Protein 2CCI (pdb70)

Structure (mmCIF, N/CA/C/O backbone):
data_2CCI
#
_entry.id   2CCI
#
_cell.length_a   74.420
_cell.length_b   114.389
_cell.length_c   170.709
_cell.angle_alpha   90.00
_cell.angle_beta   90.00
_cell.angle_gamma   90.00
#
_symmetry.space_group_name_H-M   'P 21 21 21'
#
loop_
_entity.id
_entity.type
_entity.pdbx_description
1 polymer 'Cyclin-dependent kinase 2'
2 polymer Cyclin-A2
3 polymer 'Cell division control protein 6 homolog'
4 non-polymer "ADENOSINE-5'-TRIPHOSPHATE"
5 non-polymer 'MAGNESIUM ION'
6 water water
#
loop_
_atom_site.group_PDB
_atom_site.id
_atom_site.type_symbol
_atom_site.label_atom_id
_atom_site.label_alt_id
_atom_site.label_comp_id
_atom_site.label_asym_id
_atom_site.label_entity_id
_atom_site.label_seq_id
_atom_site.pdbx_PDB_ins_code
_atom_site.Cartn_x
_atom_site.Cartn_y
_atom_site.Cartn_z
_atom_site.occupancy
_atom_site.B_iso_or_equiv
_atom_site.auth_seq_id
_atom_site.auth_comp_id
_atom_site.auth_asym_id
_atom_site.auth_atom_id
_atom_site.pdbx_PDB_model_num
ATOM 1 N N . SER A 1 1 ? 34.479 71.799 13.746 1.00 39.26 0 SER A N 1
ATOM 2 C CA . SER A 1 1 ? 34.301 70.363 14.115 1.00 39.38 0 SER A CA 1
ATOM 3 C C . SER A 1 1 ? 33.525 69.618 13.031 1.00 39.47 0 SER A C 1
ATOM 4 O O . SER A 1 1 ? 33.979 68.587 12.521 1.00 39.54 0 SER A O 1
ATOM 7 N N . MET A 1 2 ? 32.349 70.140 12.698 1.00 39.46 1 MET A N 1
ATOM 8 C CA . MET A 1 2 ? 31.573 69.656 11.565 1.00 39.51 1 MET A CA 1
ATOM 9 C C . MET A 1 2 ? 31.491 70.729 10.491 1.00 39.61 1 MET A C 1
ATOM 10 O O . MET A 1 2 ? 30.925 70.514 9.416 1.00 39.58 1 MET A O 1
ATOM 15 N N . GLU A 1 3 ? 32.088 71.877 10.793 1.00 39.79 2 GLU A N 1
ATOM 16 C CA . GLU A 1 3 ? 32.076 73.038 9.919 1.00 40.07 2 GLU A CA 1
ATOM 17 C C . GLU A 1 3 ? 32.738 72.815 8.561 1.00 40.24 2 GLU A C 1
ATOM 18 O O . GLU A 1 3 ? 32.488 73.573 7.619 1.00 40.38 2 GLU A O 1
ATOM 24 N N . ASN A 1 4 ? 33.581 71.791 8.458 1.00 40.35 3 ASN A N 1
ATOM 25 C CA . ASN A 1 4 ? 34.292 71.532 7.211 1.00 40.51 3 ASN A CA 1
ATOM 26 C C . ASN A 1 4 ? 33.477 70.758 6.183 1.00 40.76 3 ASN A C 1
ATOM 27 O O . ASN A 1 4 ? 33.761 70.829 4.986 1.00 40.63 3 ASN A O 1
ATOM 32 N N . PHE A 1 5 ? 32.463 70.032 6.653 1.00 41.14 4 PHE A N 1
ATOM 33 C CA . PHE A 1 5 ? 31.570 69.281 5.773 1.00 41.62 4 PHE A CA 1
ATOM 34 C C . PHE A 1 5 ? 30.367 70.105 5.320 1.00 42.00 4 PHE A C 1
ATOM 35 O O . PHE A 1 5 ? 29.695 70.747 6.130 1.00 41.99 4 PHE A O 1
ATOM 43 N N . GLN A 1 6 ? 30.106 70.070 4.016 1.00 42.41 5 GLN A N 1
ATOM 44 C CA . GLN A 1 6 ? 28.941 70.715 3.432 1.00 42.71 5 GLN A CA 1
ATOM 45 C C . GLN A 1 6 ? 27.972 69.641 2.964 1.00 42.95 5 GLN A C 1
ATOM 46 O O . GLN A 1 6 ? 28.291 68.873 2.057 1.00 42.92 5 GLN A O 1
ATOM 52 N N . LYS A 1 7 ? 26.798 69.587 3.588 1.00 43.38 6 LYS A N 1
ATOM 53 C CA . LYS A 1 7 ? 25.778 68.596 3.239 1.00 43.85 6 LYS A CA 1
ATOM 54 C C . LYS A 1 7 ? 25.196 68.902 1.863 1.00 44.10 6 LYS A C 1
ATOM 55 O O . LYS A 1 7 ? 24.694 69.998 1.629 1.00 43.96 6 LYS A O 1
ATOM 61 N N . VAL A 1 8 ? 25.296 67.939 0.950 1.00 44.49 7 VAL A N 1
ATOM 62 C CA . VAL A 1 8 ? 24.769 68.102 -0.406 1.00 44.85 7 VAL A CA 1
ATOM 63 C C . VAL A 1 8 ? 23.303 67.645 -0.468 1.00 45.29 7 VAL A C 1
ATOM 64 O O . VAL A 1 8 ? 22.400 68.465 -0.692 1.00 45.28 7 VAL A O 1
ATOM 68 N N . GLU A 1 9 ? 23.075 66.345 -0.256 1.00 45.56 8 GLU A N 1
ATOM 69 C CA . GLU A 1 9 ? 21.727 65.771 -0.309 1.00 45.92 8 GLU A CA 1
ATOM 70 C C . GLU A 1 9 ? 21.557 64.514 0.542 1.00 46.20 8 GLU A C 1
ATOM 71 O O . GLU A 1 9 ? 22.530 63.932 1.013 1.00 46.31 8 GLU A O 1
ATOM 77 N N . LYS A 1 10 ? 20.305 64.106 0.725 1.00 46.64 9 LYS A N 1
ATOM 78 C CA . LYS A 1 10 ? 19.966 62.914 1.493 1.00 47.27 9 LYS A CA 1
ATOM 79 C C . LYS A 1 10 ? 20.244 61.651 0.681 1.00 47.33 9 LYS A C 1
ATOM 80 O O . LYS A 1 10 ? 20.059 61.646 -0.538 1.00 47.38 9 LYS A O 1
ATOM 86 N N . ILE A 1 11 ? 20.681 60.582 1.341 1.00 47.50 10 ILE A N 1
ATOM 87 C CA . ILE A 1 11 ? 21.098 59.393 0.593 1.00 47.94 10 ILE A CA 1
ATOM 88 C C . ILE A 1 11 ? 20.552 58.021 1.067 1.00 48.33 10 ILE A C 1
ATOM 89 O O . ILE A 1 11 ? 20.804 56.994 0.416 1.00 48.11 10 ILE A O 1
ATOM 94 N N . GLY A 1 12 ? 19.795 57.992 2.166 1.00 48.73 11 GLY A N 1
ATOM 95 C CA . GLY A 1 12 ? 19.076 56.764 2.506 1.00 49.49 11 GLY A CA 1
ATOM 96 C C . GLY A 1 12 ? 18.742 56.405 3.942 1.00 50.04 11 GLY A C 1
ATOM 97 O O . GLY A 1 12 ? 19.023 55.278 4.368 1.00 50.12 11 GLY A O 1
ATOM 98 N N . GLU A 1 13 ? 18.135 57.349 4.670 1.00 50.47 12 GLU A N 1
ATOM 99 C CA . GLU A 1 13 ? 17.493 57.114 5.994 1.00 50.88 12 GLU A CA 1
ATOM 100 C C . GLU A 1 13 ? 17.985 55.891 6.778 1.00 50.83 12 GLU A C 1
ATOM 101 O O . GLU A 1 13 ? 17.607 54.757 6.470 1.00 50.58 12 GLU A O 1
ATOM 107 N N . GLY A 1 14 ? 18.795 56.139 7.808 1.00 51.03 13 GLY A N 1
ATOM 108 C CA . GLY A 1 14 ? 19.558 55.077 8.467 1.00 51.03 13 GLY A CA 1
ATOM 109 C C . GLY A 1 14 ? 19.259 54.763 9.922 1.00 51.10 13 GLY A C 1
ATOM 110 O O . GLY A 1 14 ? 20.189 54.602 10.721 1.00 51.35 13 GLY A O 1
ATOM 111 N N . THR A 1 15 ? 17.970 54.698 10.263 1.00 50.99 14 THR A N 1
ATOM 112 C CA . THR A 1 15 ? 17.450 54.097 11.521 1.00 50.98 14 THR A CA 1
ATOM 113 C C . THR A 1 15 ? 17.933 54.586 12.910 1.00 50.75 14 THR A C 1
ATOM 114 O O . THR A 1 15 ? 17.236 54.381 13.904 1.00 50.82 14 THR A O 1
ATOM 118 N N . TYR A 1 16 ? 19.110 55.202 12.986 1.00 50.56 15 TYR A N 1
ATOM 119 C CA . TYR A 1 16 ? 19.504 55.975 14.174 1.00 50.35 15 TYR A CA 1
ATOM 120 C C . TYR A 1 16 ? 19.633 57.451 13.808 1.00 50.02 15 TYR A C 1
ATOM 121 O O . TYR A 1 16 ? 20.296 58.222 14.506 1.00 50.04 15 TYR A O 1
ATOM 130 N N . GLY A 1 17 ? 18.970 57.824 12.713 1.00 49.60 16 GLY A N 1
ATOM 131 C CA . GLY A 1 17 ? 19.126 59.129 12.069 1.00 49.05 16 GLY A CA 1
ATOM 132 C C . GLY A 1 17 ? 19.235 58.974 10.556 1.00 48.66 16 GLY A C 1
ATOM 133 O O . GLY A 1 17 ? 19.177 57.857 10.028 1.00 48.57 16 GLY A O 1
ATOM 134 N N . VAL A 1 18 ? 19.403 60.093 9.855 1.00 48.11 17 VAL A N 1
ATOM 135 C CA . VAL A 1 18 ? 19.458 60.081 8.388 1.00 47.34 17 VAL A CA 1
ATOM 136 C C . VAL A 1 18 ? 20.895 60.024 7.868 1.00 46.66 17 VAL A C 1
ATOM 137 O O . VAL A 1 18 ? 21.830 60.406 8.576 1.00 46.82 17 VAL A O 1
ATOM 141 N N . VAL A 1 19 ? 21.065 59.542 6.637 1.00 45.61 18 VAL A N 1
ATOM 142 C CA . VAL A 1 19 ? 22.393 59.436 6.030 1.00 44.50 18 VAL A CA 1
ATOM 143 C C . VAL A 1 19 ? 22.518 60.414 4.866 1.00 43.80 18 VAL A C 1
ATOM 144 O O . VAL A 1 19 ? 21.764 60.342 3.894 1.00 43.60 18 VAL A O 1
ATOM 148 N N . TYR A 1 20 ? 23.476 61.329 4.984 1.00 43.08 19 TYR A N 1
ATOM 149 C CA . TYR A 1 20 ? 23.686 62.381 3.987 1.00 42.47 19 TYR A CA 1
ATOM 150 C C . TYR A 1 20 ? 24.877 62.102 3.075 1.00 41.54 19 TYR A C 1
ATOM 151 O O . TYR A 1 20 ? 25.624 61.150 3.276 1.00 41.33 19 TYR A O 1
ATOM 160 N N . LYS A 1 21 ? 25.026 62.945 2.062 1.00 40.46 20 LYS A N 1
ATOM 161 C CA . LYS A 1 21 ? 26.221 62.988 1.243 1.00 39.44 20 LYS A CA 1
ATOM 162 C C . LYS A 1 21 ? 26.810 64.380 1.449 1.00 38.70 20 LYS A C 1
ATOM 163 O O . LYS A 1 21 ? 26.099 65.385 1.341 1.00 38.69 20 LYS A O 1
ATOM 169 N N . ALA A 1 22 ? 28.098 64.437 1.769 1.00 37.67 21 ALA A N 1
ATOM 170 C CA . ALA A 1 22 ? 28.737 65.698 2.119 1.00 36.84 21 ALA A CA 1
ATOM 171 C C . ALA A 1 22 ? 30.065 65.914 1.405 1.00 36.20 21 ALA A C 1
ATOM 172 O O . ALA A 1 22 ? 30.656 64.973 0.873 1.00 36.18 21 ALA A O 1
ATOM 174 N N . ARG A 1 23 ? 30.516 67.165 1.406 1.00 35.50 22 ARG A N 1
ATOM 175 C CA . ARG A 1 23 ? 31.797 67.549 0.824 1.00 34.99 22 ARG A CA 1
ATOM 176 C C . ARG A 1 23 ? 32.692 68.214 1.857 1.00 34.40 22 ARG A C 1
ATOM 177 O O . ARG A 1 23 ? 32.275 69.156 2.533 1.00 34.07 22 ARG A O 1
ATOM 185 N N . ASN A 1 24 ? 33.916 67.710 1.983 1.00 33.91 23 ASN A N 1
ATOM 186 C CA . ASN A 1 24 ? 34.943 68.396 2.750 1.00 33.52 23 ASN A CA 1
ATOM 187 C C . ASN A 1 24 ? 35.291 69.679 2.002 1.00 33.53 23 ASN A C 1
ATOM 188 O O . ASN A 1 24 ? 35.748 69.629 0.858 1.00 33.60 23 ASN A O 1
ATOM 193 N N . LYS A 1 25 ? 35.052 70.822 2.641 1.00 33.40 24 LYS A N 1
ATOM 194 C CA . LYS A 1 25 ? 35.232 72.123 1.996 1.00 33.49 24 LYS A CA 1
ATOM 195 C C . LYS A 1 25 ? 36.692 72.458 1.681 1.00 33.42 24 LYS A C 1
ATOM 196 O O . LYS A 1 25 ? 36.967 73.305 0.832 1.00 33.36 24 LYS A O 1
ATOM 202 N N . LEU A 1 26 ? 37.621 71.787 2.354 1.00 33.37 25 LEU A N 1
ATOM 203 C CA . LEU A 1 26 ? 39.034 72.110 2.220 1.00 33.41 25 LEU A CA 1
ATOM 204 C C . LEU A 1 26 ? 39.780 71.184 1.259 1.00 33.50 25 LEU A C 1
ATOM 205 O O . LEU A 1 26 ? 40.640 71.639 0.507 1.00 33.61 25 LEU A O 1
ATOM 210 N N . THR A 1 27 ? 39.446 69.898 1.276 1.00 33.53 26 THR A N 1
ATOM 211 C CA . THR A 1 27 ? 40.103 68.921 0.403 1.00 33.82 26 THR A CA 1
ATOM 212 C C . THR A 1 27 ? 39.283 68.526 -0.832 1.00 33.88 26 THR A C 1
ATOM 213 O O . THR A 1 27 ? 39.824 67.952 -1.780 1.00 33.90 26 THR A O 1
ATOM 217 N N . GLY A 1 28 ? 37.984 68.820 -0.810 1.00 34.00 27 GLY A N 1
ATOM 218 C CA . GLY A 1 28 ? 37.080 68.475 -1.906 1.00 34.04 27 GLY A CA 1
ATOM 219 C C . GLY A 1 28 ? 36.533 67.061 -1.827 1.00 34.33 27 GLY A C 1
ATOM 220 O O . GLY A 1 28 ? 35.783 66.634 -2.705 1.00 34.50 27 GLY A O 1
ATOM 221 N N . GLU A 1 29 ? 36.897 66.336 -0.770 1.00 34.45 28 GLU A N 1
ATOM 222 C CA . GLU A 1 29 ? 36.529 64.927 -0.620 1.00 34.52 28 GLU A CA 1
ATOM 223 C C . GLU A 1 29 ? 35.028 64.740 -0.453 1.00 34.59 28 GLU A C 1
ATOM 224 O O . GLU A 1 29 ? 34.392 65.451 0.329 1.00 34.65 28 GLU A O 1
ATOM 230 N N . VAL A 1 30 ? 34.481 63.775 -1.190 1.00 34.55 29 VAL A N 1
ATOM 231 C CA . VAL A 1 30 ? 33.065 63.439 -1.122 1.00 34.53 29 VAL A CA 1
ATOM 232 C C . VAL A 1 30 ? 32.858 62.324 -0.097 1.00 34.72 29 VAL A C 1
ATOM 233 O O . VAL A 1 30 ? 33.507 61.273 -0.169 1.00 34.94 29 VAL A O 1
ATOM 237 N N . VAL A 1 31 ? 31.962 62.550 0.861 1.00 34.68 30 VAL A N 1
ATOM 238 C CA . VAL A 1 31 ? 31.761 61.587 1.949 1.00 34.67 30 VAL A CA 1
ATOM 239 C C . VAL A 1 31 ? 30.279 61.314 2.216 1.00 34.79 30 VAL A C 1
ATOM 240 O O . VAL A 1 31 ? 29.413 62.067 1.773 1.00 34.86 30 VAL A O 1
ATOM 244 N N . ALA A 1 32 ? 30.006 60.228 2.937 1.00 34.82 31 ALA A N 1
ATOM 245 C CA . ALA A 1 32 ? 28.668 59.931 3.441 1.00 34.75 31 ALA A CA 1
ATOM 246 C C . ALA A 1 32 ? 28.667 59.959 4.972 1.00 34.75 31 ALA A C 1
ATOM 247 O O . ALA A 1 32 ? 29.410 59.213 5.615 1.00 34.52 31 ALA A O 1
ATOM 249 N N . LEU A 1 33 ? 27.844 60.842 5.539 1.00 35.07 32 LEU A N 1
ATOM 250 C CA . LEU A 1 33 ? 27.717 60.999 6.989 1.00 35.36 32 LEU A CA 1
ATOM 251 C C . LEU A 1 33 ? 26.486 60.272 7.513 1.00 35.87 32 LEU A C 1
ATOM 252 O O . LEU A 1 33 ? 25.396 60.407 6.954 1.00 35.88 32 LEU A O 1
ATOM 257 N N . LYS A 1 34 ? 26.668 59.521 8.597 1.00 36.66 33 LYS A N 1
ATOM 258 C CA . LYS A 1 34 ? 25.608 58.726 9.217 1.00 37.59 33 LYS A CA 1
ATOM 259 C C . LYS A 1 34 ? 25.389 59.227 10.649 1.00 37.86 33 LYS A C 1
ATOM 260 O O . LYS A 1 34 ? 26.195 58.957 11.536 1.00 37.89 33 LYS A O 1
ATOM 266 N N . LYS A 1 35 ? 24.301 59.971 10.849 1.00 38.65 34 LYS A N 1
ATOM 267 C CA . LYS A 1 35 ? 24.012 60.669 12.111 1.00 39.38 34 LYS A CA 1
ATOM 268 C C . LYS A 1 35 ? 23.535 59.686 13.171 1.00 39.86 34 LYS A C 1
ATOM 269 O O . LYS A 1 35 ? 22.809 58.741 12.865 1.00 39.92 34 LYS A O 1
ATOM 275 N N . ILE A 1 36 ? 23.952 59.902 14.413 1.00 40.51 35 ILE A N 1
ATOM 276 C CA . ILE A 1 36 ? 23.511 59.061 15.528 1.00 41.35 35 ILE A CA 1
ATOM 277 C C . ILE A 1 36 ? 23.122 59.961 16.689 1.00 41.83 35 ILE A C 1
ATOM 278 O O . ILE A 1 36 ? 23.985 60.504 17.369 1.00 41.97 35 ILE A O 1
ATOM 283 N N . ARG A 1 37 ? 21.819 60.124 16.895 1.00 42.69 36 ARG A N 1
ATOM 284 C CA . ARG A 1 37 ? 21.296 61.001 17.942 1.00 43.47 36 ARG A CA 1
ATOM 285 C C . ARG A 1 37 ? 21.348 60.272 19.280 1.00 43.87 36 ARG A C 1
ATOM 286 O O . ARG A 1 37 ? 20.855 59.150 19.400 1.00 44.03 36 ARG A O 1
ATOM 294 N N . LEU A 1 38 ? 21.953 60.908 20.278 1.00 44.39 37 LEU A N 1
ATOM 295 C CA . LEU A 1 38 ? 22.174 60.254 21.571 1.00 44.96 37 LEU A CA 1
ATOM 296 C C . LEU A 1 38 ? 21.100 60.590 22.629 1.00 45.41 37 LEU A C 1
ATOM 297 O O . LEU A 1 38 ? 20.676 59.701 23.376 1.00 45.53 37 LEU A O 1
ATOM 302 N N . ASP A 1 39 ? 20.664 61.859 22.664 1.00 45.71 38 ASP A N 1
ATOM 303 C CA . ASP A 1 39 ? 19.575 62.360 23.543 1.00 46.11 38 ASP A CA 1
ATOM 304 C C . ASP A 1 39 ? 20.024 62.604 24.997 1.00 46.40 38 ASP A C 1
ATOM 305 O O . ASP A 1 39 ? 21.218 62.786 25.263 1.00 46.61 38 ASP A O 1
ATOM 310 N N . THR A 1 40 ? 19.057 62.637 25.919 1.00 46.51 39 THR A N 1
ATOM 311 C CA . THR A 1 40 ? 19.324 62.626 27.369 1.00 46.59 39 THR A CA 1
ATOM 312 C C . THR A 1 40 ? 18.392 61.625 28.071 1.00 46.48 39 THR A C 1
ATOM 313 O O . THR A 1 40 ? 17.194 61.552 27.761 1.00 46.62 39 THR A O 1
ATOM 317 N N . GLU A 1 41 ? 18.968 60.866 29.009 1.00 46.08 40 GLU A N 1
ATOM 318 C CA . GLU A 1 41 ? 18.289 59.797 29.770 1.00 45.53 40 GLU A CA 1
ATOM 319 C C . GLU A 1 41 ? 18.176 58.465 28.996 1.00 44.92 40 GLU A C 1
ATOM 320 O O . GLU A 1 41 ? 17.493 57.544 29.448 1.00 45.08 40 GLU A O 1
ATOM 326 N N . THR A 1 42 ? 18.854 58.353 27.852 1.00 43.96 41 THR A N 1
ATOM 327 C CA . THR A 1 42 ? 18.896 57.089 27.090 1.00 42.90 41 THR A CA 1
ATOM 328 C C . THR A 1 42 ? 19.857 56.063 27.707 1.00 42.14 41 THR A C 1
ATOM 329 O O . THR A 1 42 ? 20.210 56.155 28.884 1.00 41.91 41 THR A O 1
ATOM 333 N N . GLU A 1 43 ? 20.275 55.089 26.900 1.00 41.20 42 GLU A N 1
ATOM 334 C CA . GLU A 1 43 ? 21.189 54.044 27.351 1.00 40.40 42 GLU A CA 1
ATOM 335 C C . GLU A 1 43 ? 22.622 54.282 26.856 1.00 39.90 42 GLU A C 1
ATOM 336 O O . GLU A 1 43 ? 23.352 53.331 26.560 1.00 39.95 42 GLU A O 1
ATOM 342 N N . GLY A 1 44 ? 23.015 55.554 26.776 1.00 39.19 43 GLY A N 1
ATOM 343 C CA . GLY A 1 44 ? 24.343 55.947 26.302 1.00 38.48 43 GLY A CA 1
ATOM 344 C C . GLY A 1 44 ? 24.620 55.586 24.850 1.00 38.19 43 GLY A C 1
ATOM 345 O O . GLY A 1 44 ? 23.700 55.262 24.085 1.00 38.24 43 GLY A O 1
ATOM 346 N N . VAL A 1 45 ? 25.897 55.638 24.474 1.00 37.60 44 VAL A N 1
ATOM 347 C CA . VAL A 1 45 ? 26.325 55.294 23.121 1.00 36.87 44 VAL A CA 1
ATOM 348 C C . VAL A 1 45 ? 25.839 53.887 22.764 1.00 36.49 44 VAL A C 1
ATOM 349 O O . VAL A 1 45 ? 26.195 52.914 23.434 1.00 36.37 44 VAL A O 1
ATOM 353 N N . PRO A 1 46 ? 24.992 53.787 21.724 1.00 36.14 45 PRO A N 1
ATOM 354 C CA . PRO A 1 46 ? 24.420 52.510 21.281 1.00 35.78 45 PRO A CA 1
ATOM 355 C C . PRO A 1 46 ? 25.476 51.436 21.018 1.00 35.45 45 PRO A C 1
ATOM 356 O O . PRO A 1 46 ? 26.576 51.743 20.550 1.00 35.29 45 PRO A O 1
ATOM 360 N N . SER A 1 47 ? 25.130 50.186 21.318 1.00 35.14 46 SER A N 1
ATOM 361 C CA . SER A 1 47 ? 26.046 49.059 21.147 1.00 34.93 46 SER A CA 1
ATOM 362 C C . SER A 1 47 ? 26.319 48.728 19.684 1.00 34.80 46 SER A C 1
ATOM 363 O O . SER A 1 47 ? 27.410 48.240 19.353 1.00 35.10 46 SER A O 1
ATOM 366 N N . THR A 1 48 ? 25.338 48.975 18.815 1.00 34.25 47 THR A N 1
ATOM 367 C CA . THR A 1 48 ? 25.546 48.827 17.372 1.00 33.73 47 THR A CA 1
ATOM 368 C C . THR A 1 48 ? 26.560 49.848 16.878 1.00 33.75 47 THR A C 1
ATOM 369 O O . THR A 1 48 ? 27.381 49.535 16.011 1.00 33.84 47 THR A O 1
ATOM 373 N N . ALA A 1 49 ? 26.499 51.061 17.435 1.00 33.60 48 ALA A N 1
ATOM 374 C CA . ALA A 1 49 ? 27.453 52.118 17.104 1.00 33.62 48 ALA A CA 1
ATOM 375 C C . ALA A 1 49 ? 28.872 51.762 17.584 1.00 33.80 48 ALA A C 1
ATOM 376 O O . ALA A 1 49 ? 29.845 51.876 16.830 1.00 33.91 48 ALA A O 1
ATOM 378 N N . ILE A 1 50 ? 28.968 51.315 18.833 1.00 33.76 49 ILE A N 1
ATOM 379 C CA . ILE A 1 50 ? 30.209 50.803 19.396 1.00 33.96 49 ILE A CA 1
ATOM 380 C C . ILE A 1 50 ? 30.822 49.679 18.540 1.00 34.29 49 ILE A C 1
ATOM 381 O O . ILE A 1 50 ? 32.018 49.713 18.236 1.00 34.28 49 ILE A O 1
ATOM 386 N N . ARG A 1 51 ? 30.011 48.698 18.144 1.00 34.63 50 ARG A N 1
ATOM 387 C CA . ARG A 1 51 ? 30.527 47.583 17.345 1.00 35.13 50 ARG A CA 1
ATOM 388 C C . ARG A 1 51 ? 30.909 48.057 15.944 1.00 35.69 50 ARG A C 1
ATOM 389 O O . ARG A 1 51 ? 32.066 47.931 15.547 1.00 36.07 50 ARG A O 1
ATOM 397 N N . GLU A 1 52 ? 29.956 48.634 15.211 1.00 36.05 51 GLU A N 1
ATOM 398 C CA . GLU A 1 52 ? 30.241 49.134 13.864 1.00 36.59 51 GLU A CA 1
ATOM 399 C C . GLU A 1 52 ? 31.588 49.877 13.795 1.00 36.47 51 GLU A C 1
ATOM 400 O O . GLU A 1 52 ? 32.372 49.652 12.875 1.00 36.60 51 GLU A O 1
ATOM 406 N N . ILE A 1 53 ? 31.871 50.731 14.776 1.00 36.38 52 ILE A N 1
ATOM 407 C CA . ILE A 1 53 ? 33.119 51.488 14.752 1.00 36.55 52 ILE A CA 1
ATOM 408 C C . ILE A 1 53 ? 34.353 50.608 15.011 1.00 36.54 52 ILE A C 1
ATOM 409 O O . ILE A 1 53 ? 35.248 50.521 14.160 1.00 36.43 52 ILE A O 1
ATOM 414 N N . SER A 1 54 ? 34.395 49.952 16.168 1.00 36.42 53 SER A N 1
ATOM 415 C CA . SER A 1 54 ? 35.600 49.226 16.579 1.00 36.40 53 SER A CA 1
ATOM 416 C C . SER A 1 54 ? 36.049 48.170 15.562 1.00 36.18 53 SER A C 1
ATOM 417 O O . SER A 1 54 ? 37.246 48.021 15.304 1.00 36.23 53 SER A O 1
ATOM 420 N N . LEU A 1 55 ? 35.092 47.454 14.983 1.00 35.75 54 LEU A N 1
ATOM 421 C CA . LEU A 1 55 ? 35.409 46.373 14.058 1.00 35.76 54 LEU A CA 1
ATOM 422 C C . LEU A 1 55 ? 35.763 46.909 12.670 1.00 35.83 54 LEU A C 1
ATOM 423 O O . LEU A 1 55 ? 36.646 46.376 11.995 1.00 35.25 54 LEU A O 1
ATOM 428 N N . LEU A 1 56 ? 35.073 47.976 12.269 1.00 36.26 55 LEU A N 1
ATOM 429 C CA . LEU A 1 56 ? 35.371 48.699 11.029 1.00 36.67 55 LEU A CA 1
ATOM 430 C C . LEU A 1 56 ? 36.750 49.370 11.053 1.00 36.73 55 LEU A C 1
ATOM 431 O O . LEU A 1 56 ? 37.403 49.488 10.017 1.00 36.83 55 LEU A O 1
ATOM 436 N N . LYS A 1 57 ? 37.192 49.795 12.236 1.00 37.04 56 LYS A N 1
ATOM 437 C CA . LYS A 1 57 ? 38.539 50.359 12.412 1.00 37.26 56 LYS A CA 1
ATOM 438 C C . LYS A 1 57 ? 39.625 49.302 12.285 1.00 37.43 56 LYS A C 1
ATOM 439 O O . LYS A 1 57 ? 40.803 49.629 12.159 1.00 37.63 56 LYS A O 1
ATOM 445 N N . GLU A 1 58 ? 39.218 48.039 12.335 1.00 37.59 57 GLU A N 1
ATOM 446 C CA . GLU A 1 58 ? 40.127 46.921 12.151 1.00 37.68 57 GLU A CA 1
ATOM 447 C C . GLU A 1 58 ? 40.065 46.373 10.727 1.00 37.70 57 GLU A C 1
ATOM 448 O O . GLU A 1 58 ? 40.972 45.656 10.312 1.00 38.37 57 GLU A O 1
ATOM 454 N N . LEU A 1 59 ? 39.012 46.710 9.982 1.00 37.37 58 LEU A N 1
ATOM 455 C CA . LEU A 1 59 ? 38.782 46.116 8.662 1.00 37.15 58 LEU A CA 1
ATOM 456 C C . LEU A 1 59 ? 39.180 47.037 7.511 1.00 37.39 58 LEU A C 1
ATOM 457 O O . LEU A 1 59 ? 38.340 47.715 6.914 1.00 38.07 58 LEU A O 1
ATOM 462 N N . ASN A 1 60 ? 40.465 47.066 7.199 1.00 37.26 59 ASN A N 1
ATOM 463 C CA . ASN A 1 60 ? 40.962 47.886 6.107 1.00 37.25 59 ASN A CA 1
ATOM 464 C C . ASN A 1 60 ? 41.150 46.992 4.881 1.00 36.64 59 ASN A C 1
ATOM 465 O O . ASN A 1 60 ? 42.120 46.232 4.802 1.00 36.32 59 ASN A O 1
ATOM 470 N N . HIS A 1 61 ? 40.198 47.065 3.951 1.00 35.93 60 HIS A N 1
ATOM 471 C CA . HIS A 1 61 ? 40.204 46.228 2.753 1.00 35.58 60 HIS A CA 1
ATOM 472 C C . HIS A 1 61 ? 39.485 46.935 1.590 1.00 35.57 60 HIS A C 1
ATOM 473 O O . HIS A 1 61 ? 38.486 47.634 1.812 1.00 35.63 60 HIS A O 1
ATOM 480 N N . PRO A 1 62 ? 40.003 46.781 0.347 1.00 35.41 61 PRO A N 1
ATOM 481 C CA . PRO A 1 62 ? 39.367 47.304 -0.880 1.00 35.13 61 PRO A CA 1
ATOM 482 C C . PRO A 1 62 ? 37.871 47.009 -1.035 1.00 35.15 61 PRO A C 1
ATOM 483 O O . PRO A 1 62 ? 37.164 47.763 -1.713 1.00 35.19 61 PRO A O 1
ATOM 487 N N . ASN A 1 63 ? 37.388 45.931 -0.424 1.00 34.98 62 ASN A N 1
ATOM 488 C CA . ASN A 1 63 ? 35.991 45.551 -0.604 1.00 34.76 62 ASN A CA 1
ATOM 489 C C . ASN A 1 63 ? 35.156 45.671 0.655 1.00 34.69 62 ASN A C 1
ATOM 490 O O . ASN A 1 63 ? 34.132 45.005 0.800 1.00 34.91 62 ASN A O 1
ATOM 495 N N . ILE A 1 64 ? 35.604 46.539 1.557 1.00 34.27 63 ILE A N 1
ATOM 496 C CA . ILE A 1 64 ? 34.859 46.875 2.753 1.00 34.00 63 ILE A CA 1
ATOM 497 C C . ILE A 1 64 ? 34.810 48.397 2.853 1.00 34.21 63 ILE A C 1
ATOM 498 O O . ILE A 1 64 ? 35.836 49.072 2.702 1.00 34.14 63 ILE A O 1
ATOM 503 N N . VAL A 1 65 ? 33.619 48.939 3.096 1.00 34.34 64 VAL A N 1
ATOM 504 C CA . VAL A 1 65 ? 33.461 50.390 3.195 1.00 34.33 64 VAL A CA 1
ATOM 505 C C . VAL A 1 65 ? 34.442 50.941 4.225 1.00 34.49 64 VAL A C 1
ATOM 506 O O . VAL A 1 65 ? 34.671 50.332 5.273 1.00 34.71 64 VAL A O 1
ATOM 510 N N . LYS A 1 66 ? 35.023 52.086 3.902 1.00 34.65 65 LYS A N 1
ATOM 511 C CA . LYS A 1 66 ? 36.090 52.675 4.687 1.00 34.95 65 LYS A CA 1
ATOM 512 C C . LYS A 1 66 ? 35.535 53.731 5.637 1.00 34.66 65 LYS A C 1
ATOM 513 O O . LYS A 1 66 ? 34.915 54.701 5.203 1.00 34.75 65 LYS A O 1
ATOM 519 N N . LEU A 1 67 ? 35.752 53.533 6.932 1.00 34.47 66 LEU A N 1
ATOM 520 C CA . LEU A 1 67 ? 35.397 54.533 7.923 1.00 34.29 66 LEU A CA 1
ATOM 521 C C . LEU A 1 67 ? 36.530 55.539 7.975 1.00 34.81 66 LEU A C 1
ATOM 522 O O . LEU A 1 67 ? 37.679 55.152 8.178 1.00 35.21 66 LEU A O 1
ATOM 527 N N . LEU A 1 68 ? 36.224 56.822 7.797 1.00 35.06 67 LEU A N 1
ATOM 528 C CA . LEU A 1 68 ? 37.279 57.838 7.736 1.00 35.49 67 LEU A CA 1
ATOM 529 C C . LEU A 1 68 ? 37.507 58.600 9.040 1.00 35.94 67 LEU A C 1
ATOM 530 O O . LEU A 1 68 ? 38.643 58.966 9.355 1.00 36.29 67 LEU A O 1
ATOM 535 N N . ASP A 1 69 ? 36.435 58.848 9.787 1.00 36.12 68 ASP A N 1
ATOM 536 C CA . ASP A 1 69 ? 36.502 59.706 10.970 1.00 36.26 68 ASP A CA 1
ATOM 537 C C . ASP A 1 69 ? 35.255 59.487 11.812 1.00 36.53 68 ASP A C 1
ATOM 538 O O . ASP A 1 69 ? 34.160 59.274 11.278 1.00 36.57 68 ASP A O 1
ATOM 543 N N . VAL A 1 70 ? 35.426 59.528 13.129 1.00 36.87 69 VAL A N 1
ATOM 544 C CA . VAL A 1 70 ? 34.302 59.507 14.056 1.00 37.24 69 VAL A CA 1
ATOM 545 C C . VAL A 1 70 ? 34.310 60.815 14.835 1.00 37.89 69 VAL A C 1
ATOM 546 O O . VAL A 1 70 ? 35.062 60.962 15.809 1.00 38.18 69 VAL A O 1
ATOM 550 N N . ILE A 1 71 ? 33.489 61.771 14.401 1.00 38.59 70 ILE A N 1
ATOM 551 C CA . ILE A 1 71 ? 33.430 63.077 15.071 1.00 39.52 70 ILE A CA 1
ATOM 552 C C . ILE A 1 71 ? 32.572 63.001 16.339 1.00 40.19 70 ILE A C 1
ATOM 553 O O . ILE A 1 71 ? 31.355 62.810 16.281 1.00 40.18 70 ILE A O 1
ATOM 558 N N . HIS A 1 72 ? 33.247 63.164 17.474 1.00 41.18 71 HIS A N 1
ATOM 559 C CA . HIS A 1 72 ? 32.813 62.593 18.753 1.00 42.45 71 HIS A CA 1
ATOM 560 C C . HIS A 1 72 ? 32.325 63.642 19.752 1.00 42.64 71 HIS A C 1
ATOM 561 O O . HIS A 1 72 ? 32.892 63.798 20.840 1.00 42.89 71 HIS A O 1
ATOM 568 N N . THR A 1 73 ? 31.268 64.357 19.372 1.00 42.93 72 THR A N 1
ATOM 569 C CA . THR A 1 73 ? 30.661 65.375 20.237 1.00 43.16 72 THR A CA 1
ATOM 570 C C . THR A 1 73 ? 29.963 64.687 21.432 1.00 43.30 72 THR A C 1
ATOM 571 O O . THR A 1 73 ? 29.750 63.466 21.417 1.00 43.38 72 THR A O 1
ATOM 575 N N . GLU A 1 74 ? 29.640 65.461 22.472 1.00 43.32 73 GLU A N 1
ATOM 576 C CA . GLU A 1 74 ? 28.805 64.959 23.574 1.00 43.31 73 GLU A CA 1
ATOM 577 C C . GLU A 1 74 ? 27.320 64.903 23.163 1.00 43.12 73 GLU A C 1
ATOM 578 O O . GLU A 1 74 ? 26.551 64.096 23.702 1.00 43.15 73 GLU A O 1
ATOM 584 N N . ASN A 1 75 ? 26.935 65.755 22.205 1.00 42.69 74 ASN A N 1
ATOM 585 C CA . ASN A 1 75 ? 25.544 65.867 21.745 1.00 42.08 74 ASN A CA 1
ATOM 586 C C . ASN A 1 75 ? 25.148 64.866 20.654 1.00 41.45 74 ASN A C 1
ATOM 587 O O . ASN A 1 75 ? 24.041 64.316 20.684 1.00 41.48 74 ASN A O 1
ATOM 592 N N . LYS A 1 76 ? 26.044 64.648 19.691 1.00 40.68 75 LYS A N 1
ATOM 593 C CA . LYS A 1 76 ? 25.809 63.695 18.600 1.00 39.94 75 LYS A CA 1
ATOM 594 C C . LYS A 1 76 ? 27.098 63.019 18.151 1.00 39.16 75 LYS A C 1
ATOM 595 O O . LYS A 1 76 ? 28.187 63.575 18.301 1.00 39.25 75 LYS A O 1
ATOM 601 N N . LEU A 1 77 ? 26.959 61.823 17.587 1.00 38.29 76 LEU A N 1
ATOM 602 C CA . LEU A 1 77 ? 28.087 61.092 17.013 1.00 37.45 76 LEU A CA 1
ATOM 603 C C . LEU A 1 77 ? 27.934 60.937 15.498 1.00 36.81 76 LEU A C 1
ATOM 604 O O . LEU A 1 77 ? 27.027 60.250 15.025 1.00 36.98 76 LEU A O 1
ATOM 609 N N . TYR A 1 78 ? 28.820 61.579 14.746 1.00 35.80 77 TYR A N 1
ATOM 610 C CA . TYR A 1 78 ? 28.784 61.503 13.293 1.00 35.08 77 TYR A CA 1
ATOM 611 C C . TYR A 1 78 ? 29.754 60.448 12.807 1.00 34.42 77 TYR A C 1
ATOM 612 O O . TYR A 1 78 ? 30.859 60.346 13.325 1.00 34.62 77 TYR A O 1
ATOM 621 N N . LEU A 1 79 ? 29.342 59.648 11.829 1.00 33.59 78 LEU A N 1
ATOM 622 C CA . LEU A 1 79 ? 30.254 58.673 11.222 1.00 32.83 78 LEU A CA 1
ATOM 623 C C . LEU A 1 79 ? 30.544 59.053 9.780 1.00 32.25 78 LEU A C 1
ATOM 624 O O . LEU A 1 79 ? 29.631 59.254 8.997 1.00 31.92 78 LEU A O 1
ATOM 629 N N . VAL A 1 80 ? 31.820 59.159 9.437 1.00 31.81 79 VAL A N 1
ATOM 630 C CA . VAL A 1 80 ? 32.200 59.611 8.110 1.00 31.24 79 VAL A CA 1
ATOM 631 C C . VAL A 1 80 ? 32.741 58.428 7.329 1.00 31.50 79 VAL A C 1
ATOM 632 O O . VAL A 1 80 ? 33.727 57.801 7.734 1.00 31.66 79 VAL A O 1
ATOM 636 N N . PHE A 1 81 ? 32.072 58.124 6.219 1.00 31.22 80 PHE A N 1
ATOM 637 C CA . PHE A 1 81 ? 32.452 57.035 5.348 1.00 31.19 80 PHE A CA 1
ATOM 638 C C . PHE A 1 81 ? 32.937 57.591 4.023 1.00 31.90 80 PHE A C 1
ATOM 639 O O . PHE A 1 81 ? 32.615 58.721 3.671 1.00 32.13 80 PHE A O 1
ATOM 647 N N . GLU A 1 82 ? 33.713 56.801 3.284 1.00 32.55 81 GLU A N 1
ATOM 648 C CA . GLU A 1 82 ? 33.923 57.064 1.869 1.00 33.01 81 GLU A CA 1
ATOM 649 C C . GLU A 1 82 ? 32.541 56.984 1.232 1.00 33.39 81 GLU A C 1
ATOM 650 O O . GLU A 1 82 ? 31.675 56.251 1.715 1.00 33.34 81 GLU A O 1
ATOM 656 N N . PHE A 1 83 ? 32.322 57.768 0.181 1.00 34.14 82 PHE A N 1
ATOM 657 C CA . PHE A 1 83 ? 31.043 57.771 -0.518 1.00 34.84 82 PHE A CA 1
ATOM 658 C C . PHE A 1 83 ? 31.114 56.878 -1.738 1.00 35.31 82 PHE A C 1
ATOM 659 O O . PHE A 1 83 ? 32.144 56.819 -2.413 1.00 35.55 82 PHE A O 1
ATOM 667 N N . LEU A 1 84 ? 30.017 56.179 -2.012 1.00 35.72 83 LEU A N 1
ATOM 668 C CA . LEU A 1 84 ? 29.892 55.415 -3.249 1.00 35.97 83 LEU A CA 1
ATOM 669 C C . LEU A 1 84 ? 28.582 55.732 -3.992 1.00 36.04 83 LEU A C 1
ATOM 670 O O . LEU A 1 84 ? 27.558 56.056 -3.368 1.00 35.76 83 LEU A O 1
ATOM 675 N N . HIS A 1 85 ? 28.639 55.653 -5.325 1.00 36.13 84 HIS A N 1
ATOM 676 C CA . HIS A 1 85 ? 27.524 56.023 -6.206 1.00 36.24 84 HIS A CA 1
ATOM 677 C C . HIS A 1 85 ? 26.143 55.569 -5.679 1.00 36.36 84 HIS A C 1
ATOM 678 O O . HIS A 1 85 ? 25.263 56.403 -5.438 1.00 36.59 84 HIS A O 1
ATOM 685 N N . GLN A 1 86 ? 25.970 54.262 -5.484 1.00 36.17 85 GLN A N 1
ATOM 686 C CA . GLN A 1 86 ? 24.716 53.701 -4.968 1.00 36.24 85 GLN A CA 1
ATOM 687 C C . GLN A 1 86 ? 24.907 52.293 -4.392 1.00 36.48 85 GLN A C 1
ATOM 688 O O . GLN A 1 86 ? 25.979 51.697 -4.529 1.00 36.39 85 GLN A O 1
ATOM 694 N N . ASP A 1 87 ? 23.862 51.766 -3.757 1.00 36.60 86 ASP A N 1
ATOM 695 C CA . ASP A 1 87 ? 23.908 50.414 -3.223 1.00 36.83 86 ASP A CA 1
ATOM 696 C C . ASP A 1 87 ? 23.416 49.416 -4.264 1.00 37.12 86 ASP A C 1
ATOM 697 O O . ASP A 1 87 ? 22.749 49.805 -5.226 1.00 37.45 86 ASP A O 1
ATOM 702 N N . LEU A 1 88 ? 23.748 48.139 -4.080 1.00 37.29 87 LEU A N 1
ATOM 703 C CA . LEU A 1 88 ? 23.401 47.094 -5.053 1.00 37.63 87 LEU A CA 1
ATOM 704 C C . LEU A 1 88 ? 21.900 47.020 -5.357 1.00 38.32 87 LEU A C 1
ATOM 705 O O . LEU A 1 88 ? 21.500 46.873 -6.523 1.00 38.28 87 LEU A O 1
ATOM 710 N N . LYS A 1 89 ? 21.077 47.140 -4.315 1.00 39.00 88 LYS A N 1
ATOM 711 C CA . LYS A 1 89 ? 19.632 47.064 -4.490 1.00 39.69 88 LYS A CA 1
ATOM 712 C C . LYS A 1 89 ? 19.152 48.003 -5.591 1.00 40.01 88 LYS A C 1
ATOM 713 O O . LYS A 1 89 ? 18.498 47.558 -6.535 1.00 40.07 88 LYS A O 1
ATOM 719 N N . LYS A 1 90 ? 19.498 49.286 -5.473 1.00 40.37 89 LYS A N 1
ATOM 720 C CA . LYS A 1 90 ? 19.064 50.301 -6.437 1.00 40.80 89 LYS A CA 1
ATOM 721 C C . LYS A 1 90 ? 19.677 50.097 -7.820 1.00 40.86 89 LYS A C 1
ATOM 722 O O . LYS A 1 90 ? 19.052 50.423 -8.831 1.00 41.19 89 LYS A O 1
ATOM 728 N N . PHE A 1 91 ? 20.899 49.572 -7.859 1.00 40.88 90 PHE A N 1
ATOM 729 C CA . PHE A 1 91 ? 21.554 49.246 -9.120 1.00 40.78 90 PHE A CA 1
ATOM 730 C C . PHE A 1 91 ? 20.779 48.174 -9.895 1.00 40.90 90 PHE A C 1
ATOM 731 O O . PHE A 1 91 ? 20.530 48.343 -11.090 1.00 40.77 90 PHE A O 1
ATOM 739 N N . MET A 1 92 ? 20.394 47.089 -9.219 1.00 40.97 91 MET A N 1
ATOM 740 C CA . MET A 1 92 ? 19.626 46.015 -9.867 1.00 41.52 91 MET A CA 1
ATOM 741 C C . MET A 1 92 ? 18.269 46.504 -10.376 1.00 41.66 91 MET A C 1
ATOM 742 O O . MET A 1 92 ? 17.832 46.109 -11.458 1.00 41.43 91 MET A O 1
ATOM 747 N N . ASP A 1 93 ? 17.614 47.357 -9.587 1.00 42.18 92 ASP A N 1
ATOM 748 C CA . ASP A 1 93 ? 16.302 47.907 -9.937 1.00 42.90 92 ASP A CA 1
ATOM 749 C C . ASP A 1 93 ? 16.304 48.703 -11.242 1.00 43.42 92 ASP A C 1
ATOM 750 O O . ASP A 1 93 ? 15.408 48.533 -12.065 1.00 43.64 92 ASP A O 1
ATOM 755 N N . ALA A 1 94 ? 17.306 49.557 -11.446 1.00 44.03 93 ALA A N 1
ATOM 756 C CA . ALA A 1 94 ? 17.420 50.287 -12.712 1.00 44.51 93 ALA A CA 1
ATOM 757 C C . ALA A 1 94 ? 18.032 49.424 -13.829 1.00 44.91 93 ALA A C 1
ATOM 758 O O . ALA A 1 94 ? 18.156 49.865 -14.976 1.00 44.84 93 ALA A O 1
ATOM 760 N N . SER A 1 95 ? 18.408 48.195 -13.474 1.00 45.46 94 SER A N 1
ATOM 761 C CA . SER A 1 95 ? 18.895 47.198 -14.426 1.00 46.06 94 SER A CA 1
ATOM 762 C C . SER A 1 95 ? 17.859 46.095 -14.645 1.00 46.28 94 SER A C 1
ATOM 763 O O . SER A 1 95 ? 18.095 45.164 -15.415 1.00 46.59 94 SER A O 1
ATOM 766 N N . ALA A 1 96 ? 16.713 46.209 -13.972 1.00 46.44 95 ALA A N 1
ATOM 767 C CA . ALA A 1 96 ? 15.609 45.245 -14.096 1.00 46.44 95 ALA A CA 1
ATOM 768 C C . ALA A 1 96 ? 15.042 45.147 -15.517 1.00 46.48 95 ALA A C 1
ATOM 769 O O . ALA A 1 96 ? 14.147 44.335 -15.785 1.00 46.62 95 ALA A O 1
ATOM 771 N N . LEU A 1 97 ? 15.567 45.973 -16.420 1.00 46.30 96 LEU A N 1
ATOM 772 C CA . LEU A 1 97 ? 15.161 45.943 -17.822 1.00 46.00 96 LEU A CA 1
ATOM 773 C C . LEU A 1 97 ? 15.944 44.856 -18.567 1.00 45.57 96 LEU A C 1
ATOM 774 O O . LEU A 1 97 ? 15.437 43.751 -18.779 1.00 45.47 96 LEU A O 1
ATOM 779 N N . THR A 1 98 ? 17.189 45.162 -18.927 1.00 44.94 97 THR A N 1
ATOM 780 C CA . THR A 1 98 ? 18.001 44.261 -19.748 1.00 44.32 97 THR A CA 1
ATOM 781 C C . THR A 1 98 ? 19.048 43.464 -18.951 1.00 43.47 97 THR A C 1
ATOM 782 O O . THR A 1 98 ? 19.947 42.850 -19.527 1.00 43.39 97 THR A O 1
ATOM 786 N N . GLY A 1 99 ? 18.922 43.465 -17.631 1.00 42.46 98 GLY A N 1
ATOM 787 C CA . GLY A 1 99 ? 19.762 42.621 -16.794 1.00 41.21 98 GLY A CA 1
ATOM 788 C C . GLY A 1 99 ? 21.186 43.101 -16.588 1.00 40.40 98 GLY A C 1
ATOM 789 O O . GLY A 1 99 ? 21.595 44.144 -17.100 1.00 40.51 98 GLY A O 1
ATOM 790 N N . ILE A 1 100 ? 21.940 42.321 -15.828 1.00 39.31 99 ILE A N 1
ATOM 791 C CA . ILE A 1 100 ? 23.317 42.639 -15.497 1.00 38.41 99 ILE A CA 1
ATOM 792 C C . ILE A 1 100 ? 24.214 41.631 -16.229 1.00 37.96 99 ILE A C 1
ATOM 793 O O . ILE A 1 100 ? 23.980 40.421 -16.131 1.00 38.33 99 ILE A O 1
ATOM 798 N N . PRO A 1 101 ? 25.230 42.108 -16.976 1.00 37.31 100 PRO A N 1
ATOM 799 C CA . PRO A 1 101 ? 26.063 41.149 -17.720 1.00 36.82 100 PRO A CA 1
ATOM 800 C C . PRO A 1 101 ? 26.902 40.233 -16.809 1.00 36.33 100 PRO A C 1
ATOM 801 O O . PRO A 1 101 ? 27.381 40.668 -15.752 1.00 36.05 100 PRO A O 1
ATOM 805 N N . LEU A 1 102 ? 27.068 38.978 -17.241 1.00 35.64 101 LEU A N 1
ATOM 806 C CA . LEU A 1 102 ? 27.770 37.937 -16.481 1.00 34.78 101 LEU A CA 1
ATOM 807 C C . LEU A 1 102 ? 29.220 38.267 -16.076 1.00 34.39 101 LEU A C 1
ATOM 808 O O . LEU A 1 102 ? 29.644 37.886 -14.989 1.00 34.34 101 LEU A O 1
ATOM 813 N N . PRO A 1 103 ? 29.991 38.959 -16.939 1.00 34.05 102 PRO A N 1
ATOM 814 C CA . PRO A 1 103 ? 31.300 39.367 -16.433 1.00 33.60 102 PRO A CA 1
ATOM 815 C C . PRO A 1 103 ? 31.188 40.227 -15.178 1.00 33.31 102 PRO A C 1
ATOM 816 O O . PRO A 1 103 ? 32.027 40.115 -14.272 1.00 33.17 102 PRO A O 1
ATOM 820 N N . LEU A 1 104 ? 30.159 41.069 -15.114 1.00 32.91 103 LEU A N 1
ATOM 821 C CA . LEU A 1 104 ? 30.025 41.984 -13.980 1.00 32.53 103 LEU A CA 1
ATOM 822 C C . LEU A 1 104 ? 29.497 41.272 -12.746 1.00 32.08 103 LEU A C 1
ATOM 823 O O . LEU A 1 104 ? 29.961 41.553 -11.638 1.00 32.06 103 LEU A O 1
ATOM 828 N N . ILE A 1 105 ? 28.546 40.351 -12.934 1.00 31.44 104 ILE A N 1
ATOM 829 C CA . ILE A 1 105 ? 28.063 39.530 -11.815 1.00 31.15 104 ILE A CA 1
ATOM 830 C C . ILE A 1 105 ? 29.230 38.738 -11.201 1.00 30.98 104 ILE A C 1
ATOM 831 O O . ILE A 1 105 ? 29.433 38.751 -9.986 1.00 30.40 104 ILE A O 1
ATOM 836 N N . LYS A 1 106 ? 29.985 38.067 -12.070 1.00 31.03 105 LYS A N 1
ATOM 837 C CA . LYS A 1 106 ? 31.206 37.352 -11.714 1.00 31.24 105 LYS A CA 1
ATOM 838 C C . LYS A 1 106 ? 32.153 38.234 -10.903 1.00 31.60 105 LYS A C 1
ATOM 839 O O . LYS A 1 106 ? 32.660 37.810 -9.865 1.00 31.42 105 LYS A O 1
ATOM 845 N N . SER A 1 107 ? 32.365 39.466 -11.377 1.00 32.11 106 SER A N 1
ATOM 846 C CA . SER A 1 107 ? 33.292 40.418 -10.744 1.00 32.29 106 SER A CA 1
ATOM 847 C C . SER A 1 107 ? 32.800 40.885 -9.381 1.00 32.76 106 SER A C 1
ATOM 848 O O . SER A 1 107 ? 33.582 40.960 -8.425 1.00 33.28 106 SER A O 1
ATOM 851 N N . TYR A 1 108 ? 31.510 41.202 -9.299 1.00 32.78 107 TYR A N 1
ATOM 852 C CA . TYR A 1 108 ? 30.888 41.600 -8.039 1.00 32.91 107 TYR A CA 1
ATOM 853 C C . TYR A 1 108 ? 30.945 40.491 -6.990 1.00 33.04 107 TYR A C 1
ATOM 854 O O . TYR A 1 108 ? 31.211 40.759 -5.824 1.00 33.22 107 TYR A O 1
ATOM 863 N N . LEU A 1 109 ? 30.707 39.249 -7.412 1.00 33.32 108 LEU A N 1
ATOM 864 C CA . LEU A 1 109 ? 30.754 38.105 -6.505 1.00 33.39 108 LEU A CA 1
ATOM 865 C C . LEU A 1 109 ? 32.182 37.883 -5.986 1.00 33.66 108 LEU A C 1
ATOM 866 O O . LEU A 1 109 ? 32.393 37.679 -4.779 1.00 33.80 108 LEU A O 1
ATOM 871 N N . PHE A 1 110 ? 33.147 37.961 -6.904 1.00 33.49 109 PHE A N 1
ATOM 872 C CA . PHE A 1 110 ? 34.565 37.783 -6.604 1.00 33.30 109 PHE A CA 1
ATOM 873 C C . PHE A 1 110 ? 35.051 38.765 -5.545 1.00 33.52 109 PHE A C 1
ATOM 874 O O . PHE A 1 110 ? 35.750 38.378 -4.606 1.00 33.60 109 PHE A O 1
ATOM 882 N N . GLN A 1 111 ? 34.676 40.034 -5.697 1.00 33.56 110 GLN A N 1
ATOM 883 C CA . GLN A 1 111 ? 35.121 41.079 -4.782 1.00 33.69 110 GLN A CA 1
ATOM 884 C C . GLN A 1 111 ? 34.445 40.933 -3.427 1.00 33.93 110 GLN A C 1
ATOM 885 O O . GLN A 1 111 ? 35.044 41.232 -2.384 1.00 33.81 110 GLN A O 1
ATOM 891 N N . LEU A 1 112 ? 33.184 40.497 -3.455 1.00 33.83 111 LEU A N 1
ATOM 892 C CA . LEU A 1 112 ? 32.410 40.358 -2.238 1.00 33.67 111 LEU A CA 1
ATOM 893 C C . LEU A 1 112 ? 32.985 39.225 -1.421 1.00 33.69 111 LEU A C 1
ATOM 894 O O . LEU A 1 112 ? 33.190 39.363 -0.214 1.00 34.14 111 LEU A O 1
ATOM 899 N N . LEU A 1 113 ? 33.276 38.116 -2.090 1.00 33.45 112 LEU A N 1
ATOM 900 C CA . LEU A 1 113 ? 33.918 36.987 -1.441 1.00 33.18 112 LEU A CA 1
ATOM 901 C C . LEU A 1 113 ? 35.286 37.376 -0.861 1.00 33.13 112 LEU A C 1
ATOM 902 O O . LEU A 1 113 ? 35.695 36.851 0.170 1.00 32.93 112 LEU A O 1
ATOM 907 N N . GLN A 1 114 ? 35.967 38.314 -1.516 1.00 33.36 113 GLN A N 1
ATOM 908 C CA . GLN A 1 114 ? 37.240 38.853 -1.015 1.00 33.45 113 GLN A CA 1
ATOM 909 C C . GLN A 1 114 ? 37.060 39.665 0.276 1.00 33.83 113 GLN A C 1
ATOM 910 O O . GLN A 1 114 ? 37.883 39.566 1.200 1.00 34.12 113 GLN A O 1
ATOM 916 N N . GLY A 1 115 ? 35.983 40.453 0.333 1.00 33.80 114 GLY A N 1
ATOM 917 C CA . GLY A 1 115 ? 35.699 41.310 1.480 1.00 33.94 114 GLY A CA 1
ATOM 918 C C . GLY A 1 115 ? 35.217 40.479 2.644 1.00 34.20 114 GLY A C 1
ATOM 919 O O . GLY A 1 115 ? 35.630 40.686 3.790 1.00 34.05 114 GLY A O 1
ATOM 920 N N . LEU A 1 116 ? 34.340 39.528 2.332 1.00 34.45 115 LEU A N 1
ATOM 921 C CA . LEU A 1 116 ? 33.844 38.570 3.312 1.00 34.32 115 LEU A CA 1
ATOM 922 C C . LEU A 1 116 ? 34.984 37.764 3.933 1.00 34.37 115 LEU A C 1
ATOM 923 O O . LEU A 1 116 ? 35.025 37.582 5.161 1.00 34.49 115 LEU A O 1
ATOM 928 N N . ALA A 1 117 ? 35.909 37.307 3.086 1.00 34.08 116 ALA A N 1
ATOM 929 C CA . ALA A 1 117 ? 37.022 36.471 3.529 1.00 33.80 116 ALA A CA 1
ATOM 930 C C . ALA A 1 117 ? 37.951 37.224 4.466 1.00 33.90 116 ALA A C 1
ATOM 931 O O . ALA A 1 117 ? 38.515 36.631 5.380 1.00 34.05 116 ALA A O 1
ATOM 933 N N . PHE A 1 118 ? 38.097 38.529 4.239 1.00 33.88 117 PHE A N 1
ATOM 934 C CA . PHE A 1 118 ? 38.916 39.375 5.093 1.00 33.97 117 PHE A CA 1
ATOM 935 C C . PHE A 1 118 ? 38.263 39.564 6.468 1.00 34.67 117 PHE A C 1
ATOM 936 O O . PHE A 1 118 ? 38.954 39.636 7.505 1.00 34.66 117 PHE A O 1
ATOM 944 N N . CYS A 1 119 ? 36.933 39.641 6.468 1.00 35.27 118 CYS A N 1
ATOM 945 C CA . CYS A 1 119 ? 36.161 39.755 7.697 1.00 36.09 118 CYS A CA 1
ATOM 946 C C . CYS A 1 119 ? 36.319 38.509 8.554 1.00 36.21 118 CYS A C 1
ATOM 947 O O . CYS A 1 119 ? 36.647 38.602 9.741 1.00 36.35 118 CYS A O 1
ATOM 950 N N . HIS A 1 120 ? 36.088 37.344 7.951 1.00 36.05 119 HIS A N 1
ATOM 951 C CA . HIS A 1 120 ? 36.120 36.100 8.700 1.00 35.73 119 HIS A CA 1
ATOM 952 C C . HIS A 1 120 ? 37.521 35.800 9.185 1.00 35.86 119 HIS A C 1
ATOM 953 O O . HIS A 1 120 ? 37.705 35.181 10.231 1.00 36.00 119 HIS A O 1
ATOM 960 N N . SER A 1 121 ? 38.511 36.261 8.432 1.00 36.00 120 SER A N 1
ATOM 961 C CA . SER A 1 121 ? 39.906 36.130 8.848 1.00 36.20 120 SER A CA 1
ATOM 962 C C . SER A 1 121 ? 40.258 36.998 10.059 1.00 36.14 120 SER A C 1
ATOM 963 O O . SER A 1 121 ? 41.219 36.701 10.769 1.00 36.23 120 SER A O 1
ATOM 966 N N . HIS A 1 122 ? 39.485 38.064 10.268 1.00 35.92 121 HIS A N 1
ATOM 967 C CA . HIS A 1 122 ? 39.678 38.986 11.378 1.00 35.96 121 HIS A CA 1
ATOM 968 C C . HIS A 1 122 ? 38.597 38.776 12.446 1.00 35.50 121 HIS A C 1
ATOM 969 O O . HIS A 1 122 ? 38.177 39.721 13.118 1.00 35.41 121 HIS A O 1
ATOM 976 N N . ARG A 1 123 ? 38.157 37.530 12.588 1.00 35.08 122 ARG A N 1
ATOM 977 C CA . ARG A 1 123 ? 37.109 37.133 13.536 1.00 34.82 122 ARG A CA 1
ATOM 978 C C . ARG A 1 123 ? 35.863 38.036 13.579 1.00 34.74 122 ARG A C 1
ATOM 979 O O . ARG A 1 123 ? 35.415 38.449 14.648 1.00 34.76 122 ARG A O 1
ATOM 987 N N . VAL A 1 124 ? 35.293 38.327 12.413 1.00 34.58 123 VAL A N 1
ATOM 988 C CA . VAL A 1 124 ? 34.113 39.188 12.342 1.00 34.32 123 VAL A CA 1
ATOM 989 C C . VAL A 1 124 ? 33.004 38.569 11.507 1.00 34.30 123 VAL A C 1
ATOM 990 O O . VAL A 1 124 ? 33.223 38.227 10.338 1.00 34.40 123 VAL A O 1
ATOM 994 N N . LEU A 1 125 ? 31.821 38.435 12.110 1.00 34.07 124 LEU A N 1
ATOM 995 C CA . LEU A 1 125 ? 30.611 38.044 11.378 1.00 33.90 124 LEU A CA 1
ATOM 996 C C . LEU A 1 125 ? 29.810 39.282 10.969 1.00 33.69 124 LEU A C 1
ATOM 997 O O . LEU A 1 125 ? 29.522 40.148 11.799 1.00 33.68 124 LEU A O 1
ATOM 1002 N N . HIS A 1 126 ? 29.437 39.356 9.695 1.00 33.22 125 HIS A N 1
ATOM 1003 C CA . HIS A 1 126 ? 28.676 40.495 9.200 1.00 32.68 125 HIS A CA 1
ATOM 1004 C C . HIS A 1 126 ? 27.200 40.469 9.625 1.00 32.62 125 HIS A C 1
ATOM 1005 O O . HIS A 1 126 ? 26.644 41.489 10.070 1.00 32.25 125 HIS A O 1
ATOM 1012 N N . ARG A 1 127 ? 26.569 39.311 9.440 1.00 32.55 126 ARG A N 1
ATOM 1013 C CA . ARG A 1 127 ? 25.174 39.078 9.849 1.00 32.57 126 ARG A CA 1
ATOM 1014 C C . ARG A 1 127 ? 24.108 40.018 9.244 1.00 32.38 126 ARG A C 1
ATOM 1015 O O . ARG A 1 127 ? 22.986 40.043 9.719 1.00 32.62 126 ARG A O 1
ATOM 1023 N N . ASP A 1 128 ? 24.433 40.790 8.217 1.00 32.20 127 ASP A N 1
ATOM 1024 C CA . ASP A 1 128 ? 23.370 41.510 7.507 1.00 32.24 127 ASP A CA 1
ATOM 1025 C C . ASP A 1 128 ? 23.633 41.721 6.009 1.00 32.00 127 ASP A C 1
ATOM 1026 O O . ASP A 1 128 ? 23.338 42.781 5.456 1.00 32.33 127 ASP A O 1
ATOM 1031 N N . LEU A 1 129 ? 24.172 40.705 5.351 1.00 31.59 128 LEU A N 1
ATOM 1032 C CA . LEU A 1 129 ? 24.459 40.801 3.924 1.00 31.15 128 LEU A CA 1
ATOM 1033 C C . LEU A 1 129 ? 23.186 40.753 3.070 1.00 31.52 128 LEU A C 1
ATOM 1034 O O . LEU A 1 129 ? 22.551 39.698 2.924 1.00 31.33 128 LEU A O 1
ATOM 1039 N N . LYS A 1 130 ? 22.820 41.919 2.538 1.00 31.71 129 LYS A N 1
ATOM 1040 C CA . LYS A 1 130 ? 21.744 42.073 1.578 1.00 31.88 129 LYS A CA 1
ATOM 1041 C C . LYS A 1 130 ? 22.131 43.204 0.631 1.00 32.16 129 LYS A C 1
ATOM 1042 O O . LYS A 1 130 ? 22.932 44.055 1.014 1.00 32.04 129 LYS A O 1
ATOM 1048 N N . PRO A 1 131 ? 21.565 43.223 -0.603 1.00 32.39 130 PRO A N 1
ATOM 1049 C CA . PRO A 1 131 ? 21.903 44.200 -1.646 1.00 32.70 130 PRO A CA 1
ATOM 1050 C C . PRO A 1 131 ? 21.977 45.678 -1.197 1.00 33.12 130 PRO A C 1
ATOM 1051 O O . PRO A 1 131 ? 22.882 46.407 -1.616 1.00 33.38 130 PRO A O 1
ATOM 1055 N N . GLN A 1 132 ? 21.049 46.121 -0.359 1.00 33.29 131 GLN A N 1
ATOM 1056 C CA . GLN A 1 132 ? 21.062 47.512 0.090 1.00 33.79 131 GLN A CA 1
ATOM 1057 C C . GLN A 1 132 ? 22.253 47.815 1.004 1.00 33.71 131 GLN A C 1
ATOM 1058 O O . GLN A 1 132 ? 22.554 48.986 1.282 1.00 33.80 131 GLN A O 1
ATOM 1064 N N . ASN A 1 133 ? 22.939 46.756 1.442 1.00 33.37 132 ASN A N 1
ATOM 1065 C CA . ASN A 1 133 ? 24.119 46.880 2.292 1.00 33.10 132 ASN A CA 1
ATOM 1066 C C . ASN A 1 133 ? 25.426 46.669 1.530 1.00 33.32 132 ASN A C 1
ATOM 1067 O O . ASN A 1 133 ? 26.511 46.656 2.123 1.00 33.43 132 ASN A O 1
ATOM 1072 N N . LEU A 1 134 ? 25.322 46.491 0.218 1.00 33.43 133 LEU A N 1
ATOM 1073 C CA . LEU A 1 134 ? 26.506 46.393 -0.634 1.00 33.35 133 LEU A CA 1
ATOM 1074 C C . LEU A 1 134 ? 26.541 47.629 -1.498 1.00 33.59 133 LEU A C 1
ATOM 1075 O O . LEU A 1 134 ? 25.527 47.990 -2.085 1.00 33.99 133 LEU A O 1
ATOM 1080 N N . LEU A 1 135 ? 27.697 48.290 -1.547 1.00 33.83 134 LEU A N 1
ATOM 1081 C CA . LEU A 1 135 ? 27.857 49.558 -2.261 1.00 33.75 134 LEU A CA 1
ATOM 1082 C C . LEU A 1 135 ? 28.731 49.425 -3.507 1.00 33.94 134 LEU A C 1
ATOM 1083 O O . LEU A 1 135 ? 29.715 48.683 -3.507 1.00 34.02 134 LEU A O 1
ATOM 1088 N N . ILE A 1 136 ? 28.362 50.149 -4.565 1.00 34.03 135 ILE A N 1
ATOM 1089 C CA . ILE A 1 136 ? 29.153 50.201 -5.793 1.00 33.97 135 ILE A CA 1
ATOM 1090 C C . ILE A 1 136 ? 29.575 51.630 -6.181 1.00 34.59 135 ILE A C 1
ATOM 1091 O O . ILE A 1 136 ? 28.864 52.610 -5.909 1.00 34.38 135 ILE A O 1
ATOM 1096 N N . ASN A 1 137 ? 30.745 51.740 -6.809 1.00 35.10 136 ASN A N 1
ATOM 1097 C CA . ASN A 1 137 ? 31.234 53.021 -7.303 1.00 35.51 136 ASN A CA 1
ATOM 1098 C C . ASN A 1 137 ? 31.169 53.110 -8.831 1.00 35.80 136 ASN A C 1
ATOM 1099 O O . ASN A 1 137 ? 30.617 52.224 -9.478 1.00 36.00 136 ASN A O 1
ATOM 1104 N N . THR A 1 138 ? 31.730 54.176 -9.394 1.00 36.18 137 THR A N 1
ATOM 1105 C CA . THR A 1 138 ? 31.745 54.391 -10.842 1.00 36.59 137 THR A CA 1
ATOM 1106 C C . THR A 1 138 ? 32.651 53.421 -11.628 1.00 36.92 137 THR A C 1
ATOM 1107 O O . THR A 1 138 ? 32.432 53.201 -12.822 1.00 36.99 137 THR A O 1
ATOM 1111 N N . GLU A 1 139 ? 33.649 52.838 -10.964 1.00 37.19 138 GLU A N 1
ATOM 1112 C CA . GLU A 1 139 ? 34.698 52.080 -11.668 1.00 37.67 138 GLU A CA 1
ATOM 1113 C C . GLU A 1 139 ? 34.552 50.554 -11.709 1.00 37.49 138 GLU A C 1
ATOM 1114 O O . GLU A 1 139 ? 35.302 49.894 -12.435 1.00 37.71 138 GLU A O 1
ATOM 1120 N N . GLY A 1 140 ? 33.629 49.988 -10.930 1.00 37.12 139 GLY A N 1
ATOM 1121 C CA . GLY A 1 140 ? 33.420 48.536 -10.933 1.00 36.41 139 GLY A CA 1
ATOM 1122 C C . GLY A 1 140 ? 33.808 47.850 -9.637 1.00 36.14 139 GLY A C 1
ATOM 1123 O O . GLY A 1 140 ? 33.781 46.620 -9.541 1.00 36.10 139 GLY A O 1
ATOM 1124 N N . ALA A 1 141 ? 34.180 48.646 -8.639 1.00 35.72 140 ALA A N 1
ATOM 1125 C CA . ALA A 1 141 ? 34.394 48.134 -7.293 1.00 35.26 140 ALA A CA 1
ATOM 1126 C C . ALA A 1 141 ? 33.056 47.876 -6.597 1.00 35.10 140 ALA A C 1
ATOM 1127 O O . ALA A 1 141 ? 32.073 48.592 -6.825 1.00 35.02 140 ALA A O 1
ATOM 1129 N N . ILE A 1 142 ? 33.027 46.847 -5.755 1.00 34.59 141 ILE A N 1
ATOM 1130 C CA . ILE A 1 142 ? 31.898 46.600 -4.856 1.00 34.27 141 ILE A CA 1
ATOM 1131 C C . ILE A 1 142 ? 32.417 46.392 -3.410 1.00 34.35 141 ILE A C 1
ATOM 1132 O O . ILE A 1 142 ? 33.546 45.928 -3.217 1.00 33.97 141 ILE A O 1
ATOM 1137 N N . LYS A 1 143 ? 31.605 46.754 -2.415 1.00 34.30 142 LYS A N 1
ATOM 1138 C CA . LYS A 1 143 ? 32.069 46.804 -1.023 1.00 34.91 142 LYS A CA 1
ATOM 1139 C C . LYS A 1 143 ? 31.022 46.380 0.018 1.00 35.01 142 LYS A C 1
ATOM 1140 O O . LYS A 1 143 ? 29.832 46.677 -0.120 1.00 35.01 142 LYS A O 1
ATOM 1146 N N . LEU A 1 144 ? 31.475 45.699 1.069 1.00 34.82 143 LEU A N 1
ATOM 1147 C CA . LEU A 1 144 ? 30.615 45.425 2.207 1.00 34.90 143 LEU A CA 1
ATOM 1148 C C . LEU A 1 144 ? 30.364 46.721 2.968 1.00 35.03 143 LEU A C 1
ATOM 1149 O O . LEU A 1 144 ? 31.307 47.465 3.265 1.00 35.10 143 LEU A O 1
ATOM 1154 N N . ALA A 1 145 ? 29.092 47.004 3.242 1.00 35.00 144 ALA A N 1
ATOM 1155 C CA . ALA A 1 145 ? 28.721 48.134 4.093 1.00 35.30 144 ALA A CA 1
ATOM 1156 C C . ALA A 1 145 ? 27.767 47.682 5.197 1.00 35.47 144 ALA A C 1
ATOM 1157 O O . ALA A 1 145 ? 27.502 46.485 5.346 1.00 35.48 144 ALA A O 1
ATOM 1159 N N . ASP A 1 146 ? 27.259 48.644 5.959 1.00 35.49 145 ASP A N 1
ATOM 1160 C CA . ASP A 1 146 ? 26.373 48.376 7.086 1.00 35.99 145 ASP A CA 1
ATOM 1161 C C . ASP A 1 146 ? 26.880 47.270 8.034 1.00 36.12 145 ASP A C 1
ATOM 1162 O O . ASP A 1 146 ? 26.447 46.113 7.952 1.00 36.55 145 ASP A O 1
ATOM 1167 N N . PHE A 1 147 ? 27.789 47.638 8.936 1.00 35.82 146 PHE A N 1
ATOM 1168 C CA . PHE A 1 147 ? 28.302 46.709 9.937 1.00 35.36 146 PHE A CA 1
ATOM 1169 C C . PHE A 1 147 ? 27.579 46.916 11.262 1.00 35.17 146 PHE A C 1
ATOM 1170 O O . PHE A 1 147 ? 28.096 46.590 12.330 1.00 34.90 146 PHE A O 1
ATOM 1178 N N . GLY A 1 148 ? 26.359 47.440 11.175 1.00 34.96 147 GLY A N 1
ATOM 1179 C CA . GLY A 1 148 ? 25.551 47.731 12.353 1.00 34.70 147 GLY A CA 1
ATOM 1180 C C . GLY A 1 148 ? 25.114 46.497 13.112 1.00 34.44 147 GLY A C 1
ATOM 1181 O O . GLY A 1 148 ? 24.780 46.583 14.288 1.00 34.95 147 GLY A O 1
ATOM 1182 N N . LEU A 1 149 ? 25.126 45.349 12.438 1.00 34.10 148 LEU A N 1
ATOM 1183 C CA . LEU A 1 149 ? 24.695 44.085 13.025 1.00 33.35 148 LEU A CA 1
ATOM 1184 C C . LEU A 1 149 ? 25.874 43.117 13.106 1.00 33.20 148 LEU A C 1
ATOM 1185 O O . LEU A 1 149 ? 25.706 41.933 13.376 1.00 33.06 148 LEU A O 1
ATOM 1190 N N . ALA A 1 150 ? 27.073 43.630 12.864 1.00 33.21 149 ALA A N 1
ATOM 1191 C CA . ALA A 1 150 ? 28.278 42.810 12.915 1.00 33.45 149 ALA A CA 1
ATOM 1192 C C . ALA A 1 150 ? 28.669 42.489 14.357 1.00 33.71 149 ALA A C 1
ATOM 1193 O O . ALA A 1 150 ? 28.345 43.248 15.274 1.00 34.05 149 ALA A O 1
ATOM 1195 N N . ARG A 1 151 ? 29.337 41.354 14.561 1.00 33.72 150 ARG A N 1
ATOM 1196 C CA . ARG A 1 151 ? 29.994 41.101 15.839 1.00 33.88 150 ARG A CA 1
ATOM 1197 C C . ARG A 1 151 ? 31.340 40.381 15.688 1.00 33.79 150 ARG A C 1
ATOM 1198 O O . ARG A 1 151 ? 31.645 39.843 14.630 1.00 34.03 150 ARG A O 1
ATOM 1206 N N . ALA A 1 152 ? 32.146 40.401 16.744 1.00 33.70 151 ALA A N 1
ATOM 1207 C CA . ALA A 1 152 ? 33.451 39.755 16.732 1.00 33.68 151 ALA A CA 1
ATOM 1208 C C . ALA A 1 152 ? 33.357 38.401 17.423 1.00 33.83 151 ALA A C 1
ATOM 1209 O O . ALA A 1 152 ? 33.161 38.332 18.645 1.00 34.32 151 ALA A O 1
ATOM 1211 N N . PHE A 1 153 ? 33.478 37.324 16.652 1.00 33.47 152 PHE A N 1
ATOM 1212 C CA . PHE A 1 153 ? 33.304 35.995 17.227 1.00 33.07 152 PHE A CA 1
ATOM 1213 C C . PHE A 1 153 ? 34.585 35.437 17.832 1.00 32.87 152 PHE A C 1
ATOM 1214 O O . PHE A 1 153 ? 35.652 36.024 17.690 1.00 33.02 152 PHE A O 1
ATOM 1222 N N . GLY A 1 154 ? 34.453 34.327 18.545 1.00 32.62 153 GLY A N 1
ATOM 1223 C CA . GLY A 1 154 ? 35.586 33.652 19.155 1.00 32.68 153 GLY A CA 1
ATOM 1224 C C . GLY A 1 154 ? 35.675 32.232 18.648 1.00 32.55 153 GLY A C 1
ATOM 1225 O O . GLY A 1 154 ? 34.763 31.754 17.983 1.00 32.69 153 GLY A O 1
ATOM 1226 N N . VAL A 1 155 ? 36.776 31.560 18.953 1.00 32.56 154 VAL A N 1
ATOM 1227 C CA . VAL A 1 155 ? 37.029 30.225 18.415 1.00 32.53 154 VAL A CA 1
ATOM 1228 C C . VAL A 1 155 ? 37.133 29.238 19.573 1.00 32.45 154 VAL A C 1
ATOM 1229 O O . VAL A 1 155 ? 38.066 29.334 20.360 1.00 32.11 154 VAL A O 1
ATOM 1233 N N . PRO A 1 156 ? 36.171 28.297 19.697 1.00 32.55 155 PRO A N 1
ATOM 1234 C CA . PRO A 1 156 ? 34.960 28.147 18.881 1.00 32.50 155 PRO A CA 1
ATOM 1235 C C . PRO A 1 156 ? 33.860 29.104 19.354 1.00 32.56 155 PRO A C 1
ATOM 1236 O O . PRO A 1 156 ? 33.947 29.623 20.471 1.00 33.15 155 PRO A O 1
ATOM 1240 N N . VAL A 1 157 ? 32.848 29.336 18.517 1.00 32.28 156 VAL A N 1
ATOM 1241 C CA . VAL A 1 157 ? 31.780 30.301 18.823 1.00 31.94 156 VAL A CA 1
ATOM 1242 C C . VAL A 1 157 ? 30.972 29.940 20.068 1.00 31.81 156 VAL A C 1
ATOM 1243 O O . VAL A 1 157 ? 30.884 28.776 20.453 1.00 31.58 156 VAL A O 1
ATOM 1247 N N . ARG A 1 158 ? 30.396 30.966 20.683 1.00 31.92 157 ARG A N 1
ATOM 1248 C CA . ARG A 1 158 ? 29.359 30.827 21.699 1.00 31.92 157 ARG A CA 1
ATOM 1249 C C . ARG A 1 158 ? 27.975 31.013 21.070 1.00 32.31 157 ARG A C 1
ATOM 1250 O O . ARG A 1 158 ? 27.836 31.222 19.859 1.00 32.14 157 ARG A O 1
ATOM 1258 N N . THR A 1 159 ? 26.943 30.961 21.902 1.00 32.73 158 THR A N 1
ATOM 1259 C CA . THR A 1 159 ? 25.614 31.330 21.453 1.00 32.97 158 THR A CA 1
ATOM 1260 C C . THR A 1 159 ? 25.543 32.855 21.312 1.00 33.06 158 THR A C 1
ATOM 1261 O O . THR A 1 159 ? 25.794 33.601 22.267 1.00 33.34 158 THR A O 1
ATOM 1265 N N . TYR A 1 160 ? 25.235 33.307 20.101 1.00 32.96 159 TYR A N 1
ATOM 1266 C CA . TYR A 1 160 ? 25.116 34.731 19.832 1.00 32.68 159 TYR A CA 1
ATOM 1267 C C . TYR A 1 160 ? 23.660 35.119 19.693 1.00 32.76 159 TYR A C 1
ATOM 1268 O O . TYR A 1 160 ? 22.770 34.293 19.870 1.00 32.54 159 TYR A O 1
ATOM 1288 N N . HIS A 1 162 ? 20.112 35.730 18.396 1.00 34.11 161 HIS A N 1
ATOM 1289 C CA . HIS A 1 162 ? 19.324 34.906 17.493 1.00 34.24 161 HIS A CA 1
ATOM 1290 C C . HIS A 1 162 ? 18.696 35.751 16.401 1.00 34.24 161 HIS A C 1
ATOM 1291 O O . HIS A 1 162 ? 18.741 35.384 15.227 1.00 33.98 161 HIS A O 1
ATOM 1298 N N . GLU A 1 163 ? 18.112 36.881 16.797 1.00 34.42 162 GLU A N 1
ATOM 1299 C CA . GLU A 1 163 ? 17.458 37.792 15.859 1.00 34.35 162 GLU A CA 1
ATOM 1300 C C . GLU A 1 163 ? 18.538 38.490 15.056 1.00 33.95 162 GLU A C 1
ATOM 1301 O O . GLU A 1 163 ? 19.056 39.538 15.436 1.00 33.96 162 GLU A O 1
ATOM 1307 N N . VAL A 1 164 ? 18.875 37.875 13.936 1.00 33.75 163 VAL A N 1
ATOM 1308 C CA . VAL A 1 164 ? 20.011 38.282 13.148 1.00 33.52 163 VAL A CA 1
ATOM 1309 C C . VAL A 1 164 ? 19.779 37.888 11.685 1.00 33.52 163 VAL A C 1
ATOM 1310 O O . VAL A 1 164 ? 19.212 36.828 11.413 1.00 33.49 163 VAL A O 1
ATOM 1314 N N . VAL A 1 165 ? 20.191 38.770 10.769 1.00 33.57 164 VAL A N 1
ATOM 1315 C CA . VAL A 1 165 ? 20.048 38.621 9.296 1.00 33.52 164 VAL A CA 1
ATOM 1316 C C . VAL A 1 165 ? 18.616 38.888 8.793 1.00 33.76 164 VAL A C 1
ATOM 1317 O O . VAL A 1 165 ? 17.640 38.354 9.346 1.00 33.44 164 VAL A O 1
ATOM 1321 N N . THR A 1 166 ? 18.503 39.718 7.749 1.00 33.65 165 THR A N 1
ATOM 1322 C CA . THR A 1 166 ? 17.204 40.067 7.167 1.00 33.43 165 THR A CA 1
ATOM 1323 C C . THR A 1 166 ? 16.572 38.805 6.608 1.00 33.27 165 THR A C 1
ATOM 1324 O O . THR A 1 166 ? 17.234 38.039 5.927 1.00 33.77 165 THR A O 1
ATOM 1328 N N . LEU A 1 167 ? 15.298 38.590 6.908 1.00 33.36 166 LEU A N 1
ATOM 1329 C CA . LEU A 1 167 ? 14.619 37.321 6.636 1.00 33.12 166 LEU A CA 1
ATOM 1330 C C . LEU A 1 167 ? 15.056 36.607 5.352 1.00 33.15 166 LEU A C 1
ATOM 1331 O O . LEU A 1 167 ? 15.613 35.507 5.436 1.00 33.44 166 LEU A O 1
ATOM 1336 N N . TRP A 1 168 ? 14.833 37.226 4.185 1.00 32.69 167 TRP A N 1
ATOM 1337 C CA . TRP A 1 168 ? 15.119 36.574 2.892 1.00 32.35 167 TRP A CA 1
ATOM 1338 C C . TRP A 1 168 ? 16.544 36.021 2.743 1.00 32.52 167 TRP A C 1
ATOM 1339 O O . TRP A 1 168 ? 16.781 35.131 1.924 1.00 32.81 167 TRP A O 1
ATOM 1350 N N . TYR A 1 169 ? 17.482 36.537 3.535 1.00 32.54 168 TYR A N 1
ATOM 1351 C CA . TYR A 1 169 ? 18.899 36.188 3.405 1.00 32.51 168 TYR A CA 1
ATOM 1352 C C . TYR A 1 169 ? 19.406 35.344 4.576 1.00 33.09 168 TYR A C 1
ATOM 1353 O O . TYR A 1 169 ? 20.601 35.031 4.667 1.00 33.26 168 TYR A O 1
ATOM 1362 N N . ARG A 1 170 ? 18.477 34.965 5.457 1.00 33.33 169 ARG A N 1
ATOM 1363 C CA . ARG A 1 170 ? 18.785 34.255 6.696 1.00 33.32 169 ARG A CA 1
ATOM 1364 C C . ARG A 1 170 ? 18.976 32.760 6.463 1.00 33.85 169 ARG A C 1
ATOM 1365 O O . ARG A 1 170 ? 18.087 32.089 5.946 1.00 34.31 169 ARG A O 1
ATOM 1373 N N . ALA A 1 171 ? 20.136 32.245 6.862 1.00 34.51 170 ALA A N 1
ATOM 1374 C CA . ALA A 1 171 ? 20.474 30.812 6.737 1.00 34.85 170 ALA A CA 1
ATOM 1375 C C . ALA A 1 171 ? 19.471 29.859 7.436 1.00 35.10 170 ALA A C 1
ATOM 1376 O O . ALA A 1 171 ? 18.761 30.278 8.354 1.00 35.34 170 ALA A O 1
ATOM 1378 N N . PRO A 1 172 ? 19.392 28.582 6.993 1.00 35.20 171 PRO A N 1
ATOM 1379 C CA . PRO A 1 172 ? 18.441 27.675 7.648 1.00 35.15 171 PRO A CA 1
ATOM 1380 C C . PRO A 1 172 ? 18.862 27.141 9.033 1.00 35.55 171 PRO A C 1
ATOM 1381 O O . PRO A 1 172 ? 18.024 26.564 9.739 1.00 36.08 171 PRO A O 1
ATOM 1385 N N . GLU A 1 173 ? 20.116 27.343 9.436 1.00 35.39 172 GLU A N 1
ATOM 1386 C CA . GLU A 1 173 ? 20.534 26.986 10.799 1.00 35.12 172 GLU A CA 1
ATOM 1387 C C . GLU A 1 173 ? 20.042 28.003 11.843 1.00 35.30 172 GLU A C 1
ATOM 1388 O O . GLU A 1 173 ? 19.839 27.655 13.013 1.00 35.55 172 GLU A O 1
ATOM 1394 N N . ILE A 1 174 ? 19.858 29.259 11.421 1.00 35.04 173 ILE A N 1
ATOM 1395 C CA . ILE A 1 174 ? 19.274 30.300 12.282 1.00 34.51 173 ILE A CA 1
ATOM 1396 C C . ILE A 1 174 ? 17.773 30.057 12.438 1.00 34.62 173 ILE A C 1
ATOM 1397 O O . ILE A 1 174 ? 17.253 30.019 13.557 1.00 34.38 173 ILE A O 1
ATOM 1402 N N . LEU A 1 175 ? 17.084 29.886 11.306 1.00 34.59 174 LEU A N 1
ATOM 1403 C CA . LEU A 1 175 ? 15.644 29.617 11.297 1.00 34.35 174 LEU A CA 1
ATOM 1404 C C . LEU A 1 175 ? 15.273 28.399 12.144 1.00 34.29 174 LEU A C 1
ATOM 1405 O O . LEU A 1 175 ? 14.208 28.369 12.751 1.00 34.24 174 LEU A O 1
ATOM 1410 N N . LEU A 1 176 ? 16.157 27.404 12.196 1.00 34.42 175 LEU A N 1
ATOM 1411 C CA . LEU A 1 176 ? 15.904 26.202 12.997 1.00 34.41 175 LEU A CA 1
ATOM 1412 C C . LEU A 1 176 ? 16.314 26.320 14.470 1.00 34.64 175 LEU A C 1
ATOM 1413 O O . LEU A 1 176 ? 16.184 25.365 15.244 1.00 34.50 175 LEU A O 1
ATOM 1418 N N . GLY A 1 177 ? 16.789 27.507 14.846 1.00 35.07 176 GLY A N 1
ATOM 1419 C CA . GLY A 1 177 ? 17.065 27.855 16.239 1.00 35.64 176 GLY A CA 1
ATOM 1420 C C . GLY A 1 177 ? 18.280 27.194 16.870 1.00 35.92 176 GLY A C 1
ATOM 1421 O O . GLY A 1 177 ? 18.298 26.947 18.074 1.00 35.58 176 GLY A O 1
ATOM 1422 N N . CYS A 1 178 ? 19.304 26.939 16.063 1.00 36.56 177 CYS A N 1
ATOM 1423 C CA . CYS A 1 178 ? 20.491 26.216 16.525 1.00 37.55 177 CYS A CA 1
ATOM 1424 C C . CYS A 1 178 ? 21.205 26.907 17.659 1.00 36.84 177 CYS A C 1
ATOM 1425 O O . CYS A 1 178 ? 21.095 28.121 17.829 1.00 36.73 177 CYS A O 1
ATOM 1428 N N . LYS A 1 179 ? 21.928 26.102 18.428 1.00 36.44 178 LYS A N 1
ATOM 1429 C CA . LYS A 1 179 ? 22.708 26.577 19.555 1.00 36.07 178 LYS A CA 1
ATOM 1430 C C . LYS A 1 179 ? 23.842 27.467 19.049 1.00 35.25 178 LYS A C 1
ATOM 1431 O O . LYS A 1 179 ? 24.159 28.482 19.666 1.00 35.13 178 LYS A O 1
ATOM 1437 N N . TYR A 1 180 ? 24.428 27.095 17.912 1.00 34.53 179 TYR A N 1
ATOM 1438 C CA . TYR A 1 180 ? 25.579 27.812 17.366 1.00 33.74 179 TYR A CA 1
ATOM 1439 C C . TYR A 1 180 ? 25.461 28.123 15.880 1.00 33.23 179 TYR A C 1
ATOM 1440 O O . TYR A 1 180 ? 25.099 27.262 15.079 1.00 32.52 179 TYR A O 1
ATOM 1449 N N . TYR A 1 181 ? 25.772 29.370 15.527 1.00 33.11 180 TYR A N 1
ATOM 1450 C CA . TYR A 1 181 ? 26.037 29.747 14.129 1.00 32.77 180 TYR A CA 1
ATOM 1451 C C . TYR A 1 181 ? 27.412 30.393 13.983 1.00 32.90 180 TYR A C 1
ATOM 1452 O O . TYR A 1 181 ? 28.054 30.731 14.974 1.00 32.72 180 TYR A O 1
ATOM 1461 N N . SER A 1 182 ? 27.850 30.549 12.736 1.00 33.45 181 SER A N 1
ATOM 1462 C CA . SER A 1 182 ? 29.168 31.086 12.417 1.00 33.82 181 SER A CA 1
ATOM 1463 C C . SER A 1 182 ? 29.237 31.530 10.964 1.00 34.12 181 SER A C 1
ATOM 1464 O O . SER A 1 182 ? 28.208 31.719 10.305 1.00 34.13 181 SER A O 1
ATOM 1467 N N . THR A 1 183 ? 30.468 31.666 10.476 1.00 34.49 182 THR A N 1
ATOM 1468 C CA . THR A 1 183 ? 30.789 32.199 9.149 1.00 34.91 182 THR A CA 1
ATOM 1469 C C . THR A 1 183 ? 29.873 31.744 8.018 1.00 35.07 182 THR A C 1
ATOM 1470 O O . THR A 1 183 ? 29.647 32.485 7.067 1.00 35.49 182 THR A O 1
ATOM 1474 N N . ALA A 1 184 ? 29.345 30.527 8.114 1.00 35.21 183 ALA A N 1
ATOM 1475 C CA . ALA A 1 184 ? 28.440 30.016 7.090 1.00 35.23 183 ALA A CA 1
ATOM 1476 C C . ALA A 1 184 ? 27.221 30.921 6.868 1.00 35.47 183 ALA A C 1
ATOM 1477 O O . ALA A 1 184 ? 26.699 30.999 5.752 1.00 35.85 183 ALA A O 1
ATOM 1479 N N . VAL A 1 185 ? 26.770 31.615 7.913 1.00 35.39 184 VAL A N 1
ATOM 1480 C CA . VAL A 1 185 ? 25.582 32.469 7.768 1.00 35.39 184 VAL A CA 1
ATOM 1481 C C . VAL A 1 185 ? 25.807 33.599 6.767 1.00 35.47 184 VAL A C 1
ATOM 1482 O O . VAL A 1 185 ? 24.878 34.021 6.073 1.00 35.56 184 VAL A O 1
ATOM 1486 N N . ASP A 1 186 ? 27.040 34.083 6.704 1.00 35.30 185 ASP A N 1
ATOM 1487 C CA . ASP A 1 186 ? 27.393 35.112 5.751 1.00 35.63 185 ASP A CA 1
ATOM 1488 C C . ASP A 1 186 ? 27.474 34.553 4.328 1.00 35.54 185 ASP A C 1
ATOM 1489 O O . ASP A 1 186 ? 27.163 35.248 3.359 1.00 35.71 185 ASP A O 1
ATOM 1494 N N . ILE A 1 187 ? 27.874 33.290 4.218 1.00 35.36 186 ILE A N 1
ATOM 1495 C CA . ILE A 1 187 ? 27.990 32.613 2.931 1.00 35.05 186 ILE A CA 1
ATOM 1496 C C . ILE A 1 187 ? 26.617 32.232 2.396 1.00 34.99 186 ILE A C 1
ATOM 1497 O O . ILE A 1 187 ? 26.374 32.264 1.175 1.00 35.70 186 ILE A O 1
ATOM 1502 N N . TRP A 1 188 ? 25.714 31.875 3.298 1.00 34.18 187 TRP A N 1
ATOM 1503 C CA . TRP A 1 188 ? 24.353 31.627 2.881 1.00 33.59 187 TRP A CA 1
ATOM 1504 C C . TRP A 1 188 ? 23.808 32.883 2.220 1.00 33.39 187 TRP A C 1
ATOM 1505 O O . TRP A 1 188 ? 23.254 32.818 1.124 1.00 33.34 187 TRP A O 1
ATOM 1516 N N . SER A 1 189 ? 23.988 34.021 2.885 1.00 33.37 188 SER A N 1
ATOM 1517 C CA . SER A 1 189 ? 23.483 35.297 2.394 1.00 33.74 188 SER A CA 1
ATOM 1518 C C . SER A 1 189 ? 24.011 35.669 1.012 1.00 33.77 188 SER A C 1
ATOM 1519 O O . SER A 1 189 ? 23.231 36.075 0.141 1.00 33.27 188 SER A O 1
ATOM 1522 N N . LEU A 1 190 ? 25.324 35.517 0.817 1.00 33.97 189 LEU A N 1
ATOM 1523 C CA . LEU A 1 190 ? 25.959 35.827 -0.466 1.00 34.39 189 LEU A CA 1
ATOM 1524 C C . LEU A 1 190 ? 25.429 34.994 -1.633 1.00 34.49 189 LEU A C 1
ATOM 1525 O O . LEU A 1 190 ? 25.410 35.465 -2.772 1.00 34.22 189 LEU A O 1
ATOM 1530 N N . GLY A 1 191 ? 25.025 33.758 -1.333 1.00 34.45 190 GLY A N 1
ATOM 1531 C CA . GLY A 1 191 ? 24.505 32.834 -2.327 1.00 34.25 190 GLY A CA 1
ATOM 1532 C C . GLY A 1 191 ? 23.170 33.326 -2.828 1.00 34.46 190 GLY A C 1
ATOM 1533 O O . GLY A 1 191 ? 22.963 33.458 -4.043 1.00 34.75 190 GLY A O 1
ATOM 1534 N N . CYS A 1 192 ? 22.264 33.600 -1.892 1.00 34.22 191 CYS A N 1
ATOM 1535 C CA . CYS A 1 192 ? 21.027 34.317 -2.205 1.00 34.21 191 CYS A CA 1
ATOM 1536 C C . CYS A 1 192 ? 21.324 35.580 -3.029 1.00 34.16 191 CYS A C 1
ATOM 1537 O O . CYS A 1 192 ? 20.634 35.861 -4.007 1.00 34.10 191 CYS A O 1
ATOM 1540 N N . ILE A 1 193 ? 22.352 36.333 -2.634 1.00 34.12 192 ILE A N 1
ATOM 1541 C CA . ILE A 1 193 ? 22.704 37.567 -3.338 1.00 34.27 192 ILE A CA 1
ATOM 1542 C C . ILE A 1 193 ? 23.253 37.265 -4.737 1.00 34.44 192 ILE A C 1
ATOM 1543 O O . ILE A 1 193 ? 23.004 38.019 -5.679 1.00 34.40 192 ILE A O 1
ATOM 1548 N N . PHE A 1 194 ? 23.967 36.146 -4.855 1.00 34.65 193 PHE A N 1
ATOM 1549 C CA . PHE A 1 194 ? 24.558 35.694 -6.110 1.00 34.87 193 PHE A CA 1
ATOM 1550 C C . PHE A 1 194 ? 23.429 35.422 -7.106 1.00 35.41 193 PHE A C 1
ATOM 1551 O O . PHE A 1 194 ? 23.410 35.989 -8.207 1.00 35.44 193 PHE A O 1
ATOM 1559 N N . ALA A 1 195 ? 22.470 34.597 -6.692 1.00 35.96 194 ALA A N 1
ATOM 1560 C CA . ALA A 1 195 ? 21.262 34.325 -7.474 1.00 36.09 194 ALA A CA 1
ATOM 1561 C C . ALA A 1 195 ? 20.458 35.601 -7.744 1.00 36.42 194 ALA A C 1
ATOM 1562 O O . ALA A 1 195 ? 20.001 35.830 -8.876 1.00 36.49 194 ALA A O 1
ATOM 1564 N N . GLU A 1 196 ? 20.301 36.436 -6.717 1.00 36.81 195 GLU A N 1
ATOM 1565 C CA . GLU A 1 196 ? 19.535 37.672 -6.857 1.00 37.37 195 GLU A CA 1
ATOM 1566 C C . GLU A 1 196 ? 20.128 38.540 -7.952 1.00 37.79 195 GLU A C 1
ATOM 1567 O O . GLU A 1 196 ? 19.412 39.295 -8.608 1.00 37.91 195 GLU A O 1
ATOM 1573 N N . MET A 1 197 ? 21.438 38.423 -8.154 1.00 38.17 196 MET A N 1
ATOM 1574 C CA . MET A 1 197 ? 22.110 39.220 -9.178 1.00 38.36 196 MET A CA 1
ATOM 1575 C C . MET A 1 197 ? 21.761 38.762 -10.589 1.00 38.78 196 MET A C 1
ATOM 1576 O O . MET A 1 197 ? 21.632 39.583 -11.498 1.00 38.70 196 MET A O 1
ATOM 1581 N N . VAL A 1 198 ? 21.584 37.451 -10.745 1.00 39.39 197 VAL A N 1
ATOM 1582 C CA . VAL A 1 198 ? 21.310 36.835 -12.042 1.00 39.85 197 VAL A CA 1
ATOM 1583 C C . VAL A 1 198 ? 19.876 37.107 -12.487 1.00 40.20 197 VAL A C 1
ATOM 1584 O O . VAL A 1 198 ? 19.654 37.644 -13.578 1.00 40.27 197 VAL A O 1
ATOM 1588 N N . THR A 1 199 ? 18.924 36.749 -11.623 1.00 40.44 198 THR A N 1
ATOM 1589 C CA . THR A 1 199 ? 17.489 36.905 -11.884 1.00 40.41 198 THR A CA 1
ATOM 1590 C C . THR A 1 199 ? 16.945 38.292 -11.532 1.00 40.51 198 THR A C 1
ATOM 1591 O O . THR A 1 199 ? 15.801 38.625 -11.864 1.00 40.88 198 THR A O 1
ATOM 1595 N N . ARG A 1 200 ? 17.773 39.093 -10.867 1.00 40.67 199 ARG A N 1
ATOM 1596 C CA . ARG A 1 200 ? 17.381 40.395 -10.300 1.00 40.69 199 ARG A CA 1
ATOM 1597 C C . ARG A 1 200 ? 16.254 40.357 -9.250 1.00 40.76 199 ARG A C 1
ATOM 1598 O O . ARG A 1 200 ? 15.865 41.404 -8.718 1.00 40.92 199 ARG A O 1
ATOM 1606 N N . ARG A 1 201 ? 15.736 39.171 -8.939 1.00 40.37 200 ARG A N 1
ATOM 1607 C CA . ARG A 1 201 ? 14.779 39.089 -7.842 1.00 40.57 200 ARG A CA 1
ATOM 1608 C C . ARG A 1 201 ? 15.211 38.162 -6.709 1.00 40.05 200 ARG A C 1
ATOM 1609 O O . ARG A 1 201 ? 16.071 37.293 -6.899 1.00 40.47 200 ARG A O 1
ATOM 1617 N N . ALA A 1 202 ? 14.643 38.380 -5.525 1.00 39.05 201 ALA A N 1
ATOM 1618 C CA . ALA A 1 202 ? 15.014 37.610 -4.341 1.00 38.30 201 ALA A CA 1
ATOM 1619 C C . ALA A 1 202 ? 14.768 36.112 -4.552 1.00 37.64 201 ALA A C 1
ATOM 1620 O O . ALA A 1 202 ? 13.722 35.719 -5.054 1.00 37.68 201 ALA A O 1
ATOM 1622 N N . LEU A 1 203 ? 15.736 35.287 -4.169 1.00 36.85 202 LEU A N 1
ATOM 1623 C CA . LEU A 1 203 ? 15.617 33.849 -4.328 1.00 36.27 202 LEU A CA 1
ATOM 1624 C C . LEU A 1 203 ? 14.546 33.250 -3.419 1.00 35.90 202 LEU A C 1
ATOM 1625 O O . LEU A 1 203 ? 13.752 32.421 -3.859 1.00 36.01 202 LEU A O 1
ATOM 1630 N N . PHE A 1 204 ? 14.521 33.687 -2.164 1.00 35.50 203 PHE A N 1
ATOM 1631 C CA . PHE A 1 204 ? 13.608 33.143 -1.167 1.00 34.92 203 PHE A CA 1
ATOM 1632 C C . PHE A 1 204 ? 12.762 34.226 -0.490 1.00 34.77 203 PHE A C 1
ATOM 1633 O O . PHE A 1 204 ? 12.976 34.521 0.678 1.00 34.92 203 PHE A O 1
ATOM 1641 N N . PRO A 1 205 ? 11.788 34.816 -1.207 1.00 34.82 204 PRO A N 1
ATOM 1642 C CA . PRO A 1 205 ? 11.086 35.967 -0.629 1.00 34.81 204 PRO A CA 1
ATOM 1643 C C . PRO A 1 205 ? 9.900 35.597 0.286 1.00 35.12 204 PRO A C 1
ATOM 1644 O O . PRO A 1 205 ? 8.735 35.670 -0.129 1.00 34.87 204 PRO A O 1
ATOM 1648 N N . GLY A 1 206 ? 10.201 35.202 1.522 1.00 35.49 205 GLY A N 1
ATOM 1649 C CA . GLY A 1 206 ? 9.159 34.790 2.474 1.00 36.04 205 GLY A CA 1
ATOM 1650 C C . GLY A 1 206 ? 8.616 35.941 3.304 1.00 36.28 205 GLY A C 1
ATOM 1651 O O . GLY A 1 206 ? 9.274 36.977 3.439 1.00 36.39 205 GLY A O 1
ATOM 1652 N N . ASP A 1 207 ? 7.416 35.765 3.857 1.00 36.46 206 ASP A N 1
ATOM 1653 C CA . ASP A 1 207 ? 6.788 36.797 4.705 1.00 36.78 206 ASP A CA 1
ATOM 1654 C C . ASP A 1 207 ? 6.590 36.389 6.179 1.00 36.33 206 ASP A C 1
ATOM 1655 O O . ASP A 1 207 ? 6.010 37.139 6.969 1.00 36.09 206 ASP A O 1
ATOM 1660 N N . SER A 1 208 ? 7.080 35.196 6.519 1.00 36.06 207 SER A N 1
ATOM 1661 C CA . SER A 1 208 ? 7.240 34.742 7.898 1.00 35.62 207 SER A CA 1
ATOM 1662 C C . SER A 1 208 ? 8.396 33.749 7.975 1.00 35.74 207 SER A C 1
ATOM 1663 O O . SER A 1 208 ? 8.933 33.321 6.952 1.00 35.76 207 SER A O 1
ATOM 1666 N N . GLU A 1 209 ? 8.771 33.375 9.191 1.00 35.83 208 GLU A N 1
ATOM 1667 C CA . GLU A 1 209 ? 9.856 32.430 9.397 1.00 36.05 208 GLU A CA 1
ATOM 1668 C C . GLU A 1 209 ? 9.500 31.022 8.897 1.00 36.04 208 GLU A C 1
ATOM 1669 O O . GLU A 1 209 ? 10.344 30.315 8.337 1.00 36.38 208 GLU A O 1
ATOM 1675 N N . ILE A 1 210 ? 8.250 30.620 9.080 1.00 35.93 209 ILE A N 1
ATOM 1676 C CA . ILE A 1 210 ? 7.838 29.296 8.652 1.00 35.95 209 ILE A CA 1
ATOM 1677 C C . ILE A 1 210 ? 7.746 29.239 7.141 1.00 35.93 209 ILE A C 1
ATOM 1678 O O . ILE A 1 210 ? 8.024 28.202 6.538 1.00 35.92 209 ILE A O 1
ATOM 1683 N N . ASP A 1 211 ? 7.353 30.363 6.543 1.00 35.85 210 ASP A N 1
ATOM 1684 C CA . ASP A 1 211 ? 7.204 30.465 5.102 1.00 35.79 210 ASP A CA 1
ATOM 1685 C C . ASP A 1 211 ? 8.581 30.450 4.445 1.00 35.73 210 ASP A C 1
ATOM 1686 O O . ASP A 1 211 ? 8.740 29.949 3.330 1.00 36.04 210 ASP A O 1
ATOM 1691 N N . GLN A 1 212 ? 9.575 30.981 5.152 1.00 35.54 211 GLN A N 1
ATOM 1692 C CA . GLN A 1 212 ? 10.937 31.053 4.638 1.00 35.11 211 GLN A CA 1
ATOM 1693 C C . GLN A 1 212 ? 11.507 29.641 4.510 1.00 34.76 211 GLN A C 1
ATOM 1694 O O . GLN A 1 212 ? 12.007 29.266 3.452 1.00 35.12 211 GLN A O 1
ATOM 1700 N N . LEU A 1 213 ? 11.391 28.851 5.575 1.00 33.95 212 LEU A N 1
ATOM 1701 C CA . LEU A 1 213 ? 11.895 27.479 5.568 1.00 33.15 212 LEU A CA 1
ATOM 1702 C C . LEU A 1 213 ? 11.327 26.677 4.408 1.00 32.74 212 LEU A C 1
ATOM 1703 O O . LEU A 1 213 ? 12.071 26.051 3.656 1.00 32.82 212 LEU A O 1
ATOM 1708 N N . PHE A 1 214 ? 10.010 26.722 4.262 1.00 32.23 213 PHE A N 1
ATOM 1709 C CA . PHE A 1 214 ? 9.302 25.901 3.295 1.00 31.91 213 PHE A CA 1
ATOM 1710 C C . PHE A 1 214 ? 9.696 26.282 1.873 1.00 32.24 213 PHE A C 1
ATOM 1711 O O . PHE A 1 214 ? 9.853 25.419 0.998 1.00 32.14 213 PHE A O 1
ATOM 1719 N N . ARG A 1 215 ? 9.881 27.580 1.658 1.00 32.26 214 ARG A N 1
ATOM 1720 C CA . ARG A 1 215 ? 10.341 28.076 0.378 1.00 32.28 214 ARG A CA 1
ATOM 1721 C C . ARG A 1 215 ? 11.719 27.485 0.046 1.00 32.54 214 ARG A C 1
ATOM 1722 O O . ARG A 1 215 ? 11.998 27.115 -1.105 1.00 32.60 214 ARG A O 1
ATOM 1730 N N . ILE A 1 216 ? 12.564 27.377 1.066 1.00 32.62 215 ILE A N 1
ATOM 1731 C CA . ILE A 1 216 ? 13.880 26.781 0.904 1.00 32.88 215 ILE A CA 1
ATOM 1732 C C . ILE A 1 216 ? 13.755 25.274 0.699 1.00 32.92 215 ILE A C 1
ATOM 1733 O O . ILE A 1 216 ? 14.482 24.702 -0.112 1.00 33.48 215 ILE A O 1
ATOM 1738 N N . PHE A 1 217 ? 12.820 24.631 1.392 1.00 32.60 216 PHE A N 1
ATOM 1739 C CA . PHE A 1 217 ? 12.696 23.175 1.263 1.00 32.28 216 PHE A CA 1
ATOM 1740 C C . PHE A 1 217 ? 12.189 22.777 -0.116 1.00 32.40 216 PHE A C 1
ATOM 1741 O O . PHE A 1 217 ? 12.487 21.688 -0.579 1.00 32.66 216 PHE A O 1
ATOM 1749 N N . ARG A 1 218 ? 11.422 23.647 -0.769 1.00 32.66 217 ARG A N 1
ATOM 1750 C CA . ARG A 1 218 ? 10.930 23.361 -2.121 1.00 32.68 217 ARG A CA 1
ATOM 1751 C C . ARG A 1 218 ? 12.040 23.557 -3.154 1.00 33.31 217 ARG A C 1
ATOM 1752 O O . ARG A 1 218 ? 12.181 22.755 -4.082 1.00 33.61 217 ARG A O 1
ATOM 1760 N N . THR A 1 219 ? 12.830 24.619 -2.978 1.00 33.56 218 THR A N 1
ATOM 1761 C CA . THR A 1 219 ? 13.980 24.891 -3.835 1.00 33.57 218 THR A CA 1
ATOM 1762 C C . THR A 1 219 ? 15.100 23.849 -3.663 1.00 33.72 218 THR A C 1
ATOM 1763 O O . THR A 1 219 ? 15.697 23.417 -4.645 1.00 34.08 218 THR A O 1
ATOM 1767 N N . LEU A 1 220 ? 15.379 23.449 -2.422 1.00 33.79 219 LEU A N 1
ATOM 1768 C CA . LEU A 1 220 ? 16.558 22.625 -2.125 1.00 33.73 219 LEU A CA 1
ATOM 1769 C C . LEU A 1 220 ? 16.238 21.260 -1.514 1.00 34.01 219 LEU A C 1
ATOM 1770 O O . LEU A 1 220 ? 17.151 20.530 -1.127 1.00 34.23 219 LEU A O 1
ATOM 1775 N N . GLY A 1 221 ? 14.955 20.914 -1.425 1.00 34.22 220 GLY A N 1
ATOM 1776 C CA . GLY A 1 221 ? 14.526 19.677 -0.768 1.00 34.32 220 GLY A CA 1
ATOM 1777 C C . GLY A 1 221 ? 14.534 19.858 0.736 1.00 34.62 220 GLY A C 1
ATOM 1778 O O . GLY A 1 221 ? 15.267 20.708 1.260 1.00 34.71 220 GLY A O 1
ATOM 1779 N N . THR A 1 222 ? 13.714 19.092 1.447 1.00 34.72 221 THR A N 1
ATOM 1780 C CA . THR A 1 222 ? 13.748 19.168 2.908 1.00 34.94 221 THR A CA 1
ATOM 1781 C C . THR A 1 222 ? 14.970 18.406 3.398 1.00 35.26 221 THR A C 1
ATOM 1782 O O . THR A 1 222 ? 15.194 17.264 2.990 1.00 35.17 221 THR A O 1
ATOM 1786 N N . PRO A 1 223 ? 15.785 19.046 4.247 1.00 35.69 222 PRO A N 1
ATOM 1787 C CA . PRO A 1 223 ? 16.977 18.389 4.785 1.00 36.03 222 PRO A CA 1
ATOM 1788 C C . PRO A 1 223 ? 16.600 17.222 5.686 1.00 36.41 222 PRO A C 1
ATOM 1789 O O . PRO A 1 223 ? 15.589 17.282 6.386 1.00 36.15 222 PRO A O 1
ATOM 1793 N N . ASP A 1 224 ? 17.412 16.169 5.642 1.00 37.11 223 ASP A N 1
ATOM 1794 C CA . ASP A 1 224 ? 17.236 14.991 6.500 1.00 37.69 223 ASP A CA 1
ATOM 1795 C C . ASP A 1 224 ? 18.574 14.633 7.149 1.00 37.75 223 ASP A C 1
ATOM 1796 O O . ASP A 1 224 ? 19.584 15.294 6.886 1.00 37.99 223 ASP A O 1
ATOM 1801 N N . GLU A 1 225 ? 18.580 13.602 7.994 1.00 37.99 224 GLU A N 1
ATOM 1802 C CA . GLU A 1 225 ? 19.793 13.205 8.718 1.00 38.11 224 GLU A CA 1
ATOM 1803 C C . GLU A 1 225 ? 20.977 12.884 7.801 1.00 38.13 224 GLU A C 1
ATOM 1804 O O . GLU A 1 225 ? 22.130 13.157 8.152 1.00 38.13 224 GLU A O 1
ATOM 1810 N N . VAL A 1 226 ? 20.691 12.323 6.628 1.00 37.97 225 VAL A N 1
ATOM 1811 C CA . VAL A 1 226 ? 21.746 11.924 5.696 1.00 37.78 225 VAL A CA 1
ATOM 1812 C C . VAL A 1 226 ? 22.422 13.144 5.055 1.00 37.78 225 VAL A C 1
ATOM 1813 O O . VAL A 1 226 ? 23.656 13.176 4.956 1.00 37.85 225 VAL A O 1
ATOM 1817 N N . VAL A 1 227 ? 21.637 14.145 4.642 1.00 37.47 226 VAL A N 1
ATOM 1818 C CA . VAL A 1 227 ? 22.229 15.378 4.077 1.00 37.24 226 VAL A CA 1
ATOM 1819 C C . VAL A 1 227 ? 22.733 16.341 5.149 1.00 37.03 226 VAL A C 1
ATOM 1820 O O . VAL A 1 227 ? 23.586 17.182 4.873 1.00 37.17 226 VAL A O 1
ATOM 1824 N N . TRP A 1 228 ? 22.215 16.214 6.364 1.00 36.83 227 TRP A N 1
ATOM 1825 C CA . TRP A 1 228 ? 22.566 17.129 7.433 1.00 36.87 227 TRP A CA 1
ATOM 1826 C C . TRP A 1 228 ? 22.381 16.445 8.775 1.00 36.76 227 TRP A C 1
ATOM 1827 O O . TRP A 1 228 ? 21.347 16.610 9.403 1.00 36.47 227 TRP A O 1
ATOM 1838 N N . PRO A 1 229 ? 23.383 15.666 9.219 1.00 36.98 228 PRO A N 1
ATOM 1839 C CA . PRO A 1 229 ? 23.290 15.065 10.551 1.00 36.91 228 PRO A CA 1
ATOM 1840 C C . PRO A 1 229 ? 22.995 16.100 11.628 1.00 36.74 228 PRO A C 1
ATOM 1841 O O . PRO A 1 229 ? 23.555 17.195 11.600 1.00 36.79 228 PRO A O 1
ATOM 1845 N N . GLY A 1 230 ? 22.106 15.752 12.554 1.00 36.57 229 GLY A N 1
ATOM 1846 C CA . GLY A 1 230 ? 21.740 16.649 13.646 1.00 36.65 229 GLY A CA 1
ATOM 1847 C C . GLY A 1 230 ? 20.482 17.452 13.361 1.00 36.65 229 GLY A C 1
ATOM 1848 O O . GLY A 1 230 ? 19.891 18.034 14.279 1.00 36.43 229 GLY A O 1
ATOM 1849 N N . VAL A 1 231 ? 20.065 17.453 12.090 1.00 36.59 230 VAL A N 1
ATOM 1850 C CA . VAL A 1 231 ? 18.981 18.306 11.604 1.00 36.44 230 VAL A CA 1
ATOM 1851 C C . VAL A 1 231 ? 17.633 18.094 12.300 1.00 36.71 230 VAL A C 1
ATOM 1852 O O . VAL A 1 231 ? 16.967 19.072 12.647 1.00 37.12 230 VAL A O 1
ATOM 1856 N N . THR A 1 232 ? 17.243 16.843 12.531 1.00 36.75 231 THR A N 1
ATOM 1857 C CA . THR A 1 232 ? 15.925 16.574 13.117 1.00 36.93 231 THR A CA 1
ATOM 1858 C C . THR A 1 232 ? 15.880 16.738 14.635 1.00 37.04 231 THR A C 1
ATOM 1859 O O . THR A 1 232 ? 14.841 16.536 15.246 1.00 37.31 231 THR A O 1
ATOM 1863 N N . SER A 1 233 ? 17.006 17.113 15.235 1.00 37.38 232 SER A N 1
ATOM 1864 C CA . SER A 1 233 ? 17.098 17.283 16.689 1.00 37.23 232 SER A CA 1
ATOM 1865 C C . SER A 1 233 ? 17.322 18.737 17.060 1.00 37.10 232 SER A C 1
ATOM 1866 O O . SER A 1 233 ? 17.503 19.058 18.234 1.00 37.11 232 SER A O 1
ATOM 1869 N N . MET A 1 234 ? 17.308 19.608 16.052 1.00 37.03 233 MET A N 1
ATOM 1870 C CA . MET A 1 234 ? 17.513 21.045 16.247 1.00 37.31 233 MET A CA 1
ATOM 1871 C C . MET A 1 234 ? 16.253 21.720 16.807 1.00 36.95 233 MET A C 1
ATOM 1872 O O . MET A 1 234 ? 15.137 21.388 16.398 1.00 36.98 233 MET A O 1
ATOM 1877 N N . PRO A 1 235 ? 16.429 22.680 17.737 1.00 36.85 234 PRO A N 1
ATOM 1878 C CA . PRO A 1 235 ? 15.334 23.118 18.629 1.00 36.84 234 PRO A CA 1
ATOM 1879 C C . PRO A 1 235 ? 13.999 23.475 17.947 1.00 36.82 234 PRO A C 1
ATOM 1880 O O . PRO A 1 235 ? 12.934 23.256 18.529 1.00 36.56 234 PRO A O 1
ATOM 1884 N N . ASP A 1 236 ? 14.053 24.007 16.730 1.00 36.98 235 ASP A N 1
ATOM 1885 C CA . ASP A 1 236 ? 12.831 24.406 16.034 1.00 37.36 235 ASP A CA 1
ATOM 1886 C C . ASP A 1 236 ? 12.526 23.570 14.788 1.00 37.21 235 ASP A C 1
ATOM 1887 O O . ASP A 1 236 ? 11.749 23.986 13.935 1.00 37.42 235 ASP A O 1
ATOM 1892 N N . TYR A 1 237 ? 13.140 22.397 14.682 1.00 37.20 236 TYR A N 1
ATOM 1893 C CA . TYR A 1 237 ? 12.745 21.441 13.658 1.00 37.07 236 TYR A CA 1
ATOM 1894 C C . TYR A 1 237 ? 11.486 20.747 14.154 1.00 37.25 236 TYR A C 1
ATOM 1895 O O . TYR A 1 237 ? 11.410 20.359 15.323 1.00 37.18 236 TYR A O 1
ATOM 1904 N N . LYS A 1 238 ? 10.496 20.605 13.276 1.00 37.37 237 LYS A N 1
ATOM 1905 C CA . LYS A 1 238 ? 9.281 19.878 13.627 1.00 37.70 237 LYS A CA 1
ATOM 1906 C C . LYS A 1 238 ? 9.157 18.629 12.761 1.00 37.50 237 LYS A C 1
ATOM 1907 O O . LYS A 1 238 ? 9.375 18.698 11.550 1.00 37.64 237 LYS A O 1
ATOM 1913 N N . PRO A 1 239 ? 8.788 17.487 13.371 1.00 37.33 238 PRO A N 1
ATOM 1914 C CA . PRO A 1 239 ? 8.614 16.258 12.595 1.00 37.23 238 PRO A CA 1
ATOM 1915 C C . PRO A 1 239 ? 7.472 16.384 11.572 1.00 37.25 238 PRO A C 1
ATOM 1916 O O . PRO A 1 239 ? 7.383 15.579 10.641 1.00 37.09 238 PRO A O 1
ATOM 1920 N N . SER A 1 240 ? 6.620 17.395 11.759 1.00 37.07 239 SER A N 1
ATOM 1921 C CA . SER A 1 240 ? 5.466 17.661 10.896 1.00 36.61 239 SER A CA 1
ATOM 1922 C C . SER A 1 240 ? 5.829 18.278 9.543 1.00 36.31 239 SER A C 1
ATOM 1923 O O . SER A 1 240 ? 5.020 18.220 8.609 1.00 36.08 239 SER A O 1
ATOM 1926 N N . PHE A 1 241 ? 7.019 18.889 9.457 1.00 35.79 240 PHE A N 1
ATOM 1927 C CA . PHE A 1 241 ? 7.529 19.485 8.214 1.00 35.22 240 PHE A CA 1
ATOM 1928 C C . PHE A 1 241 ? 7.258 18.600 6.993 1.00 34.93 240 PHE A C 1
ATOM 1929 O O . PHE A 1 241 ? 7.567 17.409 7.013 1.00 35.04 240 PHE A O 1
ATOM 1937 N N . PRO A 1 242 ? 6.686 19.171 5.923 1.00 34.75 241 PRO A N 1
ATOM 1938 C CA . PRO A 1 242 ? 6.530 18.391 4.699 1.00 34.76 241 PRO A CA 1
ATOM 1939 C C . PRO A 1 242 ? 7.892 18.069 4.109 1.00 34.83 241 PRO A C 1
ATOM 1940 O O . PRO A 1 242 ? 8.770 18.938 4.076 1.00 34.95 241 PRO A O 1
ATOM 1944 N N . LYS A 1 243 ? 8.068 16.824 3.676 1.00 34.78 242 LYS A N 1
ATOM 1945 C CA . LYS A 1 243 ? 9.339 16.371 3.124 1.00 34.62 242 LYS A CA 1
ATOM 1946 C C . LYS A 1 243 ? 9.334 16.517 1.607 1.00 34.38 242 LYS A C 1
ATOM 1947 O O . LYS A 1 243 ? 8.930 15.610 0.889 1.00 34.42 242 LYS A O 1
ATOM 1953 N N . TRP A 1 244 ? 9.760 17.681 1.127 1.00 34.23 243 TRP A N 1
ATOM 1954 C CA . TRP A 1 244 ? 9.850 17.924 -0.307 1.00 33.92 243 TRP A CA 1
ATOM 1955 C C . TRP A 1 244 ? 11.079 17.270 -0.916 1.00 34.05 243 TRP A C 1
ATOM 1956 O O . TRP A 1 244 ? 12.188 17.374 -0.384 1.00 34.05 243 TRP A O 1
ATOM 1967 N N . ALA A 1 245 ? 10.867 16.611 -2.048 1.00 34.49 244 ALA A N 1
ATOM 1968 C CA . ALA A 1 245 ? 11.951 16.091 -2.864 1.00 34.83 244 ALA A CA 1
ATOM 1969 C C . ALA A 1 245 ? 12.868 17.240 -3.251 1.00 34.93 244 ALA A C 1
ATOM 1970 O O . ALA A 1 245 ? 12.424 18.378 -3.374 1.00 34.81 244 ALA A O 1
ATOM 1972 N N . ARG A 1 246 ? 14.152 16.939 -3.408 1.00 35.29 245 ARG A N 1
ATOM 1973 C CA . ARG A 1 246 ? 15.115 17.916 -3.897 1.00 35.58 245 ARG A CA 1
ATOM 1974 C C . ARG A 1 246 ? 15.003 17.976 -5.412 1.00 35.32 245 ARG A C 1
ATOM 1975 O O . ARG A 1 246 ? 15.091 16.948 -6.088 1.00 35.18 245 ARG A O 1
ATOM 1983 N N . GLN A 1 247 ? 14.779 19.180 -5.935 1.00 35.09 246 GLN A N 1
ATOM 1984 C CA . GLN A 1 247 ? 14.694 19.380 -7.376 1.00 34.47 246 GLN A CA 1
ATOM 1985 C C . GLN A 1 247 ? 16.090 19.389 -7.986 1.00 34.24 246 GLN A C 1
ATOM 1986 O O . GLN A 1 247 ? 17.087 19.541 -7.278 1.00 34.25 246 GLN A O 1
ATOM 1992 N N . ASP A 1 248 ? 16.144 19.186 -9.296 1.00 34.04 247 ASP A N 1
ATOM 1993 C CA . ASP A 1 248 ? 17.348 19.367 -10.092 1.00 33.67 247 ASP A CA 1
ATOM 1994 C C . ASP A 1 248 ? 17.878 20.770 -9.805 1.00 33.60 247 ASP A C 1
ATOM 1995 O O . ASP A 1 248 ? 17.136 21.758 -9.928 1.00 33.93 247 ASP A O 1
ATOM 2000 N N . PHE A 1 249 ? 19.148 20.861 -9.417 1.00 33.10 248 PHE A N 1
ATOM 2001 C CA . PHE A 1 249 ? 19.736 22.138 -9.025 1.00 32.86 248 PHE A CA 1
ATOM 2002 C C . PHE A 1 249 ? 19.874 23.151 -10.161 1.00 33.23 248 PHE A C 1
ATOM 2003 O O . PHE A 1 249 ? 19.884 24.358 -9.929 1.00 33.65 248 PHE A O 1
ATOM 2011 N N . SER A 1 250 ? 19.987 22.669 -11.392 1.00 33.35 249 SER A N 1
ATOM 2012 C CA . SER A 1 250 ? 19.998 23.557 -12.540 1.00 33.24 249 SER A CA 1
ATOM 2013 C C . SER A 1 250 ? 18.722 24.400 -12.584 1.00 33.11 249 SER A C 1
ATOM 2014 O O . SER A 1 250 ? 18.693 25.462 -13.194 1.00 33.16 249 SER A O 1
ATOM 2017 N N . LYS A 1 251 ? 17.670 23.932 -11.928 1.00 33.02 250 LYS A N 1
ATOM 2018 C CA . LYS A 1 251 ? 16.387 24.622 -12.002 1.00 33.25 250 LYS A CA 1
ATOM 2019 C C . LYS A 1 251 ? 16.251 25.761 -10.981 1.00 33.26 250 LYS A C 1
ATOM 2020 O O . LYS A 1 251 ? 15.351 26.603 -11.115 1.00 33.49 250 LYS A O 1
ATOM 2026 N N . VAL A 1 252 ? 17.136 25.778 -9.981 1.00 32.63 251 VAL A N 1
ATOM 2027 C CA . VAL A 1 252 ? 17.155 26.828 -8.963 1.00 32.54 251 VAL A CA 1
ATOM 2028 C C . VAL A 1 252 ? 17.406 28.196 -9.613 1.00 32.81 251 VAL A C 1
ATOM 2029 O O . VAL A 1 252 ? 16.567 29.085 -9.513 1.00 32.82 251 VAL A O 1
ATOM 2033 N N . VAL A 1 253 ? 18.564 28.357 -10.265 1.00 32.99 252 VAL A N 1
ATOM 2034 C CA . VAL A 1 253 ? 18.825 29.513 -11.137 1.00 32.87 252 VAL A CA 1
ATOM 2035 C C . VAL A 1 253 ? 19.176 29.056 -12.568 1.00 32.75 252 VAL A C 1
ATOM 2036 O O . VAL A 1 253 ? 20.354 28.896 -12.910 1.00 32.70 252 VAL A O 1
ATOM 2040 N N . PRO A 1 254 ? 18.148 28.854 -13.412 1.00 32.61 253 PRO A N 1
ATOM 2041 C CA . PRO A 1 254 ? 18.319 28.373 -14.789 1.00 32.62 253 PRO A CA 1
ATOM 2042 C C . PRO A 1 254 ? 19.466 28.979 -15.627 1.00 32.80 253 PRO A C 1
ATOM 2043 O O . PRO A 1 254 ? 20.144 28.223 -16.315 1.00 32.63 253 PRO A O 1
ATOM 2047 N N . PRO A 1 255 ? 19.680 30.321 -15.586 1.00 32.98 254 PRO A N 1
ATOM 2048 C CA . PRO A 1 255 ? 20.713 30.929 -16.450 1.00 33.14 254 PRO A CA 1
ATOM 2049 C C . PRO A 1 255 ? 22.179 30.630 -16.088 1.00 33.28 254 PRO A C 1
ATOM 2050 O O . PRO A 1 255 ? 23.063 30.861 -16.914 1.00 33.13 254 PRO A O 1
ATOM 2054 N N . LEU A 1 256 ? 22.436 30.134 -14.878 1.00 33.51 255 LEU A N 1
ATOM 2055 C CA . LEU A 1 256 ? 23.798 29.749 -14.473 1.00 33.61 255 LEU A CA 1
ATOM 2056 C C . LEU A 1 256 ? 24.394 28.613 -15.310 1.00 33.56 255 LEU A C 1
ATOM 2057 O O . LEU A 1 256 ? 23.700 27.663 -15.648 1.00 33.46 255 LEU A O 1
ATOM 2062 N N . ASP A 1 257 ? 25.679 28.723 -15.645 1.00 33.85 256 ASP A N 1
ATOM 2063 C CA . ASP A 1 257 ? 26.402 27.630 -16.320 1.00 34.10 256 ASP A CA 1
ATOM 2064 C C . ASP A 1 257 ? 26.884 26.580 -15.305 1.00 34.05 256 ASP A C 1
ATOM 2065 O O . ASP A 1 257 ? 26.623 26.701 -14.100 1.00 33.97 256 ASP A O 1
ATOM 2070 N N . GLU A 1 258 ? 27.597 25.568 -15.796 1.00 33.99 257 GLU A N 1
ATOM 2071 C CA . GLU A 1 258 ? 28.113 24.467 -14.970 1.00 34.03 257 GLU A CA 1
ATOM 2072 C C . GLU A 1 258 ? 28.941 24.932 -13.754 1.00 33.76 257 GLU A C 1
ATOM 2073 O O . GLU A 1 258 ? 28.741 24.442 -12.642 1.00 33.72 257 GLU A O 1
ATOM 2079 N N . ASP A 1 259 ? 29.849 25.883 -13.980 1.00 33.54 258 ASP A N 1
ATOM 2080 C CA . ASP A 1 259 ? 30.714 26.443 -12.935 1.00 33.29 258 ASP A CA 1
ATOM 2081 C C . ASP A 1 259 ? 29.932 27.262 -11.914 1.00 33.29 258 ASP A C 1
ATOM 2082 O O . ASP A 1 259 ? 30.144 27.115 -10.714 1.00 33.45 258 ASP A O 1
ATOM 2087 N N . GLY A 1 260 ? 29.043 28.134 -12.392 1.00 33.20 259 GLY A N 1
ATOM 2088 C CA . GLY A 1 260 ? 28.143 28.893 -11.518 1.00 33.16 259 GLY A CA 1
ATOM 2089 C C . GLY A 1 260 ? 27.237 28.017 -10.666 1.00 33.19 259 GLY A C 1
ATOM 2090 O O . GLY A 1 260 ? 27.106 28.246 -9.466 1.00 32.97 259 GLY A O 1
ATOM 2091 N N . ARG A 1 261 ? 26.631 27.005 -11.293 1.00 33.59 260 ARG A N 1
ATOM 2092 C CA . ARG A 1 261 ? 25.782 26.018 -10.599 1.00 33.85 260 ARG A CA 1
ATOM 2093 C C . ARG A 1 261 ? 26.541 25.382 -9.464 1.00 33.83 260 ARG A C 1
ATOM 2094 O O . ARG A 1 261 ? 26.084 25.386 -8.323 1.00 34.16 260 ARG A O 1
ATOM 2102 N N . SER A 1 262 ? 27.702 24.831 -9.803 1.00 33.88 261 SER A N 1
ATOM 2103 C CA . SER A 1 262 ? 28.590 24.210 -8.842 1.00 33.94 261 SER A CA 1
ATOM 2104 C C . SER A 1 262 ? 28.837 25.129 -7.645 1.00 34.07 261 SER A C 1
ATOM 2105 O O . SER A 1 262 ? 28.676 24.711 -6.498 1.00 33.74 261 SER A O 1
ATOM 2108 N N . LEU A 1 263 ? 29.214 26.377 -7.920 1.00 34.21 262 LEU A N 1
ATOM 2109 C CA . LEU A 1 263 ? 29.595 27.293 -6.850 1.00 34.62 262 LEU A CA 1
ATOM 2110 C C . LEU A 1 263 ? 28.406 27.690 -5.970 1.00 34.66 262 LEU A C 1
ATOM 2111 O O . LEU A 1 263 ? 28.499 27.648 -4.746 1.00 34.68 262 LEU A O 1
ATOM 2116 N N . LEU A 1 264 ? 27.288 28.044 -6.589 1.00 35.01 263 LEU A N 1
ATOM 2117 C CA . LEU A 1 264 ? 26.097 28.381 -5.827 1.00 35.40 263 LEU A CA 1
ATOM 2118 C C . LEU A 1 264 ? 25.651 27.223 -4.927 1.00 35.61 263 LEU A C 1
ATOM 2119 O O . LEU A 1 264 ? 25.329 27.436 -3.750 1.00 35.60 263 LEU A O 1
ATOM 2124 N N . SER A 1 265 ? 25.653 26.005 -5.478 1.00 35.64 264 SER A N 1
ATOM 2125 C CA . SER A 1 265 ? 25.230 24.814 -4.736 1.00 35.61 264 SER A CA 1
ATOM 2126 C C . SER A 1 265 ? 26.054 24.602 -3.475 1.00 35.52 264 SER A C 1
ATOM 2127 O O . SER A 1 265 ? 25.516 24.252 -2.432 1.00 35.68 264 SER A O 1
ATOM 2130 N N . GLN A 1 266 ? 27.355 24.828 -3.586 1.00 35.64 265 GLN A N 1
ATOM 2131 C CA . GLN A 1 266 ? 28.261 24.715 -2.456 1.00 36.20 265 GLN A CA 1
ATOM 2132 C C . GLN A 1 266 ? 28.028 25.826 -1.432 1.00 36.61 265 GLN A C 1
ATOM 2133 O O . GLN A 1 266 ? 28.305 25.651 -0.245 1.00 36.87 265 GLN A O 1
ATOM 2139 N N . MET A 1 267 ? 27.511 26.960 -1.900 1.00 36.81 266 MET A N 1
ATOM 2140 C CA . MET A 1 267 ? 27.165 28.073 -1.032 1.00 36.74 266 MET A CA 1
ATOM 2141 C C . MET A 1 267 ? 25.820 27.822 -0.326 1.00 37.33 266 MET A C 1
ATOM 2142 O O . MET A 1 267 ? 25.644 28.165 0.849 1.00 37.52 266 MET A O 1
ATOM 2147 N N . LEU A 1 268 ? 24.864 27.227 -1.034 1.00 37.48 267 LEU A N 1
ATOM 2148 C CA . LEU A 1 268 ? 23.568 26.931 -0.426 1.00 37.78 267 LEU A CA 1
ATOM 2149 C C . LEU A 1 268 ? 23.504 25.521 0.153 1.00 38.30 267 LEU A C 1
ATOM 2150 O O . LEU A 1 268 ? 22.426 24.956 0.326 1.00 38.65 267 LEU A O 1
ATOM 2155 N N . HIS A 1 269 ? 24.672 24.960 0.451 1.00 38.80 268 HIS A N 1
ATOM 2156 C CA . HIS A 1 269 ? 24.781 23.665 1.102 1.00 39.18 268 HIS A CA 1
ATOM 2157 C C . HIS A 1 269 ? 24.091 23.731 2.474 1.00 39.16 268 HIS A C 1
ATOM 2158 O O . HIS A 1 269 ? 24.188 24.742 3.166 1.00 39.22 268 HIS A O 1
ATOM 2165 N N . TYR A 1 270 ? 23.388 22.669 2.862 1.00 39.23 269 TYR A N 1
ATOM 2166 C CA . TYR A 1 270 ? 22.556 22.716 4.081 1.00 39.33 269 TYR A CA 1
ATOM 2167 C C . TYR A 1 270 ? 23.371 22.658 5.379 1.00 39.30 269 TYR A C 1
ATOM 2168 O O . TYR A 1 270 ? 23.126 23.441 6.294 1.00 39.18 269 TYR A O 1
ATOM 2177 N N . ASP A 1 271 ? 24.320 21.725 5.451 1.00 39.32 270 ASP A N 1
ATOM 2178 C CA . ASP A 1 271 ? 25.174 21.559 6.627 1.00 39.37 270 ASP A CA 1
ATOM 2179 C C . ASP A 1 271 ? 26.190 22.696 6.651 1.00 39.47 270 ASP A C 1
ATOM 2180 O O . ASP A 1 271 ? 26.978 22.821 5.719 1.00 39.83 270 ASP A O 1
ATOM 2185 N N . PRO A 1 272 ? 26.177 23.526 7.714 1.00 39.66 271 PRO A N 1
ATOM 2186 C CA . PRO A 1 272 ? 27.100 24.664 7.813 1.00 39.77 271 PRO A CA 1
ATOM 2187 C C . PRO A 1 272 ? 28.589 24.284 7.879 1.00 39.73 271 PRO A C 1
ATOM 2188 O O . PRO A 1 272 ? 29.441 25.118 7.560 1.00 39.88 271 PRO A O 1
ATOM 2192 N N . ASN A 1 273 ? 28.901 23.051 8.274 1.00 39.56 272 ASN A N 1
ATOM 2193 C CA . ASN A 1 273 ? 30.290 22.577 8.258 1.00 39.84 272 ASN A CA 1
ATOM 2194 C C . ASN A 1 273 ? 30.811 22.325 6.857 1.00 39.72 272 ASN A C 1
ATOM 2195 O O . ASN A 1 273 ? 32.011 22.468 6.596 1.00 39.87 272 ASN A O 1
ATOM 2200 N N . LYS A 1 274 ? 29.901 21.951 5.963 1.00 39.24 273 LYS A N 1
ATOM 2201 C CA . LYS A 1 274 ? 30.268 21.577 4.611 1.00 38.65 273 LYS A CA 1
ATOM 2202 C C . LYS A 1 274 ? 30.004 22.697 3.603 1.00 37.94 273 LYS A C 1
ATOM 2203 O O . LYS A 1 274 ? 30.401 22.594 2.440 1.00 38.12 273 LYS A O 1
ATOM 2209 N N . ARG A 1 275 ? 29.348 23.766 4.045 1.00 36.74 274 ARG A N 1
ATOM 2210 C CA . ARG A 1 275 ? 29.175 24.955 3.209 1.00 35.69 274 ARG A CA 1
ATOM 2211 C C . ARG A 1 275 ? 30.541 25.545 2.874 1.00 35.30 274 ARG A C 1
ATOM 2212 O O . ARG A 1 275 ? 31.443 25.571 3.716 1.00 35.49 274 ARG A O 1
ATOM 2220 N N . ILE A 1 276 ? 30.700 26.015 1.648 1.00 34.73 275 ILE A N 1
ATOM 2221 C CA . ILE A 1 276 ? 31.998 26.489 1.201 1.00 34.29 275 ILE A CA 1
ATOM 2222 C C . ILE A 1 276 ? 32.359 27.751 1.953 1.00 34.34 275 ILE A C 1
ATOM 2223 O O . ILE A 1 276 ? 31.498 28.581 2.229 1.00 34.65 275 ILE A O 1
ATOM 2228 N N . SER A 1 277 ? 33.628 27.884 2.313 1.00 34.12 276 SER A N 1
ATOM 2229 C CA . SER A 1 277 ? 34.089 29.111 2.923 1.00 33.88 276 SER A CA 1
ATOM 2230 C C . SER A 1 277 ? 34.323 30.127 1.809 1.00 34.28 276 SER A C 1
ATOM 2231 O O . SER A 1 277 ? 34.494 29.739 0.639 1.00 34.01 276 SER A O 1
ATOM 2234 N N . ALA A 1 278 ? 34.325 31.416 2.173 1.00 34.39 277 ALA A N 1
ATOM 2235 C CA . ALA A 1 278 ? 34.702 32.490 1.260 1.00 34.52 277 ALA A CA 1
ATOM 2236 C C . ALA A 1 278 ? 36.121 32.258 0.762 1.00 35.02 277 ALA A C 1
ATOM 2237 O O . ALA A 1 278 ? 36.458 32.567 -0.388 1.00 35.02 277 ALA A O 1
ATOM 2239 N N . LYS A 1 279 ? 36.943 31.702 1.648 1.00 35.46 278 LYS A N 1
ATOM 2240 C CA . LYS A 1 279 ? 38.345 31.443 1.374 1.00 35.79 278 LYS A CA 1
ATOM 2241 C C . LYS A 1 279 ? 38.461 30.534 0.150 1.00 35.93 278 LYS A C 1
ATOM 2242 O O . LYS A 1 279 ? 38.959 30.959 -0.891 1.00 36.31 278 LYS A O 1
ATOM 2248 N N . ALA A 1 280 ? 37.969 29.297 0.281 1.00 35.94 279 ALA A N 1
ATOM 2249 C CA . ALA A 1 280 ? 38.056 28.265 -0.764 1.00 35.45 279 ALA A CA 1
ATOM 2250 C C . ALA A 1 280 ? 37.403 28.704 -2.073 1.00 35.44 279 ALA A C 1
ATOM 2251 O O . ALA A 1 280 ? 37.941 28.474 -3.154 1.00 35.47 279 ALA A O 1
ATOM 2253 N N . ALA A 1 281 ? 36.251 29.356 -1.944 1.00 35.37 280 ALA A N 1
ATOM 2254 C CA . ALA A 1 281 ? 35.434 29.815 -3.063 1.00 35.18 280 ALA A CA 1
ATOM 2255 C C . ALA A 1 281 ? 36.195 30.676 -4.052 1.00 35.21 280 ALA A C 1
ATOM 2256 O O . ALA A 1 281 ? 35.799 30.782 -5.215 1.00 35.27 280 ALA A O 1
ATOM 2258 N N . LEU A 1 282 ? 37.285 31.291 -3.600 1.00 35.08 281 LEU A N 1
ATOM 2259 C CA . LEU A 1 282 ? 38.098 32.106 -4.492 1.00 35.32 281 LEU A CA 1
ATOM 2260 C C . LEU A 1 282 ? 38.891 31.249 -5.493 1.00 35.34 281 LEU A C 1
ATOM 2261 O O . LEU A 1 282 ? 39.336 31.748 -6.533 1.00 35.62 281 LEU A O 1
ATOM 2266 N N . ALA A 1 283 ? 39.040 29.961 -5.184 1.00 35.09 282 ALA A N 1
ATOM 2267 C CA . ALA A 1 283 ? 39.761 29.023 -6.044 1.00 34.84 282 ALA A CA 1
ATOM 2268 C C . ALA A 1 283 ? 38.832 28.229 -6.962 1.00 34.79 282 ALA A C 1
ATOM 2269 O O . ALA A 1 283 ? 39.270 27.288 -7.626 1.00 35.00 282 ALA A O 1
ATOM 2271 N N . HIS A 1 284 ? 37.560 28.612 -7.005 1.00 34.61 283 HIS A N 1
ATOM 2272 C CA . HIS A 1 284 ? 36.574 27.926 -7.840 1.00 34.75 283 HIS A CA 1
ATOM 2273 C C . HIS A 1 284 ? 36.679 28.331 -9.311 1.00 34.65 283 HIS A C 1
ATOM 2274 O O . HIS A 1 284 ? 36.802 29.517 -9.614 1.00 34.69 283 HIS A O 1
ATOM 2281 N N . PRO A 1 285 ? 36.616 27.347 -10.232 1.00 34.76 284 PRO A N 1
ATOM 2282 C CA . PRO A 1 285 ? 36.713 27.566 -11.687 1.00 34.77 284 PRO A CA 1
ATOM 2283 C C . PRO A 1 285 ? 35.855 28.713 -12.241 1.00 34.87 284 PRO A C 1
ATOM 2284 O O . PRO A 1 285 ? 36.272 29.379 -13.186 1.00 35.10 284 PRO A O 1
ATOM 2288 N N . PHE A 1 286 ? 34.680 28.938 -11.655 1.00 34.94 285 PHE A N 1
ATOM 2289 C CA . PHE A 1 286 ? 33.799 30.068 -12.007 1.00 35.07 285 PHE A CA 1
ATOM 2290 C C . PHE A 1 286 ? 34.552 31.393 -12.206 1.00 35.22 285 PHE A C 1
ATOM 2291 O O . PHE A 1 286 ? 34.115 32.247 -12.974 1.00 35.25 285 PHE A O 1
ATOM 2299 N N . PHE A 1 287 ? 35.680 31.548 -11.512 1.00 35.47 286 PHE A N 1
ATOM 2300 C CA . PHE A 1 287 ? 36.441 32.801 -11.500 1.00 35.50 286 PHE A CA 1
ATOM 2301 C C . PHE A 1 287 ? 37.691 32.766 -12.387 1.00 35.87 286 PHE A C 1
ATOM 2302 O O . PHE A 1 287 ? 38.565 33.626 -12.283 1.00 35.71 286 PHE A O 1
ATOM 2310 N N . GLN A 1 288 ? 37.749 31.776 -13.273 1.00 36.61 287 GLN A N 1
ATOM 2311 C CA . GLN A 1 288 ? 38.886 31.588 -14.164 1.00 37.49 287 GLN A CA 1
ATOM 2312 C C . GLN A 1 288 ? 39.097 32.767 -15.122 1.00 37.84 287 GLN A C 1
ATOM 2313 O O . GLN A 1 288 ? 40.236 33.094 -15.466 1.00 37.73 287 GLN A O 1
ATOM 2319 N N . ASP A 1 289 ? 38.003 33.394 -15.550 1.00 38.32 288 ASP A N 1
ATOM 2320 C CA . ASP A 1 289 ? 38.084 34.522 -16.484 1.00 38.98 288 ASP A CA 1
ATOM 2321 C C . ASP A 1 289 ? 37.673 35.863 -15.861 1.00 39.13 288 ASP A C 1
ATOM 2322 O O . ASP A 1 289 ? 37.430 36.835 -16.587 1.00 39.51 288 ASP A O 1
ATOM 2327 N N . VAL A 1 290 ? 37.623 35.917 -14.527 1.00 39.12 289 VAL A N 1
ATOM 2328 C CA . VAL A 1 290 ? 37.159 37.112 -13.815 1.00 39.11 289 VAL A CA 1
ATOM 2329 C C . VAL A 1 290 ? 37.884 38.369 -14.288 1.00 39.38 289 VAL A C 1
ATOM 2330 O O . VAL A 1 290 ? 39.110 38.389 -14.384 1.00 39.59 289 VAL A O 1
ATOM 2334 N N . THR A 1 291 ? 37.099 39.386 -14.634 1.00 39.88 290 THR A N 1
ATOM 2335 C CA . THR A 1 291 ? 37.601 40.689 -15.092 1.00 40.17 290 THR A CA 1
ATOM 2336 C C . THR A 1 291 ? 37.035 41.764 -14.175 1.00 40.35 290 THR A C 1
ATOM 2337 O O . THR A 1 291 ? 36.335 41.448 -13.221 1.00 40.30 290 THR A O 1
ATOM 2341 N N . LYS A 1 292 ? 37.322 43.030 -14.463 1.00 40.93 291 LYS A N 1
ATOM 2342 C CA . LYS A 1 292 ? 36.752 44.120 -13.675 1.00 41.58 291 LYS A CA 1
ATOM 2343 C C . LYS A 1 292 ? 36.056 45.174 -14.553 1.00 42.14 291 LYS A C 1
ATOM 2344 O O . LYS A 1 292 ? 36.597 46.267 -14.765 1.00 41.85 291 LYS A O 1
ATOM 2350 N N . PRO A 1 293 ? 34.851 44.840 -15.073 1.00 42.75 292 PRO A N 1
ATOM 2351 C CA . PRO A 1 293 ? 34.083 45.750 -15.932 1.00 43.31 292 PRO A CA 1
ATOM 2352 C C . PRO A 1 293 ? 33.530 46.971 -15.201 1.00 43.73 292 PRO A C 1
ATOM 2353 O O . PRO A 1 293 ? 33.391 46.956 -13.978 1.00 43.87 292 PRO A O 1
ATOM 2357 N N . VAL A 1 294 ? 33.242 48.020 -15.970 1.00 44.37 293 VAL A N 1
ATOM 2358 C CA . VAL A 1 294 ? 32.571 49.224 -15.485 1.00 44.91 293 VAL A CA 1
ATOM 2359 C C . VAL A 1 294 ? 31.060 49.017 -15.672 1.00 45.39 293 VAL A C 1
ATOM 2360 O O . VAL A 1 294 ? 30.625 48.659 -16.773 1.00 45.72 293 VAL A O 1
ATOM 2364 N N . PRO A 1 295 ? 30.255 49.216 -14.604 1.00 45.70 294 PRO A N 1
ATOM 2365 C CA . PRO A 1 295 ? 28.798 49.193 -14.776 1.00 46.11 294 PRO A CA 1
ATOM 2366 C C . PRO A 1 295 ? 28.294 50.465 -15.451 1.00 46.60 294 PRO A C 1
ATOM 2367 O O . PRO A 1 295 ? 28.869 51.536 -15.235 1.00 46.62 294 PRO A O 1
ATOM 2371 N N . HIS A 1 296 ? 27.238 50.358 -16.257 1.00 47.14 295 HIS A N 1
ATOM 2372 C CA . HIS A 1 296 ? 26.618 51.560 -16.819 1.00 47.80 295 HIS A CA 1
ATOM 2373 C C . HIS A 1 296 ? 25.636 52.194 -15.833 1.00 47.84 295 HIS A C 1
ATOM 2374 O O . HIS A 1 296 ? 24.730 51.520 -15.335 1.00 47.80 295 HIS A O 1
ATOM 2381 N N . LEU A 1 297 ? 25.824 53.489 -15.569 1.00 47.94 296 LEU A N 1
ATOM 2382 C CA . LEU A 1 297 ? 25.022 54.221 -14.584 1.00 47.91 296 LEU A CA 1
ATOM 2383 C C . LEU A 1 297 ? 24.411 55.479 -15.187 1.00 47.96 296 LEU A C 1
ATOM 2384 O O . LEU A 1 297 ? 23.415 55.414 -15.911 1.00 47.88 296 LEU A O 1
ATOM 2389 N N . VAL B 2 1 ? 34.832 23.717 12.404 1.00 47.49 175 VAL B N 1
ATOM 2390 C CA . VAL B 2 1 ? 35.770 23.586 11.240 1.00 47.51 175 VAL B CA 1
ATOM 2391 C C . VAL B 2 1 ? 37.038 24.440 11.449 1.00 47.31 175 VAL B C 1
ATOM 2392 O O . VAL B 2 1 ? 36.933 25.650 11.707 1.00 47.42 175 VAL B O 1
ATOM 2396 N N . PRO B 2 2 ? 38.237 23.816 11.338 1.00 46.72 176 PRO B N 1
ATOM 2397 C CA . PRO B 2 2 ? 39.500 24.562 11.370 1.00 45.94 176 PRO B CA 1
ATOM 2398 C C . PRO B 2 2 ? 39.537 25.754 10.409 1.00 44.97 176 PRO B C 1
ATOM 2399 O O . PRO B 2 2 ? 40.223 26.726 10.690 1.00 44.85 176 PRO B O 1
ATOM 2403 N N . ASP B 2 3 ? 38.788 25.669 9.309 1.00 43.92 177 ASP B N 1
ATOM 2404 C CA . ASP B 2 3 ? 38.791 26.655 8.207 1.00 42.93 177 ASP B CA 1
ATOM 2405 C C . ASP B 2 3 ? 39.506 28.002 8.418 1.00 41.92 177 ASP B C 1
ATOM 2406 O O . ASP B 2 3 ? 40.483 28.299 7.718 1.00 41.78 177 ASP B O 1
ATOM 2411 N N . TYR B 2 4 ? 39.011 28.812 9.357 1.00 40.63 178 TYR B N 1
ATOM 2412 C CA . TYR B 2 4 ? 39.588 30.132 9.657 1.00 39.44 178 TYR B CA 1
ATOM 2413 C C . TYR B 2 4 ? 40.331 30.196 10.989 1.00 38.61 178 TYR B C 1
ATOM 2414 O O . TYR B 2 4 ? 40.771 31.275 11.394 1.00 38.50 178 TYR B O 1
ATOM 2423 N N . HIS B 2 5 ? 40.460 29.051 11.664 1.00 37.70 179 HIS B N 1
ATOM 2424 C CA . HIS B 2 5 ? 41.128 28.947 12.975 1.00 36.97 179 HIS B CA 1
ATOM 2425 C C . HIS B 2 5 ? 42.527 29.571 13.045 1.00 36.36 179 HIS B C 1
ATOM 2426 O O . HIS B 2 5 ? 42.777 30.431 13.895 1.00 36.01 179 HIS B O 1
ATOM 2433 N N . GLU B 2 6 ? 43.422 29.135 12.157 1.00 35.63 180 GLU B N 1
ATOM 2434 C CA . GLU B 2 6 ? 44.809 29.613 12.133 1.00 35.58 180 GLU B CA 1
ATOM 2435 C C . GLU B 2 6 ? 44.933 31.116 11.781 1.00 35.10 180 GLU B C 1
ATOM 2436 O O . GLU B 2 6 ? 45.731 31.846 12.396 1.00 34.92 180 GLU B O 1
ATOM 2442 N N . ASP B 2 7 ? 44.154 31.563 10.795 1.00 34.41 181 ASP B N 1
ATOM 2443 C CA . ASP B 2 7 ? 44.099 32.974 10.430 1.00 33.94 181 ASP B CA 1
ATOM 2444 C C . ASP B 2 7 ? 43.796 33.848 11.629 1.00 33.76 181 ASP B C 1
ATOM 2445 O O . ASP B 2 7 ? 44.492 34.835 11.863 1.00 33.74 181 ASP B O 1
ATOM 2450 N N . ILE B 2 8 ? 42.755 33.476 12.380 1.00 33.40 182 ILE B N 1
ATOM 2451 C CA . ILE B 2 8 ? 42.310 34.234 13.556 1.00 32.86 182 ILE B CA 1
ATOM 2452 C C . ILE B 2 8 ? 43.355 34.179 14.653 1.00 32.61 182 ILE B C 1
ATOM 2453 O O . ILE B 2 8 ? 43.626 35.179 15.306 1.00 32.89 182 ILE B O 1
ATOM 2458 N N . HIS B 2 9 ? 43.951 33.015 14.852 1.00 32.53 183 HIS B N 1
ATOM 2459 C CA . HIS B 2 9 ? 45.029 32.903 15.820 1.00 32.56 183 HIS B CA 1
ATOM 2460 C C . HIS B 2 9 ? 46.166 33.884 15.517 1.00 32.84 183 HIS B C 1
ATOM 2461 O O . HIS B 2 9 ? 46.648 34.568 16.415 1.00 33.09 183 HIS B O 1
ATOM 2468 N N . THR B 2 10 ? 46.590 33.951 14.260 1.00 33.00 184 THR B N 1
ATOM 2469 C CA . THR B 2 10 ? 47.626 34.901 13.856 1.00 33.47 184 THR B CA 1
ATOM 2470 C C . THR B 2 10 ? 47.185 36.350 14.100 1.00 33.74 184 THR B C 1
ATOM 2471 O O . THR B 2 10 ? 47.891 37.118 14.755 1.00 33.87 184 THR B O 1
ATOM 2475 N N . TYR B 2 11 ? 46.011 36.710 13.593 1.00 33.97 185 TYR B N 1
ATOM 2476 C CA . TYR B 2 11 ? 45.493 38.054 13.782 1.00 34.32 185 TYR B CA 1
ATOM 2477 C C . TYR B 2 11 ? 45.337 38.430 15.267 1.00 34.98 185 TYR B C 1
ATOM 2478 O O . TYR B 2 11 ? 45.683 39.556 15.663 1.00 35.20 185 TYR B O 1
ATOM 2487 N N . LEU B 2 12 ? 44.836 37.505 16.086 1.00 35.15 186 LEU B N 1
ATOM 2488 C CA . LEU B 2 12 ? 44.797 37.753 17.524 1.00 35.95 186 LEU B CA 1
ATOM 2489 C C . LEU B 2 12 ? 46.210 38.001 18.057 1.00 36.29 186 LEU B C 1
ATOM 2490 O O . LEU B 2 12 ? 46.454 39.006 18.726 1.00 36.49 186 LEU B O 1
ATOM 2495 N N . ARG B 2 13 ? 47.136 37.096 17.733 1.00 36.81 187 ARG B N 1
ATOM 2496 C CA . ARG B 2 13 ? 48.547 37.209 18.141 1.00 37.11 187 ARG B CA 1
ATOM 2497 C C . ARG B 2 13 ? 49.230 38.492 17.658 1.00 37.69 187 ARG B C 1
ATOM 2498 O O . ARG B 2 13 ? 50.160 38.985 18.301 1.00 38.08 187 ARG B O 1
ATOM 2506 N N . GLU B 2 14 ? 48.762 39.028 16.536 1.00 38.15 188 GLU B N 1
ATOM 2507 C CA . GLU B 2 14 ? 49.176 40.344 16.081 1.00 38.95 188 GLU B CA 1
ATOM 2508 C C . GLU B 2 14 ? 48.515 41.445 16.914 1.00 39.17 188 GLU B C 1
ATOM 2509 O O . GLU B 2 14 ? 49.207 42.345 17.389 1.00 39.29 188 GLU B O 1
ATOM 2515 N N . MET B 2 15 ? 47.192 41.361 17.098 1.00 39.56 189 MET B N 1
ATOM 2516 C CA . MET B 2 15 ? 46.421 42.412 17.793 1.00 40.02 189 MET B CA 1
ATOM 2517 C C . MET B 2 15 ? 46.691 42.503 19.292 1.00 40.39 189 MET B C 1
ATOM 2518 O O . MET B 2 15 ? 46.588 43.584 19.869 1.00 40.79 189 MET B O 1
ATOM 2523 N N . GLU B 2 16 ? 47.023 41.378 19.922 1.00 40.73 190 GLU B N 1
ATOM 2524 C CA . GLU B 2 16 ? 47.314 41.359 21.359 1.00 41.11 190 GLU B CA 1
ATOM 2525 C C . GLU B 2 16 ? 48.532 42.205 21.732 1.00 41.34 190 GLU B C 1
ATOM 2526 O O . GLU B 2 16 ? 48.634 42.682 22.861 1.00 41.37 190 GLU B O 1
ATOM 2532 N N . VAL B 2 17 ? 49.445 42.381 20.780 1.00 41.62 191 VAL B N 1
ATOM 2533 C CA . VAL B 2 17 ? 50.601 43.244 20.973 1.00 42.28 191 VAL B CA 1
ATOM 2534 C C . VAL B 2 17 ? 50.152 44.708 20.978 1.00 43.16 191 VAL B C 1
ATOM 2535 O O . VAL B 2 17 ? 50.419 45.431 21.942 1.00 43.56 191 VAL B O 1
ATOM 2539 N N . LYS B 2 18 ? 49.447 45.124 19.921 1.00 43.77 192 LYS B N 1
ATOM 2540 C CA . LYS B 2 18 ? 48.921 46.490 19.804 1.00 44.39 192 LYS B CA 1
ATOM 2541 C C . LYS B 2 18 ? 47.955 46.861 20.941 1.00 44.88 192 LYS B C 1
ATOM 2542 O O . LYS B 2 18 ? 47.897 48.022 21.349 1.00 45.05 192 LYS B O 1
ATOM 2548 N N . CYS B 2 19 ? 47.208 45.882 21.455 1.00 45.42 193 CYS B N 1
ATOM 2549 C CA . CYS B 2 19 ? 46.227 46.133 22.526 1.00 46.10 193 CYS B CA 1
ATOM 2550 C C . CYS B 2 19 ? 46.785 46.085 23.949 1.00 46.31 193 CYS B C 1
ATOM 2551 O O . CYS B 2 19 ? 46.036 45.920 24.911 1.00 46.35 193 CYS B O 1
ATOM 2554 N N . LYS B 2 20 ? 48.094 46.253 24.080 1.00 46.64 194 LYS B N 1
ATOM 2555 C CA . LYS B 2 20 ? 48.751 46.111 25.367 1.00 46.75 194 LYS B CA 1
ATOM 2556 C C . LYS B 2 20 ? 48.826 47.444 26.121 1.00 46.68 194 LYS B C 1
ATOM 2557 O O . LYS B 2 20 ? 49.178 48.478 25.541 1.00 46.50 194 LYS B 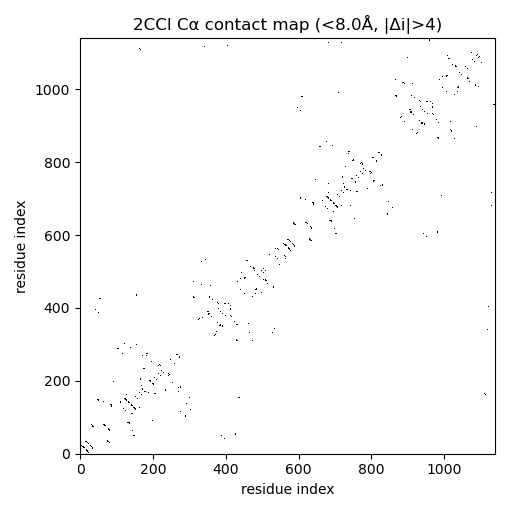O 1
ATOM 2563 N N . PRO B 2 21 ? 48.489 47.424 27.422 1.00 46.59 195 PRO B N 1
ATOM 2564 C CA . PRO B 2 21 ? 48.816 48.524 28.328 1.00 46.65 195 PRO B CA 1
ATOM 2565 C C . PRO B 2 21 ? 50.328 48.710 28.413 1.00 46.75 195 PRO B C 1
ATOM 2566 O O . PRO B 2 21 ? 51.075 47.960 27.790 1.00 46.90 195 PRO B O 1
ATOM 2570 N N . LYS B 2 22 ? 50.772 49.707 29.169 1.00 46.84 196 LYS B N 1
ATOM 2571 C CA . LYS B 2 22 ? 52.194 49.873 29.453 1.00 47.04 196 LYS B CA 1
ATOM 2572 C C . LYS B 2 22 ? 52.583 49.078 30.705 1.00 46.76 196 LYS B C 1
ATOM 2573 O O . LYS B 2 22 ? 51.842 49.053 31.691 1.00 46.66 196 LYS B O 1
ATOM 2579 N N . VAL B 2 23 ? 53.750 48.441 30.647 1.00 46.57 197 VAL B N 1
ATOM 2580 C CA . VAL B 2 23 ? 54.238 47.526 31.691 1.00 46.38 197 VAL B CA 1
ATOM 2581 C C . VAL B 2 23 ? 54.133 48.070 33.131 1.00 46.02 197 VAL B C 1
ATOM 2582 O O . VAL B 2 23 ? 53.624 47.382 34.032 1.00 46.28 197 VAL B O 1
ATOM 2586 N N . GLY B 2 24 ? 54.603 49.297 33.338 1.00 45.19 198 GLY B N 1
ATOM 2587 C CA . GLY B 2 24 ? 54.516 49.934 34.641 1.00 44.15 198 GLY B CA 1
ATOM 2588 C C . GLY B 2 24 ? 53.912 51.319 34.557 1.00 43.56 198 GLY B C 1
ATOM 2589 O O . GLY B 2 24 ? 54.598 52.311 34.822 1.00 43.58 198 GLY B O 1
ATOM 2590 N N . TYR B 2 25 ? 52.633 51.393 34.186 1.00 42.67 199 TYR B N 1
ATOM 2591 C CA . TYR B 2 25 ? 51.913 52.671 34.170 1.00 42.01 199 TYR B CA 1
ATOM 2592 C C . TYR B 2 25 ? 51.596 53.108 35.590 1.00 41.51 199 TYR B C 1
ATOM 2593 O O . TYR B 2 25 ? 51.507 54.303 35.877 1.00 41.51 199 TYR B O 1
ATOM 2602 N N . MET B 2 26 ? 51.434 52.122 36.472 1.00 40.87 200 MET B N 1
ATOM 2603 C CA . MET B 2 26 ? 51.133 52.360 37.884 1.00 40.29 200 MET B CA 1
ATOM 2604 C C . MET B 2 26 ? 52.232 53.152 38.593 1.00 40.01 200 MET B C 1
ATOM 2605 O O . MET B 2 26 ? 51.985 53.772 39.625 1.00 39.95 200 MET B O 1
ATOM 2610 N N . LYS B 2 27 ? 53.441 53.115 38.034 1.00 39.78 201 LYS B N 1
ATOM 2611 C CA . LYS B 2 27 ? 54.549 53.954 38.491 1.00 39.61 201 LYS B CA 1
ATOM 2612 C C . LYS B 2 27 ? 54.188 55.435 38.488 1.00 39.22 201 LYS B C 1
ATOM 2613 O O . LYS B 2 27 ? 54.488 56.152 39.442 1.00 39.06 201 LYS B O 1
ATOM 2619 N N . LYS B 2 28 ? 53.551 55.879 37.405 1.00 38.91 202 LYS B N 1
ATOM 2620 C CA . LYS B 2 28 ? 53.345 57.307 37.155 1.00 38.62 202 LYS B CA 1
ATOM 2621 C C . LYS B 2 28 ? 51.983 57.840 37.622 1.00 38.01 202 LYS B C 1
ATOM 2622 O O . LYS B 2 28 ? 51.739 59.048 37.554 1.00 38.27 202 LYS B O 1
ATOM 2628 N N . GLN B 2 29 ? 51.114 56.949 38.102 1.00 37.18 203 GLN B N 1
ATOM 2629 C CA . GLN B 2 29 ? 49.840 57.341 38.718 1.00 36.35 203 GLN B CA 1
ATOM 2630 C C . GLN B 2 29 ? 50.073 57.952 40.097 1.00 36.23 203 GLN B C 1
ATOM 2631 O O . GLN B 2 29 ? 50.573 57.275 40.998 1.00 36.03 203 GLN B O 1
ATOM 2637 N N . PRO B 2 30 ? 49.696 59.233 40.271 1.00 36.20 204 PRO B N 1
ATOM 2638 C CA . PRO B 2 30 ? 50.008 60.011 41.475 1.00 35.98 204 PRO B CA 1
ATOM 2639 C C . PRO B 2 30 ? 49.108 59.745 42.686 1.00 35.86 204 PRO B C 1
ATOM 2640 O O . PRO B 2 30 ? 49.390 60.257 43.770 1.00 36.05 204 PRO B O 1
ATOM 2644 N N . ASP B 2 31 ? 48.044 58.961 42.519 1.00 35.67 205 ASP B N 1
ATOM 2645 C CA . ASP B 2 31 ? 47.134 58.697 43.638 1.00 35.45 205 ASP B CA 1
ATOM 2646 C C . ASP B 2 31 ? 46.634 57.259 43.779 1.00 35.11 205 ASP B C 1
ATOM 2647 O O . ASP B 2 31 ? 46.115 56.895 44.832 1.00 35.37 205 ASP B O 1
ATOM 2652 N N . ILE B 2 32 ? 46.781 56.448 42.733 1.00 34.59 206 ILE B N 1
ATOM 2653 C CA . ILE B 2 32 ? 46.294 55.062 42.763 1.00 33.96 206 ILE B CA 1
ATOM 2654 C C . ILE B 2 32 ? 47.423 54.038 42.743 1.00 33.93 206 ILE B C 1
ATOM 2655 O O . ILE B 2 32 ? 48.521 54.312 42.255 1.00 34.06 206 ILE B O 1
ATOM 2660 N N . THR B 2 33 ? 47.144 52.861 43.290 1.00 33.69 207 THR B N 1
ATOM 2661 C CA . THR B 2 33 ? 48.143 51.805 43.410 1.00 33.32 207 THR B CA 1
ATOM 2662 C C . THR B 2 33 ? 47.607 50.501 42.849 1.00 33.01 207 THR B C 1
ATOM 2663 O O . THR B 2 33 ? 46.423 50.387 42.560 1.00 32.67 207 THR B O 1
ATOM 2667 N N . ASN B 2 34 ? 48.490 49.520 42.705 1.00 33.28 208 ASN B N 1
ATOM 2668 C CA . ASN B 2 34 ? 48.091 48.160 42.344 1.00 33.67 208 ASN B CA 1
ATOM 2669 C C . ASN B 2 34 ? 47.029 47.607 43.290 1.00 33.67 208 ASN B C 1
ATOM 2670 O O . ASN B 2 34 ? 45.993 47.120 42.852 1.00 33.98 208 ASN B O 1
ATOM 2675 N N . SER B 2 35 ? 47.284 47.718 44.588 1.00 33.81 209 SER B N 1
ATOM 2676 C CA . SER B 2 35 ? 46.375 47.218 45.614 1.00 33.75 209 SER B CA 1
ATOM 2677 C C . SER B 2 35 ? 44.937 47.724 45.434 1.00 33.54 209 SER B C 1
ATOM 2678 O O . SER B 2 35 ? 43.979 46.987 45.671 1.00 33.69 209 SER B O 1
ATOM 2681 N N . MET B 2 36 ? 44.800 48.976 45.006 1.00 33.29 210 MET B N 1
ATOM 2682 C CA . MET B 2 36 ? 43.503 49.566 44.698 1.00 33.00 210 MET B CA 1
ATOM 2683 C C . MET B 2 36 ? 42.916 48.942 43.436 1.00 33.06 210 MET B C 1
ATOM 2684 O O . MET B 2 36 ? 41.726 48.609 43.388 1.00 33.09 210 MET B O 1
ATOM 2689 N N . ARG B 2 37 ? 43.756 48.801 42.415 1.00 32.73 211 ARG B N 1
ATOM 2690 C CA . ARG B 2 37 ? 43.346 48.205 41.156 1.00 32.77 211 ARG B CA 1
ATOM 2691 C C . ARG B 2 37 ? 42.769 46.814 41.411 1.00 32.96 211 ARG B C 1
ATOM 2692 O O . ARG B 2 37 ? 41.755 46.420 40.825 1.00 32.58 211 ARG B O 1
ATOM 2700 N N . ALA B 2 38 ? 43.427 46.086 42.306 1.00 33.33 212 ALA B N 1
ATOM 2701 C CA . ALA B 2 38 ? 43.025 44.740 42.673 1.00 33.74 212 ALA B CA 1
ATOM 2702 C C . ALA B 2 38 ? 41.681 44.754 43.402 1.00 34.13 212 ALA B C 1
ATOM 2703 O O . ALA B 2 38 ? 40.895 43.807 43.271 1.00 34.90 212 ALA B O 1
ATOM 2705 N N . ILE B 2 39 ? 41.407 45.817 44.160 1.00 33.63 213 ILE B N 1
ATOM 2706 C CA . ILE B 2 39 ? 40.113 45.939 44.820 1.00 33.07 213 ILE B CA 1
ATOM 2707 C C . ILE B 2 39 ? 38.987 46.196 43.797 1.00 33.19 213 ILE B C 1
ATOM 2708 O O . ILE B 2 39 ? 37.867 45.703 43.964 1.00 33.30 213 ILE B O 1
ATOM 2713 N N . LEU B 2 40 ? 39.302 46.920 42.721 1.00 33.22 214 LEU B N 1
ATOM 2714 C CA . LEU B 2 40 ? 38.330 47.207 41.653 1.00 32.90 214 LEU B CA 1
ATOM 2715 C C . LEU B 2 40 ? 37.965 45.981 40.826 1.00 32.82 214 LEU B C 1
ATOM 2716 O O . LEU B 2 40 ? 36.791 45.732 40.561 1.00 33.03 214 LEU B O 1
ATOM 2721 N N . VAL B 2 41 ? 38.974 45.221 40.417 1.00 32.81 215 VAL B N 1
ATOM 2722 C CA . VAL B 2 41 ? 38.757 44.058 39.546 1.00 32.43 215 VAL B CA 1
ATOM 2723 C C . VAL B 2 41 ? 38.017 42.948 40.303 1.00 32.20 215 VAL B C 1
ATOM 2724 O O . VAL B 2 41 ? 37.159 42.277 39.747 1.00 31.79 215 VAL B O 1
ATOM 2728 N N . ASP B 2 42 ? 38.326 42.797 41.585 1.00 32.62 216 ASP B N 1
ATOM 2729 C CA . ASP B 2 42 ? 37.632 41.832 42.446 1.00 32.95 216 ASP B CA 1
ATOM 2730 C C . ASP B 2 42 ? 36.146 42.123 42.524 1.00 32.92 216 ASP B C 1
ATOM 2731 O O . ASP B 2 42 ? 35.323 41.211 42.473 1.00 32.67 216 ASP B O 1
ATOM 2736 N N . TRP B 2 43 ? 35.825 43.403 42.663 1.00 33.22 217 TRP B N 1
ATOM 2737 C CA . TRP B 2 43 ? 34.452 43.870 42.700 1.00 33.73 217 TRP B CA 1
ATOM 2738 C C . TRP B 2 43 ? 33.749 43.665 41.358 1.00 34.12 217 TRP B C 1
ATOM 2739 O O . TRP B 2 43 ? 32.589 43.269 41.325 1.00 34.32 217 TRP B O 1
ATOM 2750 N N . LEU B 2 44 ? 34.456 43.929 40.259 1.00 34.31 218 LEU B N 1
ATOM 2751 C CA . LEU B 2 44 ? 33.913 43.703 38.927 1.00 34.50 218 LEU B CA 1
ATOM 2752 C C . LEU B 2 44 ? 33.580 42.236 38.691 1.00 34.74 218 LEU B C 1
ATOM 2753 O O . LEU B 2 44 ? 32.672 41.925 37.915 1.00 35.00 218 LEU B O 1
ATOM 2758 N N . VAL B 2 45 ? 34.315 41.338 39.349 1.00 34.79 219 VAL B N 1
ATOM 2759 C CA . VAL B 2 45 ? 33.969 39.914 39.320 1.00 34.88 219 VAL B CA 1
ATOM 2760 C C . VAL B 2 45 ? 32.581 39.682 39.925 1.00 34.93 219 VAL B C 1
ATOM 2761 O O . VAL B 2 45 ? 31.751 38.980 39.342 1.00 35.08 219 VAL B O 1
ATOM 2765 N N . GLU B 2 46 ? 32.331 40.284 41.085 1.00 34.93 220 GLU B N 1
ATOM 2766 C CA . GLU B 2 46 ? 31.014 40.204 41.706 1.00 34.89 220 GLU B CA 1
ATOM 2767 C C . GLU B 2 46 ? 29.960 40.773 40.767 1.00 34.95 220 GLU B C 1
ATOM 2768 O O . GLU B 2 46 ? 28.874 40.212 40.635 1.00 35.35 220 GLU B O 1
ATOM 2774 N N . VAL B 2 47 ? 30.296 41.881 40.109 1.00 34.79 221 VAL B N 1
ATOM 2775 C CA . VAL B 2 47 ? 29.384 42.542 39.180 1.00 34.58 221 VAL B CA 1
ATOM 2776 C C . VAL B 2 47 ? 28.962 41.579 38.071 1.00 34.81 221 VAL B C 1
ATOM 2777 O O . VAL B 2 47 ? 27.792 41.523 37.726 1.00 35.05 221 VAL B O 1
ATOM 2781 N N . GLY B 2 48 ? 29.910 40.801 37.556 1.00 35.04 222 GLY B N 1
ATOM 2782 C CA . GLY B 2 48 ? 29.632 39.814 36.516 1.00 35.28 222 GLY B CA 1
ATOM 2783 C C . GLY B 2 48 ? 28.813 38.625 36.985 1.00 35.45 222 GLY B C 1
ATOM 2784 O O . GLY B 2 48 ? 28.059 38.045 36.206 1.00 35.43 222 GLY B O 1
ATOM 2785 N N . GLU B 2 49 ? 28.961 38.260 38.255 1.00 35.85 223 GLU B N 1
ATOM 2786 C CA . GLU B 2 49 ? 28.152 37.196 38.858 1.00 36.34 223 GLU B CA 1
ATOM 2787 C C . GLU B 2 49 ? 26.703 37.610 39.007 1.00 36.39 223 GLU B C 1
ATOM 2788 O O . GLU B 2 49 ? 25.800 36.860 38.649 1.00 36.55 223 GLU B O 1
ATOM 2794 N N . GLU B 2 50 ? 26.495 38.820 39.523 1.00 36.55 224 GLU B N 1
ATOM 2795 C CA . GLU B 2 50 ? 25.165 39.342 39.816 1.00 36.60 224 GLU B CA 1
ATOM 2796 C C . GLU B 2 50 ? 24.335 39.526 38.551 1.00 36.51 224 GLU B C 1
ATOM 2797 O O . GLU B 2 50 ? 23.111 39.608 38.609 1.00 36.43 224 GLU B O 1
ATOM 2803 N N . TYR B 2 51 ? 25.019 39.580 37.411 1.00 36.69 225 TYR B N 1
ATOM 2804 C CA . TYR B 2 51 ? 24.378 39.835 36.122 1.00 36.65 225 TYR B CA 1
ATOM 2805 C C . TYR B 2 51 ? 24.556 38.691 35.120 1.00 36.64 225 TYR B C 1
ATOM 2806 O O . TYR B 2 51 ? 23.991 38.727 34.026 1.00 36.82 225 TYR B O 1
ATOM 2815 N N . LYS B 2 52 ? 25.324 37.676 35.515 1.00 36.39 226 LYS B N 1
ATOM 2816 C CA . LYS B 2 52 ? 25.550 36.479 34.697 1.00 36.35 226 LYS B CA 1
ATOM 2817 C C . LYS B 2 52 ? 26.227 36.828 33.373 1.00 35.81 226 LYS B C 1
ATOM 2818 O O . LYS B 2 52 ? 25.877 36.301 32.315 1.00 35.93 226 LYS B O 1
ATOM 2824 N N . LEU B 2 53 ? 27.205 37.721 33.465 1.00 35.04 227 LEU B N 1
ATOM 2825 C CA . LEU B 2 53 ? 27.990 38.149 32.328 1.00 34.54 227 LEU B CA 1
ATOM 2826 C C . LEU B 2 53 ? 29.053 37.118 31.982 1.00 34.71 227 LEU B C 1
ATOM 2827 O O . LEU B 2 53 ? 29.503 36.361 32.849 1.00 34.97 227 LEU B O 1
ATOM 2832 N N . GLN B 2 54 ? 29.457 37.097 30.712 1.00 34.62 228 GLN B N 1
ATOM 2833 C CA . GLN B 2 54 ? 30.460 36.153 30.235 1.00 34.42 228 GLN B CA 1
ATOM 2834 C C . GLN B 2 54 ? 31.767 36.483 30.906 1.00 34.43 228 GLN B C 1
ATOM 2835 O O . GLN B 2 54 ? 32.026 37.642 31.200 1.00 34.43 228 GLN B O 1
ATOM 2841 N N . ASN B 2 55 ? 32.604 35.479 31.129 1.00 34.70 229 ASN B N 1
ATOM 2842 C CA . ASN B 2 55 ? 33.954 35.732 31.629 1.00 34.96 229 ASN B CA 1
ATOM 2843 C C . ASN B 2 55 ? 34.739 36.682 30.699 1.00 35.20 229 ASN B C 1
ATOM 2844 O O . ASN B 2 55 ? 35.647 37.399 31.150 1.00 34.91 229 ASN B O 1
ATOM 2849 N N . GLU B 2 56 ? 34.373 36.675 29.410 1.00 35.28 230 GLU B N 1
ATOM 2850 C CA . GLU B 2 56 ? 35.047 37.463 28.374 1.00 35.53 230 GLU B CA 1
ATOM 2851 C C . GLU B 2 56 ? 34.843 38.961 28.587 1.00 35.71 230 GLU B C 1
ATOM 2852 O O . GLU B 2 56 ? 35.775 39.755 28.400 1.00 35.34 230 GLU B O 1
ATOM 2858 N N . THR B 2 57 ? 33.616 39.322 28.970 1.00 36.07 231 THR B N 1
ATOM 2859 C CA . THR B 2 57 ? 33.231 40.688 29.325 1.00 36.69 231 THR B CA 1
ATOM 2860 C C . THR B 2 57 ? 34.045 41.207 30.515 1.00 37.03 231 THR B C 1
ATOM 2861 O O . THR B 2 57 ? 34.457 42.373 30.547 1.00 37.53 231 THR B O 1
ATOM 2865 N N . LEU B 2 58 ? 34.280 40.339 31.492 1.00 37.07 232 LEU B N 1
ATOM 2866 C CA . LEU B 2 58 ? 35.153 40.666 32.594 1.00 37.01 232 LEU B CA 1
ATOM 2867 C C . LEU B 2 58 ? 36.524 41.008 32.017 1.00 37.01 232 LEU B C 1
ATOM 2868 O O . LEU B 2 58 ? 37.027 42.110 32.231 1.00 37.20 232 LEU B O 1
ATOM 2873 N N . HIS B 2 59 ? 37.106 40.076 31.263 1.00 37.10 233 HIS B N 1
ATOM 2874 C CA . HIS B 2 59 ? 38.468 40.233 30.720 1.00 37.27 233 HIS B CA 1
ATOM 2875 C C . HIS B 2 59 ? 38.620 41.487 29.885 1.00 37.31 233 HIS B C 1
ATOM 2876 O O . HIS B 2 59 ? 39.630 42.192 29.999 1.00 37.51 233 HIS B O 1
ATOM 2883 N N . LEU B 2 60 ? 37.619 41.753 29.044 1.00 37.04 234 LEU B N 1
ATOM 2884 C CA . LEU B 2 60 ? 37.597 42.954 28.217 1.00 36.84 234 LEU B CA 1
ATOM 2885 C C . LEU B 2 60 ? 37.678 44.237 29.056 1.00 36.83 234 LEU B C 1
ATOM 2886 O O . LEU B 2 60 ? 38.493 45.119 28.780 1.00 36.83 234 LEU B O 1
ATOM 2891 N N . ALA B 2 61 ? 36.830 44.329 30.076 1.00 36.64 235 ALA B N 1
ATOM 2892 C CA . ALA B 2 61 ? 36.773 45.504 30.947 1.00 36.61 235 ALA B CA 1
ATOM 2893 C C . ALA B 2 61 ? 38.120 45.832 31.614 1.00 36.66 235 ALA B C 1
ATOM 2894 O O . ALA B 2 61 ? 38.534 47.001 31.666 1.00 36.70 235 ALA B O 1
ATOM 2896 N N . VAL B 2 62 ? 38.803 44.795 32.096 1.00 36.48 236 VAL B N 1
ATOM 2897 C CA . VAL B 2 62 ? 40.084 44.957 32.776 1.00 36.27 236 VAL B CA 1
ATOM 2898 C C . VAL B 2 62 ? 41.081 45.558 31.805 1.00 36.42 236 VAL B C 1
ATOM 2899 O O . VAL B 2 62 ? 41.835 46.480 32.167 1.00 36.63 236 VAL B O 1
ATOM 2903 N N . ASN B 2 63 ? 41.051 45.043 30.573 1.00 36.26 237 ASN B N 1
ATOM 2904 C CA . ASN B 2 63 ? 41.836 45.558 29.452 1.00 36.14 237 ASN B CA 1
ATOM 2905 C C . ASN B 2 63 ? 41.552 47.030 29.169 1.00 36.23 237 ASN B C 1
ATOM 2906 O O . ASN B 2 63 ? 42.485 47.806 28.924 1.00 36.70 237 ASN B O 1
ATOM 2911 N N . TYR B 2 64 ? 40.272 47.416 29.202 1.00 35.89 238 TYR B N 1
ATOM 2912 C CA . TYR B 2 64 ? 39.893 48.812 28.977 1.00 35.20 238 TYR B CA 1
ATOM 2913 C C . TYR B 2 64 ? 40.407 49.696 30.101 1.00 34.81 238 TYR B C 1
ATOM 2914 O O . TYR B 2 64 ? 40.903 50.787 29.838 1.00 34.77 238 TYR B O 1
ATOM 2923 N N . ILE B 2 65 ? 40.273 49.224 31.347 1.00 34.35 239 ILE B N 1
ATOM 2924 C CA . ILE B 2 65 ? 40.744 49.958 32.532 1.00 33.60 239 ILE B CA 1
ATOM 2925 C C . ILE B 2 65 ? 42.257 50.146 32.443 1.00 33.56 239 ILE B C 1
ATOM 2926 O O . ILE B 2 65 ? 42.761 51.268 32.578 1.00 33.39 239 ILE B O 1
ATOM 2931 N N . ASP B 2 66 ? 42.978 49.054 32.197 1.00 33.41 240 ASP B N 1
ATOM 2932 C CA . ASP B 2 66 ? 44.437 49.126 32.115 1.00 33.64 240 ASP B CA 1
ATOM 2933 C C . ASP B 2 66 ? 44.926 50.056 31.012 1.00 33.50 240 ASP B C 1
ATOM 2934 O O . ASP B 2 66 ? 45.880 50.808 31.223 1.00 33.76 240 ASP B O 1
ATOM 2939 N N . ARG B 2 67 ? 44.273 50.023 29.854 1.00 33.07 241 ARG B N 1
ATOM 2940 C CA . ARG B 2 67 ? 44.651 50.928 28.775 1.00 33.17 241 ARG B CA 1
ATOM 2941 C C . ARG B 2 67 ? 44.292 52.388 29.084 1.00 33.17 241 ARG B C 1
ATOM 2942 O O . ARG B 2 67 ? 45.038 53.308 28.736 1.00 33.10 241 ARG B O 1
ATOM 2950 N N . PHE B 2 68 ? 43.161 52.596 29.748 1.00 33.24 242 PHE B N 1
ATOM 2951 C CA . PHE B 2 68 ? 42.750 53.938 30.134 1.00 33.43 242 PHE B CA 1
ATOM 2952 C C . PHE B 2 68 ? 43.699 54.552 31.161 1.00 33.81 242 PHE B C 1
ATOM 2953 O O . PHE B 2 68 ? 44.047 55.732 31.055 1.00 33.94 242 PHE B O 1
ATOM 2961 N N . LEU B 2 69 ? 44.106 53.757 32.153 1.00 33.99 243 LEU B N 1
ATOM 2962 C CA . LEU B 2 69 ? 44.993 54.237 33.216 1.00 34.11 243 LEU B CA 1
ATOM 2963 C C . LEU B 2 69 ? 46.446 54.394 32.753 1.00 34.29 243 LEU B C 1
ATOM 2964 O O . LEU B 2 69 ? 47.261 54.997 33.460 1.00 33.90 243 LEU B O 1
ATOM 2969 N N . SER B 2 70 ? 46.757 53.853 31.569 1.00 34.51 244 SER B N 1
ATOM 2970 C CA . SER B 2 70 ? 48.095 53.963 30.975 1.00 34.94 244 SER B CA 1
ATOM 2971 C C . SER B 2 70 ? 48.357 55.343 30.392 1.00 35.11 244 SER B C 1
ATOM 2972 O O . SER B 2 70 ? 49.510 55.736 30.225 1.00 35.30 244 SER B O 1
ATOM 2975 N N . SER B 2 71 ? 47.286 56.073 30.085 1.00 35.46 245 SER B N 1
ATOM 2976 C CA . SER B 2 71 ? 47.391 57.368 29.411 1.00 35.71 245 SER B CA 1
ATOM 2977 C C . SER B 2 71 ? 46.679 58.489 30.169 1.00 36.00 245 SER B C 1
ATOM 2978 O O . SER B 2 71 ? 46.975 59.677 29.970 1.00 36.13 245 SER B O 1
ATOM 2981 N N . MET B 2 72 ? 45.744 58.110 31.035 1.00 36.21 246 MET B N 1
ATOM 2982 C CA . MET B 2 72 ? 45.002 59.078 31.835 1.00 36.45 246 MET B CA 1
ATOM 2983 C C . MET B 2 72 ? 45.325 58.881 33.300 1.00 36.59 246 MET B C 1
ATOM 2984 O O . MET B 2 72 ? 45.327 57.756 33.800 1.00 36.66 246 MET B O 1
ATOM 2989 N N . SER B 2 73 ? 45.602 59.993 33.971 1.00 36.83 247 SER B N 1
ATOM 2990 C CA . SER B 2 73 ? 45.896 60.017 35.391 1.00 37.03 247 SER B CA 1
ATOM 2991 C C . SER B 2 73 ? 44.579 60.138 36.147 1.00 37.41 247 SER B C 1
ATOM 2992 O O . SER B 2 73 ? 43.720 60.950 35.779 1.00 37.79 247 SER B O 1
ATOM 2995 N N . VAL B 2 74 ? 44.404 59.327 37.191 1.00 37.57 248 VAL B N 1
ATOM 2996 C CA . VAL B 2 74 ? 43.111 59.238 37.880 1.00 37.44 248 VAL B CA 1
ATOM 2997 C C . VAL B 2 74 ? 43.242 59.262 39.401 1.00 37.59 248 VAL B C 1
ATOM 2998 O O . VAL B 2 74 ? 44.019 58.500 39.979 1.00 38.17 248 VAL B O 1
ATOM 3002 N N . LEU B 2 75 ? 42.486 60.149 40.045 1.00 37.58 249 LEU B N 1
ATOM 3003 C CA . LEU B 2 75 ? 42.334 60.137 41.505 1.00 37.43 249 LEU B CA 1
ATOM 3004 C C . LEU B 2 75 ? 41.647 58.831 41.926 1.00 37.09 249 LEU B C 1
ATOM 3005 O O . LEU B 2 75 ? 41.065 58.143 41.095 1.00 37.25 249 LEU B O 1
ATOM 3010 N N . ARG B 2 76 ? 41.703 58.486 43.207 1.00 36.70 250 ARG B N 1
ATOM 3011 C CA . ARG B 2 76 ? 41.077 57.239 43.652 1.00 36.26 250 ARG B CA 1
ATOM 3012 C C . ARG B 2 76 ? 39.551 57.350 43.651 1.00 36.32 250 ARG B C 1
ATOM 3013 O O . ARG B 2 76 ? 38.848 56.385 43.334 1.00 36.49 250 ARG B O 1
ATOM 3021 N N . GLY B 2 77 ? 39.052 58.542 43.981 1.00 36.34 251 GLY B N 1
ATOM 3022 C CA . GLY B 2 77 ? 37.616 58.801 44.089 1.00 35.93 251 GLY B CA 1
ATOM 3023 C C . GLY B 2 77 ? 36.854 58.623 42.794 1.00 35.86 251 GLY B C 1
ATOM 3024 O O . GLY B 2 77 ? 35.625 58.543 42.804 1.00 36.15 251 GLY B O 1
ATOM 3025 N N . LYS B 2 78 ? 37.580 58.555 41.678 1.00 35.58 252 LYS B N 1
ATOM 3026 C CA . LYS B 2 78 ? 36.961 58.380 40.365 1.00 35.17 252 LYS B CA 1
ATOM 3027 C C . LYS B 2 78 ? 37.312 57.031 39.716 1.00 35.06 252 LYS B C 1
ATOM 3028 O O . LYS B 2 78 ? 36.845 56.722 38.613 1.00 34.93 252 LYS B O 1
ATOM 3034 N N . LEU B 2 79 ? 38.122 56.231 40.410 1.00 34.86 253 LEU B N 1
ATOM 3035 C CA . LEU B 2 79 ? 38.539 54.912 39.917 1.00 34.76 253 LEU B CA 1
ATOM 3036 C C . LEU B 2 79 ? 37.382 53.915 39.719 1.00 34.82 253 LEU B C 1
ATOM 3037 O O . LEU B 2 79 ? 37.429 53.088 38.803 1.00 35.09 253 LEU B O 1
ATOM 3042 N N . GLN B 2 80 ? 36.360 53.995 40.574 1.00 34.65 254 GLN B N 1
ATOM 3043 C CA . GLN B 2 80 ? 35.170 53.146 40.459 1.00 34.43 254 GLN B CA 1
ATOM 3044 C C . GLN B 2 80 ? 34.327 53.539 39.234 1.00 34.36 254 GLN B C 1
ATOM 3045 O O . GLN B 2 80 ? 33.679 52.689 38.621 1.00 34.08 254 GLN B O 1
ATOM 3051 N N . LEU B 2 81 ? 34.351 54.826 38.885 1.00 34.42 255 LEU B N 1
ATOM 3052 C CA . LEU B 2 81 ? 33.599 55.323 37.744 1.00 34.72 255 LEU B CA 1
ATOM 3053 C C . LEU B 2 81 ? 34.179 54.776 36.427 1.00 35.17 255 LEU B C 1
ATOM 3054 O O . LEU B 2 81 ? 33.430 54.278 35.568 1.00 35.16 255 LEU B O 1
ATOM 3059 N N . VAL B 2 82 ? 35.508 54.856 36.299 1.00 35.18 256 VAL B N 1
ATOM 3060 C CA . VAL B 2 82 ? 36.233 54.310 35.155 1.00 35.11 256 VAL B CA 1
ATOM 3061 C C . VAL B 2 82 ? 36.011 52.802 35.102 1.00 35.21 256 VAL B C 1
ATOM 3062 O O . VAL B 2 82 ? 35.856 52.235 34.022 1.00 35.13 256 VAL B O 1
ATOM 3066 N N . GLY B 2 83 ? 35.985 52.160 36.270 1.00 35.32 257 GLY B N 1
ATOM 3067 C CA . GLY B 2 83 ? 35.714 50.714 36.356 1.00 35.29 257 GLY B CA 1
ATOM 3068 C C . GLY B 2 83 ? 34.322 50.357 35.858 1.00 35.04 257 GLY B C 1
ATOM 3069 O O . GLY B 2 83 ? 34.127 49.355 35.170 1.00 35.34 257 GLY B O 1
ATOM 3070 N N . THR B 2 84 ? 33.362 51.209 36.192 1.00 34.64 258 THR B N 1
ATOM 3071 C CA . THR B 2 84 ? 31.967 51.005 35.843 1.00 34.32 258 THR B CA 1
ATOM 3072 C C . THR B 2 84 ? 31.736 51.229 34.349 1.00 34.23 258 THR B C 1
ATOM 3073 O O . THR B 2 84 ? 31.166 50.375 33.671 1.00 34.07 258 THR B O 1
ATOM 3077 N N . ALA B 2 85 ? 32.199 52.371 33.848 1.00 34.38 259 ALA B N 1
ATOM 3078 C CA . ALA B 2 85 ? 32.123 52.701 32.424 1.00 34.38 259 ALA B CA 1
ATOM 3079 C C . ALA B 2 85 ? 32.706 51.587 31.570 1.00 34.30 259 ALA B C 1
ATOM 3080 O O . ALA B 2 85 ? 32.149 51.243 30.525 1.00 34.20 259 ALA B O 1
ATOM 3082 N N . ALA B 2 86 ? 33.830 51.036 32.038 1.00 34.37 260 ALA B N 1
ATOM 3083 C CA . ALA B 2 86 ? 34.515 49.913 31.400 1.00 34.29 260 ALA B CA 1
ATOM 3084 C C . ALA B 2 86 ? 33.603 48.707 31.313 1.00 34.10 260 ALA B C 1
ATOM 3085 O O . ALA B 2 86 ? 33.439 48.120 30.241 1.00 33.94 260 ALA B O 1
ATOM 3087 N N . MET B 2 87 ? 33.005 48.354 32.447 1.00 33.77 261 MET B N 1
ATOM 3088 C CA . MET B 2 87 ? 32.106 47.226 32.488 1.00 33.59 261 MET B CA 1
ATOM 3089 C C . MET B 2 87 ? 30.946 47.421 31.530 1.00 33.60 261 MET B C 1
ATOM 3090 O O . MET B 2 87 ? 30.505 46.468 30.889 1.00 33.89 261 MET B O 1
ATOM 3095 N N . LEU B 2 88 ? 30.465 48.658 31.423 1.00 33.76 262 LEU B N 1
ATOM 3096 C CA . LEU B 2 88 ? 29.307 48.960 30.577 1.00 33.64 262 LEU B CA 1
ATOM 3097 C C . LEU B 2 88 ? 29.675 48.827 29.114 1.00 33.59 262 LEU B C 1
ATOM 3098 O O . LEU B 2 88 ? 28.915 48.255 28.335 1.00 33.74 262 LEU B O 1
ATOM 3103 N N . LEU B 2 89 ? 30.842 49.357 28.754 1.00 33.44 263 LEU B N 1
ATOM 3104 C CA . LEU B 2 89 ? 31.328 49.298 27.383 1.00 33.11 263 LEU B CA 1
ATOM 3105 C C . LEU B 2 89 ? 31.567 47.872 26.972 1.00 33.36 263 LEU B C 1
ATOM 3106 O O . LEU B 2 89 ? 31.187 47.464 25.868 1.00 33.67 263 LEU B O 1
ATOM 3111 N N . ALA B 2 90 ? 32.189 47.117 27.871 1.00 33.59 264 ALA B N 1
ATOM 3112 C CA . ALA B 2 90 ? 32.434 45.703 27.641 1.00 33.83 264 ALA B CA 1
ATOM 3113 C C . ALA B 2 90 ? 31.111 44.967 27.468 1.00 33.95 264 ALA B C 1
ATOM 3114 O O . ALA B 2 90 ? 30.991 44.119 26.573 1.00 34.62 264 ALA B O 1
ATOM 3116 N N . SER B 2 91 ? 30.121 45.304 28.296 1.00 33.49 265 SER B N 1
ATOM 3117 C CA . SER B 2 91 ? 28.820 44.644 28.221 1.00 33.27 265 SER B CA 1
ATOM 3118 C C . SER B 2 91 ? 28.171 44.871 26.863 1.00 33.27 265 SER B C 1
ATOM 3119 O O . SER B 2 91 ? 27.699 43.927 26.235 1.00 33.23 265 SER B O 1
ATOM 3122 N N . LYS B 2 92 ? 28.181 46.120 26.406 1.00 33.73 266 LYS B N 1
ATOM 3123 C CA . LYS B 2 92 ? 27.614 46.497 25.099 1.00 34.34 266 LYS B CA 1
ATOM 3124 C C . LYS B 2 92 ? 28.296 45.810 23.904 1.00 34.45 266 LYS B C 1
ATOM 3125 O O . LYS B 2 92 ? 27.666 45.556 22.881 1.00 34.34 266 LYS B O 1
ATOM 3131 N N . PHE B 2 93 ? 29.581 45.517 24.046 1.00 34.74 267 PHE B N 1
ATOM 3132 C CA . PHE B 2 93 ? 30.336 44.866 22.991 1.00 35.25 267 PHE B CA 1
ATOM 3133 C C . PHE B 2 93 ? 29.992 43.385 22.877 1.00 35.63 267 PHE B C 1
ATOM 3134 O O . PHE B 2 93 ? 29.758 42.859 21.776 1.00 35.38 267 PHE B O 1
ATOM 3142 N N . GLU B 2 94 ? 29.946 42.732 24.034 1.00 35.96 268 GLU B N 1
ATOM 3143 C CA . GLU B 2 94 ? 30.124 41.287 24.116 1.00 36.32 268 GLU B CA 1
ATOM 3144 C C . GLU B 2 94 ? 28.856 40.503 24.385 1.00 36.47 268 GLU B C 1
ATOM 3145 O O . GLU B 2 94 ? 28.729 39.351 23.941 1.00 36.25 268 GLU B O 1
ATOM 3151 N N . GLU B 2 95 ? 27.943 41.124 25.134 1.00 36.35 269 GLU B N 1
ATOM 3152 C CA . GLU B 2 95 ? 26.758 40.442 25.622 1.00 36.36 269 GLU B CA 1
ATOM 3153 C C . GLU B 2 95 ? 25.639 40.540 24.593 1.00 36.50 269 GLU B C 1
ATOM 3154 O O . GLU B 2 95 ? 25.637 41.444 23.762 1.00 36.71 269 GLU B O 1
ATOM 3160 N N . ILE B 2 96 ? 24.711 39.586 24.631 1.00 36.66 270 ILE B N 1
ATOM 3161 C CA . ILE B 2 96 ? 23.503 39.664 23.826 1.00 36.52 270 ILE B CA 1
ATOM 3162 C C . ILE B 2 96 ? 22.586 40.644 24.532 1.00 37.05 270 ILE B C 1
ATOM 3163 O O . ILE B 2 96 ? 22.048 41.558 23.909 1.00 37.29 270 ILE B O 1
ATOM 3168 N N . TYR B 2 97 ? 22.423 40.455 25.841 1.00 37.55 271 TYR B N 1
ATOM 3169 C CA . TYR B 2 97 ? 21.602 41.351 26.655 1.00 37.99 271 TYR B CA 1
ATOM 3170 C C . TYR B 2 97 ? 22.444 42.043 27.716 1.00 38.21 271 TYR B C 1
ATOM 3171 O O . TYR B 2 97 ? 22.643 41.501 28.814 1.00 38.22 271 TYR B O 1
ATOM 3180 N N . PRO B 2 98 ? 22.968 43.238 27.378 1.00 38.27 272 PRO B N 1
ATOM 3181 C CA . PRO B 2 98 ? 23.688 44.029 28.359 1.00 38.20 272 PRO B CA 1
ATOM 3182 C C . PRO B 2 98 ? 22.680 44.588 29.353 1.00 38.24 272 PRO B C 1
ATOM 3183 O O . PRO B 2 98 ? 21.533 44.828 28.975 1.00 38.41 272 PRO B O 1
ATOM 3187 N N . PRO B 2 99 ? 23.079 44.763 30.622 1.00 38.23 273 PRO B N 1
ATOM 3188 C CA . PRO B 2 99 ? 22.150 45.380 31.558 1.00 38.28 273 PRO B CA 1
ATOM 3189 C C . PRO B 2 99 ? 22.075 46.881 31.283 1.00 38.54 273 PRO B C 1
ATOM 3190 O O . PRO B 2 99 ? 22.966 47.429 30.618 1.00 38.47 273 PRO B O 1
ATOM 3194 N N . GLU B 2 100 ? 21.017 47.536 31.761 1.00 38.72 274 GLU B N 1
ATOM 3195 C CA . GLU B 2 100 ? 20.829 48.956 31.467 1.00 38.89 274 GLU B CA 1
ATOM 3196 C C . GLU B 2 100 ? 21.736 49.785 32.364 1.00 38.65 274 GLU B C 1
ATOM 3197 O O . GLU B 2 100 ? 22.288 49.262 33.334 1.00 38.69 274 GLU B O 1
ATOM 3203 N N . VAL B 2 101 ? 21.897 51.065 32.026 1.00 38.61 275 VAL B N 1
ATOM 3204 C CA . VAL B 2 101 ? 22.810 51.957 32.744 1.00 38.38 275 VAL B CA 1
ATOM 3205 C C . VAL B 2 101 ? 22.393 52.121 34.201 1.00 38.34 275 VAL B C 1
ATOM 3206 O O . VAL B 2 101 ? 23.254 52.232 35.076 1.00 38.50 275 VAL B O 1
ATOM 3210 N N . ALA B 2 102 ? 21.084 52.127 34.461 1.00 38.02 276 ALA B N 1
ATOM 3211 C CA . ALA B 2 102 ? 20.571 52.255 35.832 1.00 37.90 276 ALA B CA 1
ATOM 3212 C C . ALA B 2 102 ? 21.153 51.183 36.742 1.00 37.87 276 ALA B C 1
ATOM 3213 O O . ALA B 2 102 ? 21.378 51.417 37.933 1.00 37.80 276 ALA B O 1
ATOM 3215 N N . GLU B 2 103 ? 21.401 50.009 36.170 1.00 37.92 277 GLU B N 1
ATOM 3216 C CA . GLU B 2 103 ? 21.989 48.910 36.916 1.00 38.25 277 GLU B CA 1
ATOM 3217 C C . GLU B 2 103 ? 23.439 49.223 37.294 1.00 38.30 277 GLU B C 1
ATOM 3218 O O . GLU B 2 103 ? 23.861 48.961 38.428 1.00 38.34 277 GLU B O 1
ATOM 3224 N N . PHE B 2 104 ? 24.173 49.815 36.351 1.00 38.08 278 PHE B N 1
ATOM 3225 C CA . PHE B 2 104 ? 25.551 50.247 36.582 1.00 37.98 278 PHE B CA 1
ATOM 3226 C C . PHE B 2 104 ? 25.666 51.447 37.519 1.00 38.33 278 PHE B C 1
ATOM 3227 O O . PHE B 2 104 ? 26.695 51.620 38.179 1.00 38.52 278 PHE B O 1
ATOM 3235 N N . VAL B 2 105 ? 24.625 52.277 37.567 1.00 38.47 279 VAL B N 1
ATOM 3236 C CA . VAL B 2 105 ? 24.519 53.308 38.594 1.00 38.77 279 VAL B CA 1
ATOM 3237 C C . VAL B 2 105 ? 24.254 52.630 39.945 1.00 39.08 279 VAL B C 1
ATOM 3238 O O . VAL B 2 105 ? 24.956 52.908 40.925 1.00 39.12 279 VAL B O 1
ATOM 3242 N N . TYR B 2 106 ? 23.268 51.725 39.979 1.00 39.32 280 TYR B N 1
ATOM 3243 C CA . TYR B 2 106 ? 22.883 51.013 41.209 1.00 39.40 280 TYR B CA 1
ATOM 3244 C C . TYR B 2 106 ? 24.047 50.322 41.931 1.00 39.43 280 TYR B C 1
ATOM 3245 O O . TYR B 2 106 ? 24.276 50.587 43.119 1.00 39.48 280 TYR B O 1
ATOM 3254 N N . ILE B 2 107 ? 24.763 49.441 41.225 1.00 39.19 281 ILE B N 1
ATOM 3255 C CA . ILE B 2 107 ? 25.835 48.626 41.835 1.00 39.19 281 ILE B CA 1
ATOM 3256 C C . ILE B 2 107 ? 26.987 49.423 42.471 1.00 39.05 281 ILE B C 1
ATOM 3257 O O . ILE B 2 107 ? 27.829 48.850 43.173 1.00 38.84 281 ILE B O 1
ATOM 3262 N N . THR B 2 108 ? 27.011 50.734 42.221 1.00 38.95 282 THR B N 1
ATOM 3263 C CA . THR B 2 108 ? 27.983 51.627 42.840 1.00 38.79 282 THR B CA 1
ATOM 3264 C C . THR B 2 108 ? 27.380 52.426 43.988 1.00 38.74 282 THR B C 1
ATOM 3265 O O . THR B 2 108 ? 27.904 53.487 44.331 1.00 39.10 282 THR B O 1
ATOM 3269 N N . ASP B 2 109 ? 26.285 51.937 44.571 1.00 38.50 283 ASP B N 1
ATOM 3270 C CA . ASP B 2 109 ? 25.653 52.588 45.727 1.00 38.27 283 ASP B CA 1
ATOM 3271 C C . ASP B 2 109 ? 25.401 54.074 45.460 1.00 38.13 283 ASP B C 1
ATOM 3272 O O . ASP B 2 109 ? 25.534 54.906 46.351 1.00 38.09 283 ASP B O 1
ATOM 3277 N N . ASP B 2 110 ? 25.052 54.389 44.213 1.00 38.17 284 ASP B N 1
ATOM 3278 C CA . ASP B 2 110 ? 24.846 55.762 43.738 1.00 38.07 284 ASP B CA 1
ATOM 3279 C C . ASP B 2 110 ? 26.010 56.706 43.998 1.00 38.10 284 ASP B C 1
ATOM 3280 O O . ASP B 2 110 ? 25.796 57.900 44.231 1.00 38.19 284 ASP B O 1
ATOM 3285 N N . THR B 2 111 ? 27.234 56.186 43.955 1.00 37.97 285 THR B N 1
ATOM 3286 C CA . THR B 2 111 ? 28.413 57.029 44.141 1.00 37.91 285 THR B CA 1
ATOM 3287 C C . THR B 2 111 ? 28.470 58.080 43.031 1.00 37.94 285 THR B C 1
ATOM 3288 O O . THR B 2 111 ? 28.779 59.243 43.289 1.00 38.10 285 THR B O 1
ATOM 3292 N N . TYR B 2 112 ? 28.140 57.667 41.809 1.00 37.78 286 TYR B N 1
ATOM 3293 C CA . TYR B 2 112 ? 28.069 58.579 40.670 1.00 37.54 286 TYR B CA 1
ATOM 3294 C C . TYR B 2 112 ? 26.671 58.569 40.045 1.00 37.42 286 TYR B C 1
ATOM 3295 O O . TYR B 2 112 ? 25.938 57.586 40.150 1.00 37.40 286 TYR B O 1
ATOM 3304 N N . THR B 2 113 ? 26.310 59.669 39.394 1.00 37.33 287 THR B N 1
ATOM 3305 C CA . THR B 2 113 ? 25.025 59.766 38.707 1.00 37.31 287 THR B CA 1
ATOM 3306 C C . THR B 2 113 ? 25.058 59.019 37.380 1.00 37.35 287 THR B C 1
ATOM 3307 O O . THR B 2 113 ? 26.093 58.466 36.986 1.00 37.32 287 THR B O 1
ATOM 3311 N N . LYS B 2 114 ? 23.914 59.011 36.700 1.00 37.44 288 LYS B N 1
ATOM 3312 C CA . LYS B 2 114 ? 23.778 58.396 35.386 1.00 37.52 288 LYS B CA 1
ATOM 3313 C C . LYS B 2 114 ? 24.550 59.188 34.333 1.00 37.48 288 LYS B C 1
ATOM 3314 O O . LYS B 2 114 ? 25.112 58.605 33.400 1.00 37.64 288 LYS B O 1
ATOM 3320 N N . LYS B 2 115 ? 24.581 60.510 34.496 1.00 37.43 289 LYS B N 1
ATOM 3321 C CA . LYS B 2 115 ? 25.324 61.398 33.597 1.00 37.48 289 LYS B CA 1
ATOM 3322 C C . LYS B 2 115 ? 26.832 61.155 33.692 1.00 37.32 289 LYS B C 1
ATOM 3323 O O . LYS B 2 115 ? 27.516 61.057 32.670 1.00 37.29 289 LYS B O 1
ATOM 3329 N N . GLN B 2 116 ? 27.334 61.061 34.923 1.00 37.15 290 GLN B N 1
ATOM 3330 C CA . GLN B 2 116 ? 28.743 60.754 35.187 1.00 36.88 290 GLN B CA 1
ATOM 3331 C C . GLN B 2 116 ? 29.203 59.458 34.526 1.00 36.84 290 GLN B C 1
ATOM 3332 O O . GLN B 2 116 ? 30.293 59.406 33.961 1.00 36.72 290 GLN B O 1
ATOM 3338 N N . VAL B 2 117 ? 28.369 58.421 34.622 1.00 36.86 291 VAL B N 1
ATOM 3339 C CA . VAL B 2 117 ? 28.621 57.121 33.997 1.00 36.77 291 VAL B CA 1
ATOM 3340 C C . VAL B 2 117 ? 28.613 57.267 32.474 1.00 36.83 291 VAL B C 1
ATOM 3341 O O . VAL B 2 117 ? 29.448 56.690 31.782 1.00 36.70 291 VAL B O 1
ATOM 3345 N N . LEU B 2 118 ? 27.682 58.069 31.967 1.00 37.06 292 LEU B N 1
ATOM 3346 C CA . LEU B 2 118 ? 27.572 58.317 30.530 1.00 37.33 292 LEU B CA 1
ATOM 3347 C C . LEU B 2 118 ? 28.704 59.178 29.979 1.00 37.56 292 LEU B C 1
ATOM 3348 O O . LEU B 2 118 ? 29.320 58.828 28.959 1.00 37.71 292 LEU B O 1
ATOM 3353 N N . ARG B 2 119 ? 28.973 60.296 30.656 1.00 37.61 293 ARG B N 1
ATOM 3354 C CA . ARG B 2 119 ? 30.066 61.191 30.280 1.00 37.59 293 ARG B CA 1
ATOM 3355 C C . ARG B 2 119 ? 31.419 60.476 30.355 1.00 37.27 293 ARG B C 1
ATOM 3356 O O . ARG B 2 119 ? 32.292 60.717 29.520 1.00 37.33 293 ARG B O 1
ATOM 3364 N N . MET B 2 120 ? 31.566 59.583 31.338 1.00 36.77 294 MET B N 1
ATOM 3365 C CA . MET B 2 120 ? 32.763 58.738 31.481 1.00 36.25 294 MET B CA 1
ATOM 3366 C C . MET B 2 120 ? 32.919 57.728 30.339 1.00 35.93 294 MET B C 1
ATOM 3367 O O . MET B 2 120 ? 34.037 57.486 29.870 1.00 35.79 294 MET B O 1
ATOM 3372 N N . GLU B 2 121 ? 31.802 57.144 29.902 1.00 35.51 295 GLU B N 1
ATOM 3373 C CA . GLU B 2 121 ? 31.806 56.238 28.759 1.00 35.15 295 GLU B CA 1
ATOM 3374 C C . GLU B 2 121 ? 32.432 56.911 27.526 1.00 34.92 295 GLU B C 1
ATOM 3375 O O . GLU B 2 121 ? 33.273 56.308 26.861 1.00 34.75 295 GLU B O 1
ATOM 3381 N N . HIS B 2 122 ? 32.040 58.157 27.251 1.00 34.76 296 HIS B N 1
ATOM 3382 C CA . HIS B 2 122 ? 32.609 58.952 26.145 1.00 34.84 296 HIS B CA 1
ATOM 3383 C C . HIS B 2 122 ? 34.110 59.221 26.287 1.00 34.35 296 HIS B C 1
ATOM 3384 O O . HIS B 2 122 ? 34.844 59.226 25.296 1.00 34.51 296 HIS B O 1
ATOM 3391 N N . LEU B 2 123 ? 34.557 59.463 27.513 1.00 33.65 297 LEU B N 1
ATOM 3392 C CA . LEU B 2 123 ? 35.974 59.671 27.776 1.00 32.98 297 LEU B CA 1
ATOM 3393 C C . LEU B 2 123 ? 36.755 58.393 27.474 1.00 32.71 297 LEU B C 1
ATOM 3394 O O . LEU B 2 123 ? 37.678 58.410 26.651 1.00 32.70 297 LEU B O 1
ATOM 3399 N N . VAL B 2 124 ? 36.362 57.292 28.123 1.00 32.19 298 VAL B N 1
ATOM 3400 C CA . VAL B 2 124 ? 36.942 55.968 27.876 1.00 31.86 298 VAL B CA 1
ATOM 3401 C C . VAL B 2 124 ? 36.970 55.659 26.384 1.00 32.21 298 VAL B C 1
ATOM 3402 O O . VAL B 2 124 ? 37.994 55.211 25.853 1.00 32.32 298 VAL B O 1
ATOM 3406 N N . LEU B 2 125 ? 35.849 55.910 25.708 1.00 32.16 299 LEU B N 1
ATOM 3407 C CA . LEU B 2 125 ? 35.770 55.683 24.280 1.00 32.19 299 LEU B CA 1
ATOM 3408 C C . LEU B 2 125 ? 36.777 56.524 23.513 1.00 32.39 299 LEU B C 1
ATOM 3409 O O . LEU B 2 125 ? 37.437 56.019 22.611 1.00 32.59 299 LEU B O 1
ATOM 3414 N N . LYS B 2 126 ? 36.884 57.802 23.870 1.00 32.55 300 LYS B N 1
ATOM 3415 C CA . LYS B 2 126 ? 37.797 58.727 23.195 1.00 32.70 300 LYS B CA 1
ATOM 3416 C C . LYS B 2 126 ? 39.247 58.298 23.413 1.00 32.84 300 LYS B C 1
ATOM 3417 O O . LYS B 2 126 ? 40.049 58.297 22.469 1.00 32.93 300 LYS B O 1
ATOM 3423 N N . VAL B 2 127 ? 39.567 57.910 24.650 1.00 32.65 301 VAL B N 1
ATOM 3424 C CA . VAL B 2 127 ? 40.939 57.540 25.014 1.00 32.49 301 VAL B CA 1
ATOM 3425 C C . VAL B 2 127 ? 41.388 56.216 24.402 1.00 32.44 301 VAL B C 1
ATOM 3426 O O . VAL B 2 127 ? 42.544 56.084 24.017 1.00 32.83 301 VAL B O 1
ATOM 3430 N N . LEU B 2 128 ? 40.476 55.254 24.304 1.00 32.43 302 LEU B N 1
ATOM 3431 C CA . LEU B 2 128 ? 40.761 53.985 23.636 1.00 32.44 302 LEU B CA 1
ATOM 3432 C C . LEU B 2 128 ? 40.595 54.065 22.098 1.00 32.55 302 LEU B C 1
ATOM 3433 O O . LEU B 2 128 ? 40.665 53.053 21.409 1.00 32.44 302 LEU B O 1
ATOM 3438 N N . THR B 2 129 ? 40.397 55.273 21.573 1.00 32.81 303 THR B N 1
ATOM 3439 C CA . THR B 2 129 ? 40.143 55.522 20.136 1.00 33.45 303 THR B CA 1
ATOM 3440 C C . THR B 2 129 ? 39.095 54.616 19.475 1.00 33.88 303 THR B C 1
ATOM 3441 O O . THR B 2 129 ? 39.052 54.527 18.241 1.00 34.08 303 THR B O 1
ATOM 3445 N N . PHE B 2 130 ? 38.263 53.963 20.293 1.00 34.22 304 PHE B N 1
ATOM 3446 C CA . PHE B 2 130 ? 37.205 53.034 19.837 1.00 34.50 304 PHE B CA 1
ATOM 3447 C C . PHE B 2 130 ? 37.738 51.644 19.492 1.00 34.61 304 PHE B C 1
ATOM 3448 O O . PHE B 2 130 ? 37.045 50.853 18.860 1.00 34.82 304 PHE B O 1
ATOM 3456 N N . ASP B 2 131 ? 38.969 51.357 19.899 1.00 34.85 305 ASP B N 1
ATOM 3457 C CA . ASP B 2 131 ? 39.556 50.047 19.680 1.00 35.11 305 ASP B CA 1
ATOM 3458 C C . ASP B 2 131 ? 39.194 49.177 20.866 1.00 35.40 305 ASP B C 1
ATOM 3459 O O . ASP B 2 131 ? 39.896 49.152 21.888 1.00 35.82 305 ASP B O 1
ATOM 3464 N N . LEU B 2 132 ? 38.067 48.484 20.738 1.00 35.23 306 LEU B N 1
ATOM 3465 C CA . LEU B 2 132 ? 37.532 47.707 21.844 1.00 35.23 306 LEU B CA 1
ATOM 3466 C C . LEU B 2 132 ? 37.590 46.212 21.590 1.00 35.21 306 LEU B C 1
ATOM 3467 O O . LEU B 2 132 ? 37.273 45.423 22.477 1.00 35.39 306 LEU B O 1
ATOM 3472 N N . ALA B 2 133 ? 37.997 45.819 20.387 1.00 35.10 307 ALA B N 1
ATOM 3473 C CA . ALA B 2 133 ? 38.061 44.403 20.038 1.00 35.05 307 ALA B CA 1
ATOM 3474 C C . ALA B 2 133 ? 39.407 43.792 20.444 1.00 35.13 307 ALA B C 1
ATOM 3475 O O . ALA B 2 133 ? 40.148 43.253 19.617 1.00 35.25 307 ALA B O 1
ATOM 3477 N N . ALA B 2 134 ? 39.701 43.876 21.737 1.00 35.19 308 ALA B N 1
ATOM 3478 C CA . ALA B 2 134 ? 40.959 43.400 22.294 1.00 35.40 308 ALA B CA 1
ATOM 3479 C C . ALA B 2 134 ? 40.965 41.882 22.543 1.00 35.55 308 ALA B C 1
ATOM 3480 O O . ALA B 2 134 ? 40.026 41.340 23.142 1.00 35.46 308 ALA B O 1
ATOM 3482 N N . PRO B 2 135 ? 42.015 41.189 22.057 1.00 35.41 309 PRO B N 1
ATOM 3483 C CA . PRO B 2 135 ? 42.304 39.815 22.447 1.00 35.22 309 PRO B CA 1
ATOM 3484 C C . PRO B 2 135 ? 42.402 39.686 23.966 1.00 35.26 309 PRO B C 1
ATOM 3485 O O . PRO B 2 135 ? 42.847 40.618 24.634 1.00 35.50 309 PRO B O 1
ATOM 3489 N N . THR B 2 136 ? 41.969 38.546 24.499 1.00 34.98 310 THR B N 1
ATOM 3490 C CA . THR B 2 136 ? 41.980 38.307 25.929 1.00 34.87 310 THR B CA 1
ATOM 3491 C C . THR B 2 136 ? 42.492 36.904 26.244 1.00 35.22 310 THR B C 1
ATOM 3492 O O . THR B 2 136 ? 42.536 36.037 25.366 1.00 35.55 310 THR B O 1
ATOM 3496 N N . VAL B 2 137 ? 42.872 36.693 27.502 1.00 35.19 311 VAL B N 1
ATOM 3497 C CA . VAL B 2 137 ? 43.244 35.382 28.009 1.00 35.34 311 VAL B CA 1
ATOM 3498 C C . VAL B 2 137 ? 42.184 34.349 27.631 1.00 35.73 311 VAL B C 1
ATOM 3499 O O . VAL B 2 137 ? 42.512 33.231 27.211 1.00 35.71 311 VAL B O 1
ATOM 3503 N N . ASN B 2 138 ? 40.916 34.745 27.752 1.00 36.05 312 ASN B N 1
ATOM 3504 C CA . ASN B 2 138 ? 39.789 33.857 27.479 1.00 36.11 312 ASN B CA 1
ATOM 3505 C C . ASN B 2 138 ? 39.718 33.444 26.007 1.00 35.98 312 ASN B C 1
ATOM 3506 O O . ASN B 2 138 ? 39.641 32.250 25.699 1.00 35.92 312 ASN B O 1
ATOM 3511 N N . GLN B 2 139 ? 39.779 34.415 25.101 1.00 35.82 313 GLN B N 1
ATOM 3512 C CA . GLN B 2 139 ? 39.808 34.105 23.663 1.00 36.08 313 GLN B CA 1
ATOM 3513 C C . GLN B 2 139 ? 40.888 33.061 23.336 1.00 36.35 313 GLN B C 1
ATOM 3514 O O . GLN B 2 139 ? 40.702 32.214 22.453 1.00 36.42 313 GLN B O 1
ATOM 3520 N N . PHE B 2 140 ? 42.003 33.111 24.062 1.00 36.44 314 PHE B N 1
ATOM 3521 C CA . PHE B 2 140 ? 43.081 32.160 23.823 1.00 36.81 314 PHE B CA 1
ATOM 3522 C C . PHE B 2 140 ? 42.838 30.790 24.458 1.00 36.95 314 PHE B C 1
ATOM 3523 O O . PHE B 2 140 ? 43.058 29.766 23.807 1.00 36.98 314 PHE B O 1
ATOM 3531 N N . LEU B 2 141 ? 42.375 30.776 25.712 1.00 36.81 315 LEU B N 1
ATOM 3532 C CA . LEU B 2 141 ? 42.081 29.530 26.420 1.00 36.55 315 LEU B CA 1
ATOM 3533 C C . LEU B 2 141 ? 41.117 28.704 25.591 1.00 36.46 315 LEU B C 1
ATOM 3534 O O . LEU B 2 141 ? 41.401 27.560 25.233 1.00 36.65 315 LEU B O 1
ATOM 3539 N N . THR B 2 142 ? 39.975 29.314 25.289 1.00 36.41 316 THR B N 1
ATOM 3540 C CA . THR B 2 142 ? 38.968 28.789 24.360 1.00 35.77 316 THR B CA 1
ATOM 3541 C C . THR B 2 142 ? 39.586 28.030 23.170 1.00 35.50 316 THR B C 1
ATOM 3542 O O . THR B 2 142 ? 39.182 26.906 22.869 1.00 35.40 316 THR B O 1
ATOM 3546 N N . GLN B 2 143 ? 40.585 28.632 22.530 1.00 35.48 317 GLN B N 1
ATOM 3547 C CA . GLN B 2 143 ? 41.275 28.010 21.402 1.00 35.73 317 GLN B CA 1
ATOM 3548 C C . GLN B 2 143 ? 42.138 26.835 21.851 1.00 35.87 317 GLN B C 1
ATOM 3549 O O . GLN B 2 143 ? 42.051 25.733 21.291 1.00 35.83 317 GLN B O 1
ATOM 3555 N N . TYR B 2 144 ? 42.951 27.074 22.878 1.00 36.00 318 TYR B N 1
ATOM 3556 C CA . TYR B 2 144 ? 43.756 26.027 23.490 1.00 36.06 318 TYR B CA 1
ATOM 3557 C C . TYR B 2 144 ? 42.897 24.824 23.899 1.00 36.40 318 TYR B C 1
ATOM 3558 O O . TYR B 2 144 ? 43.303 23.675 23.671 1.00 36.82 318 TYR B O 1
ATOM 3567 N N . PHE B 2 145 ? 41.711 25.074 24.468 1.00 36.19 319 PHE B N 1
ATOM 3568 C CA . PHE B 2 145 ? 40.820 23.983 24.883 1.00 36.39 319 PHE B CA 1
ATOM 3569 C C . PHE B 2 145 ? 40.517 22.957 23.783 1.00 36.63 319 PHE B C 1
ATOM 3570 O O . PHE B 2 145 ? 40.298 21.781 24.075 1.00 36.70 319 PHE B O 1
ATOM 3578 N N . LEU B 2 146 ? 40.530 23.389 22.526 1.00 36.71 320 LEU B N 1
ATOM 3579 C CA . LEU B 2 146 ? 40.281 22.473 21.418 1.00 36.82 320 LEU B CA 1
ATOM 3580 C C . LEU B 2 146 ? 41.367 21.414 21.238 1.00 37.13 320 LEU B C 1
ATOM 3581 O O . LEU B 2 146 ? 41.206 20.496 20.438 1.00 37.24 320 LEU B O 1
ATOM 3586 N N . HIS B 2 147 ? 42.472 21.541 21.969 1.00 37.56 321 HIS B N 1
ATOM 3587 C CA . HIS B 2 147 ? 43.593 20.606 21.827 1.00 37.84 321 HIS B CA 1
ATOM 3588 C C . HIS B 2 147 ? 43.668 19.555 22.941 1.00 38.16 321 HIS B C 1
ATOM 3589 O O . HIS B 2 147 ? 44.644 18.812 23.028 1.00 38.34 321 HIS B O 1
ATOM 3596 N N . GLN B 2 148 ? 42.627 19.493 23.772 1.00 38.63 322 GLN B N 1
ATOM 3597 C CA . GLN B 2 148 ? 42.554 18.552 24.891 1.00 38.96 322 GLN B CA 1
ATOM 3598 C C . GLN B 2 148 ? 42.499 17.100 24.427 1.00 39.83 322 GLN B C 1
ATOM 3599 O O . GLN B 2 148 ? 41.909 16.795 23.381 1.00 39.80 322 GLN B O 1
ATOM 3605 N N . GLN B 2 149 ? 43.101 16.210 25.221 1.00 40.65 323 GLN B N 1
ATOM 3606 C CA . GLN B 2 149 ? 43.220 14.796 24.833 1.00 41.64 323 GLN B CA 1
ATOM 3607 C C . GLN B 2 149 ? 42.696 13.796 25.870 1.00 41.55 323 GLN B C 1
ATOM 3608 O O . GLN B 2 149 ? 43.496 13.121 26.526 1.00 41.81 323 GLN B O 1
ATOM 3614 N N . PRO B 2 150 ? 41.357 13.671 26.005 1.00 41.54 324 PRO B N 1
ATOM 3615 C CA . PRO B 2 150 ? 40.287 14.403 25.324 1.00 41.45 324 PRO B CA 1
ATOM 3616 C C . PRO B 2 150 ? 39.713 15.557 26.175 1.00 41.36 324 PRO B C 1
ATOM 3617 O O . PRO B 2 150 ? 40.324 15.951 27.176 1.00 41.48 324 PRO B O 1
ATOM 3621 N N . ALA B 2 151 ? 38.550 16.079 25.775 1.00 41.12 325 ALA B N 1
ATOM 3622 C CA . ALA B 2 151 ? 37.858 17.156 26.499 1.00 40.79 325 ALA B CA 1
ATOM 3623 C C . ALA B 2 151 ? 37.589 16.806 27.963 1.00 40.52 325 ALA B C 1
ATOM 3624 O O . ALA B 2 151 ? 37.081 15.728 28.279 1.00 40.76 325 ALA B O 1
ATOM 3626 N N . ASN B 2 152 ? 37.952 17.723 28.851 1.00 40.08 326 ASN B N 1
ATOM 3627 C CA . ASN B 2 152 ? 37.759 17.549 30.282 1.00 39.55 326 ASN B CA 1
ATOM 3628 C C . ASN B 2 152 ? 37.419 18.903 30.842 1.00 39.37 326 ASN B C 1
ATOM 3629 O O . ASN B 2 152 ? 38.263 19.806 30.839 1.00 39.11 326 ASN B O 1
ATOM 3634 N N . CYS B 2 153 ? 36.191 19.043 31.332 1.00 39.06 327 CYS B N 1
ATOM 3635 C CA . CYS B 2 153 ? 35.696 20.359 31.723 1.00 39.36 327 CYS B CA 1
ATOM 3636 C C . CYS B 2 153 ? 36.312 20.864 33.025 1.00 38.77 327 CYS B C 1
ATOM 3637 O O . CYS B 2 153 ? 36.330 22.075 33.275 1.00 38.54 327 CYS B O 1
ATOM 3640 N N . LYS B 2 154 ? 36.839 19.941 33.828 1.00 38.30 328 LYS B N 1
ATOM 3641 C CA . LYS B 2 154 ? 37.563 20.312 35.043 1.00 38.05 328 LYS B CA 1
ATOM 3642 C C . LYS B 2 154 ? 38.833 21.068 34.681 1.00 37.46 328 LYS B C 1
ATOM 3643 O O . LYS B 2 154 ? 39.215 22.019 35.367 1.00 37.52 328 LYS B O 1
ATOM 3649 N N . VAL B 2 155 ? 39.462 20.650 33.584 1.00 36.65 329 VAL B N 1
ATOM 3650 C CA . VAL B 2 155 ? 40.669 21.292 33.081 1.00 35.77 329 VAL B CA 1
ATOM 3651 C C . VAL B 2 155 ? 40.327 22.684 32.569 1.00 35.34 329 VAL B C 1
ATOM 3652 O O . VAL B 2 155 ? 41.046 23.649 32.835 1.00 35.21 329 VAL B O 1
ATOM 3656 N N . GLU B 2 156 ? 39.210 22.782 31.857 1.00 35.05 330 GLU B N 1
ATOM 3657 C CA . GLU B 2 156 ? 38.766 24.045 31.273 1.00 34.82 330 GLU B CA 1
ATOM 3658 C C . GLU B 2 156 ? 38.441 25.062 32.365 1.00 34.65 330 GLU B C 1
ATOM 3659 O O . GLU B 2 156 ? 39.043 26.137 32.417 1.00 34.36 330 GLU B O 1
ATOM 3665 N N . SER B 2 157 ? 37.507 24.698 33.246 1.00 34.46 331 SER B N 1
ATOM 3666 C CA . SER B 2 157 ? 37.120 25.539 34.378 1.00 34.32 331 SER B CA 1
ATOM 3667 C C . SER B 2 157 ? 38.323 25.961 35.224 1.00 34.32 331 SER B C 1
ATOM 3668 O O . SER B 2 157 ? 38.414 27.124 35.630 1.00 34.20 331 SER B O 1
ATOM 3671 N N . LEU B 2 158 ? 39.242 25.031 35.488 1.00 34.20 332 LEU B N 1
ATOM 3672 C CA . LEU B 2 158 ? 40.434 25.381 36.247 1.00 34.45 332 LEU B CA 1
ATOM 3673 C C . LEU B 2 158 ? 41.286 26.423 35.515 1.00 35.07 332 LEU B C 1
ATOM 3674 O O . LEU B 2 158 ? 41.717 27.412 36.130 1.00 35.19 332 LEU B O 1
ATOM 3679 N N . ALA B 2 159 ? 41.507 26.222 34.211 1.00 35.33 333 ALA B N 1
ATOM 3680 C CA . ALA B 2 159 ? 42.306 27.163 33.416 1.00 35.66 333 ALA B CA 1
ATOM 3681 C C . ALA B 2 159 ? 41.672 28.563 33.389 1.00 35.88 333 ALA B C 1
ATOM 3682 O O . ALA B 2 159 ? 42.362 29.575 33.559 1.00 35.56 333 ALA B O 1
ATOM 3684 N N . MET B 2 160 ? 40.357 28.600 33.183 1.00 36.08 334 MET B N 1
ATOM 3685 C CA . MET B 2 160 ? 39.573 29.818 33.314 1.00 36.90 334 MET B CA 1
ATOM 3686 C C . MET B 2 160 ? 39.799 30.431 34.698 1.00 36.32 334 MET B C 1
ATOM 3687 O O . MET B 2 160 ? 40.069 31.632 34.807 1.00 36.39 334 MET B O 1
ATOM 3692 N N . PHE B 2 161 ? 39.717 29.609 35.747 1.00 35.99 335 PHE B N 1
ATOM 3693 C CA . PHE B 2 161 ? 39.961 30.093 37.106 1.00 35.92 335 PHE B CA 1
ATOM 3694 C C . PHE B 2 161 ? 41.359 30.702 37.222 1.00 35.52 335 PHE B C 1
ATOM 3695 O O . PHE B 2 161 ? 41.505 31.835 37.671 1.00 35.59 335 PHE B O 1
ATOM 3703 N N . LEU B 2 162 ? 42.373 29.966 36.782 1.00 35.01 336 LEU B N 1
ATOM 3704 C CA . LEU B 2 162 ? 43.743 30.475 36.798 1.00 34.60 336 LEU B CA 1
ATOM 3705 C C . LEU B 2 162 ? 43.847 31.767 36.002 1.00 34.80 336 LEU B C 1
ATOM 3706 O O . LEU B 2 162 ? 44.409 32.758 36.489 1.00 34.67 336 LEU B O 1
ATOM 3711 N N . GLY B 2 163 ? 43.289 31.752 34.787 1.00 34.89 337 GLY B N 1
ATOM 3712 C CA . GLY B 2 163 ? 43.296 32.915 33.902 1.00 34.86 337 GLY B CA 1
ATOM 3713 C C . GLY B 2 163 ? 42.635 34.139 34.519 1.00 35.08 337 GLY B C 1
ATOM 3714 O O . GLY B 2 163 ? 43.065 35.277 34.296 1.00 35.13 337 GLY B O 1
ATOM 3715 N N . GLU B 2 164 ? 41.591 33.911 35.308 1.00 35.06 338 GLU B N 1
ATOM 3716 C CA . GLU B 2 164 ? 40.919 35.009 35.997 1.00 35.04 338 GLU B CA 1
ATOM 3717 C C . GLU B 2 164 ? 41.762 35.566 37.170 1.00 34.59 338 GLU B C 1
ATOM 3718 O O . GLU B 2 164 ? 41.817 36.783 37.381 1.00 34.48 338 GLU B O 1
ATOM 3724 N N . LEU B 2 165 ? 42.422 34.688 37.923 1.00 34.04 339 LEU B N 1
ATOM 3725 C CA . LEU B 2 165 ? 43.296 35.140 39.020 1.00 33.87 339 LEU B CA 1
ATOM 3726 C C . LEU B 2 165 ? 44.324 36.176 38.561 1.00 34.21 339 LEU B C 1
ATOM 3727 O O . LEU B 2 165 ? 44.692 37.073 39.329 1.00 34.23 339 LEU B O 1
ATOM 3732 N N . SER B 2 166 ? 44.755 36.059 37.303 1.00 34.47 340 SER B N 1
ATOM 3733 C CA . SER B 2 166 ? 45.808 36.912 36.744 1.00 34.85 340 SER B CA 1
ATOM 3734 C C . SER B 2 166 ? 45.387 38.368 36.524 1.00 34.81 340 SER B C 1
ATOM 3735 O O . SER B 2 166 ? 46.237 39.259 36.484 1.00 34.81 340 SER B O 1
ATOM 3738 N N . LEU B 2 167 ? 44.085 38.610 36.402 1.00 34.82 341 LEU B N 1
ATOM 3739 C CA . LEU B 2 167 ? 43.576 39.960 36.216 1.00 34.97 341 LEU B CA 1
ATOM 3740 C C . LEU B 2 167 ? 43.802 40.783 37.469 1.00 35.51 341 LEU B C 1
ATOM 3741 O O . LEU B 2 167 ? 44.005 42.005 37.399 1.00 35.78 341 LEU B O 1
ATOM 3746 N N . ILE B 2 168 ? 43.773 40.115 38.617 1.00 35.79 342 ILE B N 1
ATOM 3747 C CA . ILE B 2 168 ? 43.874 40.818 39.892 1.00 36.17 342 ILE B CA 1
ATOM 3748 C C . ILE B 2 168 ? 45.230 41.514 40.020 1.00 36.45 342 ILE B C 1
ATOM 3749 O O . ILE B 2 168 ? 45.304 42.708 40.315 1.00 36.90 342 ILE B O 1
ATOM 3754 N N . ASP B 2 169 ? 46.296 40.767 39.757 1.00 36.40 343 ASP B N 1
ATOM 3755 C CA . ASP B 2 169 ? 47.627 41.217 40.098 1.00 36.04 343 ASP B CA 1
ATOM 3756 C C . ASP B 2 169 ? 48.362 41.806 38.903 1.00 36.43 343 ASP B C 1
ATOM 3757 O O . ASP B 2 169 ? 48.998 41.094 38.114 1.00 36.79 343 ASP B O 1
ATOM 3762 N N . ALA B 2 170 ? 48.233 43.125 38.773 1.00 36.68 344 ALA B N 1
ATOM 3763 C CA . ALA B 2 170 ? 48.949 43.902 37.766 1.00 36.84 344 ALA B CA 1
ATOM 3764 C C . ALA B 2 170 ? 50.408 43.488 37.797 1.00 36.73 344 ALA B C 1
ATOM 3765 O O . ALA B 2 170 ? 50.947 43.009 36.799 1.00 37.08 344 ALA B O 1
ATOM 3767 N N . ASP B 2 171 ? 51.034 43.665 38.956 1.00 36.38 345 ASP B N 1
ATOM 3768 C CA . ASP B 2 171 ? 52.320 43.054 39.229 1.00 36.14 345 ASP B CA 1
ATOM 3769 C C . ASP B 2 171 ? 52.059 41.641 39.748 1.00 36.00 345 ASP B C 1
ATOM 3770 O O . ASP B 2 171 ? 51.458 41.475 40.821 1.00 36.02 345 ASP B O 1
ATOM 3775 N N . PRO B 2 172 ? 52.535 40.616 39.018 1.00 35.73 346 PRO B N 1
ATOM 3776 C CA . PRO B 2 172 ? 53.387 40.653 37.823 1.00 35.79 346 PRO B CA 1
ATOM 3777 C C . PRO B 2 172 ? 52.741 40.547 36.421 1.00 35.60 346 PRO B C 1
ATOM 3778 O O . PRO B 2 172 ? 53.444 40.713 35.427 1.00 35.55 346 PRO B O 1
ATOM 3782 N N . TYR B 2 173 ? 51.444 40.290 36.325 1.00 35.46 347 TYR B N 1
ATOM 3783 C CA . TYR B 2 173 ? 50.898 39.766 35.063 1.00 35.78 347 TYR B CA 1
ATOM 3784 C C . TYR B 2 173 ? 50.831 40.699 33.843 1.00 35.95 347 TYR B C 1
ATOM 3785 O O . TYR B 2 173 ? 50.743 40.227 32.694 1.00 36.02 347 TYR B O 1
ATOM 3794 N N . LEU B 2 174 ? 50.911 42.007 34.093 1.00 35.69 348 LEU B N 1
ATOM 3795 C CA . LEU B 2 174 ? 51.026 43.001 33.027 1.00 35.49 348 LEU B CA 1
ATOM 3796 C C . LEU B 2 174 ? 52.232 42.786 32.103 1.00 35.28 348 LEU B C 1
ATOM 3797 O O . LEU B 2 174 ? 52.221 43.252 30.967 1.00 35.00 348 LEU B O 1
ATOM 3802 N N . LYS B 2 175 ? 53.262 42.089 32.593 1.00 35.02 349 LYS B N 1
ATOM 3803 C CA . LYS B 2 175 ? 54.465 41.800 31.796 1.00 34.97 349 LYS B CA 1
ATOM 3804 C C . LYS B 2 175 ? 54.218 40.768 30.695 1.00 34.57 349 LYS B C 1
ATOM 3805 O O . LYS B 2 175 ? 54.974 40.697 29.726 1.00 34.67 349 LYS B O 1
ATOM 3811 N N . TYR B 2 176 ? 53.174 39.958 30.858 1.00 34.19 350 TYR B N 1
ATOM 3812 C CA . TYR B 2 176 ? 52.908 38.857 29.941 1.00 33.71 350 TYR B CA 1
ATOM 3813 C C . TYR B 2 176 ? 51.777 39.160 28.967 1.00 33.46 350 TYR B C 1
ATOM 3814 O O . TYR B 2 176 ? 50.826 39.866 29.298 1.00 33.69 350 TYR B O 1
ATOM 3823 N N . LEU B 2 177 ? 51.896 38.636 27.755 1.00 33.10 351 LEU B N 1
ATOM 3824 C CA . LEU B 2 177 ? 50.822 38.727 26.784 1.00 32.87 351 LEU B CA 1
ATOM 3825 C C . LEU B 2 177 ? 49.680 37.803 27.186 1.00 33.18 351 LEU B C 1
ATOM 3826 O O . LEU B 2 177 ? 49.914 36.770 27.814 1.00 33.36 351 LEU B O 1
ATOM 3831 N N . PRO B 2 178 ? 48.435 38.190 26.865 1.00 33.26 352 PRO B N 1
ATOM 3832 C CA . PRO B 2 178 ? 47.300 37.308 27.082 1.00 33.50 352 PRO B CA 1
ATOM 3833 C C . PRO B 2 178 ? 47.539 35.867 26.632 1.00 33.64 352 PRO B C 1
ATOM 3834 O O . PRO B 2 178 ? 47.327 34.949 27.431 1.00 33.98 352 PRO B O 1
ATOM 3838 N N . SER B 2 179 ? 48.008 35.670 25.397 1.00 33.89 353 SER B N 1
ATOM 3839 C CA . SER B 2 179 ? 48.292 34.323 24.869 1.00 34.18 353 SER B CA 1
ATOM 3840 C C . SER B 2 179 ? 49.288 33.548 25.719 1.00 34.22 353 SER B C 1
ATOM 3841 O O . SER B 2 179 ? 49.227 32.314 25.797 1.00 34.85 353 SER B O 1
ATOM 3844 N N . VAL B 2 180 ? 50.195 34.273 26.362 1.00 33.85 354 VAL B N 1
ATOM 3845 C CA . VAL B 2 180 ? 51.180 33.653 27.226 1.00 33.78 354 VAL B CA 1
ATOM 3846 C C . VAL B 2 180 ? 50.523 33.197 28.526 1.00 33.75 354 VAL B C 1
ATOM 3847 O O . VAL B 2 180 ? 50.633 32.029 28.889 1.00 34.01 354 VAL B O 1
ATOM 3851 N N . ILE B 2 181 ? 49.821 34.104 29.205 1.00 33.73 355 ILE B N 1
ATOM 3852 C CA . ILE B 2 181 ? 49.096 33.766 30.442 1.00 33.59 355 ILE B CA 1
ATOM 3853 C C . ILE B 2 181 ? 48.192 32.551 30.228 1.00 33.43 355 ILE B C 1
ATOM 3854 O O . ILE B 2 181 ? 48.042 31.713 31.118 1.00 33.02 355 ILE B O 1
ATOM 3859 N N . ALA B 2 182 ? 47.618 32.468 29.026 1.00 33.30 356 ALA B N 1
ATOM 3860 C CA . ALA B 2 182 ? 46.727 31.381 28.640 1.00 33.10 356 ALA B CA 1
ATOM 3861 C C . ALA B 2 182 ? 47.476 30.060 28.461 1.00 33.05 356 ALA B C 1
ATOM 3862 O O . ALA B 2 182 ? 46.959 28.990 28.788 1.00 32.75 356 ALA B O 1
ATOM 3864 N N . GLY B 2 183 ? 48.700 30.149 27.939 1.00 33.05 357 GLY B N 1
ATOM 3865 C CA . GLY B 2 183 ? 49.579 28.990 27.815 1.00 32.73 357 GLY B CA 1
ATOM 3866 C C . GLY B 2 183 ? 49.840 28.355 29.165 1.00 32.33 357 GLY B C 1
ATOM 3867 O O . GLY B 2 183 ? 49.584 27.168 29.369 1.00 32.13 357 GLY B O 1
ATOM 3868 N N . ALA B 2 184 ? 50.342 29.163 30.089 1.00 32.22 358 ALA B N 1
ATOM 3869 C CA . ALA B 2 184 ? 50.606 28.718 31.454 1.00 32.15 358 ALA B CA 1
ATOM 3870 C C . ALA B 2 184 ? 49.334 28.230 32.133 1.00 32.03 358 ALA B C 1
ATOM 3871 O O . ALA B 2 184 ? 49.326 27.178 32.767 1.00 32.17 358 ALA B O 1
ATOM 3873 N N . ALA B 2 185 ? 48.254 28.985 31.985 1.00 31.82 359 ALA B N 1
ATOM 3874 C CA . ALA B 2 185 ? 47.011 28.630 32.650 1.00 31.96 359 ALA B CA 1
ATOM 3875 C C . ALA B 2 185 ? 46.502 27.269 32.199 1.00 32.15 359 ALA B C 1
ATOM 3876 O O . ALA B 2 185 ? 46.067 26.460 33.030 1.00 32.18 359 ALA B O 1
ATOM 3878 N N . PHE B 2 186 ? 46.553 27.018 30.890 1.00 31.93 360 PHE B N 1
ATOM 3879 C CA . PHE B 2 186 ? 46.015 25.776 30.348 1.00 31.94 360 PHE B CA 1
ATOM 3880 C C . PHE B 2 186 ? 46.877 24.577 30.722 1.00 32.30 360 PHE B C 1
ATOM 3881 O O . PHE B 2 186 ? 46.369 23.487 30.978 1.00 32.55 360 PHE B O 1
ATOM 3889 N N . HIS B 2 187 ? 48.187 24.782 30.734 1.00 32.42 361 HIS B N 1
ATOM 3890 C CA . HIS B 2 187 ? 49.092 23.720 31.083 1.00 32.40 361 HIS B CA 1
ATOM 3891 C C . HIS B 2 187 ? 49.026 23.388 32.576 1.00 32.41 361 HIS B C 1
ATOM 3892 O O . HIS B 2 187 ? 49.021 22.210 32.961 1.00 32.41 361 HIS B O 1
ATOM 3899 N N . LEU B 2 188 ? 49.005 24.425 33.407 1.00 32.25 362 LEU B N 1
ATOM 3900 C CA . LEU B 2 188 ? 48.953 24.239 34.847 1.00 32.40 362 LEU B CA 1
ATOM 3901 C C . LEU B 2 188 ? 47.657 23.529 35.240 1.00 32.71 362 LEU B C 1
ATOM 3902 O O . LEU B 2 188 ? 47.650 22.706 36.151 1.00 32.69 362 LEU B O 1
ATOM 3907 N N . ALA B 2 189 ? 46.573 23.831 34.530 1.00 33.18 363 ALA B N 1
ATOM 3908 C CA . ALA B 2 189 ? 45.281 23.200 34.781 1.00 33.64 363 ALA B CA 1
ATOM 3909 C C . ALA B 2 189 ? 45.278 21.747 34.308 1.00 33.95 363 ALA B C 1
ATOM 3910 O O . ALA B 2 189 ? 44.814 20.847 35.019 1.00 34.10 363 ALA B O 1
ATOM 3912 N N . LEU B 2 190 ? 45.803 21.537 33.103 1.00 34.24 364 LEU B N 1
ATOM 3913 C CA . LEU B 2 190 ? 46.045 20.209 32.545 1.00 34.25 364 LEU B CA 1
ATOM 3914 C C . LEU B 2 190 ? 46.839 19.346 33.518 1.00 34.24 364 LEU B C 1
ATOM 3915 O O . LEU B 2 190 ? 46.460 18.206 33.800 1.00 34.42 364 LEU B O 1
ATOM 3920 N N . TYR B 2 191 ? 47.928 19.905 34.041 1.00 34.28 365 TYR B N 1
ATOM 3921 C CA . TYR B 2 191 ? 48.791 19.200 34.989 1.00 34.34 365 TYR B CA 1
ATOM 3922 C C . TYR B 2 191 ? 48.120 18.910 36.338 1.00 34.12 365 TYR B C 1
ATOM 3923 O O . TYR B 2 191 ? 48.296 17.827 36.888 1.00 34.14 365 TYR B O 1
ATOM 3932 N N . THR B 2 192 ? 47.354 19.865 36.864 1.00 33.96 366 THR B N 1
ATOM 3933 C CA . THR B 2 192 ? 46.723 19.694 38.177 1.00 33.86 366 THR B CA 1
ATOM 3934 C C . THR B 2 192 ? 45.677 18.590 38.157 1.00 33.79 366 THR B C 1
ATOM 3935 O O . THR B 2 192 ? 45.562 17.819 39.117 1.00 33.88 366 THR B O 1
ATOM 3939 N N . VAL B 2 193 ? 44.929 18.519 37.056 1.00 33.66 367 VAL B N 1
ATOM 3940 C CA . VAL B 2 193 ? 43.791 17.602 36.929 1.00 33.36 367 VAL B CA 1
ATOM 3941 C C . VAL B 2 193 ? 44.168 16.199 36.426 1.00 33.28 367 VAL B C 1
ATOM 3942 O O . VAL B 2 193 ? 43.717 15.198 36.979 1.00 33.10 367 VAL B O 1
ATOM 3946 N N . THR B 2 194 ? 44.985 16.134 35.378 1.00 33.29 368 THR B N 1
ATOM 3947 C CA . THR B 2 194 ? 45.269 14.862 34.715 1.00 33.30 368 THR B CA 1
ATOM 3948 C C . THR B 2 194 ? 46.714 14.414 34.898 1.00 33.47 368 THR B C 1
ATOM 3949 O O . THR B 2 194 ? 47.015 13.225 34.778 1.00 33.42 368 THR B O 1
ATOM 3953 N N . GLY B 2 195 ? 47.596 15.376 35.172 1.00 33.45 369 GLY B N 1
ATOM 3954 C CA . GLY B 2 195 ? 49.028 15.123 35.261 1.00 33.35 369 GLY B CA 1
ATOM 3955 C C . GLY B 2 195 ? 49.710 15.318 33.924 1.00 33.63 369 GLY B C 1
ATOM 3956 O O . GLY B 2 195 ? 50.921 15.107 33.799 1.00 33.81 369 GLY B O 1
ATOM 3957 N N . GLN B 2 196 ? 48.933 15.730 32.924 1.00 33.71 370 GLN B N 1
ATOM 3958 C CA . GLN B 2 196 ? 49.426 15.875 31.558 1.00 34.09 370 GLN B CA 1
ATOM 3959 C C . GLN B 2 196 ? 50.178 17.193 31.367 1.00 33.72 370 GLN B C 1
ATOM 3960 O O . GLN B 2 196 ? 50.216 18.036 32.267 1.00 33.55 370 GLN B O 1
ATOM 3966 N N . SER B 2 197 ? 50.770 17.362 30.186 1.00 33.55 371 SER B N 1
ATOM 3967 C CA . SER B 2 197 ? 51.531 18.564 29.868 1.00 33.17 371 SER B CA 1
ATOM 3968 C C . SER B 2 197 ? 51.029 19.299 28.635 1.00 33.02 371 SER B C 1
ATOM 3969 O O . SER B 2 197 ? 50.350 18.728 27.776 1.00 33.10 371 SER B O 1
ATOM 3972 N N . TRP B 2 198 ? 51.358 20.584 28.581 1.00 32.87 372 TRP B N 1
ATOM 3973 C CA . TRP B 2 198 ? 51.258 21.394 27.375 1.00 32.59 372 TRP B CA 1
ATOM 3974 C C . TRP B 2 19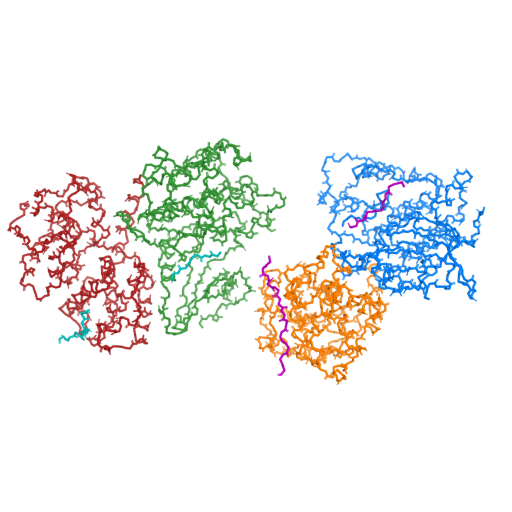8 ? 51.522 20.479 26.189 1.00 32.23 372 TRP B C 1
ATOM 3975 O O . TRP B 2 198 ? 52.605 19.936 26.084 1.00 32.40 372 TRP B O 1
ATOM 3986 N N . PRO B 2 199 ? 50.519 20.272 25.316 1.00 32.17 373 PRO B N 1
ATOM 3987 C CA . PRO B 2 199 ? 50.609 19.242 24.272 1.00 32.36 373 PRO B CA 1
ATOM 3988 C C . PRO B 2 199 ? 51.349 19.671 22.996 1.00 32.40 373 PRO B C 1
ATOM 3989 O O . PRO B 2 199 ? 51.283 20.840 22.607 1.00 32.30 373 PRO B O 1
ATOM 3993 N N . GLU B 2 200 ? 52.026 18.720 22.347 1.00 32.71 374 GLU B N 1
ATOM 3994 C CA . GLU B 2 200 ? 52.769 18.996 21.106 1.00 33.13 374 GLU B CA 1
ATOM 3995 C C . GLU B 2 200 ? 51.974 19.874 20.132 1.00 33.27 374 GLU B C 1
ATOM 3996 O O . GLU B 2 200 ? 52.497 20.868 19.628 1.00 33.57 374 GLU B O 1
ATOM 4002 N N . SER B 2 201 ? 50.709 19.527 19.897 1.00 33.38 375 SER B N 1
ATOM 4003 C CA . SER B 2 201 ? 49.902 20.224 18.891 1.00 33.46 375 SER B CA 1
ATOM 4004 C C . SER B 2 201 ? 49.845 21.743 19.124 1.00 33.49 375 SER B C 1
ATOM 4005 O O . SER B 2 201 ? 49.854 22.522 18.169 1.00 33.37 375 SER B O 1
ATOM 4008 N N . LEU B 2 202 ? 49.816 22.152 20.391 1.00 33.66 376 LEU B N 1
ATOM 4009 C CA . LEU B 2 202 ? 49.887 23.571 20.743 1.00 33.86 376 LEU B CA 1
ATOM 4010 C C . LEU B 2 202 ? 51.286 24.182 20.580 1.00 33.99 376 LEU B C 1
ATOM 4011 O O . LEU B 2 202 ? 51.412 25.404 20.461 1.00 34.31 376 LEU B O 1
ATOM 4016 N N . ILE B 2 203 ? 52.328 23.350 20.585 1.00 33.63 377 ILE B N 1
ATOM 4017 C CA . ILE B 2 203 ? 53.661 23.833 20.258 1.00 33.52 377 ILE B CA 1
ATOM 4018 C C . ILE B 2 203 ? 53.681 24.233 18.780 1.00 33.59 377 ILE B C 1
ATOM 4019 O O . ILE B 2 203 ? 54.121 25.331 18.435 1.00 33.16 377 ILE B O 1
ATOM 4024 N N . ARG B 2 204 ? 53.161 23.346 17.928 1.00 33.72 378 ARG B N 1
ATOM 4025 C CA . ARG B 2 204 ? 53.028 23.597 16.485 1.00 33.85 378 ARG B CA 1
ATOM 4026 C C . ARG B 2 204 ? 52.185 24.828 16.173 1.00 33.42 378 ARG B C 1
ATOM 4027 O O . ARG B 2 204 ? 52.533 25.609 15.296 1.00 33.82 378 ARG B O 1
ATOM 4035 N N . LYS B 2 205 ? 51.096 24.999 16.912 1.00 32.92 379 LYS B N 1
ATOM 4036 C CA . LYS B 2 205 ? 50.164 26.111 16.730 1.00 32.46 379 LYS B CA 1
ATOM 4037 C C . LYS B 2 205 ? 50.667 27.459 17.271 1.00 32.51 379 LYS B C 1
ATOM 4038 O O . LYS B 2 205 ? 50.512 28.487 16.617 1.00 32.44 379 LYS B O 1
ATOM 4044 N N . THR B 2 206 ? 51.258 27.462 18.462 1.00 32.62 380 THR B N 1
ATOM 4045 C CA . THR B 2 206 ? 51.530 28.723 19.154 1.00 32.64 380 THR B CA 1
ATOM 4046 C C . THR B 2 206 ? 52.978 29.193 19.126 1.00 32.76 380 THR B C 1
ATOM 4047 O O . THR B 2 206 ? 53.263 30.329 19.503 1.00 33.29 380 THR B O 1
ATOM 4051 N N . GLY B 2 207 ? 53.890 28.324 18.713 1.00 32.63 381 GLY B N 1
ATOM 4052 C CA . GLY B 2 207 ? 55.313 28.607 18.853 1.00 32.40 381 GLY B CA 1
ATOM 4053 C C . GLY B 2 207 ? 55.840 28.397 20.264 1.00 32.40 381 GLY B C 1
ATOM 4054 O O . GLY B 2 207 ? 57.023 28.119 20.443 1.00 32.63 381 GLY B O 1
ATOM 4055 N N . TYR B 2 208 ? 54.968 28.525 21.265 1.00 32.41 382 TYR B N 1
ATOM 4056 C CA . TYR B 2 208 ? 55.352 28.415 22.675 1.00 32.54 382 TYR B CA 1
ATOM 4057 C C . TYR B 2 208 ? 55.646 26.975 23.129 1.00 32.87 382 TYR B C 1
ATOM 4058 O O . TYR B 2 208 ? 54.915 26.037 22.785 1.00 32.98 382 TYR B O 1
ATOM 4067 N N . THR B 2 209 ? 56.716 26.817 23.907 1.00 33.10 383 THR B N 1
ATOM 4068 C CA . THR B 2 209 ? 57.016 25.561 24.602 1.00 33.46 383 THR B CA 1
ATOM 4069 C C . THR B 2 209 ? 56.901 25.744 26.111 1.00 33.87 383 THR B C 1
ATOM 4070 O O . THR B 2 209 ? 56.716 26.858 26.611 1.00 34.07 383 THR B O 1
ATOM 4074 N N . LEU B 2 210 ? 57.058 24.637 26.827 1.00 34.19 384 LEU B N 1
ATOM 4075 C CA . LEU B 2 210 ? 57.061 24.622 28.285 1.00 34.58 384 LEU B CA 1
ATOM 4076 C C . LEU B 2 210 ? 58.229 25.420 28.879 1.00 34.91 384 LEU B C 1
ATOM 4077 O O . LEU B 2 210 ? 58.188 25.815 30.056 1.00 35.15 384 LEU B O 1
ATOM 4082 N N . GLU B 2 211 ? 59.264 25.640 28.066 1.00 35.00 385 GLU B N 1
ATOM 4083 C CA . GLU B 2 211 ? 60.435 26.424 28.462 1.00 35.51 385 GLU B CA 1
ATOM 4084 C C . GLU B 2 211 ? 60.205 27.937 28.338 1.00 35.26 385 GLU B C 1
ATOM 4085 O O . GLU B 2 211 ? 60.669 28.704 29.171 1.00 35.37 385 GLU B O 1
ATOM 4091 N N . SER B 2 212 ? 59.501 28.366 27.299 1.00 35.06 386 SER B N 1
ATOM 4092 C CA . SER B 2 212 ? 59.215 29.789 27.119 1.00 34.97 386 SER B CA 1
ATOM 4093 C C . SER B 2 212 ? 58.026 30.260 27.975 1.00 34.82 386 SER B C 1
ATOM 4094 O O . SER B 2 212 ? 57.898 31.451 28.269 1.00 34.72 386 SER B O 1
ATOM 4097 N N . LEU B 2 213 ? 57.161 29.326 28.363 1.00 34.56 387 LEU B N 1
ATOM 4098 C CA . LEU B 2 213 ? 56.081 29.626 29.299 1.00 34.41 387 LEU B CA 1
ATOM 4099 C C . LEU B 2 213 ? 56.587 29.598 30.748 1.00 34.40 387 LEU B C 1
ATOM 4100 O O . LEU B 2 213 ? 55.873 29.991 31.658 1.00 34.19 387 LEU B O 1
ATOM 4105 N N . LYS B 2 214 ? 57.824 29.145 30.940 1.00 34.61 388 LYS B N 1
ATOM 4106 C CA . LYS B 2 214 ? 58.409 28.931 32.268 1.00 34.92 388 LYS B CA 1
ATOM 4107 C C . LYS B 2 214 ? 58.304 30.098 33.263 1.00 35.20 388 LYS B C 1
ATOM 4108 O O . LYS B 2 214 ? 57.863 29.884 34.393 1.00 35.40 388 LYS B O 1
ATOM 4114 N N . PRO B 2 215 ? 58.726 31.321 32.866 1.00 35.24 389 PRO B N 1
ATOM 4115 C CA . PRO B 2 215 ? 58.609 32.481 33.767 1.00 35.34 389 PRO B CA 1
ATOM 4116 C C . PRO B 2 215 ? 57.176 32.836 34.175 1.00 35.69 389 PRO B C 1
ATOM 4117 O O . PRO B 2 215 ? 56.932 33.177 35.334 1.00 35.81 389 PRO B O 1
ATOM 4121 N N . CYS B 2 216 ? 56.243 32.764 33.228 1.00 36.15 390 CYS B N 1
ATOM 4122 C CA . CYS B 2 216 ? 54.825 33.011 33.500 1.00 36.54 390 CYS B CA 1
ATOM 4123 C C . CYS B 2 216 ? 54.240 31.909 34.382 1.00 36.91 390 CYS B C 1
ATOM 4124 O O . CYS B 2 216 ? 53.462 32.175 35.301 1.00 36.97 390 CYS B O 1
ATOM 4127 N N . LEU B 2 217 ? 54.639 30.676 34.098 1.00 37.38 391 LEU B N 1
ATOM 4128 C CA . LEU B 2 217 ? 54.133 29.506 34.784 1.00 38.18 391 LEU B CA 1
ATOM 4129 C C . LEU B 2 217 ? 54.404 29.574 36.284 1.00 38.89 391 LEU B C 1
ATOM 4130 O O . LEU B 2 217 ? 53.474 29.453 37.084 1.00 38.92 391 LEU B O 1
ATOM 4135 N N . MET B 2 218 ? 55.669 29.787 36.656 1.00 39.52 392 MET B N 1
ATOM 4136 C CA . MET B 2 218 ? 56.061 29.840 38.071 1.00 40.33 392 MET B CA 1
ATOM 4137 C C . MET B 2 218 ? 55.582 31.080 38.814 1.00 40.14 392 MET B C 1
ATOM 4138 O O . MET B 2 218 ? 55.512 31.077 40.046 1.00 40.12 392 MET B O 1
ATOM 4143 N N . ASP B 2 219 ? 55.242 32.135 38.074 1.00 40.10 393 ASP B N 1
ATOM 4144 C CA . ASP B 2 219 ? 54.497 33.242 38.671 1.00 40.01 393 ASP B CA 1
ATOM 4145 C C . ASP B 2 219 ? 53.107 32.757 39.068 1.00 39.78 393 ASP B C 1
ATOM 4146 O O . ASP B 2 219 ? 52.706 32.877 40.226 1.00 39.95 393 ASP B O 1
ATOM 4151 N N . LEU B 2 220 ? 52.409 32.169 38.099 1.00 39.41 394 LEU B N 1
ATOM 4152 C CA . LEU B 2 220 ? 51.048 31.669 38.262 1.00 39.17 394 LEU B CA 1
ATOM 4153 C C . LEU B 2 220 ? 50.942 30.575 39.311 1.00 39.07 394 LEU B C 1
ATOM 4154 O O . LEU B 2 220 ? 49.960 30.499 40.050 1.00 39.00 394 LEU B O 1
ATOM 4159 N N . HIS B 2 221 ? 51.964 29.732 39.370 1.00 39.14 395 HIS B N 1
ATOM 4160 C CA . HIS B 2 221 ? 52.027 28.654 40.345 1.00 39.05 395 HIS B CA 1
ATOM 4161 C C . HIS B 2 221 ? 52.065 29.185 41.785 1.00 39.01 395 HIS B C 1
ATOM 4162 O O . HIS B 2 221 ? 51.414 28.627 42.674 1.00 39.15 395 HIS B O 1
ATOM 4169 N N . GLN B 2 222 ? 52.805 30.269 42.008 1.00 38.74 396 GLN B N 1
ATOM 4170 C CA . GLN B 2 222 ? 52.854 30.882 43.333 1.00 38.65 396 GLN B CA 1
ATOM 4171 C C . GLN B 2 222 ? 51.516 31.529 43.651 1.00 38.21 396 GLN B C 1
ATOM 4172 O O . GLN B 2 222 ? 51.042 31.490 44.787 1.00 37.86 396 GLN B O 1
ATOM 4178 N N . THR B 2 223 ? 50.911 32.105 42.617 1.00 37.81 397 THR B N 1
ATOM 4179 C CA . THR B 2 223 ? 49.614 32.748 42.722 1.00 37.23 397 THR B CA 1
ATOM 4180 C C . THR B 2 223 ? 48.561 31.709 43.071 1.00 37.03 397 THR B C 1
ATOM 4181 O O . THR B 2 223 ? 47.729 31.933 43.947 1.00 37.00 397 THR B O 1
ATOM 4185 N N . TYR B 2 224 ? 48.635 30.563 42.399 1.00 36.81 398 TYR B N 1
ATOM 4186 C CA . TYR B 2 224 ? 47.742 29.441 42.654 1.00 36.44 398 TYR B CA 1
ATOM 4187 C C . TYR B 2 224 ? 47.936 28.910 44.071 1.00 36.34 398 TYR B C 1
ATOM 4188 O O . TYR B 2 224 ? 46.981 28.835 44.831 1.00 36.50 398 TYR B O 1
ATOM 4197 N N . LEU B 2 225 ? 49.169 28.572 44.438 1.00 36.25 399 LEU B N 1
ATOM 4198 C CA . LEU B 2 225 ? 49.453 28.096 45.798 1.00 36.04 399 LEU B CA 1
ATOM 4199 C C . LEU B 2 225 ? 49.044 29.100 46.877 1.00 36.26 399 LEU B C 1
ATOM 4200 O O . LEU B 2 225 ? 48.564 28.710 47.945 1.00 36.42 399 LEU B O 1
ATOM 4205 N N . LYS B 2 226 ? 49.227 30.389 46.590 1.00 36.47 400 LYS B N 1
ATOM 4206 C CA . LYS B 2 226 ? 48.941 31.443 47.569 1.00 36.69 400 LYS B CA 1
ATOM 4207 C C . LYS B 2 226 ? 47.482 31.887 47.577 1.00 36.35 400 LYS B C 1
ATOM 4208 O O . LYS B 2 226 ? 47.036 32.491 48.554 1.00 36.60 400 LYS B O 1
ATOM 4214 N N . ALA B 2 227 ? 46.748 31.570 46.506 1.00 35.95 401 ALA B N 1
ATOM 4215 C CA . ALA B 2 227 ? 45.334 31.951 46.350 1.00 35.69 401 ALA B CA 1
ATOM 4216 C C . ALA B 2 227 ? 44.478 31.974 47.635 1.00 35.61 401 ALA B C 1
ATOM 4217 O O . ALA B 2 227 ? 43.862 33.000 47.914 1.00 35.82 401 ALA B O 1
ATOM 4219 N N . PRO B 2 228 ? 44.439 30.864 48.416 1.00 35.36 402 PRO B N 1
ATOM 4220 C CA . PRO B 2 228 ? 43.665 30.852 49.669 1.00 35.26 402 PRO B CA 1
ATOM 4221 C C . PRO B 2 228 ? 43.907 32.020 50.632 1.00 35.13 402 PRO B C 1
ATOM 4222 O O . PRO B 2 228 ? 43.046 32.297 51.469 1.00 34.95 402 PRO B O 1
ATOM 4226 N N . GLN B 2 229 ? 45.056 32.690 50.513 1.00 34.99 403 GLN B N 1
ATOM 4227 C CA . GLN B 2 229 ? 45.431 33.787 51.431 1.00 34.84 403 GLN B CA 1
ATOM 4228 C C . GLN B 2 229 ? 45.410 35.194 50.817 1.00 34.26 403 GLN B C 1
ATOM 4229 O O . GLN B 2 229 ? 45.800 36.153 51.478 1.00 34.29 403 GLN B O 1
ATOM 4235 N N . HIS B 2 230 ? 44.961 35.320 49.569 1.00 33.67 404 HIS B N 1
ATOM 4236 C CA . HIS B 2 230 ? 44.904 36.622 48.889 1.00 32.95 404 HIS B CA 1
ATOM 4237 C C . HIS B 2 230 ? 43.929 37.559 49.582 1.00 32.84 404 HIS B C 1
ATOM 4238 O O . HIS B 2 230 ? 42.944 37.111 50.156 1.00 32.86 404 HIS B O 1
ATOM 4245 N N . ALA B 2 231 ? 44.211 38.857 49.528 1.00 32.73 405 ALA B N 1
ATOM 4246 C CA . ALA B 2 231 ? 43.275 39.868 50.015 1.00 32.59 405 ALA B CA 1
ATOM 4247 C C . ALA B 2 231 ? 41.936 39.771 49.267 1.00 32.73 405 ALA B C 1
ATOM 4248 O O . ALA B 2 231 ? 40.862 39.908 49.867 1.00 32.52 405 ALA B O 1
ATOM 4250 N N . GLN B 2 232 ? 42.015 39.510 47.959 1.00 32.76 406 GLN B N 1
ATOM 4251 C CA . GLN B 2 232 ? 40.834 39.406 47.098 1.00 32.74 406 GLN B CA 1
ATOM 4252 C C . GLN B 2 232 ? 40.385 37.948 46.925 1.00 32.61 406 GLN B C 1
ATOM 4253 O O . GLN B 2 232 ? 41.207 37.066 46.642 1.00 32.57 406 GLN B O 1
ATOM 4259 N N . GLN B 2 233 ? 39.085 37.702 47.103 1.00 32.28 407 GLN B N 1
ATOM 4260 C CA . GLN B 2 233 ? 38.570 36.338 47.242 1.00 32.14 407 GLN B CA 1
ATOM 4261 C C . GLN B 2 233 ? 37.432 36.004 46.286 1.00 32.17 407 GLN B C 1
ATOM 4262 O O . GLN B 2 233 ? 37.023 34.849 46.184 1.00 32.21 407 GLN B O 1
ATOM 4268 N N . SER B 2 234 ? 36.919 37.005 45.581 1.00 32.22 408 SER B N 1
ATOM 4269 C CA . SER B 2 234 ? 35.771 36.796 44.695 1.00 32.46 408 SER B CA 1
ATOM 4270 C C . SER B 2 234 ? 35.908 35.626 43.698 1.00 32.79 408 SER B C 1
ATOM 4271 O O . SER B 2 234 ? 34.944 34.876 43.494 1.00 33.37 408 SER B O 1
ATOM 4274 N N . ILE B 2 235 ? 37.085 35.456 43.095 1.00 32.53 409 ILE B N 1
ATOM 4275 C CA . ILE B 2 235 ? 37.268 34.383 42.111 1.00 32.50 409 ILE B CA 1
ATOM 4276 C C . ILE B 2 235 ? 37.200 32.977 42.744 1.00 32.72 409 ILE B C 1
ATOM 4277 O O . ILE B 2 235 ? 36.550 32.072 42.202 1.00 32.97 409 ILE B O 1
ATOM 4282 N N . ARG B 2 236 ? 37.850 32.793 43.891 1.00 32.65 410 ARG B N 1
ATOM 4283 C CA . ARG B 2 236 ? 37.774 31.513 44.582 1.00 32.37 410 ARG B CA 1
ATOM 4284 C C . ARG B 2 236 ? 36.319 31.142 44.901 1.00 32.82 410 ARG B C 1
ATOM 4285 O O . ARG B 2 236 ? 35.916 29.989 44.693 1.00 32.72 410 ARG B O 1
ATOM 4293 N N . GLU B 2 237 ? 35.542 32.118 45.390 1.00 32.87 411 GLU B N 1
ATOM 4294 C CA . GLU B 2 237 ? 34.105 31.925 45.661 1.00 32.91 411 GLU B CA 1
ATOM 4295 C C . GLU B 2 237 ? 33.341 31.622 44.377 1.00 32.98 411 GLU B C 1
ATOM 4296 O O . GLU B 2 237 ? 32.440 30.780 44.366 1.00 33.19 411 GLU B O 1
ATOM 4302 N N . LYS B 2 238 ? 33.713 32.307 43.298 1.00 32.81 412 LYS B N 1
ATOM 4303 C CA . LYS B 2 238 ? 33.052 32.137 42.018 1.00 32.82 412 LYS B CA 1
ATOM 4304 C C . LYS B 2 238 ? 33.209 30.705 41.516 1.00 32.95 412 LYS B C 1
ATOM 4305 O O . LYS B 2 238 ? 32.229 30.067 41.129 1.00 32.97 412 LYS B O 1
ATOM 4311 N N . TYR B 2 239 ? 34.438 30.197 41.556 1.00 33.12 413 TYR B N 1
ATOM 4312 C CA . TYR B 2 239 ? 34.743 28.872 41.017 1.00 33.42 413 TYR B CA 1
ATOM 4313 C C . TYR B 2 239 ? 34.588 27.737 42.031 1.00 33.85 413 TYR B C 1
ATOM 4314 O O . TYR B 2 239 ? 35.166 26.659 41.851 1.00 33.80 413 TYR B O 1
ATOM 4323 N N . LYS B 2 240 ? 33.808 27.995 43.086 1.00 34.33 414 LYS B N 1
ATOM 4324 C CA . LYS B 2 240 ? 33.435 26.996 44.089 1.00 34.75 414 LYS B CA 1
ATOM 4325 C C . LYS B 2 240 ? 32.132 26.299 43.717 1.00 35.24 414 LYS B C 1
ATOM 4326 O O . LYS B 2 240 ? 31.863 25.196 44.178 1.00 35.04 414 LYS B O 1
ATOM 4332 N N . ASN B 2 241 ? 31.334 26.960 42.881 1.00 36.10 415 ASN B N 1
ATOM 4333 C CA . ASN B 2 241 ? 30.015 26.475 42.475 1.00 36.65 415 ASN B CA 1
ATOM 4334 C C . ASN B 2 241 ? 30.066 25.363 41.433 1.00 37.03 415 ASN B C 1
ATOM 4335 O O . ASN B 2 241 ? 31.106 25.113 40.825 1.00 37.03 415 ASN B O 1
ATOM 4340 N N . SER B 2 242 ? 28.929 24.698 41.246 1.00 37.63 416 SER B N 1
ATOM 4341 C CA . SER B 2 242 ? 28.786 23.625 40.267 1.00 38.29 416 SER B CA 1
ATOM 4342 C C . SER B 2 242 ? 28.931 24.124 38.834 1.00 38.74 416 SER B C 1
ATOM 4343 O O . SER B 2 242 ? 29.335 23.370 37.953 1.00 38.77 416 SER B O 1
ATOM 4346 N N . LYS B 2 243 ? 28.602 25.396 38.618 1.00 39.39 417 LYS B N 1
ATOM 4347 C CA . LYS B 2 243 ? 28.712 26.050 37.313 1.00 39.97 417 LYS B CA 1
ATOM 4348 C C . LYS B 2 243 ? 30.156 26.023 36.823 1.00 39.97 417 LYS B C 1
ATOM 4349 O O . LYS B 2 243 ? 30.422 26.073 35.617 1.00 39.91 417 LYS B O 1
ATOM 4355 N N . TYR B 2 244 ? 31.081 25.929 37.776 1.00 40.07 418 TYR B N 1
ATOM 4356 C CA . TYR B 2 244 ? 32.504 25.849 37.470 1.00 40.22 418 TYR B CA 1
ATOM 4357 C C . TYR B 2 244 ? 33.173 24.599 38.047 1.00 39.82 418 TYR B C 1
ATOM 4358 O O . TYR B 2 244 ? 34.400 24.507 38.093 1.00 39.87 418 TYR B O 1
ATOM 4367 N N . HIS B 2 245 ? 32.346 23.644 38.468 1.00 39.45 419 HIS B N 1
ATOM 4368 C CA . HIS B 2 245 ? 32.781 22.316 38.926 1.00 39.28 419 HIS B CA 1
ATOM 4369 C C . HIS B 2 245 ? 33.617 22.314 40.219 1.00 38.88 419 HIS B C 1
ATOM 4370 O O . HIS B 2 245 ? 34.273 21.322 40.540 1.00 38.93 419 HIS B O 1
ATOM 4377 N N . GLY B 2 246 ? 33.572 23.426 40.952 1.00 38.42 420 GLY B N 1
ATOM 4378 C CA . GLY B 2 246 ? 34.274 23.574 42.229 1.00 37.55 420 GLY B CA 1
ATOM 4379 C C . GLY B 2 246 ? 35.792 23.569 42.165 1.00 36.98 420 GLY B C 1
ATOM 4380 O O . GLY B 2 246 ? 36.446 23.298 43.181 1.00 36.74 420 GLY B O 1
ATOM 4381 N N . VAL B 2 247 ? 36.345 23.892 40.990 1.00 36.32 421 VAL B N 1
ATOM 4382 C CA . VAL B 2 247 ? 37.797 23.786 40.721 1.00 36.01 421 VAL B CA 1
ATOM 4383 C C . VAL B 2 247 ? 38.710 24.528 41.702 1.00 35.93 421 VAL B C 1
ATOM 4384 O O . VAL B 2 247 ? 39.800 24.045 42.025 1.00 36.13 421 VAL B O 1
ATOM 4388 N N . SER B 2 248 ? 38.261 25.685 42.183 1.00 35.80 422 SER B N 1
ATOM 4389 C CA . SER B 2 248 ? 39.012 26.460 43.174 1.00 35.83 422 SER B CA 1
ATOM 4390 C C . SER B 2 248 ? 39.185 25.727 44.515 1.00 35.98 422 SER B C 1
ATOM 4391 O O . SER B 2 248 ? 39.845 26.232 45.418 1.00 35.69 422 SER B O 1
ATOM 4394 N N . LEU B 2 249 ? 38.579 24.544 44.621 1.00 36.52 423 LEU B N 1
ATOM 4395 C CA . LEU B 2 249 ? 38.701 23.675 45.789 1.00 37.07 423 LEU B CA 1
ATOM 4396 C C . LEU B 2 249 ? 39.571 22.452 45.488 1.00 37.43 423 LEU B C 1
ATOM 4397 O O . LEU B 2 249 ? 39.761 21.583 46.340 1.00 37.64 423 LEU B O 1
ATOM 4402 N N . LEU B 2 250 ? 40.097 22.382 44.272 1.00 37.99 424 LEU B N 1
ATOM 4403 C CA . LEU B 2 250 ? 41.023 21.314 43.909 1.00 38.33 424 LEU B CA 1
ATOM 4404 C C . LEU B 2 250 ? 42.373 21.521 44.588 1.00 38.54 424 LEU B C 1
ATOM 4405 O O . LEU B 2 250 ? 42.786 22.664 44.810 1.00 38.80 424 LEU B O 1
ATOM 4410 N N . ASN B 2 251 ? 43.050 20.421 44.923 1.00 38.69 425 ASN B N 1
ATOM 4411 C CA . ASN B 2 251 ? 44.418 20.479 45.460 1.00 38.75 425 ASN B CA 1
ATOM 4412 C C . ASN B 2 251 ? 45.469 20.752 44.365 1.00 38.68 425 ASN B C 1
ATOM 4413 O O . ASN B 2 251 ? 45.693 19.896 43.490 1.00 38.85 425 ASN B O 1
ATOM 4418 N N . PRO B 2 252 ? 46.104 21.949 44.399 1.00 38.33 426 PRO B N 1
ATOM 4419 C CA . PRO B 2 252 ? 47.189 22.266 43.475 1.00 38.16 426 PRO B CA 1
ATOM 4420 C C . PRO B 2 252 ? 48.424 21.406 43.746 1.00 37.96 426 PRO B C 1
ATOM 4421 O O . PRO B 2 252 ? 48.661 21.035 44.897 1.00 37.72 426 PRO B O 1
ATOM 4425 N N . PRO B 2 253 ? 49.204 21.084 42.691 1.00 37.90 427 PRO B N 1
ATOM 4426 C CA . PRO B 2 253 ? 50.400 20.283 42.903 1.00 37.98 427 PRO B CA 1
ATOM 4427 C C . PRO B 2 253 ? 51.442 21.161 43.568 1.00 38.17 427 PRO B C 1
ATOM 4428 O O . PRO B 2 253 ? 51.483 22.361 43.291 1.00 38.22 427 PRO B O 1
ATOM 4432 N N . GLU B 2 254 ? 52.250 20.584 44.453 1.00 38.30 428 GLU B N 1
ATOM 4433 C CA . GLU B 2 254 ? 53.239 21.363 45.195 1.00 38.67 428 GLU B CA 1
ATOM 4434 C C . GLU B 2 254 ? 54.476 21.683 44.372 1.00 38.67 428 GLU B C 1
ATOM 4435 O O . GLU B 2 254 ? 55.208 22.618 44.697 1.00 38.80 428 GLU B O 1
ATOM 4441 N N . THR B 2 255 ? 54.709 20.900 43.321 1.00 38.64 429 THR B N 1
ATOM 4442 C CA . THR B 2 255 ? 55.718 21.230 42.314 1.00 38.78 429 THR B CA 1
ATOM 4443 C C . THR B 2 255 ? 55.224 20.916 40.920 1.00 38.85 429 THR B C 1
ATOM 4444 O O . THR B 2 255 ? 54.253 20.178 40.746 1.00 38.89 429 THR B O 1
ATOM 4448 N N . LEU B 2 256 ? 55.920 21.461 39.930 1.00 38.98 430 LEU B N 1
ATOM 4449 C CA . LEU B 2 256 ? 55.526 21.283 38.546 1.00 39.25 430 LEU B CA 1
ATOM 4450 C C . LEU B 2 256 ? 56.460 20.375 37.753 1.00 39.64 430 LEU B C 1
ATOM 4451 O O . LEU B 2 256 ? 56.282 20.215 36.543 1.00 40.00 430 LEU B O 1
ATOM 4456 N N . ASN B 2 257 ? 57.439 19.779 38.436 1.00 39.81 431 ASN B N 1
ATOM 4457 C CA . ASN B 2 257 ? 58.377 18.828 37.821 1.00 40.06 431 ASN B CA 1
ATOM 4458 C C . ASN B 2 257 ? 58.854 19.260 36.420 1.00 39.94 431 ASN B C 1
ATOM 4459 O O . ASN B 2 257 ? 58.719 18.522 35.440 1.00 39.74 431 ASN B O 1
ATOM 4464 N N . LEU B 2 258 ? 59.404 20.469 36.353 1.00 39.96 432 LEU B N 1
ATOM 4465 C CA . LEU B 2 258 ? 59.902 21.060 35.112 1.00 40.02 432 LEU B CA 1
ATOM 4466 C C . LEU B 2 258 ? 61.334 20.618 34.798 1.00 40.12 432 LEU B C 1
ATOM 4467 O O . LEU B 2 258 ? 62.203 20.581 35.680 1.00 40.10 432 LEU B O 1
ATOM 4472 N N . SER C 1 1 ? 41.047 14.243 60.881 1.00 39.87 0 SER C N 1
ATOM 4473 C CA . SER C 1 1 ? 39.705 13.667 61.224 1.00 39.92 0 SER C CA 1
ATOM 4474 C C . SER C 1 1 ? 38.783 13.618 60.010 1.00 39.76 0 SER C C 1
ATOM 4475 O O . SER C 1 1 ? 37.988 12.686 59.863 1.00 39.86 0 SER C O 1
ATOM 4478 N N . MET C 1 2 ? 38.896 14.630 59.152 1.00 39.51 1 MET C N 1
ATOM 4479 C CA . MET C 1 2 ? 38.144 14.699 57.901 1.00 39.07 1 MET C CA 1
ATOM 4480 C C . MET C 1 2 ? 39.039 14.351 56.732 1.00 38.84 1 MET C C 1
ATOM 4481 O O . MET C 1 2 ? 38.662 14.548 55.579 1.00 38.89 1 MET C O 1
ATOM 4486 N N . GLU C 1 3 ? 40.227 13.832 57.037 1.00 38.46 2 GLU C N 1
ATOM 4487 C CA . GLU C 1 3 ? 41.226 13.538 56.015 1.00 38.21 2 GLU C CA 1
ATOM 4488 C C . GLU C 1 3 ? 40.718 12.649 54.875 1.00 37.70 2 GLU C C 1
ATOM 4489 O O . GLU C 1 3 ? 41.134 12.820 53.729 1.00 37.75 2 GLU C O 1
ATOM 4495 N N . ASN C 1 4 ? 39.816 11.718 55.185 1.00 37.05 3 ASN C N 1
ATOM 4496 C CA . ASN C 1 4 ? 39.190 10.876 54.159 1.00 36.35 3 ASN C CA 1
ATOM 4497 C C . ASN C 1 4 ? 38.258 11.637 53.215 1.00 35.87 3 ASN C C 1
ATOM 4498 O O . ASN C 1 4 ? 38.023 11.202 52.089 1.00 35.88 3 ASN C O 1
ATOM 4503 N N . PHE C 1 5 ? 37.733 12.770 53.675 1.00 35.07 4 PHE C N 1
ATOM 4504 C CA . PHE C 1 5 ? 36.794 13.554 52.881 1.00 34.31 4 PHE C CA 1
ATOM 4505 C C . PHE C 1 5 ? 37.487 14.649 52.095 1.00 33.95 4 PHE C C 1
ATOM 4506 O O . PHE C 1 5 ? 38.207 15.469 52.663 1.00 33.63 4 PHE C O 1
ATOM 4514 N N . GLN C 1 6 ? 37.261 14.640 50.782 1.00 33.72 5 GLN C N 1
ATOM 4515 C CA . GLN C 1 6 ? 37.758 15.670 49.875 1.00 33.47 5 GLN C CA 1
ATOM 4516 C C . GLN C 1 6 ? 36.596 16.570 49.469 1.00 33.50 5 GLN C C 1
ATOM 4517 O O . GLN C 1 6 ? 35.519 16.087 49.132 1.00 33.50 5 GLN C O 1
ATOM 4523 N N . LYS C 1 7 ? 36.813 17.879 49.505 1.00 33.49 6 LYS C N 1
ATOM 4524 C CA . LYS C 1 7 ? 35.767 18.815 49.125 1.00 33.72 6 LYS C CA 1
ATOM 4525 C C . LYS C 1 7 ? 35.714 19.019 47.607 1.00 33.95 6 LYS C C 1
ATOM 4526 O O . LYS C 1 7 ? 36.729 19.326 46.976 1.00 33.98 6 LYS C O 1
ATOM 4532 N N . VAL C 1 8 ? 34.529 18.834 47.028 1.00 34.05 7 VAL C N 1
ATOM 4533 C CA . VAL C 1 8 ? 34.362 18.927 45.577 1.00 34.23 7 VAL C CA 1
ATOM 4534 C C . VAL C 1 8 ? 33.771 20.275 45.100 1.00 34.61 7 VAL C C 1
ATOM 4535 O O . VAL C 1 8 ? 34.292 20.870 44.151 1.00 34.83 7 VAL C O 1
ATOM 4539 N N . GLU C 1 9 ? 32.703 20.746 45.748 1.00 34.86 8 GLU C N 1
ATOM 4540 C CA . GLU C 1 9 ? 32.065 22.031 45.395 1.00 35.43 8 GLU C CA 1
ATOM 4541 C C . GLU C 1 9 ? 31.067 22.560 46.438 1.00 35.70 8 GLU C C 1
ATOM 4542 O O . GLU C 1 9 ? 30.516 21.791 47.215 1.00 35.83 8 GLU C O 1
ATOM 4548 N N . LYS C 1 10 ? 30.840 23.873 46.446 1.00 36.17 9 LYS C N 1
ATOM 4549 C CA . LYS C 1 10 ? 29.813 24.482 47.293 1.00 36.89 9 LYS C CA 1
ATOM 4550 C C . LYS C 1 10 ? 28.405 24.206 46.746 1.00 37.39 9 LYS C C 1
ATOM 4551 O O . LYS C 1 10 ? 28.183 24.222 45.528 1.00 37.30 9 LYS C O 1
ATOM 4557 N N . ILE C 1 11 ? 27.462 23.952 47.652 1.00 38.01 10 ILE C N 1
ATOM 4558 C CA . ILE C 1 11 ? 26.071 23.696 47.278 1.00 38.75 10 ILE C CA 1
ATOM 4559 C C . ILE C 1 11 ? 25.078 24.640 47.974 1.00 39.31 10 ILE C C 1
ATOM 4560 O O . ILE C 1 11 ? 24.013 24.940 47.428 1.00 39.46 10 ILE C O 1
ATOM 4565 N N . GLY C 1 12 ? 25.416 25.104 49.175 1.00 40.02 11 GLY C N 1
ATOM 4566 C CA . GLY C 1 12 ? 24.507 25.974 49.924 1.00 40.83 11 GLY C CA 1
ATOM 4567 C C . GLY C 1 12 ? 25.152 26.859 50.972 1.00 41.44 11 GLY C C 1
ATOM 4568 O O . GLY C 1 12 ? 26.352 26.747 51.245 1.00 41.65 11 GLY C O 1
ATOM 4569 N N . GLU C 1 13 ? 24.343 27.742 51.557 1.00 41.87 12 GLU C N 1
ATOM 4570 C CA . GLU C 1 13 ? 24.799 28.642 52.614 1.00 42.31 12 GLU C CA 1
ATOM 4571 C C . GLU C 1 13 ? 24.070 28.391 53.935 1.00 42.45 12 GLU C C 1
ATOM 4572 O O . GLU C 1 13 ? 23.193 29.157 54.344 1.00 42.50 12 GLU C O 1
ATOM 4578 N N . GLY C 1 14 ? 24.462 27.313 54.602 1.00 42.72 13 GLY C N 1
ATOM 4579 C CA . GLY C 1 14 ? 23.799 26.867 55.819 1.00 43.17 13 GLY C CA 1
ATOM 4580 C C . GLY C 1 14 ? 24.193 27.566 57.110 1.00 43.52 13 GLY C C 1
ATOM 4581 O O . GLY C 1 14 ? 25.003 27.042 57.877 1.00 43.59 13 GLY C O 1
ATOM 4582 N N . THR C 1 15 ? 23.612 28.747 57.341 1.00 43.65 14 THR C N 1
ATOM 4583 C CA . THR C 1 15 ? 23.654 29.469 58.636 1.00 43.86 14 THR C CA 1
ATOM 4584 C C . THR C 1 15 ? 24.954 29.460 59.493 1.00 43.93 14 THR C C 1
ATOM 4585 O O . THR C 1 15 ? 25.506 30.528 59.786 1.00 43.98 14 THR C O 1
ATOM 4589 N N . TYR C 1 16 ? 25.413 28.271 59.902 1.00 43.82 15 TYR C N 1
ATOM 4590 C CA . TYR C 1 16 ? 26.642 28.116 60.701 1.00 43.72 15 TYR C CA 1
ATOM 4591 C C . TYR C 1 16 ? 27.888 27.876 59.851 1.00 43.45 15 TYR C C 1
ATOM 4592 O O . TYR C 1 16 ? 29.018 27.990 60.342 1.00 43.55 15 TYR C O 1
ATOM 4601 N N . GLY C 1 17 ? 27.676 27.534 58.584 1.00 43.06 16 GLY C N 1
ATOM 4602 C CA . GLY C 1 17 ? 28.773 27.247 57.660 1.00 42.47 16 GLY C CA 1
ATOM 4603 C C . GLY C 1 17 ? 28.324 26.776 56.284 1.00 41.87 16 GLY C C 1
ATOM 4604 O O . GLY C 1 17 ? 27.153 26.430 56.075 1.00 41.74 16 GLY C O 1
ATOM 4605 N N . VAL C 1 18 ? 29.271 26.758 55.349 1.00 41.08 17 VAL C N 1
ATOM 4606 C CA . VAL C 1 18 ? 29.002 26.346 53.976 1.00 40.34 17 VAL C CA 1
ATOM 4607 C C . VAL C 1 18 ? 28.654 24.859 53.901 1.00 39.60 17 VAL C C 1
ATOM 4608 O O . VAL C 1 18 ? 29.255 24.038 54.597 1.00 39.70 17 VAL C O 1
ATOM 4612 N N . VAL C 1 19 ? 27.667 24.529 53.072 1.00 38.51 18 VAL C N 1
ATOM 4613 C CA . VAL C 1 19 ? 27.423 23.143 52.694 1.00 37.37 18 VAL C CA 1
ATOM 4614 C C . VAL C 1 19 ? 28.172 22.843 51.395 1.00 36.82 18 VAL C C 1
ATOM 4615 O O . VAL C 1 19 ? 27.923 23.465 50.350 1.00 36.47 18 VAL C O 1
ATOM 4619 N N . TYR C 1 20 ? 29.102 21.896 51.487 1.00 35.88 19 TYR C N 1
ATOM 4620 C CA . TYR C 1 20 ? 29.877 21.441 50.346 1.00 35.01 19 TYR C CA 1
ATOM 4621 C C . TYR C 1 20 ? 29.454 20.042 49.917 1.00 34.27 19 TYR C C 1
ATOM 4622 O O . TYR C 1 20 ? 28.927 19.268 50.716 1.00 34.26 19 TYR C O 1
ATOM 4631 N N . LYS C 1 21 ? 29.666 19.740 48.640 1.00 33.27 20 LYS C N 1
ATOM 4632 C CA . LYS C 1 21 ? 29.589 18.384 48.131 1.00 32.29 20 LYS C CA 1
ATOM 4633 C C . LYS C 1 21 ? 30.980 17.797 48.341 1.00 31.75 20 LYS C C 1
ATOM 4634 O O . LYS C 1 21 ? 31.981 18.494 48.195 1.00 31.46 20 LYS C O 1
ATOM 4640 N N . ALA C 1 22 ? 31.045 16.523 48.697 1.00 31.20 21 ALA C N 1
ATOM 4641 C CA . ALA C 1 22 ? 32.316 15.912 49.068 1.00 30.92 21 ALA C CA 1
ATOM 4642 C C . ALA C 1 22 ? 32.374 14.440 48.706 1.00 30.72 21 ALA C C 1
ATOM 4643 O O . ALA C 1 22 ? 31.345 13.760 48.649 1.00 30.82 21 ALA C O 1
ATOM 4645 N N . ARG C 1 23 ? 33.589 13.960 48.460 1.00 30.46 22 ARG C N 1
ATOM 4646 C CA . ARG C 1 23 ? 33.834 12.543 48.207 1.00 30.28 22 ARG C CA 1
ATOM 4647 C C . ARG C 1 23 ? 34.731 11.914 49.275 1.00 30.29 22 ARG C C 1
ATOM 4648 O O . ARG C 1 23 ? 35.711 12.525 49.736 1.00 30.00 22 ARG C O 1
ATOM 4656 N N . ASN C 1 24 ? 34.357 10.702 49.685 1.00 30.23 23 ASN C N 1
ATOM 4657 C CA . ASN C 1 24 ? 35.221 9.859 50.484 1.00 30.03 23 ASN C CA 1
ATOM 4658 C C . ASN C 1 24 ? 36.355 9.414 49.576 1.00 29.93 23 ASN C C 1
ATOM 4659 O O . ASN C 1 24 ? 36.114 8.817 48.531 1.00 29.99 23 ASN C O 1
ATOM 4664 N N . LYS C 1 25 ? 37.585 9.730 49.968 1.00 29.90 24 LYS C N 1
ATOM 4665 C CA . LYS C 1 25 ? 38.773 9.418 49.172 1.00 29.92 24 LYS C CA 1
ATOM 4666 C C . LYS C 1 25 ? 39.024 7.923 49.045 1.00 29.94 24 LYS C C 1
ATOM 4667 O O . LYS C 1 25 ? 39.777 7.499 48.170 1.00 29.88 24 LYS C O 1
ATOM 4673 N N . LEU C 1 26 ? 38.398 7.131 49.918 1.00 29.93 25 LEU C N 1
ATOM 4674 C CA . LEU C 1 26 ? 38.709 5.703 50.017 1.00 29.97 25 LEU C CA 1
ATOM 4675 C C . LEU C 1 26 ? 37.693 4.819 49.331 1.00 29.87 25 LEU C C 1
ATOM 4676 O O . LEU C 1 26 ? 38.050 3.889 48.623 1.00 29.65 25 LEU C O 1
ATOM 4681 N N . THR C 1 27 ? 36.422 5.108 49.567 1.00 30.19 26 THR C N 1
ATOM 4682 C CA . THR C 1 27 ? 35.331 4.342 48.985 1.00 30.22 26 THR C CA 1
ATOM 4683 C C . THR C 1 27 ? 34.830 5.018 47.720 1.00 30.58 26 THR C C 1
ATOM 4684 O O . THR C 1 27 ? 34.272 4.361 46.846 1.00 30.83 26 THR C O 1
ATOM 4688 N N . GLY C 1 28 ? 35.037 6.332 47.636 1.00 30.64 27 GLY C N 1
ATOM 4689 C CA . GLY C 1 28 ? 34.588 7.121 46.500 1.00 30.82 27 GLY C CA 1
ATOM 4690 C C . GLY C 1 28 ? 33.168 7.628 46.653 1.00 31.04 27 GLY C C 1
ATOM 4691 O O . GLY C 1 28 ? 32.620 8.220 45.725 1.00 31.59 27 GLY C O 1
ATOM 4692 N N . GLU C 1 29 ? 32.576 7.404 47.825 1.00 30.94 28 GLU C N 1
ATOM 4693 C CA . GLU C 1 29 ? 31.195 7.790 48.093 1.00 30.81 28 GLU C CA 1
ATOM 4694 C C . GLU C 1 29 ? 31.035 9.305 48.060 1.00 30.91 28 GLU C C 1
ATOM 4695 O O . GLU C 1 29 ? 31.953 10.040 48.423 1.00 30.97 28 GLU C O 1
ATOM 4701 N N . VAL C 1 30 ? 29.862 9.757 47.619 1.00 30.91 29 VAL C N 1
ATOM 4702 C CA . VAL C 1 30 ? 29.584 11.177 47.435 1.00 30.44 29 VAL C CA 1
ATOM 4703 C C . VAL C 1 30 ? 28.625 11.649 48.516 1.00 30.41 29 VAL C C 1
ATOM 4704 O O . VAL C 1 30 ? 27.598 11.013 48.775 1.00 30.43 29 VAL C O 1
ATOM 4708 N N . VAL C 1 31 ? 28.971 12.765 49.154 1.00 30.22 30 VAL C N 1
ATOM 4709 C CA . VAL C 1 31 ? 28.248 13.235 50.340 1.00 30.04 30 VAL C CA 1
ATOM 4710 C C . VAL C 1 31 ? 28.060 14.760 50.374 1.00 30.26 30 VAL C C 1
ATOM 4711 O O . VAL C 1 31 ? 28.686 15.498 49.605 1.00 30.25 30 VAL C O 1
ATOM 4715 N N . ALA C 1 32 ? 27.183 15.223 51.264 1.00 30.40 31 ALA C N 1
ATOM 4716 C CA . ALA C 1 32 ? 27.066 16.650 51.553 1.00 30.59 31 ALA C CA 1
ATOM 4717 C C . ALA C 1 32 ? 27.480 16.888 52.998 1.00 30.68 31 ALA C C 1
ATOM 4718 O O . ALA C 1 32 ? 27.139 16.101 53.881 1.00 30.65 31 ALA C O 1
ATOM 4720 N N . LEU C 1 33 ? 28.241 17.950 53.230 1.00 30.88 32 LEU C N 1
ATOM 4721 C CA . LEU C 1 33 ? 28.765 18.225 54.558 1.00 31.43 32 LEU C CA 1
ATOM 4722 C C . LEU C 1 33 ? 28.216 19.539 55.080 1.00 32.24 32 LEU C C 1
ATOM 4723 O O . LEU C 1 33 ? 28.403 20.593 54.459 1.00 32.39 32 LEU C O 1
ATOM 4728 N N . LYS C 1 34 ? 27.534 19.473 56.218 1.00 33.02 33 LYS C N 1
ATOM 4729 C CA . LYS C 1 34 ? 27.075 20.673 56.898 1.00 34.05 33 LYS C CA 1
ATOM 4730 C C . LYS C 1 34 ? 28.031 20.969 58.046 1.00 34.75 33 LYS C C 1
ATOM 4731 O O . LYS C 1 34 ? 28.371 20.083 58.827 1.00 34.66 33 LYS C O 1
ATOM 4737 N N . LYS C 1 35 ? 28.465 22.222 58.126 1.00 35.94 34 LYS C N 1
ATOM 4738 C CA . LYS C 1 35 ? 29.465 22.647 59.094 1.00 37.24 34 LYS C CA 1
ATOM 4739 C C . LYS C 1 35 ? 28.817 23.410 60.242 1.00 38.25 34 LYS C C 1
ATOM 4740 O O . LYS C 1 35 ? 27.913 24.224 60.029 1.00 38.58 34 LYS C O 1
ATOM 4746 N N . ILE C 1 36 ? 29.278 23.135 61.461 1.00 39.29 35 ILE C N 1
ATOM 4747 C CA . ILE C 1 36 ? 28.853 23.882 62.639 1.00 40.27 35 ILE C CA 1
ATOM 4748 C C . ILE C 1 36 ? 30.082 24.222 63.469 1.00 40.99 35 ILE C C 1
ATOM 4749 O O . ILE C 1 36 ? 30.515 23.430 64.313 1.00 41.12 35 ILE C O 1
ATOM 4754 N N . ARG C 1 37 ? 30.656 25.392 63.199 1.00 41.86 36 ARG C N 1
ATOM 4755 C CA . ARG C 1 37 ? 31.759 25.918 63.990 1.00 42.59 36 ARG C CA 1
ATOM 4756 C C . ARG C 1 37 ? 31.187 26.239 65.367 1.00 42.83 36 ARG C C 1
ATOM 4757 O O . ARG C 1 37 ? 30.089 26.788 65.461 1.00 42.92 36 ARG C O 1
ATOM 4765 N N . LEU C 1 38 ? 31.914 25.871 66.423 1.00 43.25 37 LEU C N 1
ATOM 4766 C CA . LEU C 1 38 ? 31.397 25.981 67.797 1.00 43.57 37 LEU C CA 1
ATOM 4767 C C . LEU C 1 38 ? 31.994 27.117 68.631 1.00 43.99 37 LEU C C 1
ATOM 4768 O O . LEU C 1 38 ? 31.458 27.441 69.698 1.00 44.17 37 LEU C O 1
ATOM 4773 N N . ASP C 1 39 ? 33.082 27.723 68.143 1.00 44.38 38 ASP C N 1
ATOM 4774 C CA . ASP C 1 39 ? 33.788 28.818 68.839 1.00 44.75 38 ASP C CA 1
ATOM 4775 C C . ASP C 1 39 ? 33.994 28.467 70.316 1.00 44.88 38 ASP C C 1
ATOM 4776 O O . ASP C 1 39 ? 34.532 27.408 70.643 1.00 45.03 38 ASP C O 1
ATOM 4781 N N . THR C 1 40 ? 33.574 29.383 71.190 1.00 44.96 39 THR C N 1
ATOM 4782 C CA . THR C 1 40 ? 33.381 29.159 72.632 1.00 44.98 39 THR C CA 1
ATOM 4783 C C . THR C 1 40 ? 32.498 30.321 73.114 1.00 44.80 39 THR C C 1
ATOM 4784 O O . THR C 1 40 ? 32.339 31.315 72.393 1.00 44.99 39 THR C O 1
ATOM 4788 N N . GLU C 1 41 ? 31.917 30.189 74.309 1.00 44.37 40 GLU C N 1
ATOM 4789 C CA . GLU C 1 41 ? 31.125 31.259 74.958 1.00 43.84 40 GLU C CA 1
ATOM 4790 C C . GLU C 1 41 ? 29.688 31.437 74.448 1.00 43.21 40 GLU C C 1
ATOM 4791 O O . GLU C 1 41 ? 28.874 32.113 75.086 1.00 42.98 40 GLU C O 1
ATOM 4797 N N . THR C 1 42 ? 29.383 30.819 73.309 1.00 42.41 41 THR C N 1
ATOM 4798 C CA . THR C 1 42 ? 28.001 30.628 72.894 1.00 41.63 41 THR C CA 1
ATOM 4799 C C . THR C 1 42 ? 27.368 29.606 73.841 1.00 40.96 41 THR C C 1
ATOM 4800 O O . THR C 1 42 ? 28.037 29.083 74.737 1.00 40.87 41 THR C O 1
ATOM 4804 N N . GLU C 1 43 ? 26.081 29.331 73.659 1.00 40.04 42 GLU C N 1
ATOM 4805 C CA . GLU C 1 43 ? 25.420 28.295 74.444 1.00 39.11 42 GLU C CA 1
ATOM 4806 C C . GLU C 1 43 ? 25.750 26.874 73.944 1.00 38.48 42 GLU C C 1
ATOM 4807 O O . GLU C 1 43 ? 24.851 26.097 73.624 1.00 38.55 42 GLU C O 1
ATOM 4813 N N . GLY C 1 44 ? 27.045 26.553 73.879 1.00 37.57 43 GLY C N 1
ATOM 4814 C CA . GLY C 1 44 ? 27.532 25.218 73.506 1.00 36.68 43 GLY C CA 1
ATOM 4815 C C . GLY C 1 44 ? 27.052 24.684 72.163 1.00 36.15 43 GLY C C 1
ATOM 4816 O O . GLY C 1 44 ? 26.913 25.437 71.195 1.00 35.99 43 GLY C O 1
ATOM 4817 N N . VAL C 1 45 ? 26.807 23.376 72.111 1.00 35.52 44 VAL C N 1
ATOM 4818 C CA . VAL C 1 45 ? 26.258 22.721 70.924 1.00 35.09 44 VAL C CA 1
ATOM 4819 C C . VAL C 1 45 ? 24.803 23.170 70.709 1.00 35.03 44 VAL C C 1
ATOM 4820 O O . VAL C 1 45 ? 23.960 22.988 71.592 1.00 35.09 44 VAL C O 1
ATOM 4824 N N . PRO C 1 46 ? 24.509 23.763 69.534 1.00 34.87 45 PRO C N 1
ATOM 4825 C CA . PRO C 1 46 ? 23.192 24.357 69.297 1.00 34.69 45 PRO C CA 1
ATOM 4826 C C . PRO C 1 46 ? 22.051 23.347 69.406 1.00 34.54 45 PRO C C 1
ATOM 4827 O O . PRO C 1 46 ? 22.183 22.202 68.961 1.00 34.49 45 PRO C O 1
ATOM 4831 N N . SER C 1 47 ? 20.944 23.781 70.004 1.00 34.39 46 SER C N 1
ATOM 4832 C CA . SER C 1 47 ? 19.739 22.971 70.119 1.00 34.23 46 SER C CA 1
ATOM 4833 C C . SER C 1 47 ? 19.279 22.533 68.740 1.00 34.18 46 SER C C 1
ATOM 4834 O O . SER C 1 47 ? 18.950 21.366 68.535 1.00 34.10 46 SER C O 1
ATOM 4837 N N . THR C 1 48 ? 19.272 23.481 67.802 1.00 34.23 47 THR C N 1
ATOM 4838 C CA . THR C 1 48 ? 18.908 23.226 66.404 1.00 34.37 47 THR C CA 1
ATOM 4839 C C . THR C 1 48 ? 19.630 21.988 65.868 1.00 34.18 47 THR C C 1
ATOM 4840 O O . THR C 1 48 ? 19.022 21.149 65.205 1.00 34.30 47 THR C O 1
ATOM 4844 N N . ALA C 1 49 ? 20.922 21.882 66.179 1.00 33.86 48 ALA C N 1
ATOM 4845 C CA . ALA C 1 49 ? 21.743 20.751 65.756 1.00 33.77 48 ALA C CA 1
ATOM 4846 C C . ALA C 1 49 ? 21.421 19.478 66.528 1.00 33.58 48 ALA C C 1
ATOM 4847 O O . ALA C 1 49 ? 21.248 18.418 65.923 1.00 33.45 48 ALA C O 1
ATOM 4849 N N . ILE C 1 50 ? 21.355 19.593 67.858 1.00 33.40 49 ILE C N 1
ATOM 4850 C CA . ILE C 1 50 ? 20.996 18.478 68.746 1.00 33.15 49 ILE C CA 1
ATOM 4851 C C . ILE C 1 50 ? 19.694 17.804 68.296 1.00 33.13 49 ILE C C 1
ATOM 4852 O O . ILE C 1 50 ? 19.636 16.581 68.156 1.00 33.11 49 ILE C O 1
ATOM 4857 N N . ARG C 1 51 ? 18.669 18.614 68.045 1.00 33.24 50 ARG C N 1
ATOM 4858 C CA . ARG C 1 51 ? 17.425 18.136 67.433 1.00 33.38 50 ARG C CA 1
ATOM 4859 C C . ARG C 1 51 ? 17.660 17.483 66.068 1.00 33.39 50 ARG C C 1
ATOM 4860 O O . ARG C 1 51 ? 17.294 16.324 65.872 1.00 33.36 50 ARG C O 1
ATOM 4868 N N . GLU C 1 52 ? 18.297 18.217 65.152 1.00 33.49 51 GLU C N 1
ATOM 4869 C CA . GLU C 1 52 ? 18.522 17.744 63.780 1.00 33.90 51 GLU C CA 1
ATOM 4870 C C . GLU C 1 52 ? 19.095 16.324 63.702 1.00 33.75 51 GLU C C 1
ATOM 4871 O O . GLU C 1 52 ? 18.720 15.547 62.822 1.00 33.57 51 GLU C O 1
ATOM 4877 N N . ILE C 1 53 ? 19.989 15.997 64.632 1.00 33.80 52 ILE C N 1
ATOM 4878 C CA . ILE C 1 53 ? 20.703 14.724 64.616 1.00 33.68 52 ILE C CA 1
ATOM 4879 C C . ILE C 1 53 ? 19.880 13.606 65.260 1.00 33.79 52 ILE C C 1
ATOM 4880 O O . ILE C 1 53 ? 19.550 12.626 64.596 1.00 33.69 52 ILE C O 1
ATOM 4885 N N . SER C 1 54 ? 19.545 13.758 66.541 1.00 33.99 53 SER C N 1
ATOM 4886 C CA . SER C 1 54 ? 18.762 12.749 67.265 1.00 34.21 53 SER C CA 1
ATOM 4887 C C . SER C 1 54 ? 17.518 12.343 66.478 1.00 34.15 53 SER C C 1
ATOM 4888 O O . SER C 1 54 ? 17.250 11.153 66.301 1.00 34.16 53 SER C O 1
ATOM 4891 N N . LEU C 1 55 ? 16.784 13.337 65.988 1.00 34.21 54 LEU C N 1
ATOM 4892 C CA . LEU C 1 55 ? 15.579 13.085 65.206 1.00 34.48 54 LEU C CA 1
ATOM 4893 C C . LEU C 1 55 ? 15.910 12.379 63.891 1.00 34.84 54 LEU C C 1
ATOM 4894 O O . LEU C 1 55 ? 15.354 11.309 63.599 1.00 35.13 54 LEU C O 1
ATOM 4899 N N . LEU C 1 56 ? 16.835 12.959 63.126 1.00 34.84 55 LEU C N 1
ATOM 4900 C CA . LEU C 1 56 ? 17.212 12.423 61.824 1.00 34.90 55 LEU C CA 1
ATOM 4901 C C . LEU C 1 56 ? 17.800 11.026 61.912 1.00 35.32 55 LEU C C 1
ATOM 4902 O O . LEU C 1 56 ? 17.659 10.236 60.980 1.00 35.45 55 LEU C O 1
ATOM 4907 N N . LYS C 1 57 ? 18.453 10.726 63.033 1.00 36.02 56 LYS C N 1
ATOM 4908 C CA . LYS C 1 57 ? 19.005 9.390 63.271 1.00 36.76 56 LYS C CA 1
ATOM 4909 C C . LYS C 1 57 ? 17.896 8.345 63.371 1.00 37.23 56 LYS C C 1
ATOM 4910 O O . LYS C 1 57 ? 18.089 7.197 62.962 1.00 37.28 56 LYS C O 1
ATOM 4916 N N . GLU C 1 58 ? 16.743 8.762 63.900 1.00 37.62 57 GLU C N 1
ATOM 4917 C CA . GLU C 1 58 ? 15.578 7.893 64.069 1.00 38.16 57 GLU C CA 1
ATOM 4918 C C . GLU C 1 58 ? 14.599 7.944 62.889 1.00 38.53 57 GLU C C 1
ATOM 4919 O O . GLU C 1 58 ? 13.460 7.480 63.007 1.00 38.91 57 GLU C O 1
ATOM 4925 N N . LEU C 1 59 ? 15.017 8.520 61.766 1.00 38.80 58 LEU C N 1
ATOM 4926 C CA . LEU C 1 59 ? 14.140 8.609 60.594 1.00 38.94 58 LEU C CA 1
ATOM 4927 C C . LEU C 1 59 ? 14.761 7.941 59.368 1.00 39.35 58 LEU C C 1
ATOM 4928 O O . LEU C 1 59 ? 15.280 8.604 58.460 1.00 39.45 58 LEU C O 1
ATOM 4933 N N . ASN C 1 60 ? 14.701 6.614 59.366 1.00 39.66 59 ASN C N 1
ATOM 4934 C CA . ASN C 1 60 ? 15.194 5.801 58.266 1.00 39.88 59 ASN C CA 1
ATOM 4935 C C . ASN C 1 60 ? 14.050 5.491 57.295 1.00 39.74 59 ASN C C 1
ATOM 4936 O O . ASN C 1 60 ? 13.247 4.585 57.535 1.00 39.77 59 ASN C O 1
ATOM 4941 N N . HIS C 1 61 ? 13.969 6.269 56.214 1.00 39.67 60 HIS C N 1
ATOM 4942 C CA . HIS C 1 61 ? 12.885 6.157 55.221 1.00 39.52 60 HIS C CA 1
ATOM 4943 C C . HIS C 1 61 ? 13.373 6.607 53.840 1.00 39.39 60 HIS C C 1
ATOM 4944 O O . HIS C 1 61 ? 14.047 7.633 53.730 1.00 39.50 60 HIS C O 1
ATOM 4951 N N . PRO C 1 62 ? 13.030 5.849 52.777 1.00 39.17 61 PRO C N 1
ATOM 4952 C CA . PRO C 1 62 ? 13.539 6.154 51.429 1.00 38.81 61 PRO C CA 1
ATOM 4953 C C . PRO C 1 62 ? 13.219 7.568 50.929 1.00 38.50 61 PRO C C 1
ATOM 4954 O O . PRO C 1 62 ? 13.822 8.019 49.953 1.00 38.49 61 PRO C O 1
ATOM 4958 N N . ASN C 1 63 ? 12.295 8.255 51.597 1.00 38.15 62 ASN C N 1
ATOM 4959 C CA . ASN C 1 63 ? 11.933 9.629 51.237 1.00 38.02 62 ASN C CA 1
ATOM 4960 C C . ASN C 1 63 ? 12.400 10.695 52.236 1.00 37.90 62 ASN C C 1
ATOM 4961 O O . ASN C 1 63 ? 12.072 11.878 52.098 1.00 37.83 62 ASN C O 1
ATOM 4966 N N . ILE C 1 64 ? 13.158 10.278 53.243 1.00 37.83 63 ILE C N 1
ATOM 4967 C CA . ILE C 1 64 ? 13.786 11.228 54.155 1.00 37.86 63 ILE C CA 1
ATOM 4968 C C . ILE C 1 64 ? 15.293 11.165 53.963 1.00 38.24 63 ILE C C 1
ATOM 4969 O O . ILE C 1 64 ? 15.862 10.077 53.855 1.00 38.80 63 ILE C O 1
ATOM 4974 N N . VAL C 1 65 ? 15.931 12.333 53.900 1.00 38.38 64 VAL C N 1
ATOM 4975 C CA . VAL C 1 65 ? 17.387 12.433 53.747 1.00 38.41 64 VAL C CA 1
ATOM 4976 C C . VAL C 1 65 ? 18.118 11.544 54.759 1.00 38.42 64 VAL C C 1
ATOM 4977 O O . VAL C 1 65 ? 17.816 11.560 55.955 1.00 38.46 64 VAL C O 1
ATOM 4981 N N . LYS C 1 66 ? 19.062 10.751 54.268 1.00 38.43 65 LYS C N 1
ATOM 4982 C CA . LYS C 1 66 ? 19.857 9.907 55.142 1.00 38.93 65 LYS C CA 1
ATOM 4983 C C . LYS C 1 66 ? 20.998 10.690 55.800 1.00 38.65 65 LYS C C 1
ATOM 4984 O O . LYS C 1 66 ? 21.783 11.357 55.122 1.00 38.60 65 LYS C O 1
ATOM 4990 N N . LEU C 1 67 ? 21.062 10.621 57.128 1.00 38.58 66 LEU C N 1
ATOM 4991 C CA . LEU C 1 67 ? 22.200 11.131 57.884 1.00 38.20 66 LEU C CA 1
ATOM 4992 C C . LEU C 1 67 ? 23.174 9.976 58.077 1.00 38.60 66 LEU C C 1
ATOM 4993 O O . LEU C 1 67 ? 22.911 9.059 58.861 1.00 38.72 66 LEU C O 1
ATOM 4998 N N . LEU C 1 68 ? 24.291 10.015 57.354 1.00 38.76 67 LEU C N 1
ATOM 4999 C CA . LEU C 1 68 ? 25.264 8.922 57.387 1.00 39.07 67 LEU C CA 1
ATOM 5000 C C . LEU C 1 68 ? 26.236 8.994 58.579 1.00 39.48 67 LEU C C 1
ATOM 5001 O O . LEU C 1 68 ? 26.597 7.959 59.149 1.00 39.22 67 LEU C O 1
ATOM 5006 N N . ASP C 1 69 ? 26.654 10.204 58.950 1.00 40.03 68 ASP C N 1
ATOM 5007 C CA . ASP C 1 69 ? 27.634 10.373 60.022 1.00 40.65 68 ASP C CA 1
ATOM 5008 C C . ASP C 1 69 ? 27.633 11.754 60.676 1.00 41.04 68 ASP C C 1
ATOM 5009 O O . ASP C 1 69 ? 27.257 12.754 60.065 1.00 41.17 68 ASP C O 1
ATOM 5014 N N . VAL C 1 70 ? 28.065 11.783 61.931 1.00 41.60 69 VAL C N 1
ATOM 5015 C CA . VAL C 1 70 ? 28.315 13.016 62.664 1.00 42.10 69 VAL C CA 1
ATOM 5016 C C . VAL C 1 70 ? 29.770 12.973 63.130 1.00 42.42 69 VAL C C 1
ATOM 5017 O O . VAL C 1 70 ? 30.127 12.142 63.965 1.00 42.41 69 VAL C O 1
ATOM 5021 N N . ILE C 1 71 ? 30.613 13.845 62.579 1.00 42.85 70 ILE C N 1
ATOM 5022 C CA . ILE C 1 71 ? 32.023 13.862 62.986 1.00 43.32 70 ILE C CA 1
ATOM 5023 C C . ILE C 1 71 ? 32.314 14.869 64.094 1.00 43.76 70 ILE C C 1
ATOM 5024 O O . ILE C 1 71 ? 32.255 16.089 63.908 1.00 43.73 70 ILE C O 1
ATOM 5029 N N . HIS C 1 72 ? 32.646 14.303 65.248 1.00 44.32 71 HIS C N 1
ATOM 5030 C CA . HIS C 1 72 ? 32.532 14.969 66.528 1.00 44.97 71 HIS C CA 1
ATOM 5031 C C . HIS C 1 72 ? 33.883 15.435 67.024 1.00 45.07 71 HIS C C 1
ATOM 5032 O O . HIS C 1 72 ? 34.531 14.751 67.814 1.00 45.28 71 HIS C O 1
ATOM 5039 N N . THR C 1 73 ? 34.321 16.589 66.541 1.00 45.37 72 THR C N 1
ATOM 5040 C CA . THR C 1 73 ? 35.465 17.258 67.145 1.00 45.73 72 THR C CA 1
ATOM 5041 C C . THR C 1 73 ? 34.919 18.052 68.340 1.00 46.00 72 THR C C 1
ATOM 5042 O O . THR C 1 73 ? 33.730 18.387 68.378 1.00 45.94 72 THR C O 1
ATOM 5046 N N . GLU C 1 74 ? 35.769 18.315 69.331 1.00 46.27 73 GLU C N 1
ATOM 5047 C CA . GLU C 1 74 ? 35.405 19.205 70.437 1.00 46.47 73 GLU C CA 1
ATOM 5048 C C . GLU C 1 74 ? 35.396 20.640 69.920 1.00 46.30 73 GLU C C 1
ATOM 5049 O O . GLU C 1 74 ? 34.753 21.522 70.501 1.00 46.32 73 GLU C O 1
ATOM 5055 N N . ASN C 1 75 ? 36.112 20.841 68.811 1.00 45.95 74 ASN C N 1
ATOM 5056 C CA . ASN C 1 75 ? 36.280 22.137 68.164 1.00 45.42 74 ASN C CA 1
ATOM 5057 C C . ASN C 1 75 ? 35.238 22.427 67.075 1.00 44.78 74 ASN C C 1
ATOM 5058 O O . ASN C 1 75 ? 34.811 23.570 66.911 1.00 44.83 74 ASN C O 1
ATOM 5063 N N . LYS C 1 76 ? 34.842 21.397 66.331 1.00 43.95 75 LYS C N 1
ATOM 5064 C CA . LYS C 1 76 ? 33.878 21.546 65.237 1.00 43.29 75 LYS C CA 1
ATOM 5065 C C . LYS C 1 76 ? 32.880 20.380 65.169 1.00 42.56 75 LYS C C 1
ATOM 5066 O O . LYS C 1 76 ? 33.033 19.375 65.874 1.00 42.46 75 LYS C O 1
ATOM 5072 N N . LEU C 1 77 ? 31.860 20.522 64.320 1.00 41.58 76 LEU C N 1
ATOM 5073 C CA . LEU C 1 77 ? 30.839 19.486 64.156 1.00 40.57 76 LEU C CA 1
ATOM 5074 C C . LEU C 1 77 ? 30.385 19.332 62.707 1.00 39.84 76 LEU C C 1
ATOM 5075 O O . LEU C 1 77 ? 29.793 20.243 62.131 1.00 39.67 76 LEU C O 1
ATOM 5080 N N . TYR C 1 78 ? 30.661 18.166 62.134 1.00 39.09 77 TYR C N 1
ATOM 5081 C CA . TYR C 1 78 ? 30.340 17.888 60.737 1.00 38.30 77 TYR C CA 1
ATOM 5082 C C . TYR C 1 78 ? 29.155 16.952 60.613 1.00 37.86 77 TYR C C 1
ATOM 5083 O O . TYR C 1 78 ? 29.140 15.881 61.226 1.00 38.21 77 TYR C O 1
ATOM 5092 N N . LEU C 1 79 ? 28.160 17.358 59.828 1.00 37.14 78 LEU C N 1
ATOM 5093 C CA . LEU C 1 79 ? 27.027 16.490 59.529 1.00 36.40 78 LEU C CA 1
ATOM 5094 C C . LEU C 1 79 ? 27.206 15.925 58.137 1.00 36.08 78 LEU C C 1
ATOM 5095 O O . LEU C 1 79 ? 27.341 16.668 57.166 1.00 35.94 78 LEU C O 1
ATOM 5100 N N . VAL C 1 80 ? 27.216 14.602 58.050 1.00 35.81 79 VAL C N 1
ATOM 5101 C CA . VAL C 1 80 ? 27.509 13.920 56.802 1.00 35.36 79 VAL C CA 1
ATOM 5102 C C . VAL C 1 80 ? 26.258 13.229 56.265 1.00 35.43 79 VAL C C 1
ATOM 5103 O O . VAL C 1 80 ? 25.897 12.138 56.704 1.00 35.60 79 VAL C O 1
ATOM 5107 N N . PHE C 1 81 ? 25.605 13.888 55.314 1.00 35.32 80 PHE C N 1
ATOM 5108 C CA . PHE C 1 81 ? 24.408 13.373 54.662 1.00 35.30 80 PHE C CA 1
ATOM 5109 C C . PHE C 1 81 ? 24.771 12.606 53.401 1.00 35.16 80 PHE C C 1
ATOM 5110 O O . PHE C 1 81 ? 25.865 12.760 52.864 1.00 34.90 80 PHE C O 1
ATOM 5118 N N . GLU C 1 82 ? 23.830 11.791 52.933 1.00 35.14 81 GLU C N 1
ATOM 5119 C CA . GLU C 1 82 ? 23.815 11.335 51.552 1.00 35.40 81 GLU C CA 1
ATOM 5120 C C . GLU C 1 82 ? 23.623 12.549 50.638 1.00 35.20 81 GLU C C 1
ATOM 5121 O O . GLU C 1 82 ? 22.932 13.500 51.005 1.00 35.23 81 GLU C O 1
ATOM 5127 N N . PHE C 1 83 ? 24.238 12.512 49.461 1.00 35.27 82 PHE C N 1
ATOM 5128 C CA . PHE C 1 83 ? 24.132 13.604 48.496 1.00 35.40 82 PHE C CA 1
ATOM 5129 C C . PHE C 1 83 ? 23.052 13.343 47.457 1.00 35.88 82 PHE C C 1
ATOM 5130 O O . PHE C 1 83 ? 22.854 12.205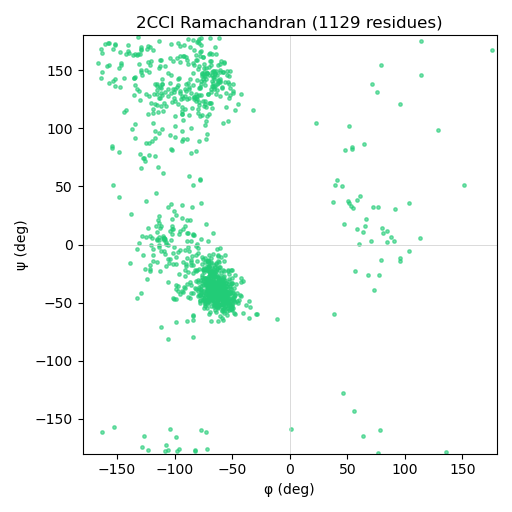 47.024 1.00 36.08 82 PHE C O 1
ATOM 5138 N N . LEU C 1 84 ? 22.362 14.408 47.057 1.00 36.28 83 LEU C N 1
ATOM 5139 C CA . LEU C 1 84 ? 21.393 14.347 45.969 1.00 36.62 83 LEU C CA 1
ATOM 5140 C C . LEU C 1 84 ? 21.602 15.522 45.029 1.00 36.98 83 LEU C C 1
ATOM 5141 O O . LEU C 1 84 ? 21.933 16.632 45.471 1.00 36.78 83 LEU C O 1
ATOM 5146 N N . HIS C 1 85 ? 21.387 15.263 43.737 1.00 37.40 84 HIS C N 1
ATOM 5147 C CA . HIS C 1 85 ? 21.703 16.198 42.651 1.00 37.63 84 HIS C CA 1
ATOM 5148 C C . HIS C 1 85 ? 21.438 17.681 42.956 1.00 37.80 84 HIS C C 1
ATOM 5149 O O . HIS C 1 85 ? 22.334 18.507 42.781 1.00 37.99 84 HIS C O 1
ATOM 5156 N N . GLN C 1 86 ? 20.231 18.014 43.418 1.00 37.76 85 GLN C N 1
ATOM 5157 C CA . GLN C 1 86 ? 19.900 19.403 43.781 1.00 37.81 85 GLN C CA 1
ATOM 5158 C C . GLN C 1 86 ? 18.635 19.540 44.630 1.00 37.84 85 GLN C C 1
ATOM 5159 O O . GLN C 1 86 ? 17.856 18.593 44.761 1.00 37.87 85 GLN C O 1
ATOM 5165 N N . ASP C 1 87 ? 18.429 20.732 45.186 1.00 37.87 86 ASP C N 1
ATOM 5166 C CA . ASP C 1 87 ? 17.180 21.053 45.874 1.00 38.01 86 ASP C CA 1
ATOM 5167 C C . ASP C 1 87 ? 16.087 21.377 44.858 1.00 38.40 86 ASP C C 1
ATOM 5168 O O . ASP C 1 87 ? 16.347 21.464 43.653 1.00 38.35 86 ASP C O 1
ATOM 5173 N N . LEU C 1 88 ? 14.869 21.554 45.358 1.00 38.94 87 LEU C N 1
ATOM 5174 C CA . LEU C 1 88 ? 13.716 21.833 44.519 1.00 39.44 87 LEU C CA 1
ATOM 5175 C C . LEU C 1 88 ? 13.704 23.271 44.001 1.00 40.07 87 LEU C C 1
ATOM 5176 O O . LEU C 1 88 ? 13.368 23.496 42.836 1.00 40.21 87 LEU C O 1
ATOM 5181 N N . LYS C 1 89 ? 14.077 24.236 44.846 1.00 40.71 88 LYS C N 1
ATOM 5182 C CA . LYS C 1 89 ? 14.082 25.647 44.429 1.00 41.41 88 LYS C CA 1
ATOM 5183 C C . LYS C 1 89 ? 14.981 25.870 43.217 1.00 41.98 88 LYS C C 1
ATOM 5184 O O . LYS C 1 89 ? 14.644 26.655 42.335 1.00 42.07 88 LYS C O 1
ATOM 5190 N N . LYS C 1 90 ? 16.118 25.175 43.186 1.00 42.69 89 LYS C N 1
ATOM 5191 C CA . LYS C 1 90 ? 17.004 25.176 42.026 1.00 43.28 89 LYS C CA 1
ATOM 5192 C C . LYS C 1 90 ? 16.299 24.583 40.812 1.00 43.58 89 LYS C C 1
ATOM 5193 O O . LYS C 1 90 ? 16.464 25.075 39.691 1.00 43.66 89 LYS C O 1
ATOM 5199 N N . PHE C 1 91 ? 15.508 23.535 41.041 1.00 43.92 90 PHE C N 1
ATOM 5200 C CA . PHE C 1 91 ? 14.871 22.808 39.949 1.00 44.37 90 PHE C CA 1
ATOM 5201 C C . PHE C 1 91 ? 13.718 23.585 39.310 1.00 44.72 90 PHE C C 1
ATOM 5202 O O . PHE C 1 91 ? 13.673 23.720 38.084 1.00 44.90 90 PHE C O 1
ATOM 5210 N N . MET C 1 92 ? 12.800 24.092 40.131 1.00 45.04 91 MET C N 1
ATOM 5211 C CA . MET C 1 92 ? 11.712 24.945 39.640 1.00 45.60 91 MET C CA 1
ATOM 5212 C C . MET C 1 92 ? 12.264 26.139 38.859 1.00 45.53 91 MET C C 1
ATOM 5213 O O . MET C 1 92 ? 11.764 26.469 37.779 1.00 45.49 91 MET C O 1
ATOM 5218 N N . ASP C 1 93 ? 13.299 26.770 39.415 1.00 45.65 92 ASP C N 1
ATOM 5219 C CA . ASP C 1 93 ? 13.996 27.884 38.768 1.00 45.71 92 ASP C CA 1
ATOM 5220 C C . ASP C 1 93 ? 14.483 27.534 37.363 1.00 45.69 92 ASP C C 1
ATOM 5221 O O . ASP C 1 93 ? 14.432 28.373 36.465 1.00 45.67 92 ASP C O 1
ATOM 5226 N N . ALA C 1 94 ? 14.956 26.299 37.191 1.00 45.73 93 ALA C N 1
ATOM 5227 C CA . ALA C 1 94 ? 15.401 25.794 35.891 1.00 45.78 93 ALA C CA 1
ATOM 5228 C C . ALA C 1 94 ? 14.217 25.416 35.001 1.00 45.87 93 ALA C C 1
ATOM 5229 O O . ALA C 1 94 ? 14.213 25.709 33.803 1.00 45.92 93 ALA C O 1
ATOM 5231 N N . SER C 1 95 ? 13.212 24.772 35.591 1.00 45.97 94 SER C N 1
ATOM 5232 C CA . SER C 1 95 ? 12.013 24.368 34.857 1.00 46.03 94 SER C CA 1
ATOM 5233 C C . SER C 1 95 ? 10.986 25.499 34.770 1.00 46.15 94 SER C C 1
ATOM 5234 O O . SER C 1 95 ? 9.779 25.248 34.744 1.00 46.29 94 SER C O 1
ATOM 5237 N N . ALA C 1 96 ? 11.466 26.740 34.708 1.00 46.21 95 ALA C N 1
ATOM 5238 C CA . ALA C 1 96 ? 10.586 27.913 34.747 1.00 46.23 95 ALA C CA 1
ATOM 5239 C C . ALA C 1 96 ? 10.095 28.392 33.376 1.00 46.19 95 ALA C C 1
ATOM 5240 O O . ALA C 1 96 ? 9.108 29.129 33.299 1.00 46.23 95 ALA C O 1
ATOM 5242 N N . LEU C 1 97 ? 10.775 27.979 32.305 1.00 46.01 96 LEU C N 1
ATOM 5243 C CA . LEU C 1 97 ? 10.431 28.436 30.954 1.00 45.84 96 LEU C CA 1
ATOM 5244 C C . LEU C 1 97 ? 9.098 27.887 30.428 1.00 45.62 96 LEU C C 1
ATOM 5245 O O . LEU C 1 97 ? 8.312 28.629 29.836 1.00 45.64 96 LEU C O 1
ATOM 5250 N N . THR C 1 98 ? 8.846 26.598 30.649 1.00 45.32 97 THR C N 1
ATOM 5251 C CA . THR C 1 98 ? 7.561 25.990 30.282 1.00 45.05 97 THR C CA 1
ATOM 5252 C C . THR C 1 98 ? 6.844 25.363 31.482 1.00 44.79 97 THR C C 1
ATOM 5253 O O . THR C 1 98 ? 5.619 25.202 31.464 1.00 44.81 97 THR C O 1
ATOM 5257 N N . GLY C 1 99 ? 7.607 25.028 32.522 1.00 44.44 98 GLY C N 1
ATOM 5258 C CA . GLY C 1 99 ? 7.042 24.487 33.756 1.00 43.90 98 GLY C CA 1
ATOM 5259 C C . GLY C 1 99 ? 7.447 23.047 34.000 1.00 43.66 98 GLY C C 1
ATOM 5260 O O . GLY C 1 99 ? 8.103 22.426 33.161 1.00 43.73 98 GLY C O 1
ATOM 5261 N N . ILE C 1 100 ? 7.054 22.521 35.156 1.00 43.22 99 ILE C N 1
ATOM 5262 C CA . ILE C 1 100 ? 7.303 21.128 35.515 1.00 42.76 99 ILE C CA 1
ATOM 5263 C C . ILE C 1 100 ? 6.081 20.286 35.115 1.00 42.55 99 ILE C C 1
ATOM 5264 O O . ILE C 1 100 ? 4.957 20.632 35.483 1.00 42.41 99 ILE C O 1
ATOM 5269 N N . PRO C 1 101 ? 6.294 19.187 34.348 1.00 42.40 100 PRO C N 1
ATOM 5270 C CA . PRO C 1 101 ? 5.198 18.314 33.885 1.00 42.23 100 PRO C CA 1
ATOM 5271 C C . PRO C 1 101 ? 4.291 17.770 34.997 1.00 42.06 100 PRO C C 1
ATOM 5272 O O . PRO C 1 101 ? 4.743 17.553 36.127 1.00 41.93 100 PRO C O 1
ATOM 5276 N N . LEU C 1 102 ? 3.024 17.550 34.647 1.00 41.84 101 LEU C N 1
ATOM 5277 C CA . LEU C 1 102 ? 1.990 17.075 35.574 1.00 41.59 101 LEU C CA 1
ATOM 5278 C C . LEU C 1 102 ? 2.258 15.708 36.236 1.00 41.33 101 LEU C C 1
ATOM 5279 O O . LEU C 1 102 ? 2.066 15.583 37.448 1.00 41.41 101 LEU C O 1
ATOM 5284 N N . PRO C 1 103 ? 2.687 14.683 35.456 1.00 40.97 102 PRO C N 1
ATOM 5285 C CA . PRO C 1 103 ? 2.907 13.372 36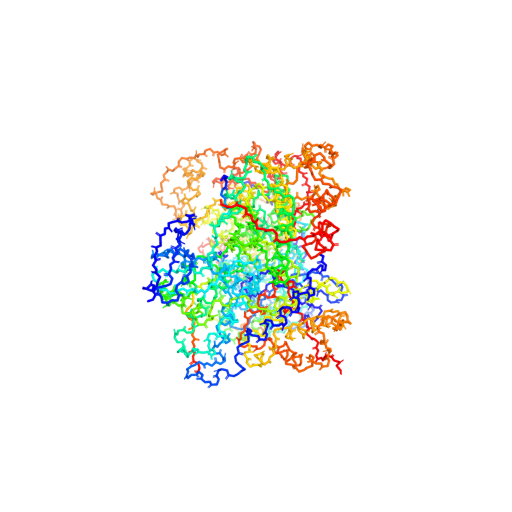.083 1.00 40.65 102 PRO C CA 1
ATOM 5286 C C . PRO C 1 103 ? 3.986 13.389 37.170 1.00 40.46 102 PRO C C 1
ATOM 5287 O O . PRO C 1 103 ? 3.900 12.619 38.131 1.00 40.43 102 PRO C O 1
ATOM 5291 N N . LEU C 1 104 ? 4.984 14.260 37.019 1.00 40.15 103 LEU C N 1
ATOM 5292 C CA . LEU C 1 104 ? 6.079 14.354 37.983 1.00 39.71 103 LEU C CA 1
ATOM 5293 C C . LEU C 1 104 ? 5.662 15.091 39.254 1.00 39.50 103 LEU C C 1
ATOM 5294 O O . LEU C 1 104 ? 6.125 14.749 40.348 1.00 39.35 103 LEU C O 1
ATOM 5299 N N . ILE C 1 105 ? 4.800 16.100 39.106 1.00 39.25 104 ILE C N 1
ATOM 5300 C CA . ILE C 1 105 ? 4.246 16.824 40.257 1.00 39.06 104 ILE C CA 1
ATOM 5301 C C . ILE C 1 105 ? 3.515 15.832 41.160 1.00 38.89 104 ILE C C 1
ATOM 5302 O O . ILE C 1 105 ? 3.697 15.842 42.380 1.00 38.82 104 ILE C O 1
ATOM 5307 N N . LYS C 1 106 ? 2.713 14.968 40.538 1.00 38.71 105 LYS C N 1
ATOM 5308 C CA . LYS C 1 106 ? 1.968 13.923 41.239 1.00 38.58 105 LYS C CA 1
ATOM 5309 C C . LYS C 1 106 ? 2.905 13.007 42.032 1.00 38.38 105 LYS C C 1
ATOM 5310 O O . LYS C 1 106 ? 2.670 12.750 43.219 1.00 38.58 105 LYS C O 1
ATOM 5316 N N . SER C 1 107 ? 3.969 12.542 41.377 1.00 37.91 106 SER C N 1
ATOM 5317 C CA . SER C 1 107 ? 4.981 11.694 42.009 1.00 37.48 106 SER C CA 1
ATOM 5318 C C . SER C 1 107 ? 5.594 12.371 43.235 1.00 37.14 106 SER C C 1
ATOM 5319 O O . SER C 1 107 ? 5.543 11.830 44.344 1.00 36.98 106 SER C O 1
ATOM 5322 N N . TYR C 1 108 ? 6.154 13.561 43.027 1.00 36.60 107 TYR C N 1
ATOM 5323 C CA . TYR C 1 108 ? 6.805 14.306 44.094 1.00 36.17 107 TYR C CA 1
ATOM 5324 C C . TYR C 1 108 ? 5.891 14.529 45.292 1.00 36.10 107 TYR C C 1
ATOM 5325 O O . TYR C 1 108 ? 6.326 14.417 46.439 1.00 36.29 107 TYR C O 1
ATOM 5334 N N . LEU C 1 109 ? 4.625 14.837 45.027 1.00 35.88 108 LEU C N 1
ATOM 5335 C CA . LEU C 1 109 ? 3.656 15.041 46.098 1.00 35.60 108 LEU C CA 1
ATOM 5336 C C . LEU C 1 109 ? 3.381 13.739 46.849 1.00 35.24 108 LEU C C 1
ATOM 5337 O O . LEU C 1 109 ? 3.332 13.727 48.078 1.00 35.09 108 LEU C O 1
ATOM 5342 N N . PHE C 1 110 ? 3.221 12.652 46.097 1.00 34.82 109 PHE C N 1
ATOM 5343 C CA . PHE C 1 110 ? 2.985 11.327 46.668 1.00 34.52 109 PHE C CA 1
ATOM 5344 C C . PHE C 1 110 ? 4.098 10.925 47.639 1.00 34.40 109 PHE C C 1
ATOM 5345 O O . PHE C 1 110 ? 3.833 10.310 48.679 1.00 34.29 109 PHE C O 1
ATOM 5353 N N . GLN C 1 111 ? 5.333 11.296 47.298 1.00 34.26 110 GLN C N 1
ATOM 5354 C CA . GLN C 1 111 ? 6.512 10.914 48.076 1.00 34.00 110 GLN C CA 1
ATOM 5355 C C . GLN C 1 111 ? 6.769 11.844 49.259 1.00 34.06 110 GLN C C 1
ATOM 5356 O O . GLN C 1 111 ? 7.110 11.380 50.347 1.00 33.86 110 GLN C O 1
ATOM 5362 N N . LEU C 1 112 ? 6.615 13.151 49.045 1.00 34.15 111 LEU C N 1
ATOM 5363 C CA . LEU C 1 112 ? 6.732 14.119 50.132 1.00 34.38 111 LEU C CA 1
ATOM 5364 C C . LEU C 1 112 ? 5.785 13.727 51.263 1.00 34.49 111 LEU C C 1
ATOM 5365 O O . LEU C 1 112 ? 6.159 13.729 52.442 1.00 34.40 111 LEU C O 1
ATOM 5370 N N . LEU C 1 113 ? 4.560 13.379 50.877 1.00 34.75 112 LEU C N 1
ATOM 5371 C CA . LEU C 1 113 ? 3.525 12.946 51.808 1.00 34.79 112 LEU C CA 1
ATOM 5372 C C . LEU C 1 113 ? 3.868 11.617 52.478 1.00 34.72 112 LEU C C 1
ATOM 5373 O O . LEU C 1 113 ? 3.529 11.410 53.643 1.00 34.76 112 LEU C O 1
ATOM 5378 N N . GLN C 1 114 ? 4.540 10.729 51.745 1.00 34.48 113 GLN C N 1
ATOM 5379 C CA . GLN C 1 114 ? 5.095 9.509 52.339 1.00 34.41 113 GLN C CA 1
ATOM 5380 C C . GLN C 1 114 ? 6.190 9.821 53.359 1.00 34.18 113 GLN C C 1
ATOM 5381 O O . GLN C 1 114 ? 6.282 9.158 54.391 1.00 34.13 113 GLN C O 1
ATOM 5387 N N . GLY C 1 115 ? 7.012 10.826 53.053 1.00 34.04 114 GLY C N 1
ATOM 5388 C CA . GLY C 1 115 ? 8.077 11.286 53.947 1.00 34.16 114 GLY C CA 1
ATOM 5389 C C . GLY C 1 115 ? 7.514 11.975 55.176 1.00 34.48 114 GLY C C 1
ATOM 5390 O O . GLY C 1 115 ? 7.979 11.759 56.302 1.00 34.39 114 GLY C O 1
ATOM 5391 N N . LEU C 1 116 ? 6.488 12.792 54.961 1.00 34.45 115 LEU C N 1
ATOM 5392 C CA . LEU C 1 116 ? 5.834 13.478 56.057 1.00 34.35 115 LEU C CA 1
ATOM 5393 C C . LEU C 1 116 ? 5.028 12.523 56.938 1.00 34.48 115 LEU C C 1
ATOM 5394 O O . LEU C 1 116 ? 4.977 12.695 58.155 1.00 34.45 115 LEU C O 1
ATOM 5399 N N . ALA C 1 117 ? 4.408 11.514 56.328 1.00 34.48 116 ALA C N 1
ATOM 5400 C CA . ALA C 1 117 ? 3.619 10.546 57.091 1.00 34.68 116 ALA C CA 1
ATOM 5401 C C . ALA C 1 117 ? 4.512 9.827 58.089 1.00 34.75 116 ALA C C 1
ATOM 5402 O O . ALA C 1 117 ? 4.137 9.640 59.246 1.00 34.98 116 ALA C O 1
ATOM 5404 N N . PHE C 1 118 ? 5.705 9.447 57.638 1.00 34.80 117 PHE C N 1
ATOM 5405 C CA . PHE C 1 118 ? 6.696 8.838 58.513 1.00 34.58 117 PHE C CA 1
ATOM 5406 C C . PHE C 1 118 ? 7.017 9.768 59.684 1.00 34.43 117 PHE C C 1
ATOM 5407 O O . PHE C 1 118 ? 6.879 9.372 60.842 1.00 34.32 117 PHE C O 1
ATOM 5415 N N . CYS C 1 119 ? 7.399 11.008 59.374 1.00 34.43 118 CYS C N 1
ATOM 5416 C CA . CYS C 1 119 ? 7.702 12.020 60.391 1.00 34.81 118 CYS C CA 1
ATOM 5417 C C . CYS C 1 119 ? 6.615 12.067 61.457 1.00 34.67 118 CYS C C 1
ATOM 5418 O O . CYS C 1 119 ? 6.890 12.029 62.663 1.00 34.60 118 CYS C O 1
ATOM 5421 N N . HIS C 1 120 ? 5.377 12.146 60.986 1.00 34.55 119 HIS C N 1
ATOM 5422 C CA . HIS C 1 120 ? 4.226 12.299 61.847 1.00 34.33 119 HIS C CA 1
ATOM 5423 C C . HIS C 1 120 ? 3.948 11.012 62.619 1.00 34.37 119 HIS C C 1
ATOM 5424 O O . HIS C 1 120 ? 3.585 11.056 63.793 1.00 34.14 119 HIS C O 1
ATOM 5431 N N . SER C 1 121 ? 4.163 9.871 61.967 1.00 34.49 120 SER C N 1
ATOM 5432 C CA . SER C 1 121 ? 4.012 8.567 62.613 1.00 34.74 120 SER C CA 1
ATOM 5433 C C . SER C 1 121 ? 5.095 8.278 63.642 1.00 34.73 120 SER C C 1
ATOM 5434 O O . SER C 1 121 ? 5.006 7.291 64.375 1.00 34.68 120 SER C O 1
ATOM 5437 N N . HIS C 1 122 ? 6.114 9.136 63.684 1.00 34.81 121 HIS C N 1
ATOM 5438 C CA . HIS C 1 122 ? 7.240 8.984 64.613 1.00 34.84 121 HIS C CA 1
ATOM 5439 C C . HIS C 1 122 ? 7.440 10.237 65.473 1.00 34.55 121 HIS C C 1
ATOM 5440 O O . HIS C 1 122 ? 8.568 10.625 65.782 1.00 34.54 121 HIS C O 1
ATOM 5447 N N . ARG C 1 123 ? 6.322 10.847 65.861 1.00 34.26 122 ARG C N 1
ATOM 5448 C CA . ARG C 1 123 ? 6.290 12.074 66.670 1.00 34.10 122 ARG C CA 1
ATOM 5449 C C . ARG C 1 123 ? 7.356 13.131 66.332 1.00 33.89 122 ARG C C 1
ATOM 5450 O O . ARG C 1 123 ? 8.064 13.624 67.210 1.00 33.58 122 ARG C O 1
ATOM 5458 N N . VAL C 1 124 ? 7.448 13.476 65.047 1.00 33.72 123 VAL C N 1
ATOM 5459 C CA . VAL C 1 124 ? 8.292 14.585 64.596 1.00 33.55 123 VAL C CA 1
ATOM 5460 C C . VAL C 1 124 ? 7.467 15.600 63.795 1.00 33.46 123 VAL C C 1
ATOM 5461 O O . VAL C 1 124 ? 6.731 15.219 62.886 1.00 33.40 123 VAL C O 1
ATOM 5465 N N . LEU C 1 125 ? 7.582 16.882 64.154 1.00 33.34 124 LEU C N 1
ATOM 5466 C CA . LEU C 1 125 ? 7.100 17.980 63.312 1.00 33.14 124 LEU C CA 1
ATOM 5467 C C . LEU C 1 125 ? 8.290 18.587 62.580 1.00 33.48 124 LEU C C 1
ATOM 5468 O O . LEU C 1 125 ? 9.273 18.975 63.221 1.00 33.70 124 LEU C O 1
ATOM 5473 N N . HIS C 1 126 ? 8.206 18.665 61.251 1.00 33.31 125 HIS C N 1
ATOM 5474 C CA . HIS C 1 126 ? 9.313 19.178 60.436 1.00 33.06 125 HIS C CA 1
ATOM 5475 C C . HIS C 1 126 ? 9.440 20.693 60.566 1.00 33.27 125 HIS C C 1
ATOM 5476 O O . HIS C 1 126 ? 10.540 21.217 60.751 1.00 33.50 125 HIS C O 1
ATOM 5483 N N . ARG C 1 127 ? 8.305 21.377 60.431 1.00 33.35 126 ARG C N 1
ATOM 5484 C CA . ARG C 1 127 ? 8.172 22.819 60.680 1.00 33.36 126 ARG C CA 1
ATOM 5485 C C . ARG C 1 127 ? 8.970 23.780 59.776 1.00 33.53 126 ARG C C 1
ATOM 5486 O O . ARG C 1 127 ? 9.037 24.975 60.064 1.00 33.68 126 ARG C O 1
ATOM 5494 N N . ASP C 1 128 ? 9.567 23.285 58.694 1.00 33.65 127 ASP C N 1
ATOM 5495 C CA . ASP C 1 128 ? 10.148 24.194 57.692 1.00 33.93 127 ASP C CA 1
ATOM 5496 C C . ASP C 1 128 ? 10.207 23.582 56.305 1.00 33.90 127 ASP C C 1
ATOM 5497 O O . ASP C 1 128 ? 11.252 23.589 55.651 1.00 34.08 127 ASP C O 1
ATOM 5502 N N . LEU C 1 129 ? 9.074 23.064 55.855 1.00 33.90 128 LEU C N 1
ATOM 5503 C CA . LEU C 1 129 ? 8.981 22.485 54.523 1.00 33.93 128 LEU C CA 1
ATOM 5504 C C . LEU C 1 129 ? 8.846 23.581 53.467 1.00 34.21 128 LEU C C 1
ATOM 5505 O O . LEU C 1 129 ? 7.898 24.372 53.497 1.00 34.31 128 LEU C O 1
ATOM 5510 N N . LYS C 1 130 ? 9.810 23.617 52.547 1.00 34.34 129 LYS C N 1
ATOM 5511 C CA . LYS C 1 130 ? 9.872 24.600 51.460 1.00 34.51 129 LYS C CA 1
ATOM 5512 C C . LYS C 1 130 ? 10.837 24.112 50.373 1.00 34.67 129 LYS C C 1
ATOM 5513 O O . LYS C 1 130 ? 11.792 23.408 50.689 1.00 34.77 129 LYS C O 1
ATOM 5519 N N . PRO C 1 131 ? 10.585 24.465 49.093 1.00 34.92 130 PRO C N 1
ATOM 5520 C CA . PRO C 1 131 ? 11.415 24.053 47.956 1.00 35.15 130 PRO C CA 1
ATOM 5521 C C . PRO C 1 131 ? 12.898 23.803 48.268 1.00 35.44 130 PRO C C 1
ATOM 5522 O O . PRO C 1 131 ? 13.380 22.684 48.080 1.00 35.41 130 PRO C O 1
ATOM 5526 N N . GLN C 1 132 ? 13.600 24.822 48.762 1.00 35.77 131 GLN C N 1
ATOM 5527 C CA . GLN C 1 132 ? 15.043 24.724 49.058 1.00 36.25 131 GLN C CA 1
ATOM 5528 C C . GLN C 1 132 ? 15.439 23.697 50.133 1.00 36.32 131 GLN C C 1
ATOM 5529 O O . GLN C 1 132 ? 16.627 23.420 50.318 1.00 36.52 131 GLN C O 1
ATOM 5535 N N . ASN C 1 133 ? 14.448 23.137 50.827 1.00 36.26 132 ASN C N 1
ATOM 5536 C CA . ASN C 1 133 ? 14.680 22.107 51.843 1.00 36.19 132 ASN C CA 1
ATOM 5537 C C . ASN C 1 133 ? 14.211 20.719 51.411 1.00 36.19 132 ASN C C 1
ATOM 5538 O O . ASN C 1 133 ? 14.261 19.758 52.185 1.00 36.27 132 ASN C O 1
ATOM 5543 N N . LEU C 1 134 ? 13.747 20.621 50.172 1.00 35.89 133 LEU C N 1
ATOM 5544 C CA . LEU C 1 134 ? 13.347 19.343 49.614 1.00 35.61 133 LEU C CA 1
ATOM 5545 C C . LEU C 1 134 ? 14.315 18.983 48.488 1.00 35.59 133 LEU C C 1
ATOM 5546 O O . LEU C 1 134 ? 14.541 19.778 47.576 1.00 35.60 133 LEU C O 1
ATOM 5551 N N . LEU C 1 135 ? 14.905 17.794 48.565 1.00 35.43 134 LEU C N 1
ATOM 5552 C CA . LEU C 1 135 ? 15.920 17.395 47.593 1.00 35.30 134 LEU C CA 1
ATOM 5553 C C . LEU C 1 135 ? 15.450 16.283 46.660 1.00 35.18 134 LEU C C 1
ATOM 5554 O O . LEU C 1 135 ? 14.812 15.319 47.089 1.00 34.81 134 LEU C O 1
ATOM 5559 N N . ILE C 1 136 ? 15.792 16.433 45.383 1.00 35.20 135 ILE C N 1
ATOM 5560 C CA . ILE C 1 136 ? 15.527 15.420 44.371 1.00 35.16 135 ILE C CA 1
ATOM 5561 C C . ILE C 1 136 ? 16.845 14.836 43.870 1.00 35.35 135 ILE C C 1
ATOM 5562 O O . ILE C 1 136 ? 17.877 15.507 43.904 1.00 35.26 135 ILE C O 1
ATOM 5567 N N . ASN C 1 137 ? 16.810 13.582 43.425 1.00 35.73 136 ASN C N 1
ATOM 5568 C CA . ASN C 1 137 ? 17.957 12.976 42.753 1.00 36.18 136 ASN C CA 1
ATOM 5569 C C . ASN C 1 137 ? 17.769 12.893 41.229 1.00 36.55 136 ASN C C 1
ATOM 5570 O O . ASN C 1 137 ? 16.962 13.636 40.653 1.00 36.64 136 ASN C O 1
ATOM 5575 N N . THR C 1 138 ? 18.521 11.994 40.590 1.00 36.96 137 THR C N 1
ATOM 5576 C CA . THR C 1 138 ? 18.475 11.789 39.132 1.00 37.09 137 THR C CA 1
ATOM 5577 C C . THR C 1 138 ? 17.381 10.801 38.684 1.00 36.99 137 THR C C 1
ATOM 5578 O O . THR C 1 138 ? 16.814 10.938 37.597 1.00 36.89 137 THR C O 1
ATOM 5582 N N . GLU C 1 139 ? 17.094 9.811 39.531 1.00 36.84 138 GLU C N 1
ATOM 5583 C CA . GLU C 1 139 ? 16.130 8.745 39.213 1.00 36.66 138 GLU C CA 1
ATOM 5584 C C . GLU C 1 139 ? 14.652 9.126 39.439 1.00 36.07 138 GLU C C 1
ATOM 5585 O O . GLU C 1 139 ? 13.764 8.302 39.194 1.00 36.21 138 GLU C O 1
ATOM 5591 N N . GLY C 1 140 ? 14.394 10.348 39.914 1.00 35.26 139 GLY C N 1
ATOM 5592 C CA . GLY C 1 140 ? 13.024 10.832 40.140 1.00 34.15 139 GLY C CA 1
ATOM 5593 C C . GLY C 1 140 ? 12.539 10.867 41.587 1.00 33.49 139 GLY C C 1
ATOM 5594 O O . GLY C 1 140 ? 11.449 11.359 41.864 1.00 33.13 139 GLY C O 1
ATOM 5595 N N . ALA C 1 141 ? 13.344 10.347 42.512 1.00 32.85 140 ALA C N 1
ATOM 5596 C CA . ALA C 1 141 ? 12.980 10.324 43.924 1.00 32.15 140 ALA C CA 1
ATOM 5597 C C . ALA C 1 141 ? 13.107 11.706 44.531 1.00 31.74 140 ALA C C 1
ATOM 5598 O O . ALA C 1 141 ? 13.872 12.531 44.036 1.00 31.66 140 ALA C O 1
ATOM 5600 N N . ILE C 1 142 ? 12.352 11.952 45.601 1.00 31.14 141 ILE C N 1
ATOM 5601 C CA . ILE C 1 142 ? 12.390 13.233 46.314 1.00 30.56 141 ILE C CA 1
ATOM 5602 C C . ILE C 1 142 ? 12.441 13.000 47.828 1.00 30.38 141 ILE C C 1
ATOM 5603 O O . ILE C 1 142 ? 11.822 12.063 48.343 1.00 30.30 141 ILE C O 1
ATOM 5608 N N . LYS C 1 143 ? 13.188 13.842 48.535 1.00 30.18 142 LYS C N 1
ATOM 5609 C CA . LYS C 1 143 ? 13.402 13.637 49.959 1.00 30.24 142 LYS C CA 1
ATOM 5610 C C . LYS C 1 143 ? 13.251 14.896 50.789 1.00 30.47 142 LYS C C 1
ATOM 5611 O O . LYS C 1 143 ? 13.638 15.982 50.347 1.00 30.56 142 LYS C O 1
ATOM 5617 N N . LEU C 1 144 ? 12.689 14.744 51.991 1.00 30.73 143 LEU C N 1
ATOM 5618 C CA . LEU C 1 144 ? 12.646 15.833 52.976 1.00 31.08 143 LEU C CA 1
ATOM 5619 C C . LEU C 1 144 ? 14.040 16.093 53.530 1.00 31.36 143 LEU C C 1
ATOM 5620 O O . LEU C 1 144 ? 14.708 15.160 53.965 1.00 31.40 143 LEU C O 1
ATOM 5625 N N . ALA C 1 145 ? 14.466 17.356 53.522 1.00 31.85 144 ALA C N 1
ATOM 5626 C CA . ALA C 1 145 ? 15.778 17.750 54.056 1.00 32.43 144 ALA C CA 1
ATOM 5627 C C . ALA C 1 145 ? 15.658 18.913 55.033 1.00 32.76 144 ALA C C 1
ATOM 5628 O O . ALA C 1 145 ? 14.612 19.559 55.103 1.00 32.95 144 ALA C O 1
ATOM 5630 N N . ASP C 1 146 ? 16.738 19.175 55.772 1.00 33.17 145 ASP C N 1
ATOM 5631 C CA . ASP C 1 146 ? 16.810 20.278 56.733 1.00 33.38 145 ASP C CA 1
ATOM 5632 C C . ASP C 1 146 ? 15.811 20.089 57.879 1.00 33.52 145 ASP C C 1
ATOM 5633 O O . ASP C 1 146 ? 14.682 20.585 57.830 1.00 33.61 145 ASP C O 1
ATOM 5638 N N . PHE C 1 147 ? 16.236 19.364 58.908 1.00 33.54 146 PHE C N 1
ATOM 5639 C CA . PHE C 1 147 ? 15.390 19.130 60.074 1.00 33.44 146 PHE C CA 1
ATOM 5640 C C . PHE C 1 147 ? 15.794 20.077 61.199 1.00 33.59 146 PHE C C 1
ATOM 5641 O O . PHE C 1 147 ? 15.616 19.773 62.378 1.00 33.36 146 PHE C O 1
ATOM 5649 N N . GLY C 1 148 ? 16.322 21.238 60.803 1.00 33.96 147 GLY C N 1
ATOM 5650 C CA . GLY C 1 148 ? 16.828 22.265 61.717 1.00 34.17 147 GLY C CA 1
ATOM 5651 C C . GLY C 1 148 ? 15.774 22.864 62.625 1.00 34.44 147 GLY C C 1
ATOM 5652 O O . GLY C 1 148 ? 16.047 23.148 63.794 1.00 34.78 147 GLY C O 1
ATOM 5653 N N . LEU C 1 149 ? 14.569 23.047 62.092 1.00 34.47 148 LEU C N 1
ATOM 5654 C CA . LEU C 1 149 ? 13.454 23.596 62.861 1.00 34.54 148 LEU C CA 1
ATOM 5655 C C . LEU C 1 149 ? 12.467 22.522 63.343 1.00 34.23 148 LEU C C 1
ATOM 5656 O O . LEU C 1 149 ? 11.358 22.832 63.789 1.00 34.10 148 LEU C O 1
ATOM 5661 N N . ALA C 1 150 ? 12.874 21.263 63.255 1.00 33.91 149 ALA C N 1
ATOM 5662 C CA . ALA C 1 150 ? 12.045 20.158 63.721 1.00 33.91 149 ALA C CA 1
ATOM 5663 C C . ALA C 1 150 ? 12.033 20.034 65.254 1.00 34.05 149 ALA C C 1
ATOM 5664 O O . ALA C 1 150 ? 12.902 20.586 65.947 1.00 34.06 149 ALA C O 1
ATOM 5666 N N . ARG C 1 151 ? 11.031 19.327 65.777 1.00 34.05 150 ARG C N 1
ATOM 5667 C CA . ARG C 1 151 ? 11.061 18.863 67.172 1.00 33.94 150 ARG C CA 1
ATOM 5668 C C . ARG C 1 151 ? 10.164 17.644 67.431 1.00 33.89 150 ARG C C 1
ATOM 5669 O O . ARG C 1 151 ? 9.185 17.401 66.713 1.00 33.90 150 ARG C O 1
ATOM 5677 N N . ALA C 1 152 ? 10.523 16.873 68.455 1.00 33.72 151 ALA C N 1
ATOM 5678 C CA . ALA C 1 152 ? 9.709 15.749 68.891 1.00 33.55 151 ALA C CA 1
ATOM 5679 C C . ALA C 1 152 ? 8.502 16.271 69.652 1.00 33.35 151 ALA C C 1
ATOM 5680 O O . ALA C 1 152 ? 8.652 17.020 70.615 1.00 33.26 151 ALA C O 1
ATOM 5682 N N . PHE C 1 153 ? 7.307 15.897 69.202 1.00 33.43 152 PHE C N 1
ATOM 5683 C CA . PHE C 1 153 ? 6.081 16.344 69.865 1.00 33.40 152 PHE C CA 1
ATOM 5684 C C . PHE C 1 153 ? 5.420 15.247 70.683 1.00 33.43 152 PHE C C 1
ATOM 5685 O O . PHE C 1 153 ? 5.504 14.075 70.332 1.00 33.51 152 PHE C O 1
ATOM 5693 N N . GLY C 1 154 ? 4.777 15.638 71.779 1.00 33.55 153 GLY C N 1
ATOM 5694 C CA . GLY C 1 154 ? 4.107 14.691 72.666 1.00 33.72 153 GLY C CA 1
ATOM 5695 C C . GLY C 1 154 ? 2.629 14.549 72.354 1.00 33.89 153 GLY C C 1
ATOM 5696 O O . GLY C 1 154 ? 2.074 15.306 71.553 1.00 33.96 153 GLY C O 1
ATOM 5697 N N . VAL C 1 155 ? 1.989 13.576 72.993 1.00 33.94 154 VAL C N 1
ATOM 5698 C CA . VAL C 1 155 ? 0.567 13.343 72.800 1.00 34.11 154 VAL C CA 1
ATOM 5699 C C . VAL C 1 155 ? -0.185 13.528 74.127 1.00 34.32 154 VAL C C 1
ATOM 5700 O O . VAL C 1 155 ? 0.070 12.800 75.093 1.00 34.34 154 VAL C O 1
ATOM 5704 N N . PRO C 1 156 ? -1.085 14.535 74.187 1.00 34.47 155 PRO C N 1
ATOM 5705 C CA . PRO C 1 156 ? -1.305 15.529 73.129 1.00 34.64 155 PRO C CA 1
ATOM 5706 C C . PRO C 1 156 ? -0.238 16.637 73.115 1.00 34.73 155 PRO C C 1
ATOM 5707 O O . PRO C 1 156 ? 0.653 16.657 73.968 1.00 34.70 155 PRO C O 1
ATOM 5711 N N . VAL C 1 157 ? -0.331 17.541 72.145 1.00 34.85 156 VAL C N 1
ATOM 5712 C CA . VAL C 1 157 ? 0.686 18.578 71.953 1.00 34.88 156 VAL C CA 1
ATOM 5713 C C . VAL C 1 157 ? 0.686 19.630 73.068 1.00 34.85 156 VAL C C 1
ATOM 5714 O O . VAL C 1 157 ? -0.335 19.877 73.714 1.00 34.90 156 VAL C O 1
ATOM 5718 N N . ARG C 1 158 ? 1.851 20.228 73.289 1.00 34.73 157 ARG C N 1
ATOM 5719 C CA . ARG C 1 158 ? 2.001 21.354 74.192 1.00 34.49 157 ARG C CA 1
ATOM 5720 C C . ARG C 1 158 ? 2.184 22.627 73.378 1.00 34.59 157 ARG C C 1
ATOM 5721 O O . ARG C 1 158 ? 2.127 22.597 72.145 1.00 34.61 157 ARG C O 1
ATOM 5729 N N . THR C 1 159 ? 2.395 23.744 74.071 1.00 34.76 158 THR C N 1
ATOM 5730 C CA . THR C 1 159 ? 2.762 25.000 73.425 1.00 34.90 158 THR C CA 1
ATOM 5731 C C . THR C 1 159 ? 4.215 24.897 72.970 1.00 35.18 158 THR C C 1
ATOM 5732 O O . THR C 1 159 ? 5.112 24.621 73.777 1.00 35.16 158 THR C O 1
ATOM 5736 N N . TYR C 1 160 ? 4.438 25.101 71.673 1.00 35.39 159 TYR C N 1
ATOM 5737 C CA . TYR C 1 160 ? 5.778 25.019 71.105 1.00 35.60 159 TYR C CA 1
ATOM 5738 C C . TYR C 1 160 ? 6.285 26.388 70.638 1.00 35.79 159 TYR C C 1
ATOM 5739 O O . TYR C 1 160 ? 5.622 27.408 70.862 1.00 35.62 159 TYR C O 1
ATOM 5759 N N . HIS C 1 162 ? 6.829 29.603 68.785 1.00 36.99 161 HIS C N 1
ATOM 5760 C CA . HIS C 1 162 ? 5.902 30.344 67.925 1.00 37.24 161 HIS C CA 1
ATOM 5761 C C . HIS C 1 162 ? 6.532 30.692 66.573 1.00 37.20 161 HIS C C 1
ATOM 5762 O O . HIS C 1 162 ? 5.877 30.587 65.533 1.00 37.00 161 HIS C O 1
ATOM 5769 N N . GLU C 1 163 ? 7.798 31.113 66.608 1.00 37.33 162 GLU C N 1
ATOM 5770 C CA . GLU C 1 163 ? 8.570 31.429 65.405 1.00 37.32 162 GLU C CA 1
ATOM 5771 C C . GLU C 1 163 ? 8.916 30.119 64.743 1.00 37.30 162 GLU C C 1
ATOM 5772 O O . GLU C 1 163 ? 9.819 29.405 65.182 1.00 37.39 162 GLU C O 1
ATOM 5778 N N . VAL C 1 164 ? 8.175 29.813 63.685 1.00 37.35 163 VAL C N 1
ATOM 5779 C CA . VAL C 1 164 ? 8.164 28.497 63.070 1.00 37.32 163 VAL C CA 1
ATOM 5780 C C . VAL C 1 164 ? 7.693 28.646 61.623 1.00 37.31 163 VAL C C 1
ATOM 5781 O O . VAL C 1 164 ? 6.768 29.412 61.345 1.00 37.48 163 VAL C O 1
ATOM 5785 N N . VAL C 1 165 ? 8.348 27.919 60.719 1.00 37.19 164 VAL C N 1
ATOM 5786 C CA . VAL C 1 165 ? 8.121 27.970 59.259 1.00 37.35 164 VAL C CA 1
ATOM 5787 C C . VAL C 1 165 ? 8.609 29.253 58.580 1.00 37.38 164 VAL C C 1
ATOM 5788 O O . VAL C 1 165 ? 8.439 30.356 59.094 1.00 37.50 164 VAL C O 1
ATOM 5792 N N . THR C 1 166 ? 9.229 29.082 57.417 1.00 37.48 165 THR C N 1
ATOM 5793 C CA . THR C 1 166 ? 9.591 30.191 56.551 1.00 37.46 165 THR C CA 1
ATOM 5794 C C . THR C 1 166 ? 8.308 30.868 56.086 1.00 37.38 165 THR C C 1
ATOM 5795 O O . THR C 1 166 ? 7.389 30.199 55.614 1.00 37.48 165 THR C O 1
ATOM 5799 N N . LEU C 1 167 ? 8.270 32.192 56.241 1.00 37.33 166 LEU C N 1
ATOM 5800 C CA . LEU C 1 167 ? 7.078 33.042 56.050 1.00 37.13 166 LEU C CA 1
ATOM 5801 C C . LEU C 1 167 ? 6.023 32.562 55.036 1.00 37.11 166 LEU C C 1
ATOM 5802 O O . LEU C 1 167 ? 4.875 32.327 55.414 1.00 37.02 166 LEU C O 1
ATOM 5807 N N . TRP C 1 168 ? 6.418 32.407 53.769 1.00 37.12 167 TRP C N 1
ATOM 5808 C CA . TRP C 1 168 ? 5.478 32.112 52.667 1.00 37.24 167 TRP C CA 1
ATOM 5809 C C . TRP C 1 168 ? 4.708 30.789 52.784 1.00 37.36 167 TRP C C 1
ATOM 5810 O O . TRP C 1 168 ? 3.772 30.535 52.022 1.00 37.31 167 TRP C O 1
ATOM 5821 N N . TYR C 1 169 ? 5.106 29.960 53.743 1.00 37.61 168 TYR C N 1
ATOM 5822 C CA . TYR C 1 169 ? 4.554 28.617 53.905 1.00 37.66 168 TYR C CA 1
ATOM 5823 C C . TYR C 1 169 ? 3.929 28.430 55.290 1.00 37.64 168 TYR C C 1
ATOM 5824 O O . TYR C 1 169 ? 3.520 27.329 55.648 1.00 37.75 168 TYR C O 1
ATOM 5833 N N . ARG C 1 170 ? 3.841 29.518 56.051 1.00 37.76 169 ARG C N 1
ATOM 5834 C CA . ARG C 1 170 ? 3.382 29.469 57.442 1.00 37.88 169 ARG C CA 1
ATOM 5835 C C . ARG C 1 170 ? 1.864 29.367 57.569 1.00 37.64 169 ARG C C 1
ATOM 5836 O O . ARG C 1 170 ? 1.129 30.218 57.069 1.00 37.53 169 ARG C O 1
ATOM 5844 N N . ALA C 1 171 ? 1.413 28.312 58.244 1.00 37.58 170 ALA C N 1
ATOM 5845 C CA . ALA C 1 171 ? -0.005 28.088 58.501 1.00 37.41 170 ALA C CA 1
ATOM 5846 C C . ALA C 1 171 ? -0.569 29.259 59.310 1.00 37.33 170 ALA C C 1
ATOM 5847 O O . ALA C 1 171 ? 0.118 29.784 60.191 1.00 37.34 170 ALA C O 1
ATOM 5849 N N . PRO C 1 172 ? -1.820 29.672 59.015 1.00 37.16 171 PRO C N 1
ATOM 5850 C CA . PRO C 1 172 ? -2.388 30.884 59.610 1.00 36.98 171 PRO C CA 1
ATOM 5851 C C . PRO C 1 172 ? -2.600 30.799 61.123 1.00 36.95 171 PRO C C 1
ATOM 5852 O O . PRO C 1 172 ? -2.642 31.837 61.782 1.00 36.86 171 PRO C O 1
ATOM 5856 N N . GLU C 1 173 ? -2.723 29.585 61.665 1.00 36.85 172 GLU C N 1
ATOM 5857 C CA . GLU C 1 173 ? -2.885 29.405 63.114 1.00 36.94 172 GLU C CA 1
ATOM 5858 C C . GLU C 1 173 ? -1.628 29.820 63.890 1.00 36.92 172 GLU C C 1
ATOM 5859 O O . GLU C 1 173 ? -1.703 30.189 65.063 1.00 36.84 172 GLU C O 1
ATOM 5865 N N . ILE C 1 174 ? -0.482 29.763 63.219 1.00 36.91 173 ILE C N 1
ATOM 5866 C CA . ILE C 1 174 ? 0.761 30.316 63.745 1.00 37.01 173 ILE C CA 1
ATOM 5867 C C . ILE C 1 174 ? 0.769 31.844 63.592 1.00 37.08 173 ILE C C 1
ATOM 5868 O O . ILE C 1 174 ? 1.242 32.566 64.473 1.00 37.15 173 ILE C O 1
ATOM 5873 N N . LEU C 1 175 ? 0.241 32.333 62.475 1.00 37.14 174 LEU C N 1
ATOM 5874 C CA . LEU C 1 175 ? 0.159 33.772 62.240 1.00 37.22 174 LEU C CA 1
ATOM 5875 C C . LEU C 1 175 ? -0.883 34.433 63.144 1.00 37.45 174 LEU C C 1
ATOM 5876 O O . LEU C 1 175 ? -0.843 35.646 63.355 1.00 37.54 174 LEU C O 1
ATOM 5881 N N . LEU C 1 176 ? -1.801 33.627 63.679 1.00 37.69 175 LEU C N 1
ATOM 5882 C CA . LEU C 1 176 ? -2.811 34.100 64.629 1.00 37.97 175 LEU C CA 1
ATOM 5883 C C . LEU C 1 176 ? -2.372 33.981 66.093 1.00 38.31 175 LEU C C 1
ATOM 5884 O O . LEU C 1 176 ? -3.087 34.416 67.001 1.00 38.33 175 LEU C O 1
ATOM 5889 N N . GLY C 1 177 ? -1.199 33.390 66.309 1.00 38.72 176 GLY C N 1
ATOM 5890 C CA . GLY C 1 177 ? -0.606 33.275 67.641 1.00 39.27 176 GLY C CA 1
ATOM 5891 C C . GLY C 1 177 ? -1.225 32.209 68.527 1.00 39.62 176 GLY C C 1
ATOM 5892 O O . GLY C 1 177 ? -1.260 32.362 69.751 1.00 39.59 176 GLY C O 1
ATOM 5893 N N . CYS C 1 178 ? -1.694 31.124 67.909 1.00 39.98 177 CYS C N 1
ATOM 5894 C CA . CYS C 1 178 ? -2.335 30.019 68.628 1.00 40.36 177 CYS C CA 1
ATOM 5895 C C . CYS C 1 178 ? -1.529 29.477 69.791 1.00 40.14 177 CYS C C 1
ATOM 5896 O O . CYS C 1 178 ? -0.297 29.491 69.770 1.00 40.15 177 CYS C O 1
ATOM 5899 N N . LYS C 1 179 ? -2.244 28.992 70.799 1.00 39.93 178 LYS C N 1
ATOM 5900 C CA . LYS C 1 179 ? -1.612 28.387 71.954 1.00 39.80 178 LYS C CA 1
ATOM 5901 C C . LYS C 1 179 ? -1.017 27.022 71.585 1.00 39.56 178 LYS C C 1
ATOM 5902 O O . LYS C 1 179 ? 0.086 26.679 72.018 1.00 39.43 178 LYS C O 1
ATOM 5908 N N . TYR C 1 180 ? -1.746 26.265 70.767 1.00 39.35 179 TYR C N 1
ATOM 5909 C CA . TYR C 1 180 ? -1.315 24.936 70.337 1.00 39.07 179 TYR C CA 1
ATOM 5910 C C . TYR C 1 180 ? -1.372 24.808 68.814 1.00 38.92 179 TYR C C 1
ATOM 5911 O O . TYR C 1 180 ? -2.236 25.410 68.165 1.00 39.03 179 TYR C O 1
ATOM 5920 N N . TYR C 1 181 ? -0.433 24.043 68.254 1.00 38.64 180 TYR C N 1
ATOM 5921 C CA . TYR C 1 181 ? -0.466 23.624 66.843 1.00 38.26 180 TYR C CA 1
ATOM 5922 C C . TYR C 1 181 ? 0.161 22.226 66.694 1.00 38.08 180 TYR C C 1
ATOM 5923 O O . TYR C 1 181 ? 0.826 21.739 67.617 1.00 38.09 180 TYR C O 1
ATOM 5932 N N . SER C 1 182 ? -0.055 21.583 65.545 1.00 37.83 181 SER C N 1
ATOM 5933 C CA . SER C 1 182 ? 0.434 20.215 65.325 1.00 37.59 181 SER C CA 1
ATOM 5934 C C . SER C 1 182 ? 0.700 19.879 63.850 1.00 37.30 181 SER C C 1
ATOM 5935 O O . SER C 1 182 ? 0.903 20.776 63.028 1.00 37.20 181 SER C O 1
ATOM 5938 N N . THR C 1 183 ? 0.681 18.582 63.535 1.00 37.08 182 THR C N 1
ATOM 5939 C CA . THR C 1 183 ? 1.025 18.038 62.205 1.00 36.91 182 THR C CA 1
ATOM 5940 C C . THR C 1 183 ? 0.466 18.825 61.007 1.00 36.76 182 THR C C 1
ATOM 5941 O O . THR C 1 183 ? 1.100 18.896 59.953 1.00 36.59 182 THR C O 1
ATOM 5945 N N . ALA C 1 184 ? -0.710 19.416 61.190 1.00 36.75 183 ALA C N 1
ATOM 5946 C CA . ALA C 1 184 ? -1.373 20.210 60.159 1.00 36.83 183 ALA C CA 1
ATOM 5947 C C . ALA C 1 184 ? -0.557 21.417 59.698 1.00 36.88 183 ALA C C 1
ATOM 5948 O O . ALA C 1 184 ? -0.814 21.957 58.623 1.00 37.05 183 ALA C O 1
ATOM 5950 N N . VAL C 1 185 ? 0.411 21.852 60.504 1.00 36.83 184 VAL C N 1
ATOM 5951 C CA . VAL C 1 185 ? 1.288 22.950 60.087 1.00 36.82 184 VAL C CA 1
ATOM 5952 C C . VAL C 1 185 ? 2.193 22.500 58.935 1.00 36.91 184 VAL C C 1
ATOM 5953 O O . VAL C 1 185 ? 2.474 23.272 58.013 1.00 37.11 184 VAL C O 1
ATOM 5957 N N . ASP C 1 186 ? 2.626 21.242 58.990 1.00 36.65 185 ASP C N 1
ATOM 5958 C CA . ASP C 1 186 ? 3.431 20.656 57.930 1.00 36.39 185 ASP C CA 1
ATOM 5959 C C . ASP C 1 186 ? 2.593 20.421 56.668 1.00 36.15 185 ASP C C 1
ATOM 5960 O O . ASP C 1 186 ? 3.081 20.634 55.552 1.00 36.28 185 ASP C O 1
ATOM 5965 N N . ILE C 1 187 ? 1.337 20.004 56.851 1.00 35.64 186 ILE C N 1
ATOM 5966 C CA . ILE C 1 187 ? 0.405 19.778 55.733 1.00 35.06 186 ILE C CA 1
ATOM 5967 C C . ILE C 1 187 ? 0.114 21.077 54.973 1.00 34.91 186 ILE C C 1
ATOM 5968 O O . ILE C 1 187 ? 0.074 21.085 53.740 1.00 34.82 186 ILE C O 1
ATOM 5973 N N . TRP C 1 188 ? -0.071 22.170 55.711 1.00 34.69 187 TRP C N 1
ATOM 5974 C CA . TRP C 1 188 ? -0.303 23.476 55.100 1.00 34.58 187 TRP C CA 1
ATOM 5975 C C . TRP C 1 188 ? 0.856 23.860 54.192 1.00 34.56 187 TRP C C 1
ATOM 5976 O O . TRP C 1 188 ? 0.639 24.414 53.114 1.00 34.64 187 TRP C O 1
ATOM 5987 N N . SER C 1 189 ? 2.076 23.555 54.633 1.00 34.51 188 SER C N 1
ATOM 5988 C CA . SER C 1 189 ? 3.291 23.891 53.890 1.00 34.42 188 SER C CA 1
ATOM 5989 C C . SER C 1 189 ? 3.417 23.107 52.587 1.00 34.46 188 SER C C 1
ATOM 5990 O O . SER C 1 189 ? 3.785 23.671 51.559 1.00 34.42 188 SER C O 1
ATOM 5993 N N . LEU C 1 190 ? 3.107 21.813 52.635 1.00 34.55 189 LEU C N 1
ATOM 5994 C CA . LEU C 1 190 ? 3.082 20.983 51.435 1.00 34.68 189 LEU C CA 1
ATOM 5995 C C . LEU C 1 190 ? 1.955 21.425 50.514 1.00 34.90 189 LEU C C 1
ATOM 5996 O O . LEU C 1 190 ? 2.034 21.254 49.296 1.00 35.02 189 LEU C O 1
ATOM 6001 N N . GLY C 1 191 ? 0.905 21.983 51.108 1.00 34.94 190 GLY C N 1
ATOM 6002 C CA . GLY C 1 191 ? -0.177 22.581 50.347 1.00 35.15 190 GLY C CA 1
ATOM 6003 C C . GLY C 1 191 ? 0.376 23.674 49.461 1.00 35.26 190 GLY C C 1
ATOM 6004 O O . GLY C 1 191 ? 0.127 23.683 48.256 1.00 35.49 190 GLY C O 1
ATOM 6005 N N . CYS C 1 192 ? 1.151 24.577 50.059 1.00 35.27 191 CYS C N 1
ATOM 6006 C CA . CYS C 1 192 ? 1.744 25.701 49.331 1.00 35.37 191 CYS C CA 1
ATOM 6007 C C . CYS C 1 192 ? 2.761 25.246 48.298 1.00 35.39 191 CYS C C 1
ATOM 6008 O O . CYS C 1 192 ? 2.882 25.858 47.234 1.00 35.49 191 CYS C O 1
ATOM 6011 N N . ILE C 1 193 ? 3.493 24.183 48.625 1.00 35.28 192 ILE C N 1
ATOM 6012 C CA . ILE C 1 193 ? 4.503 23.627 47.730 1.00 35.33 192 ILE C CA 1
ATOM 6013 C C . ILE C 1 193 ? 3.825 22.941 46.547 1.00 35.45 192 ILE C C 1
ATOM 6014 O O . ILE C 1 193 ? 4.278 23.056 45.404 1.00 35.28 192 ILE C O 1
ATOM 6019 N N . PHE C 1 194 ? 2.725 22.249 46.831 1.00 35.60 193 PHE C N 1
ATOM 6020 C CA . PHE C 1 194 ? 1.927 21.605 45.798 1.00 35.75 193 PHE C CA 1
ATOM 6021 C C . PHE C 1 194 ? 1.476 22.638 44.765 1.00 35.90 193 PHE C C 1
ATOM 6022 O O . PHE C 1 194 ? 1.611 22.413 43.563 1.00 35.91 193 PHE C O 1
ATOM 6030 N N . ALA C 1 195 ? 0.981 23.778 45.242 1.00 36.09 194 ALA C N 1
ATOM 6031 C CA . ALA C 1 195 ? 0.520 24.855 44.368 1.00 36.34 194 ALA C CA 1
ATOM 6032 C C . ALA C 1 195 ? 1.654 25.498 43.575 1.00 36.53 194 ALA C C 1
ATOM 6033 O O . ALA C 1 195 ? 1.515 25.737 42.377 1.00 36.65 194 ALA C O 1
ATOM 6035 N N . GLU C 1 196 ? 2.771 25.768 44.247 1.00 36.89 195 GLU C N 1
ATOM 6036 C CA . GLU C 1 196 ? 3.930 26.430 43.637 1.00 37.18 195 GLU C CA 1
ATOM 6037 C C . GLU C 1 196 ? 4.482 25.675 42.424 1.00 37.24 195 GLU C C 1
ATOM 6038 O O . GLU C 1 196 ? 4.963 26.295 41.480 1.00 37.33 195 GLU C O 1
ATOM 6044 N N . MET C 1 197 ? 4.402 24.343 42.461 1.00 37.49 196 MET C N 1
ATOM 6045 C CA . MET C 1 197 ? 4.876 23.470 41.378 1.00 37.61 196 MET C CA 1
ATOM 6046 C C . MET C 1 197 ? 3.965 23.535 40.152 1.00 37.78 196 MET C C 1
ATOM 6047 O O . MET C 1 197 ? 4.335 23.079 39.065 1.00 37.89 196 MET C O 1
ATOM 6052 N N . VAL C 1 198 ? 2.775 24.100 40.341 1.00 37.81 197 VAL C N 1
ATOM 6053 C CA . VAL C 1 198 ? 1.774 24.195 39.288 1.00 37.83 197 VAL C CA 1
ATOM 6054 C C . VAL C 1 198 ? 1.784 25.580 38.643 1.00 38.05 197 VAL C C 1
ATOM 6055 O O . VAL C 1 198 ? 1.780 25.696 37.416 1.00 38.15 197 VAL C O 1
ATOM 6059 N N . THR C 1 199 ? 1.804 26.620 39.471 1.00 38.27 198 THR C N 1
ATOM 6060 C CA . THR C 1 199 ? 1.782 28.005 38.986 1.00 38.59 198 THR C CA 1
ATOM 6061 C C . THR C 1 199 ? 3.176 28.571 38.689 1.00 38.84 198 THR C C 1
ATOM 6062 O O . THR C 1 199 ? 3.297 29.690 38.172 1.00 38.70 198 THR C O 1
ATOM 6066 N N . ARG C 1 200 ? 4.213 27.795 39.019 1.00 39.10 199 ARG C N 1
ATOM 6067 C CA . ARG C 1 200 ? 5.625 28.213 38.909 1.00 39.37 199 ARG C CA 1
ATOM 6068 C C . ARG C 1 200 ? 6.066 29.236 39.968 1.00 39.61 199 ARG C C 1
ATOM 6069 O O . ARG C 1 200 ? 7.191 29.150 40.473 1.00 39.67 199 ARG C O 1
ATOM 6077 N N . ARG C 1 201 ? 5.189 30.187 40.300 1.00 39.80 200 ARG C N 1
ATOM 6078 C CA . ARG C 1 201 ? 5.483 31.208 41.316 1.00 40.14 200 ARG C CA 1
ATOM 6079 C C . ARG C 1 201 ? 4.902 30.882 42.704 1.00 40.23 200 ARG C C 1
ATOM 6080 O O . ARG C 1 201 ? 3.982 30.064 42.830 1.00 40.43 200 ARG C O 1
ATOM 6088 N N . ALA C 1 202 ? 5.455 31.524 43.735 1.00 40.15 201 ALA C N 1
ATOM 6089 C CA . ALA C 1 202 ? 5.070 31.274 45.125 1.00 40.07 201 ALA C CA 1
ATOM 6090 C C . ALA C 1 202 ? 3.623 31.673 45.390 1.00 39.97 201 ALA C C 1
ATOM 6091 O O . ALA C 1 202 ? 3.182 32.734 44.948 1.00 39.97 201 ALA C O 1
ATOM 6093 N N . LEU C 1 203 ? 2.902 30.820 46.117 1.00 39.86 202 LEU C N 1
ATOM 6094 C CA . LEU C 1 203 ? 1.461 30.986 46.340 1.00 39.90 202 LEU C CA 1
ATOM 6095 C C . LEU C 1 203 ? 1.092 32.259 47.117 1.00 39.99 202 LEU C C 1
ATOM 6096 O O . LEU C 1 203 ? 0.234 33.028 46.673 1.00 40.04 202 LEU C O 1
ATOM 6101 N N . PHE C 1 204 ? 1.732 32.473 48.266 1.00 39.91 203 PHE C N 1
ATOM 6102 C CA . PHE C 1 204 ? 1.494 33.674 49.067 1.00 39.70 203 PHE C CA 1
ATOM 6103 C C . PHE C 1 204 ? 2.803 34.428 49.332 1.00 39.62 203 PHE C C 1
ATOM 6104 O O . PHE C 1 204 ? 3.459 34.197 50.349 1.00 39.45 203 PHE C O 1
ATOM 6112 N N . PRO C 1 205 ? 3.191 35.334 48.413 1.00 39.70 204 PRO C N 1
ATOM 6113 C CA . PRO C 1 205 ? 4.456 36.063 48.559 1.00 39.76 204 PRO C CA 1
ATOM 6114 C C . PRO C 1 205 ? 4.371 37.315 49.454 1.00 39.69 204 PRO C C 1
ATOM 6115 O O . PRO C 1 205 ? 4.807 38.396 49.047 1.00 39.66 204 PRO C O 1
ATOM 6119 N N . GLY C 1 206 ? 3.828 37.154 50.662 1.00 39.58 205 GLY C N 1
ATOM 6120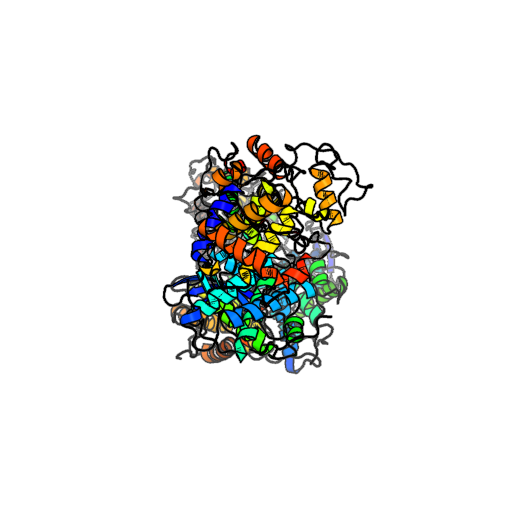 C CA . GLY C 1 206 ? 3.764 38.237 51.644 1.00 39.33 205 GLY C CA 1
ATOM 6121 C C . GLY C 1 206 ? 5.140 38.628 52.151 1.00 39.28 205 GLY C C 1
ATOM 6122 O O . GLY C 1 206 ? 6.023 37.781 52.271 1.00 39.15 205 GLY C O 1
ATOM 6123 N N . ASP C 1 207 ? 5.321 39.917 52.436 1.00 39.36 206 ASP C N 1
ATOM 6124 C CA . ASP C 1 207 ? 6.605 40.450 52.930 1.00 39.30 206 ASP C CA 1
ATOM 6125 C C . ASP C 1 207 ? 6.532 41.035 54.353 1.00 39.29 206 ASP C C 1
ATOM 6126 O O . ASP C 1 207 ? 7.422 41.776 54.785 1.00 39.29 206 ASP C O 1
ATOM 6131 N N . SER C 1 208 ? 5.457 40.691 55.061 1.00 39.19 207 SER C N 1
ATOM 6132 C CA . SER C 1 208 ? 5.352 40.866 56.508 1.00 39.05 207 SER C CA 1
ATOM 6133 C C . SER C 1 208 ? 4.400 39.793 57.027 1.00 39.00 207 SER C C 1
ATOM 6134 O O . SER C 1 208 ? 3.778 39.082 56.233 1.00 38.92 207 SER C O 1
ATOM 6137 N N . GLU C 1 209 ? 4.291 39.675 58.348 1.00 39.04 208 GLU C N 1
ATOM 6138 C CA . GLU C 1 209 ? 3.343 38.744 58.968 1.00 39.11 208 GLU C CA 1
ATOM 6139 C C . GLU C 1 209 ? 1.897 39.168 58.680 1.00 39.11 208 GLU C C 1
ATOM 6140 O O . GLU C 1 209 ? 1.087 38.368 58.197 1.00 39.07 208 GLU C O 1
ATOM 6146 N N . ILE C 1 210 ? 1.587 40.431 58.976 1.00 39.02 209 ILE C N 1
ATOM 6147 C CA . ILE C 1 210 ? 0.256 40.984 58.738 1.00 39.02 209 ILE C CA 1
ATOM 6148 C C . ILE C 1 210 ? -0.136 40.938 57.247 1.00 39.03 209 ILE C C 1
ATOM 6149 O O . ILE C 1 210 ? -1.321 40.842 56.914 1.00 39.02 209 ILE C O 1
ATOM 6154 N N . ASP C 1 211 ? 0.866 40.984 56.367 1.00 38.91 210 ASP C N 1
ATOM 6155 C CA . ASP C 1 211 ? 0.642 40.930 54.924 1.00 38.85 210 ASP C CA 1
ATOM 6156 C C . ASP C 1 211 ? 0.355 39.509 54.453 1.00 38.95 210 ASP C C 1
ATOM 6157 O O . ASP C 1 211 ? -0.539 39.291 53.630 1.00 38.97 210 ASP C O 1
ATOM 6162 N N . GLN C 1 212 ? 1.129 38.556 54.977 1.00 39.05 211 GLN C N 1
ATOM 6163 C CA . GLN C 1 212 ? 0.967 37.130 54.685 1.00 39.06 211 GLN C CA 1
ATOM 6164 C C . GLN C 1 212 ? -0.460 36.653 54.981 1.00 39.09 211 GLN C C 1
ATOM 6165 O O . GLN C 1 212 ? -1.074 35.967 54.160 1.00 38.93 211 GLN C O 1
ATOM 6171 N N . LEU C 1 213 ? -0.978 37.033 56.149 1.00 39.26 212 LEU C N 1
ATOM 6172 C CA . LEU C 1 213 ? -2.385 36.818 56.492 1.00 39.40 212 LEU C CA 1
ATOM 6173 C C . LEU C 1 213 ? -3.325 37.343 55.407 1.00 39.44 212 LEU C C 1
ATOM 6174 O O . LEU C 1 213 ? -4.203 36.617 54.943 1.00 39.41 212 LEU C O 1
ATOM 6179 N N . PHE C 1 214 ? -3.118 38.596 55.000 1.00 39.52 213 PHE C N 1
ATOM 6180 C CA . PHE C 1 214 ? -3.988 39.259 54.023 1.00 39.62 213 PHE C CA 1
ATOM 6181 C C . PHE C 1 214 ? -4.002 38.591 52.640 1.00 39.47 213 PHE C C 1
ATOM 6182 O O . PHE C 1 214 ? -5.022 38.626 51.947 1.00 39.51 213 PHE C O 1
ATOM 6190 N N . ARG C 1 215 ? -2.878 37.989 52.249 1.00 39.31 214 ARG C N 1
ATOM 6191 C CA . ARG C 1 215 ? -2.772 37.296 50.958 1.00 39.06 214 ARG C CA 1
ATOM 6192 C C . ARG C 1 215 ? -3.402 35.899 50.989 1.00 39.13 214 ARG C C 1
ATOM 6193 O O . ARG C 1 215 ? -3.916 35.420 49.973 1.00 39.13 214 ARG C O 1
ATOM 6201 N N . ILE C 1 216 ? -3.343 35.245 52.149 1.00 39.12 215 ILE C N 1
ATOM 6202 C CA . ILE C 1 216 ? -4.071 33.996 52.367 1.00 39.11 215 ILE C CA 1
ATOM 6203 C C . ILE C 1 216 ? -5.566 34.317 52.355 1.00 39.27 215 ILE C C 1
ATOM 6204 O O . ILE C 1 216 ? -6.354 33.639 51.687 1.00 39.23 215 ILE C O 1
ATOM 6209 N N . PHE C 1 217 ? -5.924 35.375 53.086 1.00 39.43 216 PHE C N 1
ATOM 6210 C CA . PHE C 1 217 ? -7.294 35.866 53.207 1.00 39.53 216 PHE C CA 1
ATOM 6211 C C . PHE C 1 217 ? -7.947 36.063 51.843 1.00 39.77 216 PHE C C 1
ATOM 6212 O O . PHE C 1 217 ? -9.020 35.519 51.590 1.00 39.81 216 PHE C O 1
ATOM 6220 N N . ARG C 1 218 ? -7.286 36.827 50.971 1.00 40.10 217 ARG C N 1
ATOM 6221 C CA . ARG C 1 218 ? -7.798 37.137 49.628 1.00 40.35 217 ARG C CA 1
ATOM 6222 C C . ARG C 1 218 ? -8.163 35.891 48.811 1.00 40.50 217 ARG C C 1
ATOM 6223 O O . ARG C 1 218 ? -9.275 35.798 48.286 1.00 40.55 217 ARG C O 1
ATOM 6231 N N . THR C 1 219 ? -7.230 34.941 48.723 1.00 40.67 218 THR C N 1
ATOM 6232 C CA . THR C 1 219 ? -7.422 33.708 47.951 1.00 40.74 218 THR C CA 1
ATOM 6233 C C . THR C 1 219 ? -8.478 32.780 48.565 1.00 40.82 218 THR C C 1
ATOM 6234 O O . THR C 1 219 ? -9.543 32.563 47.980 1.00 40.89 218 THR C O 1
ATOM 6238 N N . LEU C 1 220 ? -8.184 32.249 49.747 1.00 40.89 219 LEU C N 1
ATOM 6239 C CA . LEU C 1 220 ? -9.045 31.256 50.386 1.00 40.89 219 LEU C CA 1
ATOM 6240 C C . LEU C 1 220 ? -10.371 31.808 50.909 1.00 40.91 219 LEU C C 1
ATOM 6241 O O . LEU C 1 220 ? -11.370 31.087 50.950 1.00 40.91 219 LEU C O 1
ATOM 6246 N N . GLY C 1 221 ? -10.371 33.082 51.293 1.00 40.87 220 GLY C N 1
ATOM 6247 C CA . GLY C 1 221 ? -11.549 33.724 51.871 1.00 40.84 220 GLY C CA 1
ATOM 6248 C C . GLY C 1 221 ? -11.321 34.101 53.321 1.00 40.84 220 GLY C C 1
ATOM 6249 O O . GLY C 1 221 ? -10.610 33.401 54.040 1.00 40.88 220 GLY C O 1
ATOM 6250 N N . THR C 1 222 ? -11.917 35.213 53.746 1.00 40.83 221 THR C N 1
ATOM 6251 C CA . THR C 1 222 ? -11.809 35.676 55.130 1.00 40.81 221 THR C CA 1
ATOM 6252 C C . THR C 1 222 ? -12.585 34.738 56.057 1.00 40.84 221 THR C C 1
ATOM 6253 O O . THR C 1 222 ? -13.819 34.681 55.994 1.00 40.76 221 THR C O 1
ATOM 6257 N N . PRO C 1 223 ? -11.857 33.995 56.915 1.00 40.84 222 PRO C N 1
ATOM 6258 C CA . PRO C 1 223 ? -12.482 32.968 57.747 1.00 40.90 222 PRO C CA 1
ATOM 6259 C C . PRO C 1 223 ? -13.405 33.550 58.810 1.00 40.97 222 PRO C C 1
ATOM 6260 O O . PRO C 1 223 ? -13.035 34.497 59.510 1.00 41.04 222 PRO C O 1
ATOM 6264 N N . ASP C 1 224 ? -14.607 32.993 58.900 1.00 40.97 223 ASP C N 1
ATOM 6265 C CA . ASP C 1 224 ? -15.546 33.339 59.958 1.00 40.99 223 ASP C CA 1
ATOM 6266 C C . ASP C 1 224 ? -15.658 32.167 60.931 1.00 40.97 223 ASP C C 1
ATOM 6267 O O . ASP C 1 224 ? -14.971 31.152 60.770 1.00 40.73 223 ASP C O 1
ATOM 6272 N N . GLU C 1 225 ? -16.527 32.313 61.931 1.00 40.94 224 GLU C N 1
ATOM 6273 C CA . GLU C 1 225 ? -16.751 31.274 62.935 1.00 40.95 224 GLU C CA 1
ATOM 6274 C C . GLU C 1 225 ? -17.282 29.969 62.335 1.00 40.96 224 GLU C C 1
ATOM 6275 O O . GLU C 1 225 ? -16.969 28.886 62.836 1.00 40.93 224 GLU C O 1
ATOM 6281 N N . VAL C 1 226 ? -18.075 30.078 61.266 1.00 40.96 225 VAL C N 1
ATOM 6282 C CA . VAL C 1 226 ? -18.622 28.907 60.570 1.00 40.96 225 VAL C CA 1
ATOM 6283 C C . VAL C 1 226 ? -17.490 28.018 60.061 1.00 41.05 225 VAL C C 1
ATOM 6284 O O . VAL C 1 226 ? -17.340 26.876 60.505 1.00 41.09 225 VAL C O 1
ATOM 6288 N N . VAL C 1 227 ? -16.680 28.561 59.156 1.00 41.07 226 VAL C N 1
ATOM 6289 C CA . VAL C 1 227 ? -15.615 27.793 58.515 1.00 41.13 226 VAL C CA 1
ATOM 6290 C C . VAL C 1 227 ? -14.411 27.506 59.431 1.00 41.12 226 VAL C C 1
ATOM 6291 O O . VAL C 1 227 ? -13.592 26.645 59.113 1.00 41.27 226 VAL C O 1
ATOM 6295 N N . TRP C 1 228 ? -14.311 28.210 60.562 1.00 41.04 227 TRP C N 1
ATOM 6296 C CA . TRP C 1 228 ? -13.243 27.953 61.547 1.00 40.85 227 TRP C CA 1
ATOM 6297 C C . TRP C 1 228 ? -13.609 28.358 62.991 1.00 40.70 227 TRP C C 1
ATOM 6298 O O . TRP C 1 228 ? -13.254 29.456 63.436 1.00 40.54 227 TRP C O 1
ATOM 6309 N N . PRO C 1 229 ? -14.302 27.459 63.728 1.00 40.59 228 PRO C N 1
ATOM 6310 C CA . PRO C 1 229 ? -14.757 27.698 65.104 1.00 40.48 228 PRO C CA 1
ATOM 6311 C C . PRO C 1 229 ? -13.685 28.279 66.026 1.00 40.34 228 PRO C C 1
ATOM 6312 O O . PRO C 1 229 ? -12.668 27.633 66.288 1.00 40.25 228 PRO C O 1
ATOM 6316 N N . GLY C 1 230 ? -13.923 29.499 66.498 1.00 40.22 229 GLY C N 1
ATOM 6317 C CA . GLY C 1 230 ? -13.027 30.164 67.439 1.00 40.19 229 GLY C CA 1
ATOM 6318 C C . GLY C 1 230 ? -11.957 31.030 66.801 1.00 40.15 229 GLY C C 1
ATOM 6319 O O . GLY C 1 230 ? -10.877 31.190 67.363 1.00 40.05 229 GLY C O 1
ATOM 6320 N N . VAL C 1 231 ? -12.264 31.606 65.639 1.00 40.34 230 VAL C N 1
ATOM 6321 C CA . VAL C 1 231 ? -11.302 32.441 64.905 1.00 40.39 230 VAL C CA 1
ATOM 6322 C C . VAL C 1 231 ? -11.276 33.922 65.335 1.00 40.54 230 VAL C C 1
ATOM 6323 O O . VAL C 1 231 ? -10.213 34.545 65.338 1.00 40.46 230 VAL C O 1
ATOM 6327 N N . THR C 1 232 ? -12.430 34.476 65.708 1.00 40.81 231 THR C N 1
ATOM 6328 C CA . THR C 1 232 ? -12.486 35.852 66.225 1.00 41.10 231 THR C CA 1
ATOM 6329 C C . THR C 1 232 ? -12.001 35.903 67.674 1.00 41.33 231 THR C C 1
ATOM 6330 O O . THR C 1 232 ? -12.041 36.954 68.321 1.00 41.32 231 THR C O 1
ATOM 6334 N N . SER C 1 233 ? -11.529 34.754 68.158 1.00 41.64 232 SER C N 1
ATOM 6335 C CA . SER C 1 233 ? -11.154 34.562 69.555 1.00 41.91 232 SER C CA 1
ATOM 6336 C C . SER C 1 233 ? -9.639 34.490 69.750 1.00 42.12 232 SER C C 1
ATOM 6337 O O . SER C 1 233 ? -9.142 34.668 70.866 1.00 42.08 232 SER C O 1
ATOM 6340 N N . MET C 1 234 ? -8.916 34.235 68.661 1.00 42.38 233 MET C N 1
ATOM 6341 C CA . MET C 1 234 ? -7.470 34.013 68.711 1.00 42.77 233 MET C CA 1
ATOM 6342 C C . MET C 1 234 ? -6.639 35.290 68.929 1.00 42.74 233 MET C C 1
ATOM 6343 O O . MET C 1 234 ? -7.038 36.370 68.489 1.00 42.77 233 MET C O 1
ATOM 6348 N N . PRO C 1 235 ? -5.478 35.157 69.613 1.00 42.82 234 PRO C N 1
ATOM 6349 C CA . PRO C 1 235 ? -4.701 36.265 70.203 1.00 42.87 234 PRO C CA 1
ATOM 6350 C C . PRO C 1 235 ? -4.317 37.404 69.261 1.00 42.88 234 PRO C C 1
ATOM 6351 O O . PRO C 1 235 ? -4.378 38.572 69.656 1.00 42.88 234 PRO C O 1
ATOM 6355 N N . ASP C 1 236 ? -3.915 37.065 68.040 1.00 42.97 235 ASP C N 1
ATOM 6356 C CA . ASP C 1 236 ? -3.458 38.065 67.081 1.00 42.98 235 ASP C CA 1
ATOM 6357 C C . ASP C 1 236 ? -4.519 38.445 66.045 1.00 43.12 235 ASP C C 1
ATOM 6358 O O . ASP C 1 236 ? -4.273 39.308 65.198 1.00 43.20 235 ASP C O 1
ATOM 6363 N N . TYR C 1 237 ? -5.688 37.804 66.115 1.00 43.29 236 TYR C N 1
ATOM 6364 C CA . TYR C 1 237 ? -6.828 38.184 65.274 1.00 43.49 236 TYR C CA 1
ATOM 6365 C C . TYR C 1 237 ? -7.267 39.605 65.616 1.00 43.57 236 TYR C C 1
ATOM 6366 O O . TYR C 1 237 ? -7.303 39.988 66.789 1.00 43.55 236 TYR C O 1
ATOM 6375 N N . LYS C 1 238 ? -7.579 40.379 64.581 1.00 43.74 237 LYS C N 1
ATOM 6376 C CA . LYS C 1 238 ? -8.093 41.734 64.742 1.00 44.01 237 LYS C CA 1
ATOM 6377 C C . LYS C 1 238 ? -9.523 41.807 64.212 1.00 44.08 237 LYS C C 1
ATOM 6378 O O . LYS C 1 238 ? -9.783 41.380 63.084 1.00 44.12 237 LYS C O 1
ATOM 6384 N N . PRO C 1 239 ? -10.454 42.352 65.021 1.00 44.19 238 PRO C N 1
ATOM 6385 C CA . PRO C 1 239 ? -11.869 42.464 64.636 1.00 44.30 238 PRO C CA 1
ATOM 6386 C C . PRO C 1 239 ? -12.055 43.158 63.284 1.00 44.38 238 PRO C C 1
ATOM 6387 O O . PRO C 1 239 ? -13.042 42.912 62.585 1.00 44.25 238 PRO C O 1
ATOM 6391 N N . SER C 1 240 ? -11.083 43.994 62.928 1.00 44.57 239 SER C N 1
ATOM 6392 C CA . SER C 1 240 ? -11.142 44.842 61.746 1.00 44.72 239 SER C CA 1
ATOM 6393 C C . SER C 1 240 ? -10.485 44.211 60.517 1.00 44.87 239 SER C C 1
ATOM 6394 O O . SER C 1 240 ? -9.899 44.917 59.692 1.00 44.89 239 SER C O 1
ATOM 6397 N N . PHE C 1 241 ? -10.575 42.889 60.393 1.00 45.07 240 PHE C N 1
ATOM 6398 C CA . PHE C 1 241 ? -10.068 42.211 59.202 1.00 45.16 240 PHE C CA 1
ATOM 6399 C C . PHE C 1 241 ? -11.051 42.353 58.040 1.00 45.29 240 PHE C C 1
ATOM 6400 O O . PHE C 1 241 ? -12.244 42.074 58.201 1.00 45.23 240 PHE C O 1
ATOM 6408 N N . PRO C 1 242 ? -10.552 42.799 56.870 1.00 45.46 241 PRO C N 1
ATOM 6409 C CA . PRO C 1 242 ? -11.369 42.937 55.662 1.00 45.64 241 PRO C CA 1
ATOM 6410 C C . PRO C 1 242 ? -11.960 41.601 55.217 1.00 45.83 241 PRO C C 1
ATOM 6411 O O . PRO C 1 242 ? -11.230 40.614 55.083 1.00 45.92 241 PRO C O 1
ATOM 6415 N N . LYS C 1 243 ? -13.274 41.573 55.007 1.00 46.00 242 LYS C N 1
ATOM 6416 C CA . LYS C 1 243 ? -13.946 40.360 54.553 1.00 46.13 242 LYS C CA 1
ATOM 6417 C C . LYS C 1 243 ? -13.901 40.222 53.031 1.00 46.27 242 LYS C C 1
ATOM 6418 O O . LYS C 1 243 ? -14.671 40.866 52.311 1.00 46.32 242 LYS C O 1
ATOM 6424 N N . TRP C 1 244 ? -12.972 39.395 52.556 1.00 46.38 243 TRP C N 1
ATOM 6425 C CA . TRP C 1 244 ? -12.899 39.036 51.142 1.00 46.51 243 TRP C CA 1
ATOM 6426 C C . TRP C 1 244 ? -13.464 37.632 50.953 1.00 46.52 243 TRP C C 1
ATOM 6427 O O . TRP C 1 244 ? -13.087 36.701 51.666 1.00 46.44 243 TRP C O 1
ATOM 6438 N N . ALA C 1 245 ? -14.376 37.501 49.991 1.00 46.60 244 ALA C N 1
ATOM 6439 C CA . ALA C 1 245 ? -15.202 36.301 49.832 1.00 46.69 244 ALA C CA 1
ATOM 6440 C C . ALA C 1 245 ? -14.417 35.047 49.455 1.00 46.75 244 ALA C C 1
ATOM 6441 O O . ALA C 1 245 ? -13.454 35.115 48.685 1.00 46.67 244 ALA C O 1
ATOM 6443 N N . ARG C 1 246 ? -14.841 33.910 50.014 1.00 46.90 245 ARG C N 1
ATOM 6444 C CA . ARG C 1 246 ? -14.300 32.596 49.651 1.00 47.14 245 ARG C CA 1
ATOM 6445 C C . ARG C 1 246 ? -14.494 32.377 48.154 1.00 47.06 245 ARG C C 1
ATOM 6446 O O . ARG C 1 246 ? -15.613 32.125 47.694 1.00 47.18 245 ARG C O 1
ATOM 6454 N N . GLN C 1 247 ? -13.410 32.496 47.393 1.00 46.96 246 GLN C N 1
ATOM 6455 C CA . GLN C 1 247 ? -13.511 32.449 45.932 1.00 46.85 246 GLN C CA 1
ATOM 6456 C C . GLN C 1 247 ? -13.051 31.120 45.306 1.00 46.70 246 GLN C C 1
ATOM 6457 O O . GLN C 1 247 ? -12.318 30.344 45.925 1.00 46.53 246 GLN C O 1
ATOM 6463 N N . ASP C 1 248 ? -13.499 30.890 44.072 1.00 46.51 247 ASP C N 1
ATOM 6464 C CA . ASP C 1 248 ? -13.425 29.591 43.398 1.00 46.30 247 ASP C CA 1
ATOM 6465 C C . ASP C 1 248 ? -12.059 28.912 43.433 1.00 46.12 247 ASP C C 1
ATOM 6466 O O . ASP C 1 248 ? -11.025 29.551 43.230 1.00 46.16 247 ASP C O 1
ATOM 6471 N N . PHE C 1 249 ? -12.082 27.603 43.671 1.00 45.77 248 PHE C N 1
ATOM 6472 C CA . PHE C 1 249 ? -10.870 26.802 43.774 1.00 45.41 248 PHE C CA 1
ATOM 6473 C C . PHE C 1 249 ? -10.432 26.239 42.418 1.00 45.06 248 PHE C C 1
ATOM 6474 O O . PHE C 1 249 ? -9.320 25.718 42.283 1.00 44.99 248 PHE C O 1
ATOM 6482 N N . SER C 1 250 ? -11.308 26.344 41.420 1.00 44.53 249 SER C N 1
ATOM 6483 C CA . SER C 1 250 ? -10.944 26.006 40.044 1.00 44.12 249 SER C CA 1
ATOM 6484 C C . SER C 1 250 ? -10.372 27.222 39.311 1.00 43.76 249 SER C C 1
ATOM 6485 O O . SER C 1 250 ? -10.045 27.153 38.120 1.00 43.65 249 SER C O 1
ATOM 6488 N N . LYS C 1 251 ? -10.255 28.329 40.046 1.00 43.36 250 LYS C N 1
ATOM 6489 C CA . LYS C 1 251 ? -9.620 29.550 39.557 1.00 42.94 250 LYS C CA 1
ATOM 6490 C C . LYS C 1 251 ? -8.153 29.617 39.986 1.00 42.63 250 LYS C C 1
ATOM 6491 O O . LYS C 1 251 ? -7.287 29.981 39.190 1.00 42.52 250 LYS C O 1
ATOM 6497 N N . VAL C 1 252 ? -7.892 29.256 41.244 1.00 42.26 251 VAL C N 1
ATOM 6498 C CA . VAL C 1 252 ? -6.563 29.377 41.863 1.00 41.95 251 VAL C CA 1
ATOM 6499 C C . VAL C 1 252 ? -5.484 28.601 41.102 1.00 41.72 251 VAL C C 1
ATOM 6500 O O . VAL C 1 252 ? -4.362 29.086 40.931 1.00 41.57 251 VAL C O 1
ATOM 6504 N N . VAL C 1 253 ? -5.849 27.407 40.639 1.00 41.56 252 VAL C N 1
ATOM 6505 C CA . VAL C 1 253 ? -4.918 26.485 39.982 1.00 41.27 252 VAL C CA 1
ATOM 6506 C C . VAL C 1 253 ? -5.454 25.956 38.632 1.00 41.16 252 VAL C C 1
ATOM 6507 O O . VAL C 1 253 ? -5.915 24.812 38.546 1.00 41.04 252 VAL C O 1
ATOM 6511 N N . PRO C 1 254 ? -5.379 26.790 37.570 1.00 41.08 253 PRO C N 1
ATOM 6512 C CA . PRO C 1 254 ? -5.947 26.454 36.250 1.00 40.93 253 PRO C CA 1
ATOM 6513 C C . PRO C 1 254 ? -5.460 25.136 35.612 1.00 40.72 253 PRO C C 1
ATOM 6514 O O . PRO C 1 254 ? -6.270 24.443 34.991 1.00 40.72 253 PRO C O 1
ATOM 6518 N N . PRO C 1 255 ? -4.155 24.799 35.731 1.00 40.47 254 PRO C N 1
ATOM 6519 C CA . PRO C 1 255 ? -3.717 23.519 35.162 1.00 40.42 254 PRO C CA 1
ATOM 6520 C C . PRO C 1 255 ? -4.191 22.260 35.905 1.00 40.35 254 PRO C C 1
ATOM 6521 O O . PRO C 1 255 ? -4.088 21.159 35.358 1.00 40.23 254 PRO C O 1
ATOM 6525 N N . LEU C 1 256 ? -4.700 22.414 37.127 1.00 40.31 255 LEU C N 1
ATOM 6526 C CA . LEU C 1 256 ? -5.128 21.260 37.927 1.00 40.28 255 LEU C CA 1
ATOM 6527 C C . LEU C 1 256 ? -6.504 20.739 37.547 1.00 40.11 255 LEU C C 1
ATOM 6528 O O . LEU C 1 256 ? -7.408 21.518 37.251 1.00 40.20 255 LEU C O 1
ATOM 6533 N N . ASP C 1 257 ? -6.648 19.415 37.565 1.00 39.95 256 ASP C N 1
ATOM 6534 C CA . ASP C 1 257 ? -7.926 18.762 37.291 1.00 39.80 256 ASP C CA 1
ATOM 6535 C C . ASP C 1 257 ? -8.809 18.733 38.543 1.00 39.82 256 ASP C C 1
ATOM 6536 O O . ASP C 1 257 ? -8.438 19.276 39.586 1.00 39.86 256 ASP C O 1
ATOM 6541 N N . GLU C 1 258 ? -9.976 18.101 38.420 1.00 39.85 257 GLU C N 1
ATOM 6542 C CA . GLU C 1 258 ? -10.932 17.937 39.521 1.00 39.78 257 GLU C CA 1
ATOM 6543 C C . GLU C 1 258 ? -10.307 17.327 40.788 1.00 39.70 257 GLU C C 1
ATOM 6544 O O . GLU C 1 258 ? -10.394 17.914 41.869 1.00 39.76 257 GLU C O 1
ATOM 6550 N N . ASP C 1 259 ? -9.675 16.161 40.652 1.00 39.55 258 ASP C N 1
ATOM 6551 C CA . ASP C 1 259 ? -9.042 15.494 41.793 1.00 39.40 258 ASP C CA 1
ATOM 6552 C C . ASP C 1 259 ? -7.958 16.361 42.426 1.00 39.22 258 ASP C C 1
ATOM 6553 O O . ASP C 1 259 ? -7.763 16.320 43.637 1.00 39.27 258 ASP C O 1
ATOM 6558 N N . GLY C 1 260 ? -7.266 17.148 41.602 1.00 39.05 259 GLY C N 1
ATOM 6559 C CA . GLY C 1 260 ? -6.215 18.052 42.074 1.00 38.93 259 GLY C CA 1
ATOM 6560 C C . GLY C 1 260 ? -6.712 19.130 43.023 1.00 38.84 259 GLY C C 1
ATOM 6561 O O . GLY C 1 260 ? -6.203 19.268 44.140 1.00 38.97 259 GLY C O 1
ATOM 6562 N N . ARG C 1 261 ? -7.711 19.889 42.573 1.00 38.51 260 ARG C N 1
ATOM 6563 C CA . ARG C 1 261 ? -8.320 20.959 43.367 1.00 38.27 260 ARG C CA 1
ATOM 6564 C C . ARG C 1 261 ? -8.939 20.402 44.649 1.00 37.85 260 ARG C C 1
ATOM 6565 O O . ARG C 1 261 ? -8.938 21.062 45.691 1.00 37.71 260 ARG C O 1
ATOM 6573 N N . SER C 1 262 ? -9.464 19.183 44.544 1.00 37.42 261 SER C N 1
ATOM 6574 C CA . SER C 1 262 ? -10.044 18.446 45.662 1.00 36.93 261 SER C CA 1
ATOM 6575 C C . SER C 1 262 ? -9.049 18.291 46.809 1.00 36.69 261 SER C C 1
ATOM 6576 O O . SER C 1 262 ? -9.374 18.573 47.963 1.00 36.66 261 SER C O 1
ATOM 6579 N N . LEU C 1 263 ? -7.837 17.853 46.480 1.00 36.34 262 LEU C N 1
ATOM 6580 C CA . LEU C 1 263 ? -6.795 17.627 47.478 1.00 36.10 262 LEU C CA 1
ATOM 6581 C C . LEU C 1 263 ? -6.230 18.938 48.009 1.00 35.95 262 LEU C C 1
ATOM 6582 O O . LEU C 1 263 ? -6.014 19.080 49.214 1.00 35.95 262 LEU C O 1
ATOM 6587 N N . LEU C 1 264 ? -6.002 19.897 47.117 1.00 35.69 263 LEU C N 1
ATOM 6588 C CA . LEU C 1 264 ? -5.432 21.179 47.523 1.00 35.56 263 LEU C CA 1
ATOM 6589 C C . LEU C 1 264 ? -6.297 21.899 48.572 1.00 35.46 263 LEU C C 1
ATOM 6590 O O . LEU C 1 264 ? -5.764 22.525 49.496 1.00 35.26 263 LEU C O 1
ATOM 6595 N N . SER C 1 265 ? -7.619 21.780 48.429 1.00 35.36 264 SER C N 1
ATOM 6596 C CA . SER C 1 265 ? -8.578 22.385 49.358 1.00 35.32 264 SER C CA 1
ATOM 6597 C C . SER C 1 265 ? -8.538 21.750 50.754 1.00 35.34 264 SER C C 1
ATOM 6598 O O . SER C 1 265 ? -8.516 22.461 51.762 1.00 35.37 264 SER C O 1
ATOM 6601 N N . GLN C 1 266 ? -8.519 20.418 50.799 1.00 35.31 265 GLN C N 1
ATOM 6602 C CA . GLN C 1 266 ? -8.443 19.668 52.054 1.00 35.25 265 GLN C CA 1
ATOM 6603 C C . GLN C 1 266 ? -7.139 19.926 52.797 1.00 35.28 265 GLN C C 1
ATOM 6604 O O . GLN C 1 266 ? -7.057 19.718 54.008 1.00 35.26 265 GLN C O 1
ATOM 6610 N N . MET C 1 267 ? -6.122 20.363 52.058 1.00 35.39 266 MET C N 1
ATOM 6611 C CA . MET C 1 267 ? -4.818 20.695 52.628 1.00 35.48 266 MET C CA 1
ATOM 6612 C C . MET C 1 267 ? -4.797 22.113 53.184 1.00 35.53 266 MET C C 1
ATOM 6613 O O . MET C 1 267 ? -3.918 22.461 53.976 1.00 35.39 266 MET C O 1
ATOM 6618 N N . LEU C 1 268 ? -5.765 22.926 52.764 1.00 35.74 267 LEU C N 1
ATOM 6619 C CA . LEU C 1 268 ? -5.826 24.328 53.172 1.00 35.92 267 LEU C CA 1
ATOM 6620 C C . LEU C 1 268 ? -7.025 24.664 54.057 1.00 36.20 267 LEU C C 1
ATOM 6621 O O . LEU C 1 268 ? -7.251 25.834 54.365 1.00 36.34 267 LEU C O 1
ATOM 6626 N N . HIS C 1 269 ? -7.785 23.644 54.458 1.00 36.51 268 HIS C N 1
ATOM 6627 C CA . HIS C 1 269 ? -8.884 23.814 55.410 1.00 36.98 268 HIS C CA 1
ATOM 6628 C C . HIS C 1 269 ? -8.446 24.699 56.572 1.00 36.92 268 HIS C C 1
ATOM 6629 O O . HIS C 1 269 ? -7.479 24.380 57.261 1.00 37.05 268 HIS C O 1
ATOM 6636 N N . TYR C 1 270 ? -9.145 25.813 56.776 1.00 36.92 269 TYR C N 1
ATOM 6637 C CA . TYR C 1 270 ? -8.805 26.751 57.851 1.00 36.95 269 TYR C CA 1
ATOM 6638 C C . TYR C 1 270 ? -8.694 26.076 59.220 1.00 36.97 269 TYR C C 1
ATOM 6639 O O . TYR C 1 270 ? -7.789 26.383 60.000 1.00 36.83 269 TYR C O 1
ATOM 6648 N N . ASP C 1 271 ? -9.615 25.156 59.497 1.00 37.03 270 ASP C N 1
ATOM 6649 C CA . ASP C 1 271 ? -9.603 24.394 60.735 1.00 37.10 270 ASP C CA 1
ATOM 6650 C C . ASP C 1 271 ? -8.586 23.264 60.608 1.00 37.24 270 ASP C C 1
ATOM 6651 O O . ASP C 1 271 ? -8.754 22.378 59.763 1.00 37.27 270 ASP C O 1
ATOM 6656 N N . PRO C 1 272 ? -7.525 23.298 61.441 1.00 37.24 271 PRO C N 1
ATOM 6657 C CA . PRO C 1 272 ? -6.486 22.272 61.427 1.00 37.28 271 PRO C CA 1
ATOM 6658 C C . PRO C 1 272 ? -7.004 20.909 61.883 1.00 37.39 271 PRO C C 1
ATOM 6659 O O . PRO C 1 272 ? -6.424 19.881 61.520 1.00 37.49 271 PRO C O 1
ATOM 6663 N N . ASN C 1 273 ? -8.082 20.901 62.667 1.00 37.47 272 ASN C N 1
ATOM 6664 C CA . ASN C 1 273 ? -8.761 19.656 63.012 1.00 37.48 272 ASN C CA 1
ATOM 6665 C C . ASN C 1 273 ? -9.394 19.033 61.789 1.00 37.50 272 ASN C C 1
ATOM 6666 O O . ASN C 1 273 ? -9.501 17.809 61.693 1.00 37.38 272 ASN C O 1
ATOM 6671 N N . LYS C 1 274 ? -9.802 19.893 60.859 1.00 37.66 273 LYS C N 1
ATOM 6672 C CA . LYS C 1 274 ? -10.437 19.467 59.617 1.00 37.99 273 LYS C CA 1
ATOM 6673 C C . LYS C 1 274 ? -9.406 19.204 58.519 1.00 38.00 273 LYS C C 1
ATOM 6674 O O . LYS C 1 274 ? -9.589 18.314 57.683 1.00 37.97 273 LYS C O 1
ATOM 6680 N N . ARG C 1 275 ? -8.325 19.980 58.536 1.00 38.01 274 ARG C N 1
ATOM 6681 C CA . ARG C 1 275 ? -7.239 19.843 57.567 1.00 38.05 274 ARG C CA 1
ATOM 6682 C C . ARG C 1 275 ? -6.798 18.388 57.462 1.00 37.92 274 ARG C C 1
ATOM 6683 O O . ARG C 1 275 ? -6.585 17.724 58.478 1.00 38.11 274 ARG C O 1
ATOM 6691 N N . ILE C 1 276 ? -6.669 17.910 56.226 1.00 37.73 275 ILE C N 1
ATOM 6692 C CA . ILE C 1 276 ? -6.355 16.505 55.919 1.00 37.50 275 ILE C CA 1
ATOM 6693 C C . ILE C 1 276 ? -5.040 15.995 56.560 1.00 37.47 275 ILE C C 1
ATOM 6694 O O . ILE C 1 276 ? -4.156 16.788 56.913 1.00 37.45 275 ILE C O 1
ATOM 6699 N N . SER C 1 277 ? -4.930 14.679 56.730 1.00 37.23 276 SER C N 1
ATOM 6700 C CA . SER C 1 277 ? -3.708 14.084 57.265 1.00 37.11 276 SER C CA 1
ATOM 6701 C C . SER C 1 277 ? -2.869 13.484 56.140 1.00 37.25 276 SER C C 1
ATOM 6702 O O . SER C 1 277 ? -3.391 13.157 55.069 1.00 37.29 276 SER C O 1
ATOM 6705 N N . ALA C 1 278 ? -1.571 13.327 56.393 1.00 37.21 277 ALA C N 1
ATOM 6706 C CA . ALA C 1 278 ? -0.666 12.745 55.412 1.00 37.20 277 ALA C CA 1
ATOM 6707 C C . ALA C 1 278 ? -1.091 11.326 55.039 1.00 37.19 277 ALA C C 1
ATOM 6708 O O . ALA C 1 278 ? -0.965 10.927 53.882 1.00 37.36 277 ALA C O 1
ATOM 6710 N N . LYS C 1 279 ? -1.606 10.577 56.012 1.00 37.12 278 LYS C N 1
ATOM 6711 C CA . LYS C 1 279 ? -2.150 9.239 55.760 1.00 37.13 278 LYS C CA 1
ATOM 6712 C C . LYS C 1 279 ? -3.347 9.249 54.802 1.00 36.99 278 LYS C C 1
ATOM 6713 O O . LYS C 1 279 ? -3.426 8.424 53.890 1.00 36.97 278 LYS C O 1
ATOM 6719 N N . ALA C 1 280 ? -4.276 10.177 55.025 1.00 36.85 279 ALA C N 1
ATOM 6720 C CA . ALA C 1 280 ? -5.503 10.261 54.228 1.00 36.83 279 ALA C CA 1
ATOM 6721 C C . ALA C 1 280 ? -5.235 10.865 52.852 1.00 36.80 279 ALA C C 1
ATOM 6722 O O . ALA C 1 280 ? -5.882 10.504 51.868 1.00 36.63 279 ALA C O 1
ATOM 6724 N N . ALA C 1 281 ? -4.275 11.781 52.787 1.00 36.97 280 ALA C N 1
ATOM 6725 C CA . ALA C 1 281 ? -3.841 12.330 51.512 1.00 37.20 280 ALA C CA 1
ATOM 6726 C C . ALA C 1 281 ? -3.343 11.189 50.637 1.00 37.46 280 ALA C C 1
ATOM 6727 O O . ALA C 1 281 ? -3.668 11.122 49.451 1.00 37.66 280 ALA C O 1
ATOM 6729 N N . LEU C 1 282 ? -2.592 10.274 51.251 1.00 37.68 281 LEU C N 1
ATOM 6730 C CA . LEU C 1 282 ? -2.096 9.069 50.587 1.00 37.97 281 LEU C CA 1
ATOM 6731 C C . LEU C 1 282 ? -3.209 8.090 50.205 1.00 38.19 281 LEU C C 1
ATOM 6732 O O . LEU C 1 282 ? -2.941 6.955 49.804 1.00 38.16 281 LEU C O 1
ATOM 6737 N N . ALA C 1 283 ? -4.455 8.534 50.333 1.00 38.59 282 ALA C N 1
ATOM 6738 C CA . ALA C 1 283 ? -5.605 7.732 49.924 1.00 39.08 282 ALA C CA 1
ATOM 6739 C C . ALA C 1 283 ? -6.444 8.448 48.863 1.00 39.27 282 ALA C C 1
ATOM 6740 O O . ALA C 1 283 ? -7.239 7.820 48.159 1.00 39.24 282 ALA C O 1
ATOM 6742 N N . HIS C 1 284 ? -6.248 9.760 48.753 1.00 39.55 283 HIS C N 1
ATOM 6743 C CA . HIS C 1 284 ? -6.966 10.599 47.798 1.00 39.90 283 HIS C CA 1
ATOM 6744 C C . HIS C 1 284 ? -6.883 10.038 46.373 1.00 40.15 283 HIS C C 1
ATOM 6745 O O . HIS C 1 284 ? -5.801 9.632 45.932 1.00 40.17 283 HIS C O 1
ATOM 6752 N N . PRO C 1 285 ? -8.024 10.003 45.653 1.00 40.40 284 PRO C N 1
ATOM 6753 C CA . PRO C 1 285 ? -8.099 9.482 44.277 1.00 40.70 284 PRO C CA 1
ATOM 6754 C C . PRO C 1 285 ? -7.138 10.150 43.283 1.00 41.02 284 PRO C C 1
ATOM 6755 O O . PRO C 1 285 ? -7.000 9.684 42.151 1.00 41.01 284 PRO C O 1
ATOM 6759 N N . PHE C 1 286 ? -6.484 11.226 43.713 1.00 41.47 285 PHE C N 1
ATOM 6760 C CA . PHE C 1 286 ? -5.464 11.910 42.912 1.00 41.86 285 PHE C CA 1
ATOM 6761 C C . PHE C 1 286 ? -4.269 11.000 42.568 1.00 42.04 285 PHE C C 1
ATOM 6762 O O . PHE C 1 286 ? -3.776 11.026 41.438 1.00 42.04 285 PHE C O 1
ATOM 6770 N N . PHE C 1 287 ? -3.832 10.187 43.534 1.00 42.23 286 PHE C N 1
ATOM 6771 C CA . PHE C 1 287 ? -2.671 9.298 43.357 1.00 42.49 286 PHE C CA 1
ATOM 6772 C C . PHE C 1 287 ? -3.018 7.900 42.826 1.00 42.72 286 PHE C C 1
ATOM 6773 O O . PHE C 1 287 ? -2.192 6.984 42.892 1.00 42.62 286 PHE C O 1
ATOM 6781 N N . GLN C 1 288 ? -4.222 7.745 42.279 1.00 43.15 287 GLN C N 1
ATOM 6782 C CA . GLN C 1 288 ? -4.710 6.432 41.840 1.00 43.67 287 GLN C CA 1
ATOM 6783 C C . GLN C 1 288 ? -3.904 5.801 40.693 1.00 43.96 287 GLN C C 1
ATOM 6784 O O . GLN C 1 288 ? -4.013 4.597 40.440 1.00 44.10 287 GLN C O 1
ATOM 6790 N N . ASP C 1 289 ? -3.098 6.614 40.012 1.00 44.28 288 ASP C N 1
ATOM 6791 C CA . ASP C 1 289 ? -2.348 6.163 38.837 1.00 44.59 288 ASP C CA 1
ATOM 6792 C C . ASP C 1 289 ? -0.910 6.691 38.813 1.00 44.88 288 ASP C C 1
ATOM 6793 O O . ASP C 1 289 ? -0.301 6.805 37.744 1.00 44.98 288 ASP C O 1
ATOM 6798 N N . VAL C 1 290 ? -0.375 6.983 39.999 1.00 45.19 289 VAL C N 1
ATOM 6799 C CA . VAL C 1 290 ? 0.939 7.629 40.163 1.00 45.50 289 VAL C CA 1
ATOM 6800 C C . VAL C 1 290 ? 2.118 6.793 39.608 1.00 45.79 289 VAL C C 1
ATOM 6801 O O . VAL C 1 290 ? 2.126 5.560 39.712 1.00 45.84 289 VAL C O 1
ATOM 6805 N N . THR C 1 291 ? 3.086 7.478 38.994 1.00 46.08 290 THR C N 1
ATOM 6806 C CA . THR C 1 291 ? 4.298 6.845 38.454 1.00 46.40 290 THR C CA 1
ATOM 6807 C C . THR C 1 291 ? 5.557 7.570 38.939 1.00 46.70 290 THR C C 1
ATOM 6808 O O . THR C 1 291 ? 5.476 8.661 39.504 1.00 46.66 290 THR C O 1
ATOM 6812 N N . LYS C 1 292 ? 6.717 6.954 38.712 1.00 47.07 291 LYS C N 1
ATOM 6813 C CA . LYS C 1 292 ? 8.007 7.564 39.021 1.00 47.24 291 LYS C CA 1
ATOM 6814 C C . LYS C 1 292 ? 8.771 7.837 37.720 1.00 47.52 291 LYS C C 1
ATOM 6815 O O . LYS C 1 292 ? 9.416 6.930 37.183 1.00 47.62 291 LYS C O 1
ATOM 6821 N N . PRO C 1 293 ? 8.676 9.077 37.190 1.00 47.72 292 PRO C N 1
ATOM 6822 C CA . PRO C 1 293 ? 9.397 9.478 35.973 1.00 47.85 292 PRO C CA 1
ATOM 6823 C C . PRO C 1 293 ? 10.822 10.029 36.215 1.00 47.97 292 PRO C C 1
ATOM 6824 O O . PRO C 1 293 ? 11.260 10.152 37.367 1.00 47.86 292 PRO C O 1
ATOM 6828 N N . VAL C 1 294 ? 11.526 10.343 35.122 1.00 48.03 293 VAL C N 1
ATOM 6829 C CA . VAL C 1 294 ? 12.888 10.902 35.160 1.00 48.01 293 VAL C CA 1
ATOM 6830 C C . VAL C 1 294 ? 12.884 12.380 34.731 1.00 48.04 293 VAL C C 1
ATOM 6831 O O . VAL C 1 294 ? 12.450 12.701 33.620 1.00 47.98 293 VAL C O 1
ATOM 6835 N N . PRO C 1 295 ? 13.365 13.284 35.611 1.00 48.07 294 PRO C N 1
ATOM 6836 C CA . PRO C 1 295 ? 13.367 14.721 35.303 1.00 48.02 294 PRO C CA 1
ATOM 6837 C C . PRO C 1 295 ? 14.537 15.163 34.416 1.00 47.97 294 PRO C C 1
ATOM 6838 O O . PRO C 1 295 ? 15.561 14.479 34.345 1.00 47.93 294 PRO C O 1
ATOM 6842 N N . HIS C 1 296 ? 14.370 16.301 33.747 1.00 47.96 295 HIS C N 1
ATOM 6843 C CA . HIS C 1 296 ? 15.414 16.873 32.902 1.00 48.01 295 HIS C CA 1
ATOM 6844 C C . HIS C 1 296 ? 16.343 17.725 33.760 1.00 47.93 295 HIS C C 1
ATOM 6845 O O . HIS C 1 296 ? 15.880 18.564 34.538 1.00 47.87 295 HIS C O 1
ATOM 6852 N N . LEU C 1 297 ? 17.650 17.498 33.623 1.00 47.86 296 LEU C N 1
ATOM 6853 C CA . LEU C 1 297 ? 18.654 18.183 34.448 1.00 47.80 296 LEU C CA 1
ATOM 6854 C C . LEU C 1 297 ? 19.839 18.690 33.626 1.00 47.75 296 LEU C C 1
ATOM 6855 O O . LEU C 1 297 ? 19.821 18.657 32.396 1.00 47.68 296 LEU C O 1
ATOM 6860 N N . VAL D 2 1 ? -8.527 14.830 64.762 1.00 46.86 175 VAL D N 1
ATOM 6861 C CA . VAL D 2 1 ? -8.484 13.412 64.291 1.00 46.77 175 VAL D CA 1
ATOM 6862 C C . VAL D 2 1 ? -7.260 12.673 64.874 1.00 46.71 175 VAL D C 1
ATOM 6863 O O . VAL D 2 1 ? -6.110 13.044 64.592 1.00 46.75 175 VAL D O 1
ATOM 6867 N N . PRO D 2 2 ? -7.505 11.641 65.711 1.00 46.47 176 PRO D N 1
ATOM 6868 C CA . PRO D 2 2 ? -6.413 10.805 66.197 1.00 46.21 176 PRO D CA 1
ATOM 6869 C C . PRO D 2 2 ? -6.181 9.574 65.311 1.00 45.93 176 PRO D C 1
ATOM 6870 O O . PRO D 2 2 ? -6.801 8.528 65.531 1.00 45.89 176 PRO D O 1
ATOM 6874 N N . ASP D 2 3 ? -5.310 9.708 64.308 1.00 45.60 177 ASP D N 1
ATOM 6875 C CA . ASP D 2 3 ? -4.937 8.573 63.446 1.00 45.30 177 ASP D CA 1
ATOM 6876 C C . ASP D 2 3 ? -3.419 8.383 63.328 1.00 45.18 177 ASP D C 1
ATOM 6877 O O . ASP D 2 3 ? -2.945 7.568 62.528 1.00 45.26 177 ASP D O 1
ATOM 6882 N N . TYR D 2 4 ? -2.677 9.148 64.129 1.00 44.83 178 TYR D N 1
ATOM 6883 C CA . TYR D 2 4 ? -1.237 8.973 64.296 1.00 44.54 178 TYR D CA 1
ATOM 6884 C C . TYR D 2 4 ? -0.951 8.562 65.726 1.00 44.13 178 TYR D C 1
ATOM 6885 O O . TYR D 2 4 ? 0.135 8.083 66.045 1.00 44.03 178 TYR D O 1
ATOM 6894 N N . HIS D 2 5 ? -1.951 8.749 66.579 1.00 43.72 179 HIS D N 1
ATOM 6895 C CA . HIS D 2 5 ? -1.835 8.479 68.005 1.00 43.36 179 HIS D CA 1
ATOM 6896 C C . HIS D 2 5 ? -1.618 6.996 68.301 1.00 42.88 179 HIS D C 1
ATOM 6897 O O . HIS D 2 5 ? -1.054 6.647 69.341 1.00 43.01 179 HIS D O 1
ATOM 6904 N N . GLU D 2 6 ? -2.056 6.128 67.389 1.00 42.20 180 GLU D N 1
ATOM 6905 C CA . GLU D 2 6 ? -1.812 4.698 67.535 1.00 41.53 180 GLU D CA 1
ATOM 6906 C C . GLU D 2 6 ? -0.388 4.364 67.118 1.00 40.96 180 GLU D C 1
ATOM 6907 O O . GLU D 2 6 ? 0.293 3.595 67.796 1.00 41.11 180 GLU D O 1
ATOM 6913 N N . ASP D 2 7 ? 0.048 4.946 66.001 1.00 40.14 181 ASP D N 1
ATOM 6914 C CA . ASP D 2 7 ? 1.383 4.712 65.453 1.00 39.38 181 ASP D CA 1
ATOM 6915 C C . ASP D 2 7 ? 2.493 5.226 66.379 1.00 38.93 181 ASP D C 1
ATOM 6916 O O . ASP D 2 7 ? 3.548 4.600 66.512 1.00 38.72 181 ASP D O 1
ATOM 6921 N N . ILE D 2 8 ? 2.236 6.367 67.014 1.00 38.43 182 ILE D N 1
ATOM 6922 C CA . ILE D 2 8 ? 3.164 6.976 67.964 1.00 37.87 182 ILE D CA 1
ATOM 6923 C C . ILE D 2 8 ? 3.383 6.081 69.185 1.00 37.63 182 ILE D C 1
ATOM 6924 O O . ILE D 2 8 ? 4.527 5.802 69.553 1.00 37.40 182 ILE D O 1
ATOM 6929 N N . HIS D 2 9 ? 2.287 5.621 69.790 1.00 37.36 183 HIS D N 1
ATOM 6930 C CA . HIS D 2 9 ? 2.353 4.722 70.946 1.00 37.14 183 HIS D CA 1
ATOM 6931 C C . HIS D 2 9 ? 3.136 3.450 70.639 1.00 36.96 183 HIS D C 1
ATOM 6932 O O . HIS D 2 9 ? 3.974 3.032 71.435 1.00 36.92 183 HIS D O 1
ATOM 6939 N N . THR D 2 10 ? 2.842 2.841 69.491 1.00 36.75 184 THR D N 1
ATOM 6940 C CA . THR D 2 10 ? 3.500 1.613 69.046 1.00 36.66 184 THR D CA 1
ATOM 6941 C C . THR D 2 10 ? 5.010 1.812 68.881 1.00 36.65 184 THR D C 1
ATOM 6942 O O . THR D 2 10 ? 5.806 0.936 69.237 1.00 36.60 184 THR D O 1
ATOM 6946 N N . TYR D 2 11 ? 5.387 2.973 68.352 1.00 36.50 185 TYR D N 1
ATOM 6947 C CA . TYR D 2 11 ? 6.783 3.330 68.168 1.00 36.45 185 TYR D CA 1
ATOM 6948 C C . TYR D 2 11 ? 7.472 3.670 69.502 1.00 36.67 185 TYR D C 1
ATOM 6949 O O . TYR D 2 11 ? 8.617 3.265 69.745 1.00 36.50 185 TYR D O 1
ATOM 6958 N N . LEU D 2 12 ? 6.771 4.403 70.365 1.00 36.82 186 LEU D N 1
ATOM 6959 C CA . LEU D 2 12 ? 7.309 4.757 71.677 1.00 36.85 186 LEU D CA 1
ATOM 6960 C C . LEU D 2 12 ? 7.532 3.535 72.560 1.00 37.01 186 LEU D C 1
ATOM 6961 O O . LEU D 2 12 ? 8.456 3.523 73.374 1.00 37.24 186 LEU D O 1
ATOM 6966 N N . ARG D 2 13 ? 6.693 2.513 72.390 1.00 37.05 187 ARG D N 1
ATOM 6967 C CA . ARG D 2 13 ? 6.859 1.239 73.093 1.00 37.20 187 ARG D CA 1
ATOM 6968 C C . ARG D 2 13 ? 8.076 0.497 72.578 1.00 37.52 187 ARG D C 1
ATOM 6969 O O . ARG D 2 13 ? 8.785 -0.162 73.342 1.00 37.44 187 ARG D O 1
ATOM 6977 N N . GLU D 2 14 ? 8.302 0.626 71.274 1.00 37.98 188 GLU D N 1
ATOM 6978 C CA . GLU D 2 14 ? 9.433 0.031 70.580 1.00 38.46 188 GLU D CA 1
ATOM 6979 C C . GLU D 2 14 ? 10.759 0.653 71.024 1.00 38.82 188 GLU D C 1
ATOM 6980 O O . GLU D 2 14 ? 11.761 -0.053 71.164 1.00 38.89 188 GLU D O 1
ATOM 6986 N N . MET D 2 15 ? 10.748 1.966 71.257 1.00 39.16 189 MET D N 1
ATOM 6987 C CA . MET D 2 15 ? 11.963 2.716 71.555 1.00 39.66 189 MET D CA 1
ATOM 6988 C C . MET D 2 15 ? 12.322 2.753 73.035 1.00 40.44 189 MET D C 1
ATOM 6989 O O . MET D 2 15 ? 13.484 2.975 73.382 1.00 40.79 189 MET D O 1
ATOM 6994 N N . GLU D 2 16 ? 11.336 2.561 73.908 1.00 41.16 190 GLU D N 1
ATOM 6995 C CA . GLU D 2 16 ? 11.593 2.571 75.350 1.00 41.70 190 GLU D CA 1
ATOM 6996 C C . GLU D 2 16 ? 12.395 1.343 75.764 1.00 42.45 190 GLU D C 1
ATOM 6997 O O . GLU D 2 16 ? 13.001 1.319 76.839 1.00 42.58 190 GLU D O 1
ATOM 7003 N N . VAL D 2 17 ? 12.375 0.322 74.908 1.00 43.11 191 VAL D N 1
ATOM 7004 C CA . VAL D 2 17 ? 13.211 -0.856 75.091 1.00 43.81 191 VAL D CA 1
ATOM 7005 C C . VAL D 2 17 ? 14.656 -0.455 74.813 1.00 44.33 191 VAL D C 1
ATOM 7006 O O . VAL D 2 17 ? 15.553 -0.739 75.610 1.00 44.29 191 VAL D O 1
ATOM 7010 N N . LYS D 2 18 ? 14.860 0.239 73.693 1.00 44.99 192 LYS D N 1
ATOM 7011 C CA . LYS D 2 18 ? 16.195 0.629 73.240 1.00 45.59 192 LYS D CA 1
ATOM 7012 C C . LYS D 2 18 ? 16.832 1.738 74.086 1.00 46.02 192 LYS D C 1
ATOM 7013 O O . LYS D 2 18 ? 17.983 1.616 74.484 1.00 46.17 192 LYS D O 1
ATOM 7019 N N . CYS D 2 19 ? 16.095 2.809 74.369 1.00 46.74 193 CYS D N 1
ATOM 7020 C CA . CYS D 2 19 ? 16.614 3.900 75.216 1.00 47.71 193 CYS D CA 1
ATOM 7021 C C . CYS D 2 19 ? 16.593 3.523 76.714 1.00 48.00 193 CYS D C 1
ATOM 7022 O O . CYS D 2 19 ? 16.366 4.366 77.596 1.00 48.03 193 CYS D O 1
ATOM 7025 N N . LYS D 2 20 ? 16.860 2.243 76.973 1.00 48.36 194 LYS D N 1
ATOM 7026 C CA . LYS D 2 20 ? 16.811 1.646 78.304 1.00 48.59 194 LYS D CA 1
ATOM 7027 C C . LYS D 2 20 ? 18.224 1.482 78.887 1.00 48.60 194 LYS D C 1
ATOM 7028 O O . LYS D 2 20 ? 19.137 1.016 78.192 1.00 48.53 194 LYS D O 1
ATOM 7034 N N . PRO D 2 21 ? 18.409 1.871 80.163 1.00 48.54 195 PRO D N 1
ATOM 7035 C CA . PRO D 2 21 ? 19.685 1.656 80.841 1.00 48.47 195 PRO D CA 1
ATOM 7036 C C . PRO D 2 21 ? 19.837 0.205 81.281 1.00 48.44 195 PRO D C 1
ATOM 7037 O O . PRO D 2 21 ? 18.890 -0.580 81.179 1.00 48.48 195 PRO D O 1
ATOM 7041 N N . LYS D 2 22 ? 21.029 -0.142 81.755 1.00 48.31 196 LYS D N 1
ATOM 7042 C CA . LYS D 2 22 ? 21.287 -1.470 82.293 1.00 48.14 196 LYS D CA 1
ATOM 7043 C C . LYS D 2 22 ? 20.600 -1.627 83.649 1.00 47.88 196 LYS D C 1
ATOM 7044 O O . LYS D 2 22 ? 20.388 -0.642 84.368 1.00 47.77 196 LYS D O 1
ATOM 7050 N N . VAL D 2 23 ? 20.249 -2.869 83.982 1.00 47.47 197 VAL D N 1
ATOM 7051 C CA . VAL D 2 23 ? 19.394 -3.162 85.138 1.00 46.93 197 VAL D CA 1
ATOM 7052 C C . VAL D 2 23 ? 20.035 -2.716 86.457 1.00 46.49 197 VAL D C 1
ATOM 7053 O O . VAL D 2 23 ? 19.537 -1.798 87.112 1.00 46.57 197 VAL D O 1
ATOM 7057 N N . GLY D 2 24 ? 21.141 -3.355 86.829 1.00 45.87 198 GLY D N 1
ATOM 7058 C CA . GLY D 2 24 ? 21.856 -3.013 88.055 1.00 45.04 198 GLY D CA 1
ATOM 7059 C C . GLY D 2 24 ? 23.233 -2.445 87.775 1.00 44.52 198 GLY D C 1
ATOM 7060 O O . GLY D 2 24 ? 24.246 -3.064 88.107 1.00 44.62 198 GLY D O 1
ATOM 7061 N N . TYR D 2 25 ? 23.271 -1.260 87.170 1.00 43.89 199 TYR D N 1
ATOM 7062 C CA . TYR D 2 25 ? 24.537 -0.642 86.807 1.00 43.23 199 TYR D CA 1
ATOM 7063 C C . TYR D 2 25 ? 25.267 -0.034 88.000 1.00 42.92 199 TYR D C 1
ATOM 7064 O O . TYR D 2 25 ? 26.467 0.247 87.921 1.00 42.71 199 TYR D O 1
ATOM 7073 N N . MET D 2 26 ? 24.550 0.177 89.100 1.00 42.49 200 MET D N 1
ATOM 7074 C CA . MET D 2 26 ? 25.143 0.855 90.246 1.00 42.04 200 MET D CA 1
ATOM 7075 C C . MET D 2 26 ? 26.136 -0.034 90.991 1.00 41.68 200 MET D C 1
ATOM 7076 O O . MET D 2 26 ? 27.095 0.463 91.583 1.00 41.48 200 MET D O 1
ATOM 7081 N N . LYS D 2 27 ? 25.911 -1.347 90.923 1.00 41.44 201 LYS D N 1
ATOM 7082 C CA . LYS D 2 27 ? 26.786 -2.343 91.550 1.00 41.30 201 LYS D CA 1
ATOM 7083 C C . LYS D 2 27 ? 28.185 -2.375 90.923 1.00 41.11 201 LYS D C 1
ATOM 7084 O O . LYS D 2 27 ? 29.173 -2.654 91.606 1.00 41.11 201 LYS D O 1
ATOM 7090 N N . LYS D 2 28 ? 28.260 -2.088 89.627 1.00 40.97 202 LYS D N 1
ATOM 7091 C CA . LYS D 2 28 ? 29.538 -2.040 88.915 1.00 40.75 202 LYS D CA 1
ATOM 7092 C C . LYS D 2 28 ? 30.254 -0.678 89.015 1.00 40.65 202 LYS D C 1
ATOM 7093 O O . LYS D 2 28 ? 31.436 -0.580 88.683 1.00 40.68 202 LYS D O 1
ATOM 7099 N N . GLN D 2 29 ? 29.542 0.354 89.480 1.00 40.46 203 GLN D N 1
ATOM 7100 C CA . GLN D 2 29 ? 30.133 1.671 89.766 1.00 40.32 203 GLN D CA 1
ATOM 7101 C C . GLN D 2 29 ? 30.891 1.668 91.098 1.00 40.25 203 GLN D C 1
ATOM 7102 O O . GLN D 2 29 ? 30.275 1.608 92.163 1.00 40.05 203 GLN D O 1
ATOM 7108 N N . PRO D 2 30 ? 32.232 1.766 91.043 1.00 40.30 204 PRO D N 1
ATOM 7109 C CA . PRO D 2 30 ? 33.070 1.601 92.236 1.00 40.17 204 PRO D CA 1
ATOM 7110 C C . PRO D 2 30 ? 32.977 2.727 93.267 1.00 40.02 204 PRO D C 1
ATOM 7111 O O . PRO D 2 30 ? 33.355 2.518 94.416 1.00 40.06 204 PRO D O 1
ATOM 7115 N N . ASP D 2 31 ? 32.482 3.898 92.871 1.00 39.93 205 ASP D N 1
ATOM 7116 C CA . ASP D 2 31 ? 32.505 5.070 93.757 1.00 39.86 205 ASP D CA 1
ATOM 7117 C C . ASP D 2 31 ? 31.135 5.684 94.081 1.00 39.90 205 ASP D C 1
ATOM 7118 O O . ASP D 2 31 ? 30.998 6.388 95.083 1.00 39.97 205 ASP D O 1
ATOM 7123 N N . ILE D 2 32 ? 30.127 5.426 93.252 1.00 39.84 206 ILE D N 1
ATOM 7124 C CA . ILE D 2 32 ? 28.799 6.006 93.486 1.00 40.01 206 ILE D CA 1
ATOM 7125 C C . ILE D 2 32 ? 27.741 4.970 93.885 1.00 39.97 206 ILE D C 1
ATOM 7126 O O . ILE D 2 32 ? 27.905 3.773 93.636 1.00 39.83 206 ILE D O 1
ATOM 7131 N N . THR D 2 33 ? 26.671 5.443 94.528 1.00 40.04 207 THR D N 1
ATOM 7132 C CA . THR D 2 33 ? 25.600 4.575 95.023 1.00 40.01 207 THR D CA 1
ATOM 7133 C C . THR D 2 33 ? 24.237 5.098 94.585 1.00 40.29 207 THR D C 1
ATOM 7134 O O . THR D 2 33 ? 24.109 6.257 94.184 1.00 40.43 207 THR D O 1
ATOM 7138 N N . ASN D 2 34 ? 23.222 4.240 94.678 1.00 40.53 208 ASN D N 1
ATOM 7139 C CA . ASN D 2 34 ? 21.836 4.607 94.357 1.00 40.84 208 ASN D CA 1
ATOM 7140 C C . ASN D 2 34 ? 21.316 5.771 95.200 1.00 40.77 208 ASN D C 1
ATOM 7141 O O . ASN D 2 34 ? 20.476 6.555 94.744 1.00 40.87 208 ASN D O 1
ATOM 7146 N N . SER D 2 35 ? 21.830 5.858 96.427 1.00 40.68 209 SER D N 1
ATOM 7147 C CA . SER D 2 35 ? 21.493 6.905 97.392 1.00 40.43 209 SER D CA 1
ATOM 7148 C C . SER D 2 35 ? 22.063 8.270 96.983 1.00 40.24 209 SER D C 1
ATOM 7149 O O . SER D 2 35 ? 21.419 9.303 97.178 1.00 40.25 209 SER D O 1
ATOM 7152 N N . MET D 2 36 ? 23.270 8.262 96.420 1.00 39.94 210 MET D N 1
ATOM 7153 C CA . MET D 2 36 ? 23.882 9.464 95.857 1.00 39.64 210 MET D CA 1
ATOM 7154 C C . MET D 2 36 ? 23.111 9.923 94.623 1.00 39.14 210 MET D C 1
ATOM 7155 O O . MET D 2 36 ? 22.888 11.118 94.439 1.00 39.01 210 MET D O 1
ATOM 7160 N N . ARG D 2 37 ? 22.688 8.961 93.802 1.00 38.75 211 ARG D N 1
ATOM 7161 C CA . ARG D 2 37 ? 21.889 9.229 92.604 1.00 38.38 211 ARG D CA 1
ATOM 7162 C C . ARG D 2 37 ? 20.616 9.973 92.960 1.00 38.29 211 ARG D C 1
ATOM 7163 O O . ARG D 2 37 ? 20.221 10.917 92.263 1.00 38.22 211 ARG D O 1
ATOM 7171 N N . ALA D 2 38 ? 19.984 9.541 94.052 1.00 38.06 212 ALA D N 1
ATOM 7172 C CA . ALA D 2 38 ? 18.733 10.129 94.515 1.00 37.86 212 ALA D CA 1
ATOM 7173 C C . ALA D 2 38 ? 18.872 11.626 94.804 1.00 37.83 212 ALA D C 1
ATOM 7174 O O . ALA D 2 38 ? 18.062 12.422 94.336 1.00 37.77 212 ALA D O 1
ATOM 7176 N N . ILE D 2 39 ? 19.918 11.999 95.542 1.00 37.86 213 ILE D N 1
ATOM 7177 C CA . ILE D 2 39 ? 20.178 13.400 95.889 1.00 37.85 213 ILE D CA 1
ATOM 7178 C C . ILE D 2 39 ? 20.340 14.271 94.633 1.00 38.04 213 ILE D C 1
ATOM 7179 O O . ILE D 2 39 ? 19.754 15.360 94.542 1.00 38.20 213 ILE D O 1
ATOM 7184 N N . LEU D 2 40 ? 21.126 13.777 93.675 1.00 37.94 214 LEU D N 1
ATOM 7185 C CA . LEU D 2 40 ? 21.332 14.433 92.383 1.00 37.64 214 LEU D CA 1
ATOM 7186 C C . LEU D 2 40 ? 20.000 14.657 91.667 1.00 37.51 214 LEU D C 1
ATOM 7187 O O . LEU D 2 40 ? 19.708 15.765 91.204 1.00 37.26 214 LEU D O 1
ATOM 7192 N N . VA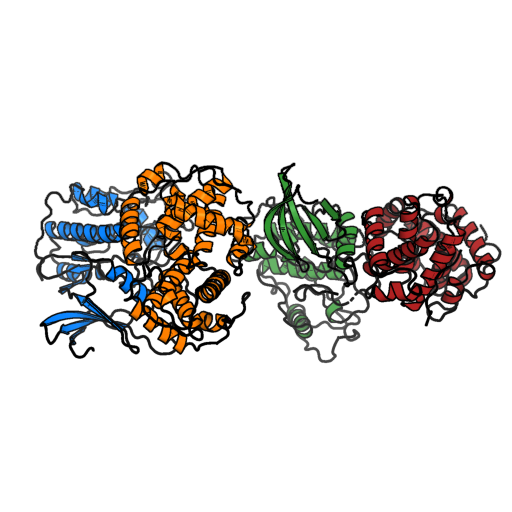L D 2 41 ? 19.197 13.597 91.594 1.00 37.34 215 VAL D N 1
ATOM 7193 C CA . VAL D 2 41 ? 17.896 13.646 90.935 1.00 37.22 215 VAL D CA 1
ATOM 7194 C C . VAL D 2 41 ? 16.905 14.553 91.682 1.00 37.06 215 VAL D C 1
ATOM 7195 O O . VAL D 2 41 ? 16.142 15.292 91.052 1.00 36.79 215 VAL D O 1
ATOM 7199 N N . ASP D 2 42 ? 16.939 14.502 93.014 1.00 36.91 216 ASP D N 1
ATOM 7200 C CA . ASP D 2 42 ? 16.113 15.366 93.868 1.00 36.96 216 ASP D CA 1
ATOM 7201 C C . ASP D 2 42 ? 16.450 16.846 93.689 1.00 36.92 216 ASP D C 1
ATOM 7202 O O . ASP D 2 42 ? 15.559 17.691 93.680 1.00 36.84 216 ASP D O 1
ATOM 7207 N N . TRP D 2 43 ? 17.738 17.145 93.553 1.00 36.91 217 TRP D N 1
ATOM 7208 C CA . TRP D 2 43 ? 18.202 18.507 93.315 1.00 36.91 217 TRP D CA 1
ATOM 7209 C C . TRP D 2 43 ? 17.850 19.015 91.911 1.00 37.13 217 TRP D C 1
ATOM 7210 O O . TRP D 2 43 ? 17.509 20.185 91.733 1.00 37.15 217 TRP D O 1
ATOM 7221 N N . LEU D 2 44 ? 17.943 18.142 90.914 1.00 37.37 218 LEU D N 1
ATOM 7222 C CA . LEU D 2 44 ? 17.556 18.515 89.554 1.00 37.58 218 LEU D CA 1
ATOM 7223 C C . LEU D 2 44 ? 16.068 18.873 89.486 1.00 37.58 218 LEU D C 1
ATOM 7224 O O . LEU D 2 44 ? 15.657 19.666 88.640 1.00 37.57 218 LEU D O 1
ATOM 7229 N N . VAL D 2 45 ? 15.278 18.284 90.387 1.00 37.62 219 VAL D N 1
ATOM 7230 C CA . VAL D 2 45 ? 13.854 18.612 90.533 1.00 37.60 219 VAL D CA 1
ATOM 7231 C C . VAL D 2 45 ? 13.692 20.056 91.020 1.00 37.60 219 VAL D C 1
ATOM 7232 O O . VAL D 2 45 ? 12.735 20.738 90.657 1.00 37.78 219 VAL D O 1
ATOM 7236 N N . GLU D 2 46 ? 14.640 20.514 91.832 1.00 37.51 220 GLU D N 1
ATOM 7237 C CA . GLU D 2 46 ? 14.663 21.901 92.291 1.00 37.30 220 GLU D CA 1
ATOM 7238 C C . GLU D 2 46 ? 15.134 22.865 91.195 1.00 37.15 220 GLU D C 1
ATOM 7239 O O . GLU D 2 46 ? 14.698 24.013 91.143 1.00 37.24 220 GLU D O 1
ATOM 7245 N N . VAL D 2 47 ? 16.005 22.386 90.313 1.00 37.01 221 VAL D N 1
ATOM 7246 C CA . VAL D 2 47 ? 16.449 23.171 89.162 1.00 36.86 221 VAL D CA 1
ATOM 7247 C C . VAL D 2 47 ? 15.266 23.435 88.230 1.00 36.84 221 VAL D C 1
ATOM 7248 O O . VAL D 2 47 ? 15.097 24.546 87.730 1.00 36.78 221 VAL D O 1
ATOM 7252 N N . GLY D 2 48 ? 14.442 22.410 88.030 1.00 37.01 222 GLY D N 1
ATOM 7253 C CA . GLY D 2 48 ? 13.249 22.495 87.188 1.00 37.18 222 GLY D CA 1
ATOM 7254 C C . GLY D 2 48 ? 12.219 23.497 87.673 1.00 37.40 222 GLY D C 1
ATOM 7255 O O . GLY D 2 48 ? 11.613 24.199 86.864 1.00 37.53 222 GLY D O 1
ATOM 7256 N N . GLU D 2 49 ? 12.015 23.558 88.990 1.00 37.46 223 GLU D N 1
ATOM 7257 C CA . GLU D 2 49 ? 11.113 24.546 89.592 1.00 37.69 223 GLU D CA 1
ATOM 7258 C C . GLU D 2 49 ? 11.692 25.962 89.489 1.00 37.48 223 GLU D C 1
ATOM 7259 O O . GLU D 2 49 ? 10.984 26.906 89.124 1.00 37.46 223 GLU D O 1
ATOM 7265 N N . GLU D 2 50 ? 12.982 26.091 89.798 1.00 37.08 224 GLU D N 1
ATOM 7266 C CA . GLU D 2 50 ? 13.678 27.373 89.740 1.00 36.76 224 GLU D CA 1
ATOM 7267 C C . GLU D 2 50 ? 13.615 27.993 88.353 1.00 36.61 224 GLU D C 1
ATOM 7268 O O . GLU D 2 50 ? 13.306 29.180 88.218 1.00 36.69 224 GLU D O 1
ATOM 7274 N N . TYR D 2 51 ? 13.901 27.193 87.329 1.00 36.26 225 TYR D N 1
ATOM 7275 C CA . TYR D 2 51 ? 13.942 27.714 85.966 1.00 36.13 225 TYR D CA 1
ATOM 7276 C C . TYR D 2 51 ? 12.642 27.532 85.177 1.00 36.14 225 TYR D C 1
ATOM 7277 O O . TYR D 2 51 ? 12.608 27.758 83.960 1.00 36.15 225 TYR D O 1
ATOM 7286 N N . LYS D 2 52 ? 11.579 27.151 85.897 1.00 35.87 226 LYS D N 1
ATOM 7287 C CA . LYS D 2 52 ? 10.230 26.961 85.343 1.00 35.63 226 LYS D CA 1
ATOM 7288 C C . LYS D 2 52 ? 10.235 25.989 84.164 1.00 35.40 226 LYS D C 1
ATOM 7289 O O . LYS D 2 52 ? 9.427 26.095 83.240 1.00 35.44 226 LYS D O 1
ATOM 7295 N N . LEU D 2 53 ? 11.163 25.038 84.222 1.00 35.15 227 LEU D N 1
ATOM 7296 C CA . LEU D 2 53 ? 11.318 24.009 83.205 1.00 34.72 227 LEU D CA 1
ATOM 7297 C C . LEU D 2 53 ? 10.133 23.062 83.243 1.00 34.53 227 LEU D C 1
ATOM 7298 O O . LEU D 2 53 ? 9.469 22.926 84.276 1.00 34.68 227 LEU D O 1
ATOM 7303 N N . GLN D 2 54 ? 9.867 22.426 82.105 1.00 34.09 228 GLN D N 1
ATOM 7304 C CA . GLN D 2 54 ? 8.811 21.421 81.975 1.00 33.52 228 GLN D CA 1
ATOM 7305 C C . GLN D 2 54 ? 9.100 20.189 82.828 1.00 33.22 228 GLN D C 1
ATOM 7306 O O . GLN D 2 54 ? 10.198 20.047 83.366 1.00 32.88 228 GLN D O 1
ATOM 7312 N N . ASN D 2 55 ? 8.106 19.309 82.946 1.00 33.18 229 ASN D N 1
ATOM 7313 C CA . ASN D 2 55 ? 8.266 18.017 83.620 1.00 33.05 229 ASN D CA 1
ATOM 7314 C C . ASN D 2 55 ? 9.007 17.012 82.749 1.00 32.87 229 ASN D C 1
ATOM 7315 O O . ASN D 2 55 ? 9.715 16.138 83.249 1.00 32.75 229 ASN D O 1
ATOM 7320 N N . GLU D 2 56 ? 8.836 17.157 81.439 1.00 32.70 230 GLU D N 1
ATOM 7321 C CA . GLU D 2 56 ? 9.432 16.265 80.461 1.00 32.67 230 GLU D CA 1
ATOM 7322 C C . GLU D 2 56 ? 10.948 16.460 80.386 1.00 32.85 230 GLU D C 1
ATOM 7323 O O . GLU D 2 56 ? 11.701 15.500 80.182 1.00 32.88 230 GLU D O 1
ATOM 7329 N N . THR D 2 57 ? 11.388 17.703 80.560 1.00 33.11 231 THR D N 1
ATOM 7330 C CA . THR D 2 57 ? 12.809 18.016 80.639 1.00 33.46 231 THR D CA 1
ATOM 7331 C C . THR D 2 57 ? 13.464 17.243 81.796 1.00 33.80 231 THR D C 1
ATOM 7332 O O . THR D 2 57 ? 14.468 16.549 81.583 1.00 34.15 231 THR D O 1
ATOM 7336 N N . LEU D 2 58 ? 12.876 17.331 82.995 1.00 33.77 232 LEU D N 1
ATOM 7337 C CA . LEU D 2 58 ? 13.343 16.576 84.163 1.00 33.77 232 LEU D CA 1
ATOM 7338 C C . LEU D 2 58 ? 13.495 15.107 83.802 1.00 33.99 232 LEU D C 1
ATOM 7339 O O . LEU D 2 58 ? 14.572 14.532 83.963 1.00 34.39 232 LEU D O 1
ATOM 7344 N N . HIS D 2 59 ? 12.408 14.512 83.309 1.00 34.03 233 HIS D N 1
ATOM 7345 C CA . HIS D 2 59 ? 12.376 13.096 82.943 1.00 33.90 233 HIS D CA 1
ATOM 7346 C C . HIS D 2 59 ? 13.455 12.724 81.907 1.00 33.91 233 HIS D C 1
ATOM 7347 O O . HIS D 2 59 ? 14.062 11.652 82.005 1.00 33.98 233 HIS D O 1
ATOM 7354 N N . LEU D 2 60 ? 13.697 13.591 80.923 1.00 33.64 234 LEU D N 1
ATOM 7355 C CA . LEU D 2 60 ? 14.693 13.281 79.894 1.00 33.60 234 LEU D CA 1
ATOM 7356 C C . LEU D 2 60 ? 16.111 13.233 80.474 1.00 33.88 234 LEU D C 1
ATOM 7357 O O . LEU D 2 60 ? 16.908 12.355 80.129 1.00 33.77 234 LEU D O 1
ATOM 7362 N N . ALA D 2 61 ? 16.403 14.177 81.368 1.00 33.98 235 ALA D N 1
ATOM 7363 C CA . ALA D 2 61 ? 17.699 14.262 82.028 1.00 33.79 235 ALA D CA 1
ATOM 7364 C C . ALA D 2 61 ? 18.061 12.956 82.738 1.00 33.67 235 ALA D C 1
ATOM 7365 O O . ALA D 2 61 ? 19.138 12.395 82.505 1.00 33.56 235 ALA D O 1
ATOM 7367 N N . VAL D 2 62 ? 17.155 12.472 83.589 1.00 33.51 236 VAL D N 1
ATOM 7368 C CA . VAL D 2 62 ? 17.356 11.194 84.304 1.00 33.22 236 VAL D CA 1
ATOM 7369 C C . VAL D 2 62 ? 17.629 10.028 83.343 1.00 32.96 236 VAL D C 1
ATOM 7370 O O . VAL D 2 62 ? 18.533 9.228 83.590 1.00 32.88 236 VAL D O 1
ATOM 7374 N N . ASN D 2 63 ? 16.860 9.948 82.251 1.00 32.68 237 ASN D N 1
ATOM 7375 C CA . ASN D 2 63 ? 17.150 9.005 81.163 1.00 32.45 237 ASN D CA 1
ATOM 7376 C C . ASN D 2 63 ? 18.626 9.101 80.771 1.00 32.44 237 ASN D C 1
ATOM 7377 O O . ASN D 2 63 ? 19.364 8.113 80.872 1.00 32.80 237 ASN D O 1
ATOM 7382 N N . TYR D 2 64 ? 19.050 10.298 80.362 1.00 32.06 238 TYR D N 1
ATOM 7383 C CA . TYR D 2 64 ? 20.440 10.563 79.989 1.00 31.58 238 TYR D CA 1
ATOM 7384 C C . TYR D 2 64 ? 21.427 10.088 81.055 1.00 31.49 238 TYR D C 1
ATOM 7385 O O . TYR D 2 64 ? 22.314 9.289 80.748 1.00 31.73 238 TYR D O 1
ATOM 7394 N N . ILE D 2 65 ? 21.252 10.557 82.295 1.00 31.21 239 ILE D N 1
ATOM 7395 C CA . ILE D 2 65 ? 22.151 10.227 83.416 1.00 30.94 239 ILE D CA 1
ATOM 7396 C C . ILE D 2 65 ? 22.318 8.718 83.585 1.00 30.98 239 ILE D C 1
ATOM 7397 O O . ILE D 2 65 ? 23.443 8.217 83.718 1.00 30.97 239 ILE D O 1
ATOM 7402 N N . ASP D 2 66 ? 21.193 8.005 83.571 1.00 31.07 240 ASP D N 1
ATOM 7403 C CA . ASP D 2 66 ? 21.162 6.568 83.837 1.00 30.96 240 ASP D CA 1
ATOM 7404 C C . ASP D 2 66 ? 21.880 5.792 82.755 1.00 31.01 240 ASP D C 1
ATOM 7405 O O . ASP D 2 66 ? 22.626 4.850 83.041 1.00 30.86 240 ASP D O 1
ATOM 7410 N N . ARG D 2 67 ? 21.656 6.211 81.510 1.00 31.12 241 ARG D N 1
ATOM 7411 C CA . ARG D 2 67 ? 22.279 5.582 80.357 1.00 30.82 241 ARG D CA 1
ATOM 7412 C C . ARG D 2 67 ? 23.776 5.864 80.364 1.00 30.97 241 ARG D C 1
ATOM 7413 O O . ARG D 2 67 ? 24.578 4.951 80.176 1.00 30.91 241 ARG D O 1
ATOM 7421 N N . PHE D 2 68 ? 24.144 7.121 80.611 1.00 31.00 242 PHE D N 1
ATOM 7422 C CA . PHE D 2 68 ? 25.541 7.492 80.754 1.00 31.37 242 PHE D CA 1
ATOM 7423 C C . PHE D 2 68 ? 26.241 6.613 81.791 1.00 31.80 242 PHE D C 1
ATOM 7424 O O . PHE D 2 68 ? 27.288 6.014 81.513 1.00 31.72 242 PHE D O 1
ATOM 7432 N N . LEU D 2 69 ? 25.640 6.523 82.976 1.00 32.18 243 LEU D N 1
ATOM 7433 C CA . LEU D 2 69 ? 26.220 5.782 84.095 1.00 32.52 243 LEU D CA 1
ATOM 7434 C C . LEU D 2 69 ? 26.257 4.269 83.908 1.00 32.85 243 LEU D C 1
ATOM 7435 O O . LEU D 2 69 ? 26.963 3.573 84.646 1.00 33.01 243 LEU D O 1
ATOM 7440 N N . SER D 2 70 ? 25.496 3.762 82.937 1.00 33.18 244 SER D N 1
ATOM 7441 C CA . SER D 2 70 ? 25.487 2.328 82.629 1.00 33.43 244 SER D CA 1
ATOM 7442 C C . SER D 2 70 ? 26.774 1.909 81.934 1.00 33.38 244 SER D C 1
ATOM 7443 O O . SER D 2 70 ? 27.196 0.757 82.051 1.00 33.22 244 SER D O 1
ATOM 7446 N N . SER D 2 71 ? 27.390 2.843 81.209 1.00 33.48 245 SER D N 1
ATOM 7447 C CA . SER D 2 71 ? 28.642 2.559 80.505 1.00 33.66 245 SER D CA 1
ATOM 7448 C C . SER D 2 71 ? 29.838 3.412 80.944 1.00 33.73 245 SER D C 1
ATOM 7449 O O . SER D 2 71 ? 30.971 3.072 80.622 1.00 34.10 245 SER D O 1
ATOM 7452 N N . MET D 2 72 ? 29.602 4.493 81.685 1.00 33.75 246 MET D N 1
ATOM 7453 C CA . MET D 2 72 ? 30.708 5.321 82.182 1.00 33.86 246 MET D CA 1
ATOM 7454 C C . MET D 2 72 ? 30.885 5.251 83.697 1.00 33.79 246 MET D C 1
ATOM 7455 O O . MET D 2 72 ? 29.925 5.351 84.459 1.00 33.41 246 MET D O 1
ATOM 7460 N N . SER D 2 73 ? 32.136 5.096 84.116 1.00 34.00 247 SER D N 1
ATOM 7461 C CA . SER D 2 73 ? 32.502 5.101 85.522 1.00 33.88 247 SER D CA 1
ATOM 7462 C C . SER D 2 73 ? 32.811 6.532 85.947 1.00 34.03 247 SER D C 1
ATOM 7463 O O . SER D 2 73 ? 33.639 7.213 85.332 1.00 33.73 247 SER D O 1
ATOM 7466 N N . VAL D 2 74 ? 32.126 6.986 86.993 1.00 34.32 248 VAL D N 1
ATOM 7467 C CA . VAL D 2 74 ? 32.264 8.352 87.481 1.00 34.50 248 VAL D CA 1
ATOM 7468 C C . VAL D 2 74 ? 32.623 8.329 88.968 1.00 34.67 248 VAL D C 1
ATOM 7469 O O . VAL D 2 74 ? 32.261 7.390 89.684 1.00 34.55 248 VAL D O 1
ATOM 7473 N N . LEU D 2 75 ? 33.356 9.348 89.414 1.00 34.74 249 LEU D N 1
ATOM 7474 C CA . LEU D 2 75 ? 33.611 9.566 90.836 1.00 34.96 249 LEU D CA 1
ATOM 7475 C C . LEU D 2 75 ? 32.535 10.502 91.403 1.00 35.38 249 LEU D C 1
ATOM 7476 O O . LEU D 2 75 ? 31.743 11.062 90.646 1.00 35.57 249 LEU D O 1
ATOM 7481 N N . ARG D 2 76 ? 32.517 10.678 92.725 1.00 35.62 250 ARG D N 1
ATOM 7482 C CA . ARG D 2 76 ? 31.493 11.493 93.396 1.00 35.85 250 ARG D CA 1
ATOM 7483 C C . ARG D 2 76 ? 31.570 12.998 93.076 1.00 35.91 250 ARG D C 1
ATOM 7484 O O . ARG D 2 76 ? 30.538 13.665 92.918 1.00 35.91 250 ARG D O 1
ATOM 7492 N N . GLY D 2 77 ? 32.792 13.519 92.974 1.00 35.85 251 GLY D N 1
ATOM 7493 C CA . GLY D 2 77 ? 33.016 14.932 92.676 1.00 35.69 251 GLY D CA 1
ATOM 7494 C C . GLY D 2 77 ? 32.615 15.325 91.265 1.00 35.69 251 GLY D C 1
ATOM 7495 O O . GLY D 2 77 ? 32.478 16.513 90.962 1.00 35.92 251 GLY D O 1
ATOM 7496 N N . LYS D 2 78 ? 32.419 14.330 90.400 1.00 35.35 252 LYS D N 1
ATOM 7497 C CA . LYS D 2 78 ? 32.025 14.585 89.011 1.00 35.05 252 LYS D CA 1
ATOM 7498 C C . LYS D 2 78 ? 30.574 14.182 88.709 1.00 34.85 252 LYS D C 1
ATOM 7499 O O . LYS D 2 78 ? 30.067 14.456 87.618 1.00 34.66 252 LYS D O 1
ATOM 7505 N N . LEU D 2 79 ? 29.909 13.564 89.688 1.00 34.74 253 LEU D N 1
ATOM 7506 C CA . LEU D 2 79 ? 28.531 13.084 89.530 1.00 34.64 253 LEU D CA 1
ATOM 7507 C C . LEU D 2 79 ? 27.514 14.207 89.314 1.00 34.76 253 LEU D C 1
ATOM 7508 O O . LEU D 2 79 ? 26.479 13.990 88.676 1.00 34.98 253 LEU D O 1
ATOM 7513 N N . GLN D 2 80 ? 27.813 15.399 89.829 1.00 34.68 254 GLN D N 1
ATOM 7514 C CA . GLN D 2 80 ? 26.947 16.566 89.630 1.00 34.46 254 GLN D CA 1
ATOM 7515 C C . GLN D 2 80 ? 27.216 17.289 88.300 1.00 34.30 254 GLN D C 1
ATOM 7516 O O . GLN D 2 80 ? 26.333 17.966 87.769 1.00 34.05 254 GLN D O 1
ATOM 7522 N N . LEU D 2 81 ? 28.428 17.147 87.770 1.00 34.20 255 LEU D N 1
ATOM 7523 C CA . LEU D 2 81 ? 28.746 17.690 86.449 1.00 34.22 255 LEU D CA 1
ATOM 7524 C C . LEU D 2 81 ? 27.988 16.925 85.360 1.00 34.20 255 LEU D C 1
ATOM 7525 O O . LEU D 2 81 ? 27.513 17.513 84.389 1.00 34.20 255 LEU D O 1
ATOM 7530 N N . VAL D 2 82 ? 27.878 15.614 85.541 1.00 34.34 256 VAL D N 1
ATOM 7531 C CA . VAL D 2 82 ? 27.146 14.761 84.612 1.00 34.51 256 VAL D CA 1
ATOM 7532 C C . VAL D 2 82 ? 25.672 15.166 84.578 1.00 34.63 256 VAL D C 1
ATOM 7533 O O . VAL D 2 82 ? 25.132 15.431 83.509 1.00 34.88 256 VAL D O 1
ATOM 7537 N N . GLY D 2 83 ? 25.037 15.230 85.747 1.00 34.81 257 GLY D N 1
ATOM 7538 C CA . GLY D 2 83 ? 23.623 15.609 85.851 1.00 35.07 257 GLY D CA 1
ATOM 7539 C C . GLY D 2 83 ? 23.299 16.994 85.305 1.00 35.39 257 GLY D C 1
ATOM 7540 O O . GLY D 2 83 ? 22.223 17.205 84.729 1.00 35.58 257 GLY D O 1
ATOM 7541 N N . THR D 2 84 ? 24.227 17.935 85.487 1.00 35.41 258 THR D N 1
ATOM 7542 C CA . THR D 2 84 ? 24.081 19.289 84.969 1.00 35.51 258 THR D CA 1
ATOM 7543 C C . THR D 2 84 ? 24.036 19.273 83.441 1.00 35.72 258 THR D C 1
ATOM 7544 O O . THR D 2 84 ? 23.131 19.850 82.834 1.00 35.84 258 THR D O 1
ATOM 7548 N N . ALA D 2 85 ? 25.011 18.612 82.824 1.00 35.66 259 ALA D N 1
ATOM 7549 C CA . ALA D 2 85 ? 25.065 18.540 81.372 1.00 35.88 259 ALA D CA 1
ATOM 7550 C C . ALA D 2 85 ? 23.810 17.861 80.817 1.00 36.16 259 ALA D C 1
ATOM 7551 O O . ALA D 2 85 ? 23.220 18.327 79.842 1.00 36.16 259 ALA D O 1
ATOM 7553 N N . ALA D 2 86 ? 23.395 16.773 81.460 1.00 36.36 260 ALA D N 1
ATOM 7554 C CA . ALA D 2 86 ? 22.149 16.095 81.108 1.00 36.53 260 ALA D CA 1
ATOM 7555 C C . ALA D 2 86 ? 20.947 17.050 81.125 1.00 36.35 260 ALA D C 1
ATOM 7556 O O . ALA D 2 86 ? 20.111 17.024 80.218 1.00 36.37 260 ALA D O 1
ATOM 7558 N N . MET D 2 87 ? 20.873 17.893 82.155 1.00 36.16 261 MET D N 1
ATOM 7559 C CA . MET D 2 87 ? 19.809 18.894 82.251 1.00 35.84 261 MET D CA 1
ATOM 7560 C C . MET D 2 87 ? 19.919 19.860 81.092 1.00 35.32 261 MET D C 1
ATOM 7561 O O . MET D 2 87 ? 18.941 20.093 80.387 1.00 35.36 261 MET D O 1
ATOM 7566 N N . LEU D 2 88 ? 21.121 20.394 80.888 1.00 34.92 262 LEU D N 1
ATOM 7567 C CA . LEU D 2 88 ? 21.407 21.282 79.764 1.00 34.68 262 LEU D CA 1
ATOM 7568 C C . LEU D 2 88 ? 20.990 20.663 78.431 1.00 34.47 262 LEU D C 1
ATOM 7569 O O . LEU D 2 88 ? 20.444 21.346 77.579 1.00 34.57 262 LEU D O 1
ATOM 7574 N N . LEU D 2 89 ? 21.235 19.369 78.268 1.00 34.38 263 LEU D N 1
ATOM 7575 C CA . LEU D 2 89 ? 20.832 18.664 77.061 1.00 34.34 263 LEU D CA 1
ATOM 7576 C C . LEU D 2 89 ? 19.325 18.562 76.945 1.00 34.20 263 LEU D C 1
ATOM 7577 O O . LEU D 2 89 ? 18.761 18.828 75.877 1.00 34.13 263 LEU D O 1
ATOM 7582 N N . ALA D 2 90 ? 18.684 18.167 78.043 1.00 33.90 264 ALA D N 1
ATOM 7583 C CA . ALA D 2 90 ? 17.234 18.077 78.099 1.00 33.66 264 ALA D CA 1
ATOM 7584 C C . ALA D 2 90 ? 16.609 19.432 77.756 1.00 33.60 264 ALA D C 1
ATOM 7585 O O . ALA D 2 90 ? 15.738 19.527 76.880 1.00 33.46 264 ALA D O 1
ATOM 7587 N N . SER D 2 91 ? 17.082 20.479 78.432 1.00 33.15 265 SER D N 1
ATOM 7588 C CA . SER D 2 91 ? 16.650 21.844 78.150 1.00 32.73 265 SER D CA 1
ATOM 7589 C C . SER D 2 91 ? 16.711 22.154 76.660 1.00 32.20 265 SER D C 1
ATOM 7590 O O . SER D 2 91 ? 15.713 22.559 76.076 1.00 32.25 265 SER D O 1
ATOM 7593 N N . LYS D 2 92 ? 17.874 21.949 76.045 1.00 31.73 266 LYS D N 1
ATOM 7594 C CA . LYS D 2 92 ? 18.079 22.318 74.639 1.00 31.37 266 LYS D CA 1
ATOM 7595 C C . LYS D 2 92 ? 17.153 21.568 73.689 1.00 31.03 266 LYS D C 1
ATOM 7596 O O . LYS D 2 92 ? 16.686 22.123 72.699 1.00 31.04 266 LYS D O 1
ATOM 7602 N N . PHE D 2 93 ? 16.887 20.309 74.010 1.00 30.64 267 PHE D N 1
ATOM 7603 C CA . PHE D 2 93 ? 16.017 19.480 73.204 1.00 30.49 267 PHE D CA 1
ATOM 7604 C C . PHE D 2 93 ? 14.542 19.810 73.444 1.00 30.64 267 PHE D C 1
ATOM 7605 O O . PHE D 2 93 ? 13.779 19.988 72.491 1.00 30.59 267 PHE D O 1
ATOM 7613 N N . GLU D 2 94 ? 14.156 19.897 74.715 1.00 30.59 268 GLU D N 1
ATOM 7614 C CA . GLU D 2 94 ? 12.752 19.939 75.099 1.00 30.83 268 GLU D CA 1
ATOM 7615 C C . GLU D 2 94 ? 12.182 21.348 75.251 1.00 30.96 268 GLU D C 1
ATOM 7616 O O . GLU D 2 94 ? 11.052 21.599 74.849 1.00 31.10 268 GLU D O 1
ATOM 7622 N N . GLU D 2 95 ? 12.963 22.258 75.827 1.00 31.08 269 GLU D N 1
ATOM 7623 C CA . GLU D 2 95 ? 12.491 23.606 76.148 1.00 31.20 269 GLU D CA 1
ATOM 7624 C C . GLU D 2 95 ? 12.463 24.553 74.947 1.00 31.43 269 GLU D C 1
ATOM 7625 O O . GLU D 2 95 ? 13.258 24.418 74.008 1.00 31.35 269 GLU D O 1
ATOM 7631 N N . ILE D 2 96 ? 11.539 25.512 74.989 1.00 31.54 270 ILE D N 1
ATOM 7632 C CA . ILE D 2 96 ? 11.533 26.609 74.034 1.00 31.88 270 ILE D CA 1
ATOM 7633 C C . ILE D 2 96 ? 12.634 27.589 74.433 1.00 32.33 270 ILE D C 1
ATOM 7634 O O . ILE D 2 96 ? 13.406 28.053 73.596 1.00 32.28 270 ILE D O 1
ATOM 7639 N N . TYR D 2 97 ? 12.704 27.888 75.727 1.00 32.88 271 TYR D N 1
ATOM 7640 C CA . TYR D 2 97 ? 13.737 28.770 76.246 1.00 33.33 271 TYR D CA 1
ATOM 7641 C C . TYR D 2 97 ? 14.613 28.068 77.290 1.00 33.58 271 TYR D C 1
ATOM 7642 O O . TYR D 2 97 ? 14.307 28.094 78.490 1.00 33.67 271 TYR D O 1
ATOM 7651 N N . PRO D 2 98 ? 15.697 27.414 76.828 1.00 33.58 272 PRO D N 1
ATOM 7652 C CA . PRO D 2 98 ? 16.649 26.830 77.754 1.00 33.74 272 PRO D CA 1
ATOM 7653 C C . PRO D 2 98 ? 17.340 27.938 78.547 1.00 33.99 272 PRO D C 1
ATOM 7654 O O . PRO D 2 98 ? 17.708 28.959 77.963 1.00 34.09 272 PRO D O 1
ATOM 7658 N N . PRO D 2 99 ? 17.489 27.768 79.872 1.00 34.19 273 PRO D N 1
ATOM 7659 C CA . PRO D 2 99 ? 18.348 28.723 80.555 1.00 34.46 273 PRO D CA 1
ATOM 7660 C C . PRO D 2 99 ? 19.725 28.659 79.912 1.00 34.88 273 PRO D C 1
ATOM 7661 O O . PRO D 2 99 ? 20.118 27.597 79.417 1.00 34.95 273 PRO D O 1
ATOM 7665 N N . GLU D 2 100 ? 20.436 29.783 79.893 1.00 35.34 274 GLU D N 1
ATOM 7666 C CA . GLU D 2 100 ? 21.780 29.848 79.315 1.00 35.91 274 GLU D CA 1
ATOM 7667 C C . GLU D 2 100 ? 22.796 29.036 80.124 1.00 36.24 274 GLU D C 1
ATOM 7668 O O . GLU D 2 100 ? 22.534 28.680 81.278 1.00 36.51 274 GLU D O 1
ATOM 7674 N N . VAL D 2 101 ? 23.952 28.749 79.524 1.00 36.44 275 VAL D N 1
ATOM 7675 C CA . VAL D 2 101 ? 24.977 27.942 80.191 1.00 36.64 275 VAL D CA 1
ATOM 7676 C C . VAL D 2 101 ? 25.393 28.573 81.519 1.00 36.94 275 VAL D C 1
ATOM 7677 O O . VAL D 2 101 ? 25.613 27.869 82.505 1.00 37.06 275 VAL D O 1
ATOM 7681 N N . ALA D 2 102 ? 25.472 29.902 81.541 1.00 37.27 276 ALA D N 1
ATOM 7682 C CA . ALA D 2 102 ? 25.818 30.642 82.752 1.00 37.54 276 ALA D CA 1
ATOM 7683 C C . ALA D 2 102 ? 24.964 30.234 83.958 1.00 37.75 276 ALA D C 1
ATOM 7684 O O . ALA D 2 102 ? 25.468 30.145 85.084 1.00 37.72 276 ALA D O 1
ATOM 7686 N N . GLU D 2 103 ? 23.681 29.978 83.712 1.00 38.02 277 GLU D N 1
ATOM 7687 C CA . GLU D 2 103 ? 22.752 29.595 84.770 1.00 38.51 277 GLU D CA 1
ATOM 7688 C C . GLU D 2 103 ? 23.028 28.184 85.282 1.00 38.79 277 GLU D C 1
ATOM 7689 O O . GLU D 2 103 ? 22.814 27.897 86.459 1.00 38.82 277 GLU D O 1
ATOM 7695 N N . PHE D 2 104 ? 23.511 27.312 84.399 1.00 39.16 278 PHE D N 1
ATOM 7696 C CA . PHE D 2 104 ? 23.853 25.934 84.776 1.00 39.52 278 PHE D CA 1
ATOM 7697 C C . PHE D 2 104 ? 25.143 25.836 85.605 1.00 39.65 278 PHE D C 1
ATOM 7698 O O . PHE D 2 104 ? 25.446 24.793 86.184 1.00 39.74 278 PHE D O 1
ATOM 7706 N N . VAL D 2 105 ? 25.890 26.932 85.662 1.00 39.83 279 VAL D N 1
ATOM 7707 C CA . VAL D 2 105 ? 27.018 27.050 86.579 1.00 39.88 279 VAL D CA 1
ATOM 7708 C C . VAL D 2 105 ? 26.559 27.699 87.895 1.00 40.05 279 VAL D C 1
ATOM 7709 O O . VAL D 2 105 ? 26.965 27.263 88.972 1.00 40.04 279 VAL D O 1
ATOM 7713 N N . TYR D 2 106 ? 25.702 28.719 87.801 1.00 40.31 280 TYR D N 1
ATOM 7714 C CA . TYR D 2 106 ? 25.202 29.428 88.986 1.00 40.66 280 TYR D CA 1
ATOM 7715 C C . TYR D 2 106 ? 24.650 28.498 90.068 1.00 41.01 280 TYR D C 1
ATOM 7716 O O . TYR D 2 106 ? 25.072 28.576 91.230 1.00 41.16 280 TYR D O 1
ATOM 7725 N N . ILE D 2 107 ? 23.718 27.625 89.679 1.00 41.27 281 ILE D N 1
ATOM 7726 C CA . ILE D 2 107 ? 23.046 26.718 90.625 1.00 41.65 281 ILE D CA 1
ATOM 7727 C C . ILE D 2 107 ? 23.923 25.573 91.143 1.00 41.74 281 ILE D C 1
ATOM 7728 O O . ILE D 2 107 ? 23.411 24.580 91.663 1.00 41.94 281 ILE D O 1
ATOM 7733 N N . THR D 2 108 ? 25.238 25.717 91.002 1.00 41.71 282 THR D N 1
ATOM 7734 C CA . THR D 2 108 ? 26.188 24.748 91.539 1.00 41.63 282 THR D CA 1
ATOM 7735 C C . THR D 2 108 ? 27.214 25.429 92.456 1.00 41.73 282 THR D C 1
ATOM 7736 O O . THR D 2 108 ? 28.161 24.789 92.912 1.00 41.70 282 THR D O 1
ATOM 7740 N N . ASP D 2 109 ? 27.004 26.722 92.730 1.00 41.76 283 ASP D N 1
ATOM 7741 C CA . ASP D 2 109 ? 27.976 27.578 93.429 1.00 41.69 283 ASP D CA 1
ATOM 7742 C C . ASP D 2 109 ? 29.366 27.481 92.777 1.00 41.60 283 ASP D C 1
ATOM 7743 O O . ASP D 2 109 ? 30.394 27.496 93.460 1.00 41.61 283 ASP D O 1
ATOM 7748 N N . ASP D 2 110 ? 29.371 27.389 91.443 1.00 41.42 284 ASP D N 1
ATOM 7749 C CA . ASP D 2 110 ? 30.593 27.276 90.627 1.00 41.28 284 ASP D CA 1
ATOM 7750 C C . ASP D 2 110 ? 31.477 26.069 90.968 1.00 41.12 284 ASP D C 1
ATOM 7751 O O . ASP D 2 110 ? 32.708 26.169 90.947 1.00 41.06 284 ASP D O 1
ATOM 7756 N N . THR D 2 111 ? 30.848 24.933 91.271 1.00 40.87 285 THR D N 1
ATOM 7757 C CA . THR D 2 111 ? 31.578 23.687 91.515 1.00 40.78 285 THR D CA 1
ATOM 7758 C C . THR D 2 111 ? 32.354 23.296 90.261 1.00 40.49 285 THR D C 1
ATOM 7759 O O . THR D 2 111 ? 33.399 22.642 90.343 1.00 40.47 285 THR D O 1
ATOM 7763 N N . TYR D 2 112 ? 31.827 23.707 89.108 1.00 40.05 286 TYR D N 1
ATOM 7764 C CA . TYR D 2 112 ? 32.466 23.468 87.816 1.00 39.63 286 TYR D CA 1
ATOM 7765 C C . TYR D 2 112 ? 32.507 24.760 87.000 1.00 39.45 286 TYR D C 1
ATOM 7766 O O . TYR D 2 112 ? 31.819 25.732 87.317 1.00 39.40 286 TYR D O 1
ATOM 7775 N N . THR D 2 113 ? 33.329 24.779 85.961 1.00 39.32 287 THR D N 1
ATOM 7776 C CA . THR D 2 113 ? 33.468 25.970 85.135 1.00 39.28 287 THR D CA 1
ATOM 7777 C C . THR D 2 113 ? 32.579 25.854 83.905 1.00 39.30 287 THR D C 1
ATOM 7778 O O . THR D 2 113 ? 31.965 24.810 83.680 1.00 39.18 287 THR D O 1
ATOM 7782 N N . LYS D 2 114 ? 32.501 26.926 83.119 1.00 39.34 288 LYS D N 1
ATOM 7783 C CA . LYS D 2 114 ? 31.738 26.904 81.871 1.00 39.45 288 LYS D CA 1
ATOM 7784 C C . LYS D 2 114 ? 32.356 25.942 80.850 1.00 39.17 288 LYS D C 1
ATOM 7785 O O . LYS D 2 114 ? 31.631 25.230 80.154 1.00 39.02 288 LYS D O 1
ATOM 7791 N N . LYS D 2 115 ? 33.688 25.939 80.768 1.00 39.04 289 LYS D N 1
ATOM 7792 C CA . LYS D 2 115 ? 34.438 24.988 79.939 1.00 39.12 289 LYS D CA 1
ATOM 7793 C C . LYS D 2 115 ? 34.114 23.537 80.291 1.00 38.92 289 LYS D C 1
ATOM 7794 O O . LYS D 2 115 ? 33.959 22.694 79.401 1.00 39.05 289 LYS D O 1
ATOM 7800 N N . GLN D 2 116 ? 34.018 23.265 81.591 1.00 38.60 290 GLN D N 1
ATOM 7801 C CA . GLN D 2 116 ? 33.732 21.928 82.108 1.00 38.44 290 GLN D CA 1
ATOM 7802 C C . GLN D 2 116 ? 32.335 21.415 81.740 1.00 38.37 290 GLN D C 1
ATOM 7803 O O . GLN D 2 116 ? 32.174 20.243 81.396 1.00 38.44 290 GLN D O 1
ATOM 7809 N N . VAL D 2 117 ? 31.337 22.292 81.821 1.00 38.16 291 VAL D N 1
ATOM 7810 C CA . VAL D 2 117 ? 29.955 21.936 81.498 1.00 37.98 291 VAL D CA 1
ATOM 7811 C C . VAL D 2 117 ? 29.779 21.759 79.989 1.00 37.91 291 VAL D C 1
ATOM 7812 O O . VAL D 2 117 ? 28.999 20.927 79.545 1.00 37.77 291 VAL D O 1
ATOM 7816 N N . LEU D 2 118 ? 30.522 22.537 79.213 1.00 38.04 292 LEU D N 1
ATOM 7817 C CA . LEU D 2 118 ? 30.504 22.428 77.759 1.00 38.16 292 LEU D CA 1
ATOM 7818 C C . LEU D 2 118 ? 31.229 21.175 77.286 1.00 38.24 292 LEU D C 1
ATOM 7819 O O . LEU D 2 118 ? 30.786 20.515 76.337 1.00 38.68 292 LEU D O 1
ATOM 7824 N N . ARG D 2 119 ? 32.334 20.839 77.946 1.00 37.96 293 ARG D N 1
ATOM 7825 C CA . ARG D 2 119 ? 33.085 19.638 77.589 1.00 37.72 293 ARG D CA 1
ATOM 7826 C C . ARG D 2 119 ? 32.352 18.354 77.977 1.00 37.49 293 ARG D C 1
ATOM 7827 O O . ARG D 2 119 ? 32.434 17.351 77.265 1.00 37.41 293 ARG D O 1
ATOM 7835 N N . MET D 2 120 ? 31.631 18.399 79.097 1.00 37.44 294 MET D N 1
ATOM 7836 C CA . MET D 2 120 ? 30.804 17.279 79.558 1.00 37.16 294 MET D CA 1
ATOM 7837 C C . MET D 2 120 ? 29.596 17.052 78.651 1.00 36.97 294 MET D C 1
ATOM 7838 O O . MET D 2 120 ? 29.282 15.914 78.319 1.00 37.09 294 MET D O 1
ATOM 7843 N N . GLU D 2 121 ? 28.931 18.134 78.251 1.00 36.81 295 GLU D N 1
ATOM 7844 C CA . GLU D 2 121 ? 27.828 18.065 77.287 1.00 36.72 295 GLU D CA 1
ATOM 7845 C C . GLU D 2 121 ? 28.222 17.238 76.075 1.00 36.84 295 GLU D C 1
ATOM 7846 O O . GLU D 2 121 ? 27.453 16.401 75.608 1.00 36.79 295 GLU D O 1
ATOM 7852 N N . HIS D 2 122 ? 29.428 17.493 75.579 1.00 37.08 296 HIS D N 1
ATOM 7853 C CA . HIS D 2 122 ? 29.981 16.791 74.432 1.00 37.41 296 HIS D CA 1
ATOM 7854 C C . HIS D 2 122 ? 30.234 15.325 74.767 1.00 37.07 296 HIS D C 1
ATOM 7855 O O . HIS D 2 122 ? 29.960 14.443 73.945 1.00 37.12 296 HIS D O 1
ATOM 7862 N N . LEU D 2 123 ? 30.752 15.067 75.970 1.00 36.63 297 LEU D N 1
ATOM 7863 C CA . LEU D 2 123 ? 31.047 13.694 76.400 1.00 36.17 297 LEU D CA 1
ATOM 7864 C C . LEU D 2 123 ? 29.774 12.860 76.453 1.00 35.65 297 LEU D C 1
ATOM 7865 O O . LEU D 2 123 ? 29.752 11.706 76.006 1.00 35.59 297 LEU D O 1
ATOM 7870 N N . VAL D 2 124 ? 28.720 13.463 76.994 1.00 34.87 298 VAL D N 1
ATOM 7871 C CA . VAL D 2 124 ? 27.414 12.827 77.046 1.00 34.29 298 VAL D CA 1
ATOM 7872 C C . VAL D 2 124 ? 26.886 12.585 75.630 1.00 33.86 298 VAL D C 1
ATOM 7873 O O . VAL D 2 124 ? 26.454 11.471 75.310 1.00 33.78 298 VAL D O 1
ATOM 7877 N N . LEU D 2 125 ? 26.947 13.610 74.781 1.00 33.34 299 LEU D N 1
ATOM 7878 C CA . LEU D 2 125 ? 26.534 13.466 73.379 1.00 33.21 299 LEU D CA 1
ATOM 7879 C C . LEU D 2 125 ? 27.212 12.285 72.677 1.00 33.01 299 LEU D C 1
ATOM 7880 O O . LEU D 2 125 ? 26.565 11.537 71.945 1.00 32.94 299 LEU D O 1
ATOM 7885 N N . LYS D 2 126 ? 28.507 12.120 72.928 1.00 32.90 300 LYS D N 1
ATOM 7886 C CA . LYS D 2 126 ? 29.278 10.981 72.431 1.00 32.99 300 LYS D CA 1
ATOM 7887 C C . LYS D 2 126 ? 28.830 9.634 73.046 1.00 32.71 300 LYS D C 1
ATOM 7888 O O . LYS D 2 126 ? 28.584 8.672 72.324 1.00 32.54 300 LYS D O 1
ATOM 7894 N N . VAL D 2 127 ? 28.707 9.577 74.371 1.00 32.60 301 VAL D N 1
ATOM 7895 C CA . VAL D 2 127 ? 28.329 8.340 75.065 1.00 32.32 301 VAL D CA 1
ATOM 7896 C C . VAL D 2 127 ? 26.929 7.866 74.686 1.00 32.39 301 VAL D C 1
ATOM 7897 O O . VAL D 2 127 ? 26.682 6.663 74.576 1.00 32.53 301 VAL D O 1
ATOM 7901 N N . LEU D 2 128 ? 26.024 8.819 74.475 1.00 32.24 302 LEU D N 1
ATOM 7902 C CA . LEU D 2 128 ? 24.659 8.514 74.047 1.00 31.99 302 LEU D CA 1
ATOM 7903 C C . LEU D 2 128 ? 24.491 8.449 72.518 1.00 31.95 302 LEU D C 1
ATOM 7904 O O . LEU D 2 128 ? 23.368 8.371 72.020 1.00 31.90 302 LEU D O 1
ATOM 7909 N N . THR D 2 129 ? 25.607 8.466 71.790 1.00 32.11 303 THR D N 1
ATOM 7910 C CA . THR D 2 129 ? 25.623 8.530 70.314 1.00 32.41 303 THR D CA 1
ATOM 7911 C C . THR D 2 129 ? 24.520 9.434 69.738 1.00 32.63 303 THR D C 1
ATOM 7912 O O . THR D 2 129 ? 23.933 9.130 68.693 1.00 32.33 303 THR D O 1
ATOM 7916 N N . PHE D 2 130 ? 24.254 10.532 70.455 1.00 33.04 304 PHE D N 1
ATOM 7917 C CA . PHE D 2 130 ? 23.279 11.573 70.085 1.00 33.45 304 PHE D CA 1
ATOM 7918 C C . PHE D 2 130 ? 21.795 11.200 70.172 1.00 33.80 304 PHE D C 1
ATOM 7919 O O . PHE D 2 130 ? 20.943 12.020 69.837 1.00 34.09 304 PHE D O 1
ATOM 7927 N N . ASP D 2 131 ? 21.488 9.990 70.636 1.00 34.05 305 ASP D N 1
ATOM 7928 C CA . ASP D 2 131 ? 20.100 9.542 70.764 1.00 34.27 305 ASP D CA 1
ATOM 7929 C C . ASP D 2 131 ? 19.412 10.108 72.015 1.00 34.33 305 ASP D C 1
ATOM 7930 O O . ASP D 2 131 ? 19.431 9.503 73.092 1.00 34.30 305 ASP D O 1
ATOM 7935 N N . LEU D 2 132 ? 18.802 11.280 71.847 1.00 34.37 306 LEU D N 1
ATOM 7936 C CA . LEU D 2 132 ? 18.194 12.021 72.951 1.00 34.16 306 LEU D CA 1
ATOM 7937 C C . LEU D 2 132 ? 16.671 11.953 72.969 1.00 34.19 306 LEU D C 1
ATOM 7938 O O . LEU D 2 132 ? 16.043 12.264 73.984 1.00 34.24 306 LEU D O 1
ATOM 7943 N N . ALA D 2 133 ? 16.078 11.540 71.853 1.00 34.44 307 ALA D N 1
ATOM 7944 C CA . ALA D 2 133 ? 14.623 11.446 71.742 1.00 34.59 307 ALA D CA 1
ATOM 7945 C C . ALA D 2 133 ? 14.076 10.190 72.432 1.00 34.75 307 ALA D C 1
ATOM 7946 O O . ALA D 2 133 ? 13.384 9.379 71.815 1.00 34.51 307 ALA D O 1
ATOM 7948 N N . ALA D 2 134 ? 14.393 10.051 73.719 1.00 35.20 308 ALA D N 1
ATOM 7949 C CA . ALA D 2 134 ? 13.989 8.898 74.526 1.00 35.81 308 ALA D CA 1
ATOM 7950 C C . ALA D 2 134 ? 12.513 8.957 74.931 1.00 36.15 308 ALA D C 1
ATOM 7951 O O . ALA D 2 134 ? 11.968 10.044 75.122 1.00 36.48 308 ALA D O 1
ATOM 7953 N N . PRO D 2 135 ? 11.858 7.788 75.048 1.00 36.45 309 PRO D N 1
ATOM 7954 C CA . PRO D 2 135 ? 10.527 7.753 75.637 1.00 36.75 309 PRO D CA 1
ATOM 7955 C C . PRO D 2 135 ? 10.625 7.935 77.148 1.00 37.03 309 PRO D C 1
ATOM 7956 O O . PRO D 2 135 ? 11.583 7.466 77.774 1.00 37.09 309 PRO D O 1
ATOM 7960 N N . THR D 2 136 ? 9.642 8.620 77.719 1.00 37.08 310 THR D N 1
ATOM 7961 C CA . THR D 2 136 ? 9.645 8.929 79.137 1.00 37.12 310 THR D CA 1
ATOM 7962 C C . THR D 2 136 ? 8.307 8.554 79.753 1.00 37.33 310 THR D C 1
ATOM 7963 O O . THR D 2 136 ? 7.292 8.505 79.053 1.00 37.29 310 THR D O 1
ATOM 7967 N N . VAL D 2 137 ? 8.319 8.298 81.064 1.00 37.57 311 VAL D N 1
ATOM 7968 C CA . VAL D 2 137 ? 7.103 8.041 81.864 1.00 37.59 311 VAL D CA 1
ATOM 7969 C C . VAL D 2 137 ? 6.032 9.113 81.622 1.00 37.75 311 VAL D C 1
ATOM 7970 O O . VAL D 2 137 ? 4.841 8.805 81.505 1.00 38.04 311 VAL D O 1
ATOM 7974 N N . ASN D 2 138 ? 6.476 10.361 81.525 1.00 37.83 312 ASN D N 1
ATOM 7975 C CA . ASN D 2 138 ? 5.608 11.496 81.229 1.00 38.02 312 ASN D CA 1
ATOM 7976 C C . ASN D 2 138 ? 4.952 11.457 79.832 1.00 38.10 312 ASN D C 1
ATOM 7977 O O . ASN D 2 138 ? 3.817 11.906 79.676 1.00 37.92 312 ASN D O 1
ATOM 7982 N N . GLN D 2 139 ? 5.659 10.927 78.828 1.00 38.23 313 GLN D N 1
ATOM 7983 C CA . GLN D 2 139 ? 5.102 10.803 77.469 1.00 38.42 313 GLN D CA 1
ATOM 7984 C C . GLN D 2 139 ? 4.031 9.728 77.401 1.00 38.58 313 GLN D C 1
ATOM 7985 O O . GLN D 2 139 ? 3.199 9.725 76.488 1.00 38.50 313 GLN D O 1
ATOM 7991 N N . PHE D 2 140 ? 4.078 8.797 78.348 1.00 38.69 314 PHE D N 1
ATOM 7992 C CA . PHE D 2 140 ? 3.077 7.752 78.414 1.00 38.92 314 PHE D CA 1
ATOM 7993 C C . PHE D 2 140 ? 1.873 8.188 79.245 1.00 39.09 314 PHE D C 1
ATOM 7994 O O . PHE D 2 140 ? 0.730 7.989 78.820 1.00 39.15 314 PHE D O 1
ATOM 8002 N N . LEU D 2 141 ? 2.127 8.801 80.404 1.00 39.17 315 LEU D N 1
ATOM 8003 C CA . LEU D 2 141 ? 1.050 9.374 81.222 1.00 39.31 315 LEU D CA 1
ATOM 8004 C C . LEU D 2 141 ? 0.144 10.293 80.408 1.00 39.37 315 LEU D C 1
ATOM 8005 O O . LEU D 2 141 ? -1.074 10.106 80.391 1.00 39.36 315 LEU D O 1
ATOM 8010 N N . THR D 2 142 ? 0.746 11.261 79.712 1.00 39.53 316 THR D N 1
ATOM 8011 C CA . THR D 2 142 ? -0.006 12.271 78.949 1.00 39.62 316 THR D CA 1
ATOM 8012 C C . THR D 2 142 ? -0.914 11.627 77.905 1.00 39.54 316 THR D C 1
ATOM 8013 O O . THR D 2 142 ? -2.007 12.137 77.629 1.00 39.41 316 THR D O 1
ATOM 8017 N N . GLN D 2 143 ? -0.459 10.511 77.334 1.00 39.43 317 GLN D N 1
ATOM 8018 C CA . GLN D 2 143 ? -1.309 9.698 76.464 1.00 39.32 317 GLN D CA 1
ATOM 8019 C C . GLN D 2 143 ? -2.506 9.101 77.223 1.00 39.31 317 GLN D C 1
ATOM 8020 O O . GLN D 2 143 ? -3.655 9.271 76.797 1.00 39.23 317 GLN D O 1
ATOM 8026 N N . TYR D 2 144 ? -2.233 8.430 78.347 1.00 39.30 318 TYR D N 1
ATOM 8027 C CA . TYR D 2 144 ? -3.273 7.745 79.138 1.00 39.29 318 TYR D CA 1
ATOM 8028 C C . TYR D 2 144 ? -4.321 8.708 79.704 1.00 39.12 318 TYR D C 1
ATOM 8029 O O . TYR D 2 144 ? -5.469 8.319 79.939 1.00 38.92 318 TYR D O 1
ATOM 8038 N N . PHE D 2 145 ? -3.908 9.955 79.930 1.00 38.95 319 PHE D N 1
ATOM 8039 C CA . PHE D 2 145 ? -4.778 10.988 80.484 1.00 38.87 319 PHE D CA 1
ATOM 8040 C C . PHE D 2 145 ? -6.017 11.228 79.624 1.00 39.08 319 PHE D C 1
ATOM 8041 O O . PHE D 2 145 ? -7.100 11.525 80.145 1.00 39.12 319 PHE D O 1
ATOM 8049 N N . LEU D 2 146 ? -5.854 11.076 78.313 1.00 39.27 320 LEU D N 1
ATOM 8050 C CA . LEU D 2 146 ? -6.946 11.269 77.361 1.00 39.60 320 LEU D CA 1
ATOM 8051 C C . LEU D 2 146 ? -8.009 10.157 77.430 1.00 39.91 320 LEU D C 1
ATOM 8052 O O . LEU D 2 146 ? -8.968 10.158 76.654 1.00 39.79 320 LEU D O 1
ATOM 8057 N N . HIS D 2 147 ? -7.837 9.221 78.362 1.00 40.33 321 HIS D N 1
ATOM 8058 C CA . HIS D 2 147 ? -8.776 8.112 78.524 1.00 40.84 321 HIS D CA 1
ATOM 8059 C C . HIS D 2 147 ? -9.601 8.187 79.806 1.00 41.18 321 HIS D C 1
ATOM 8060 O O . HIS D 2 147 ? -10.341 7.256 80.135 1.00 41.26 321 HIS D O 1
ATOM 8067 N N . GLN D 2 148 ? -9.465 9.301 80.519 1.00 41.65 322 GLN D N 1
ATOM 8068 C CA . GLN D 2 148 ? -10.337 9.612 81.642 1.00 42.09 322 GLN D CA 1
ATOM 8069 C C . GLN D 2 148 ? -11.677 10.115 81.121 1.00 42.42 322 GLN D C 1
ATOM 8070 O O . GLN D 2 148 ? -11.727 10.905 80.169 1.00 42.45 322 GLN D O 1
ATOM 8076 N N . GLN D 2 149 ? -12.758 9.654 81.749 1.00 42.67 323 GLN D N 1
ATOM 8077 C CA . GLN D 2 149 ? -14.106 9.952 81.284 1.00 42.89 323 GLN D CA 1
ATOM 8078 C C . GLN D 2 149 ? -15.051 10.299 82.447 1.00 43.08 323 GLN D C 1
ATOM 8079 O O . GLN D 2 149 ? -15.561 9.396 83.127 1.00 43.04 323 GLN D O 1
ATOM 8085 N N . PRO D 2 150 ? -15.283 11.612 82.685 1.00 43.16 324 PRO D N 1
ATOM 8086 C CA . PRO D 2 150 ? -14.680 12.769 82.003 1.00 43.11 324 PRO D CA 1
ATOM 8087 C C . PRO D 2 150 ? -13.275 13.094 82.517 1.00 43.06 324 PRO D C 1
ATOM 8088 O O . PRO D 2 150 ? -12.812 12.472 83.477 1.00 43.00 324 PRO D O 1
ATOM 8092 N N . ALA D 2 151 ? -12.616 14.063 81.879 1.00 43.07 325 ALA D N 1
ATOM 8093 C CA . ALA D 2 151 ? -11.213 14.388 82.169 1.00 43.09 325 ALA D CA 1
ATOM 8094 C C . ALA D 2 151 ? -11.009 15.095 83.513 1.00 43.08 325 ALA D C 1
ATOM 8095 O O . ALA D 2 151 ? -11.143 16.314 83.622 1.00 43.12 325 ALA D O 1
ATOM 8097 N N . ASN D 2 152 ? -10.690 14.305 84.531 1.00 43.13 326 ASN D N 1
ATOM 8098 C CA . ASN D 2 152 ? -10.360 14.810 85.856 1.00 43.18 326 ASN D CA 1
ATOM 8099 C C . ASN D 2 152 ? -8.867 15.119 85.932 1.00 43.24 326 ASN D C 1
ATOM 8100 O O . ASN D 2 152 ? -8.045 14.320 85.483 1.00 43.24 326 ASN D O 1
ATOM 8105 N N . CYS D 2 153 ? -8.510 16.267 86.503 1.00 43.31 327 CYS D N 1
ATOM 8106 C CA . CYS D 2 153 ? -7.099 16.658 86.553 1.00 43.48 327 CYS D CA 1
ATOM 8107 C C . CYS D 2 153 ? -6.488 16.752 87.962 1.00 43.28 327 CYS D C 1
ATOM 8108 O O . CYS D 2 153 ? -5.332 17.153 88.115 1.00 43.35 327 CYS D O 1
ATOM 8111 N N . LYS D 2 154 ? -7.262 16.383 88.981 1.00 43.08 328 LYS D N 1
ATOM 8112 C CA . LYS D 2 154 ? -6.696 16.068 90.294 1.00 42.92 328 LYS D CA 1
ATOM 8113 C C . LYS D 2 154 ? -5.900 14.769 90.175 1.00 42.75 328 LYS D C 1
ATOM 8114 O O . LYS D 2 154 ? -4.894 14.571 90.861 1.00 42.65 328 LYS D O 1
ATOM 8120 N N . VAL D 2 155 ? -6.377 13.895 89.290 1.00 42.54 329 VAL D N 1
ATOM 8121 C CA . VAL D 2 155 ? -5.764 12.600 89.016 1.00 42.25 329 VAL D CA 1
ATOM 8122 C C . VAL D 2 155 ? -4.569 12.760 88.074 1.00 42.04 329 VAL D C 1
ATOM 8123 O O . VAL D 2 155 ? -3.613 11.983 88.136 1.00 41.93 329 VAL D O 1
ATOM 8127 N N . GLU D 2 156 ? -4.631 13.767 87.205 1.00 41.78 330 GLU D N 1
ATOM 8128 C CA . GLU D 2 156 ? -3.512 14.088 86.321 1.00 41.55 330 GLU D CA 1
ATOM 8129 C C . GLU D 2 156 ? -2.299 14.536 87.128 1.00 41.52 330 GLU D C 1
ATOM 8130 O O . GLU D 2 156 ? -1.187 14.080 86.869 1.00 41.81 330 GLU D O 1
ATOM 8136 N N . SER D 2 157 ? -2.525 15.414 88.107 1.00 41.27 331 SER D N 1
ATOM 8137 C CA . SER D 2 157 ? -1.460 15.898 88.989 1.00 41.05 331 SER D CA 1
ATOM 8138 C C . SER D 2 157 ? -0.848 14.784 89.840 1.00 40.88 331 SER D C 1
ATOM 8139 O O . SER D 2 157 ? 0.374 14.713 89.998 1.00 41.02 331 SER D O 1
ATOM 8142 N N . LEU D 2 158 ? -1.700 13.912 90.373 1.00 40.60 332 LEU D N 1
ATOM 8143 C CA . LEU D 2 158 ? -1.257 12.831 91.257 1.00 40.10 332 LEU D CA 1
ATOM 8144 C C . LEU D 2 158 ? -0.440 11.769 90.529 1.00 39.85 332 LEU D C 1
ATOM 8145 O O . LEU D 2 158 ? 0.546 11.263 91.068 1.00 39.82 332 LEU D O 1
ATOM 8150 N N . ALA D 2 159 ? -0.862 11.442 89.309 1.00 39.56 333 ALA D N 1
ATOM 8151 C CA . ALA D 2 159 ? -0.147 10.499 88.450 1.00 39.12 333 ALA D CA 1
ATOM 8152 C C . ALA D 2 159 ? 1.266 10.993 88.138 1.00 38.93 333 ALA D C 1
ATOM 8153 O O . ALA D 2 159 ? 2.224 10.216 88.171 1.00 38.84 333 ALA D O 1
ATOM 8155 N N . MET D 2 160 ? 1.385 12.287 87.843 1.00 38.63 334 MET D N 1
ATOM 8156 C CA . MET D 2 160 ? 2.680 12.905 87.574 1.00 38.39 334 MET D CA 1
ATOM 8157 C C . MET D 2 160 ? 3.537 12.938 88.829 1.00 37.95 334 MET D C 1
ATOM 8158 O O . MET D 2 160 ? 4.746 12.720 88.753 1.00 37.88 334 MET D O 1
ATOM 8163 N N . PHE D 2 161 ? 2.901 13.204 89.972 1.00 37.49 335 PHE D N 1
ATOM 8164 C CA . PHE D 2 161 ? 3.561 13.151 91.274 1.00 37.01 335 PHE D CA 1
ATOM 8165 C C . PHE D 2 161 ? 4.161 11.776 91.518 1.00 36.78 335 PHE D C 1
ATOM 8166 O O . PHE D 2 161 ? 5.372 11.659 91.712 1.00 36.90 335 PHE D O 1
ATOM 8174 N N . LEU D 2 162 ? 3.310 10.748 91.498 1.00 36.36 336 LEU D N 1
ATOM 8175 C CA . LEU D 2 162 ? 3.740 9.357 91.692 1.00 35.87 336 LEU D CA 1
ATOM 8176 C C . LEU D 2 162 ? 4.819 8.969 90.690 1.00 35.57 336 LEU D C 1
ATOM 8177 O O . LEU D 2 162 ? 5.859 8.443 91.071 1.00 35.54 336 LEU D O 1
ATOM 8182 N N . GLY D 2 163 ? 4.575 9.254 89.414 1.00 35.29 337 GLY D N 1
ATOM 8183 C CA . GLY D 2 163 ? 5.547 8.985 88.357 1.00 35.00 337 GLY D CA 1
ATOM 8184 C C . GLY D 2 163 ? 6.829 9.795 88.475 1.00 34.76 337 GLY D C 1
ATOM 8185 O O . GLY D 2 163 ? 7.865 9.399 87.948 1.00 34.58 337 GLY D O 1
ATOM 8186 N N . GLU D 2 164 ? 6.763 10.931 89.166 1.00 34.56 338 GLU D N 1
ATOM 8187 C CA . GLU D 2 164 ? 7.952 11.741 89.393 1.00 34.40 338 GLU D CA 1
ATOM 8188 C C . GLU D 2 164 ? 8.776 11.198 90.551 1.00 34.35 338 GLU D C 1
ATOM 8189 O O . GLU D 2 164 ? 9.998 11.327 90.553 1.00 34.46 338 GLU D O 1
ATOM 8195 N N . LEU D 2 165 ? 8.105 10.588 91.525 1.00 34.21 339 LEU D N 1
ATOM 8196 C CA . LEU D 2 165 ? 8.774 9.926 92.646 1.00 34.15 339 LEU D CA 1
ATOM 8197 C C . LEU D 2 165 ? 9.544 8.689 92.204 1.00 34.33 339 LEU D C 1
ATOM 8198 O O . LEU D 2 165 ? 10.469 8.255 92.894 1.00 34.36 339 LEU D O 1
ATOM 8203 N N . SER D 2 166 ? 9.156 8.122 91.062 1.00 34.38 340 SER D N 1
ATOM 8204 C CA . SER D 2 166 ? 9.800 6.921 90.540 1.00 34.65 340 SER D CA 1
ATOM 8205 C C . SER D 2 166 ? 11.224 7.186 90.052 1.00 34.77 340 SER D C 1
ATOM 8206 O O . SER D 2 166 ? 12.056 6.271 90.030 1.00 34.93 340 SER D O 1
ATOM 8209 N N . LEU D 2 167 ? 11.494 8.439 89.682 1.00 34.84 341 LEU D N 1
ATOM 8210 C CA . LEU D 2 167 ? 12.789 8.852 89.123 1.00 34.85 341 LEU D CA 1
ATOM 8211 C C . LEU D 2 167 ? 13.881 8.926 90.190 1.00 34.68 341 LEU D C 1
ATOM 8212 O O . LEU D 2 167 ? 15.071 8.824 89.886 1.00 34.56 341 LEU D O 1
ATOM 8217 N N . ILE D 2 168 ? 13.453 9.096 91.436 1.00 34.58 342 ILE D N 1
ATOM 8218 C CA . ILE D 2 168 ? 14.344 9.296 92.571 1.00 34.63 342 ILE D CA 1
ATOM 8219 C C . ILE D 2 168 ? 15.191 8.061 92.890 1.00 35.01 342 ILE D C 1
ATOM 8220 O O . ILE D 2 168 ? 16.389 8.180 93.159 1.00 35.08 342 ILE D O 1
ATOM 8225 N N . ASP D 2 169 ? 14.579 6.881 92.841 1.00 35.44 343 ASP D N 1
ATOM 8226 C CA . ASP D 2 169 ? 15.235 5.673 93.334 1.00 35.91 343 ASP D CA 1
ATOM 8227 C C . ASP D 2 169 ? 15.396 4.599 92.277 1.00 36.44 343 ASP D C 1
ATOM 8228 O O . ASP D 2 169 ? 14.413 4.141 91.693 1.00 36.58 343 ASP D O 1
ATOM 8233 N N . ALA D 2 170 ? 16.648 4.204 92.047 1.00 37.13 344 ALA D N 1
ATOM 8234 C CA . ALA D 2 170 ? 16.990 3.190 91.046 1.00 37.84 344 ALA D CA 1
ATOM 8235 C C . ALA D 2 170 ? 16.503 1.811 91.473 1.00 38.40 344 ALA D C 1
ATOM 8236 O O . ALA D 2 170 ? 16.066 1.005 90.643 1.00 38.66 344 ALA D O 1
ATOM 8238 N N . ASP D 2 171 ? 16.594 1.543 92.771 1.00 38.74 345 ASP D N 1
ATOM 8239 C CA . ASP D 2 171 ? 16.009 0.350 93.338 1.00 39.00 345 ASP D CA 1
ATOM 8240 C C . ASP D 2 171 ? 14.610 0.731 93.833 1.00 39.33 345 ASP D C 1
ATOM 8241 O O . ASP D 2 171 ? 14.487 1.536 94.764 1.00 39.36 345 ASP D O 1
ATOM 8246 N N . PRO D 2 172 ? 13.548 0.155 93.219 1.00 39.55 346 PRO D N 1
ATOM 8247 C CA . PRO D 2 172 ? 13.545 -0.841 92.143 1.00 39.66 346 PRO D CA 1
ATOM 8248 C C . PRO D 2 172 ? 13.160 -0.357 90.726 1.00 39.62 346 PRO D C 1
ATOM 8249 O O . PRO D 2 172 ? 13.162 -1.161 89.796 1.00 39.73 346 PRO D O 1
ATOM 8253 N N . TYR D 2 173 ? 12.847 0.926 90.559 1.00 39.80 347 TYR D N 1
ATOM 8254 C CA . TYR D 2 173 ? 12.210 1.436 89.317 1.00 39.77 347 TYR D CA 1
ATOM 8255 C C . TYR D 2 173 ? 12.996 1.289 88.001 1.00 39.59 347 TYR D C 1
ATOM 8256 O O .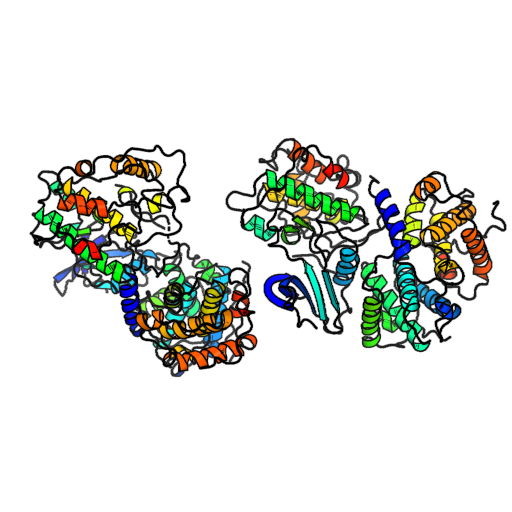 TYR D 2 173 ? 12.427 1.424 86.914 1.00 39.66 347 TYR D O 1
ATOM 8265 N N . LEU D 2 174 ? 14.290 1.013 88.108 1.00 39.32 348 LEU D N 1
ATOM 8266 C CA . LEU D 2 174 ? 15.096 0.652 86.948 1.00 39.24 348 LEU D CA 1
ATOM 8267 C C . LEU D 2 174 ? 14.648 -0.657 86.308 1.00 39.08 348 LEU D C 1
ATOM 8268 O O . LEU D 2 174 ? 14.833 -0.853 85.104 1.00 39.16 348 LEU D O 1
ATOM 8273 N N . LYS D 2 175 ? 14.068 -1.553 87.106 1.00 38.65 349 LYS D N 1
ATOM 8274 C CA . LYS D 2 175 ? 13.614 -2.842 86.587 1.00 38.42 349 LYS D CA 1
ATOM 8275 C C . LYS D 2 175 ? 12.430 -2.644 85.651 1.00 38.07 349 LYS D C 1
ATOM 8276 O O . LYS D 2 175 ? 12.212 -3.439 84.739 1.00 38.11 349 LYS D O 1
ATOM 8282 N N . TYR D 2 176 ? 11.684 -1.567 85.876 1.00 37.61 350 TYR D N 1
ATOM 8283 C CA . TYR D 2 176 ? 10.433 -1.334 85.167 1.00 37.29 350 TYR D CA 1
ATOM 8284 C C . TYR D 2 176 ? 10.570 -0.389 83.980 1.00 37.00 350 TYR D C 1
ATOM 8285 O O . TYR D 2 176 ? 11.212 0.664 84.078 1.00 37.10 350 TYR D O 1
ATOM 8294 N N . LEU D 2 177 ? 9.945 -0.772 82.868 1.00 36.54 351 LEU D N 1
ATOM 8295 C CA . LEU D 2 177 ? 9.876 0.066 81.672 1.00 36.23 351 LEU D CA 1
ATOM 8296 C C . LEU D 2 177 ? 8.969 1.282 81.893 1.00 36.12 351 LEU D C 1
ATOM 8297 O O . LEU D 2 177 ? 7.971 1.186 82.607 1.00 35.74 351 LEU D O 1
ATOM 8302 N N . PRO D 2 178 ? 9.322 2.429 81.276 1.00 36.24 352 PRO D N 1
ATOM 8303 C CA . PRO D 2 178 ? 8.590 3.703 81.381 1.00 36.29 352 PRO D CA 1
ATOM 8304 C C . PRO D 2 178 ? 7.058 3.612 81.230 1.00 36.31 352 PRO D C 1
ATOM 8305 O O . PRO D 2 178 ? 6.325 4.169 82.058 1.00 36.53 352 PRO D O 1
ATOM 8309 N N . SER D 2 179 ? 6.589 2.916 80.191 1.00 36.22 353 SER D N 1
ATOM 8310 C CA . SER D 2 179 ? 5.151 2.756 79.921 1.00 35.73 353 SER D CA 1
ATOM 8311 C C . SER D 2 179 ? 4.442 2.076 81.077 1.00 35.49 353 SER D C 1
ATOM 8312 O O . SER D 2 179 ? 3.301 2.411 81.397 1.00 35.50 353 SER D O 1
ATOM 8315 N N . VAL D 2 180 ? 5.136 1.127 81.697 1.00 35.29 354 VAL D N 1
ATOM 8316 C CA . VAL D 2 180 ? 4.605 0.387 82.839 1.00 35.20 354 VAL D CA 1
ATOM 8317 C C . VAL D 2 180 ? 4.473 1.261 84.094 1.00 35.09 354 VAL D C 1
ATOM 8318 O O . VAL D 2 180 ? 3.420 1.254 84.742 1.00 35.04 354 VAL D O 1
ATOM 8322 N N . ILE D 2 181 ? 5.524 2.017 84.422 1.00 34.90 355 ILE D N 1
ATOM 8323 C CA . ILE D 2 181 ? 5.491 2.938 85.568 1.00 34.81 355 ILE D CA 1
ATOM 8324 C C . ILE D 2 181 ? 4.321 3.929 85.442 1.00 35.04 355 ILE D C 1
ATOM 8325 O O . ILE D 2 181 ? 3.584 4.175 86.409 1.00 34.52 355 ILE D O 1
ATOM 8330 N N . ALA D 2 182 ? 4.146 4.461 84.232 1.00 35.40 356 ALA D N 1
ATOM 8331 C CA . ALA D 2 182 ? 3.033 5.355 83.921 1.00 35.60 356 ALA D CA 1
ATOM 8332 C C . ALA D 2 182 ? 1.703 4.642 84.116 1.00 35.72 356 ALA D C 1
ATOM 8333 O O . ALA D 2 182 ? 0.757 5.227 84.644 1.00 35.75 356 ALA D O 1
ATOM 8335 N N . GLY D 2 183 ? 1.646 3.377 83.696 1.00 35.77 357 GLY D N 1
ATOM 8336 C CA . GLY D 2 183 ? 0.476 2.526 83.920 1.00 35.64 357 GLY D CA 1
ATOM 8337 C C . GLY D 2 183 ? 0.101 2.461 85.389 1.00 35.67 357 GLY D C 1
ATOM 8338 O O . GLY D 2 183 ? -0.998 2.872 85.776 1.00 35.79 357 GLY D O 1
ATOM 8339 N N . ALA D 2 184 ? 1.022 1.961 86.212 1.00 35.63 358 ALA D N 1
ATOM 8340 C CA . ALA D 2 184 ? 0.816 1.891 87.659 1.00 35.48 358 ALA D CA 1
ATOM 8341 C C . ALA D 2 184 ? 0.420 3.248 88.241 1.00 35.49 358 ALA D C 1
ATOM 8342 O O . ALA D 2 184 ? -0.533 3.336 89.016 1.00 35.41 358 ALA D O 1
ATOM 8344 N N . ALA D 2 185 ? 1.139 4.298 87.843 1.00 35.46 359 ALA D N 1
ATOM 8345 C CA . ALA D 2 185 ? 0.871 5.653 88.331 1.00 35.51 359 ALA D CA 1
ATOM 8346 C C . ALA D 2 185 ? -0.443 6.258 87.835 1.00 35.49 359 ALA D C 1
ATOM 8347 O O . ALA D 2 185 ? -0.987 7.146 88.485 1.00 35.55 359 ALA D O 1
ATOM 8349 N N . PHE D 2 186 ? -0.954 5.792 86.696 1.00 35.57 360 PHE D N 1
ATOM 8350 C CA . PHE D 2 186 ? -2.264 6.256 86.229 1.00 35.69 360 PHE D CA 1
ATOM 8351 C C . PHE D 2 186 ? -3.395 5.566 86.987 1.00 35.81 360 PHE D C 1
ATOM 8352 O O . PHE D 2 186 ? -4.367 6.216 87.380 1.00 35.82 360 PHE D O 1
ATOM 8360 N N . HIS D 2 187 ? -3.259 4.254 87.174 1.00 36.00 361 HIS D N 1
ATOM 8361 C CA . HIS D 2 187 ? -4.238 3.447 87.905 1.00 36.15 361 HIS D CA 1
ATOM 8362 C C . HIS D 2 187 ? -4.255 3.780 89.396 1.00 36.30 361 HIS D C 1
ATOM 8363 O O . HIS D 2 187 ? -5.330 3.924 89.990 1.00 36.26 361 HIS D O 1
ATOM 8370 N N . LEU D 2 188 ? -3.064 3.893 89.988 1.00 36.51 362 LEU D N 1
ATOM 8371 C CA . LEU D 2 188 ? -2.917 4.185 91.418 1.00 36.73 362 LEU D CA 1
ATOM 8372 C C . LEU D 2 188 ? -3.534 5.535 91.781 1.00 36.78 362 LEU D C 1
ATOM 8373 O O . LEU D 2 188 ? -4.248 5.650 92.783 1.00 36.73 362 LEU D O 1
ATOM 8378 N N . ALA D 2 189 ? -3.255 6.539 90.951 1.00 36.81 363 ALA D N 1
ATOM 8379 C CA . ALA D 2 189 ? -3.795 7.884 91.116 1.00 36.84 363 ALA D CA 1
ATOM 8380 C C . ALA D 2 189 ? -5.320 7.926 90.976 1.00 36.87 363 ALA D C 1
ATOM 8381 O O . ALA D 2 189 ? -6.000 8.618 91.737 1.00 36.93 363 ALA D O 1
ATOM 8383 N N . LEU D 2 190 ? -5.842 7.179 90.004 1.00 36.91 364 LEU D N 1
ATOM 8384 C CA . LEU D 2 190 ? -7.276 7.108 89.733 1.00 36.98 364 LEU D CA 1
ATOM 8385 C C . LEU D 2 190 ? -8.028 6.459 90.895 1.00 37.10 364 LEU D C 1
ATOM 8386 O O . LEU D 2 190 ? -9.158 6.842 91.211 1.00 37.09 364 LEU D O 1
ATOM 8391 N N . TYR D 2 191 ? -7.381 5.483 91.528 1.00 37.18 365 TYR D N 1
ATOM 8392 C CA . TYR D 2 191 ? -7.937 4.763 92.669 1.00 37.18 365 TYR D CA 1
ATOM 8393 C C . TYR D 2 191 ? -7.997 5.641 93.925 1.00 37.11 365 TYR D C 1
ATOM 8394 O O . TYR D 2 191 ? -8.868 5.456 94.782 1.00 36.93 365 TYR D O 1
ATOM 8403 N N . THR D 2 192 ? -7.070 6.592 94.021 1.00 37.09 366 THR D N 1
ATOM 8404 C CA . THR D 2 192 ? -6.951 7.457 95.193 1.00 37.13 366 THR D CA 1
ATOM 8405 C C . THR D 2 192 ? -7.982 8.595 95.191 1.00 37.28 366 THR D C 1
ATOM 8406 O O . THR D 2 192 ? -8.543 8.925 96.242 1.00 37.33 366 THR D O 1
ATOM 8410 N N . VAL D 2 193 ? -8.236 9.183 94.021 1.00 37.25 367 VAL D N 1
ATOM 8411 C CA . VAL D 2 193 ? -9.180 10.303 93.925 1.00 37.27 367 VAL D CA 1
ATOM 8412 C C . VAL D 2 193 ? -10.577 9.877 93.447 1.00 37.25 367 VAL D C 1
ATOM 8413 O O . VAL D 2 193 ? -11.544 9.960 94.205 1.00 37.30 367 VAL D O 1
ATOM 8417 N N . THR D 2 194 ? -10.674 9.434 92.194 1.00 37.18 368 THR D N 1
ATOM 8418 C CA . THR D 2 194 ? -11.950 9.022 91.597 1.00 36.97 368 THR D CA 1
ATOM 8419 C C . THR D 2 194 ? -12.463 7.688 92.144 1.00 36.85 368 THR D C 1
ATOM 8420 O O . THR D 2 194 ? -13.675 7.487 92.255 1.00 36.74 368 THR D O 1
ATOM 8424 N N . GLY D 2 195 ? -11.539 6.786 92.477 1.00 36.65 369 GLY D N 1
ATOM 8425 C CA . GLY D 2 195 ? -11.880 5.467 93.016 1.00 36.42 369 GLY D CA 1
ATOM 8426 C C . GLY D 2 195 ? -11.939 4.363 91.975 1.00 36.34 369 GLY D C 1
ATOM 8427 O O . GLY D 2 195 ? -11.996 3.183 92.322 1.00 36.21 369 GLY D O 1
ATOM 8428 N N . GLN D 2 196 ? -11.909 4.750 90.699 1.00 36.36 370 GLN D N 1
ATOM 8429 C CA . GLN D 2 196 ? -12.032 3.820 89.568 1.00 36.28 370 GLN D CA 1
ATOM 8430 C C . GLN D 2 196 ? -10.789 2.947 89.354 1.00 36.23 370 GLN D C 1
ATOM 8431 O O . GLN D 2 196 ? -9.824 3.006 90.124 1.00 36.07 370 GLN D O 1
ATOM 8437 N N . SER D 2 197 ? -10.829 2.147 88.289 1.00 36.30 371 SER D N 1
ATOM 8438 C CA . SER D 2 197 ? -9.727 1.265 87.906 1.00 36.34 371 SER D CA 1
ATOM 8439 C C . SER D 2 197 ? -9.160 1.593 86.525 1.00 36.38 371 SER D C 1
ATOM 8440 O O . SER D 2 197 ? -9.753 2.349 85.756 1.00 36.39 371 SER D O 1
ATOM 8443 N N . TRP D 2 198 ? -7.998 1.010 86.241 1.00 36.52 372 TRP D N 1
ATOM 8444 C CA . TRP D 2 198 ? -7.342 1.028 84.933 1.00 36.53 372 TRP D CA 1
ATOM 8445 C C . TRP D 2 198 ? -8.315 0.522 83.848 1.00 36.48 372 TRP D C 1
ATOM 8446 O O . TRP D 2 198 ? -8.604 -0.676 83.780 1.00 36.52 372 TRP D O 1
ATOM 8457 N N . PRO D 2 199 ? -8.832 1.448 83.008 1.00 36.38 373 PRO D N 1
ATOM 8458 C CA . PRO D 2 199 ? -9.984 1.187 82.125 1.00 36.27 373 PRO D CA 1
ATOM 8459 C C . PRO D 2 199 ? -9.716 0.233 80.952 1.00 36.11 373 PRO D C 1
ATOM 8460 O O . PRO D 2 199 ? -8.561 -0.026 80.615 1.00 35.99 373 PRO D O 1
ATOM 8464 N N . GLU D 2 200 ? -10.797 -0.266 80.346 1.00 36.08 374 GLU D N 1
ATOM 8465 C CA . GLU D 2 200 ? -10.739 -1.201 79.210 1.00 36.02 374 GLU D CA 1
ATOM 8466 C C . GLU D 2 200 ? -10.082 -0.561 77.985 1.00 35.91 374 GLU D C 1
ATOM 8467 O O . GLU D 2 200 ? -9.264 -1.189 77.306 1.00 35.96 374 GLU D O 1
ATOM 8473 N N . SER D 2 201 ? -10.450 0.691 77.723 1.00 35.73 375 SER D N 1
ATOM 8474 C CA . SER D 2 201 ? -9.862 1.498 76.656 1.00 35.47 375 SER D CA 1
ATOM 8475 C C . SER D 2 201 ? -8.333 1.493 76.696 1.00 35.34 375 SER D C 1
ATOM 8476 O O . SER D 2 201 ? -7.679 1.558 75.648 1.00 35.29 375 SER D O 1
ATOM 8479 N N . LEU D 2 202 ? -7.777 1.416 77.907 1.00 35.09 376 LEU D N 1
ATOM 8480 C CA . LEU D 2 202 ? -6.326 1.412 78.110 1.00 34.81 376 LEU D CA 1
ATOM 8481 C C . LEU D 2 202 ? -5.695 0.020 78.135 1.00 34.63 376 LEU D C 1
ATOM 8482 O O . LEU D 2 202 ? -4.519 -0.120 77.806 1.00 34.44 376 LEU D O 1
ATOM 8487 N N . ILE D 2 203 ? -6.469 -0.998 78.518 1.00 34.58 377 ILE D N 1
ATOM 8488 C CA . ILE D 2 203 ? -6.017 -2.391 78.407 1.00 34.52 377 ILE D CA 1
ATOM 8489 C C . ILE D 2 203 ? -5.860 -2.747 76.925 1.00 34.58 377 ILE D C 1
ATOM 8490 O O . ILE D 2 203 ? -4.883 -3.388 76.526 1.00 34.45 377 ILE D O 1
ATOM 8495 N N . ARG D 2 204 ? -6.828 -2.303 76.125 1.00 34.64 378 ARG D N 1
ATOM 8496 C CA . ARG D 2 204 ? -6.817 -2.454 74.670 1.00 34.82 378 ARG D CA 1
ATOM 8497 C C . ARG D 2 204 ? -5.590 -1.777 74.039 1.00 34.88 378 ARG D C 1
ATOM 8498 O O . ARG D 2 204 ? -4.926 -2.352 73.171 1.00 34.91 378 ARG D O 1
ATOM 8506 N N . LYS D 2 205 ? -5.293 -0.564 74.500 1.00 34.92 379 LYS D N 1
ATOM 8507 C CA . LYS D 2 205 ? -4.233 0.266 73.931 1.00 34.86 379 LYS D CA 1
ATOM 8508 C C . LYS D 2 205 ? -2.830 -0.282 74.205 1.00 34.91 379 LYS D C 1
ATOM 8509 O O . LYS D 2 205 ? -1.978 -0.272 73.317 1.00 34.85 379 LYS D O 1
ATOM 8515 N N . THR D 2 206 ? -2.602 -0.770 75.424 1.00 35.06 380 THR D N 1
ATOM 8516 C CA . THR D 2 206 ? -1.262 -1.192 75.857 1.00 35.12 380 THR D CA 1
ATOM 8517 C C . THR D 2 206 ? -0.998 -2.698 75.727 1.00 35.34 380 THR D C 1
ATOM 8518 O O . THR D 2 206 ? 0.121 -3.113 75.402 1.00 35.47 380 THR D O 1
ATOM 8522 N N . GLY D 2 207 ? -2.024 -3.507 75.978 1.00 35.40 381 GLY D N 1
ATOM 8523 C CA . GLY D 2 207 ? -1.850 -4.950 76.079 1.00 35.45 381 GLY D CA 1
ATOM 8524 C C . GLY D 2 207 ? -1.420 -5.352 77.479 1.00 35.64 381 GLY D C 1
ATOM 8525 O O . GLY D 2 207 ? -1.004 -6.492 77.700 1.00 35.51 381 GLY D O 1
ATOM 8526 N N . TYR D 2 208 ? -1.508 -4.405 78.419 1.00 35.93 382 TYR D N 1
ATOM 8527 C CA . TYR D 2 208 ? -1.241 -4.656 79.840 1.00 36.16 382 TYR D CA 1
ATOM 8528 C C . TYR D 2 208 ? -2.540 -4.838 80.618 1.00 36.38 382 TYR D C 1
ATOM 8529 O O . TYR D 2 208 ? -3.403 -3.956 80.615 1.00 36.32 382 TYR D O 1
ATOM 8538 N N . THR D 2 209 ? -2.672 -5.978 81.292 1.00 36.82 383 THR D N 1
ATOM 8539 C CA . THR D 2 209 ? -3.778 -6.187 82.236 1.00 37.13 383 THR D CA 1
ATOM 8540 C C . THR D 2 209 ? -3.418 -5.582 83.601 1.00 37.41 383 THR D C 1
ATOM 8541 O O . THR D 2 209 ? -2.310 -5.070 83.784 1.00 37.56 383 THR D O 1
ATOM 8545 N N . LEU D 2 210 ? -4.353 -5.623 84.547 1.00 37.70 384 LEU D N 1
ATOM 8546 C CA . LEU D 2 210 ? -4.080 -5.187 85.917 1.00 38.00 384 LEU D CA 1
ATOM 8547 C C . LEU D 2 210 ? -3.147 -6.207 86.576 1.00 38.24 384 LEU D C 1
ATOM 8548 O O . LEU D 2 210 ? -2.379 -5.875 87.481 1.00 38.24 384 LEU D O 1
ATOM 8553 N N . GLU D 2 211 ? -3.227 -7.445 86.086 1.00 38.57 385 GLU D N 1
ATOM 8554 C CA . GLU D 2 211 ? -2.312 -8.537 86.430 1.00 38.88 385 GLU D CA 1
ATOM 8555 C C . GLU D 2 211 ? -0.842 -8.191 86.156 1.00 39.09 385 GLU D C 1
ATOM 8556 O O . GLU D 2 211 ? 0.003 -8.311 87.044 1.00 39.21 385 GLU D O 1
ATOM 8562 N N . SER D 2 212 ? -0.548 -7.769 84.927 1.00 39.22 386 SER D N 1
ATOM 8563 C CA . SER D 2 212 ? 0.824 -7.470 84.517 1.00 39.35 386 SER D CA 1
ATOM 8564 C C . SER D 2 212 ? 1.359 -6.154 85.090 1.00 39.53 386 SER D C 1
ATOM 8565 O O . SER D 2 212 ? 2.575 -5.948 85.151 1.00 39.54 386 SER D O 1
ATOM 8568 N N . LEU D 2 213 ? 0.453 -5.274 85.514 1.00 39.72 387 LEU D N 1
ATOM 8569 C CA . LEU D 2 213 ? 0.833 -4.013 86.156 1.00 39.96 387 LEU D CA 1
ATOM 8570 C C . LEU D 2 213 ? 0.991 -4.174 87.667 1.00 40.22 387 LEU D C 1
ATOM 8571 O O . LEU D 2 213 ? 1.145 -3.187 88.387 1.00 40.21 387 LEU D O 1
ATOM 8576 N N . LYS D 2 214 ? 0.969 -5.421 88.136 1.00 40.56 388 LYS D N 1
ATOM 8577 C CA . LYS D 2 214 ? 0.922 -5.719 89.569 1.00 40.88 388 LYS D CA 1
ATOM 8578 C C . LYS D 2 214 ? 2.262 -5.581 90.315 1.00 41.11 388 LYS D C 1
ATOM 8579 O O . LYS D 2 214 ? 2.305 -4.928 91.359 1.00 41.24 388 LYS D O 1
ATOM 8585 N N . PRO D 2 215 ? 3.353 -6.193 89.800 1.00 41.32 389 PRO D N 1
ATOM 8586 C CA . PRO D 2 215 ? 4.620 -6.090 90.535 1.00 41.41 389 PRO D CA 1
ATOM 8587 C C . PRO D 2 215 ? 5.078 -4.646 90.711 1.00 41.45 389 PRO D C 1
ATOM 8588 O O . PRO D 2 215 ? 5.565 -4.276 91.781 1.00 41.51 389 PRO D O 1
ATOM 8592 N N . CYS D 2 216 ? 4.903 -3.848 89.663 1.00 41.46 390 CYS D N 1
ATOM 8593 C CA . CYS D 2 216 ? 5.243 -2.429 89.678 1.00 41.58 390 CYS D CA 1
ATOM 8594 C C . CYS D 2 216 ? 4.368 -1.646 90.658 1.00 41.71 390 CYS D C 1
ATOM 8595 O O . CYS D 2 216 ? 4.878 -0.904 91.503 1.00 41.80 390 CYS D O 1
ATOM 8598 N N . LEU D 2 217 ? 3.053 -1.831 90.540 1.00 41.77 391 LEU D N 1
ATOM 8599 C CA . LEU D 2 217 ? 2.072 -1.097 91.337 1.00 41.84 391 LEU D CA 1
ATOM 8600 C C . LEU D 2 217 ? 2.316 -1.235 92.837 1.00 41.86 391 LEU D C 1
ATOM 8601 O O . LEU D 2 217 ? 2.253 -0.247 93.572 1.00 41.98 391 LEU D O 1
ATOM 8606 N N . MET D 2 218 ? 2.597 -2.460 93.278 1.00 41.83 392 MET D N 1
ATOM 8607 C CA . MET D 2 218 ? 2.825 -2.746 94.695 1.00 41.73 392 MET D CA 1
ATOM 8608 C C . MET D 2 218 ? 4.060 -2.022 95.224 1.00 41.59 392 MET D C 1
ATOM 8609 O O . MET D 2 218 ? 4.084 -1.594 96.379 1.00 41.54 392 MET D O 1
ATOM 8614 N N . ASP D 2 219 ? 5.071 -1.882 94.368 1.00 41.42 393 ASP D N 1
ATOM 8615 C CA . ASP D 2 219 ? 6.270 -1.119 94.697 1.00 41.34 393 ASP D CA 1
ATOM 8616 C C . ASP D 2 219 ? 5.972 0.367 94.796 1.00 41.28 393 ASP D C 1
ATOM 8617 O O . ASP D 2 219 ? 6.460 1.055 95.704 1.00 41.22 393 ASP D O 1
ATOM 8622 N N . LEU D 2 220 ? 5.171 0.852 93.850 1.00 41.18 394 LEU D N 1
ATOM 8623 C CA . LEU D 2 220 ? 4.784 2.254 93.800 1.00 41.00 394 LEU D CA 1
ATOM 8624 C C . LEU D 2 220 ? 3.987 2.633 95.044 1.00 41.05 394 LEU D C 1
ATOM 8625 O O . LEU D 2 220 ? 4.231 3.676 95.647 1.00 41.03 394 LEU D O 1
ATOM 8630 N N . HIS D 2 221 ? 3.059 1.765 95.438 1.00 41.19 395 HIS D N 1
ATOM 8631 C CA . HIS D 2 221 ? 2.296 1.965 96.665 1.00 41.44 395 HIS D CA 1
ATOM 8632 C C . HIS D 2 221 ? 3.199 2.082 97.900 1.00 41.41 395 HIS D C 1
ATOM 8633 O O . HIS D 2 221 ? 2.941 2.911 98.775 1.00 41.49 395 HIS D O 1
ATOM 8640 N N . GLN D 2 222 ? 4.247 1.259 97.964 1.00 41.27 396 GLN D N 1
ATOM 8641 C CA . GLN D 2 222 ? 5.205 1.313 99.072 1.00 41.22 396 GLN D CA 1
ATOM 8642 C C . GLN D 2 222 ? 5.974 2.636 99.099 1.00 41.20 396 GLN D C 1
ATOM 8643 O O . GLN D 2 222 ? 6.266 3.173 100.169 1.00 41.29 396 GLN D O 1
ATOM 8649 N N . THR D 2 223 ? 6.289 3.160 97.919 1.00 41.18 397 THR D N 1
ATOM 8650 C CA . THR D 2 223 ? 6.977 4.441 97.795 1.00 40.98 397 THR D CA 1
ATOM 8651 C C . THR D 2 223 ? 6.048 5.572 98.216 1.00 40.95 397 THR D C 1
ATOM 8652 O O . THR D 2 223 ? 6.458 6.505 98.912 1.00 40.95 397 THR D O 1
ATOM 8656 N N . TYR D 2 224 ? 4.790 5.453 97.798 1.00 40.89 398 TYR D N 1
ATOM 8657 C CA . TYR D 2 224 ? 3.751 6.449 98.041 1.00 40.80 398 TYR D CA 1
ATOM 8658 C C . TYR D 2 224 ? 3.513 6.680 99.538 1.00 40.82 398 TYR D C 1
ATOM 8659 O O . TYR D 2 224 ? 3.386 7.823 99.982 1.00 40.87 398 TYR D O 1
ATOM 8668 N N . LEU D 2 225 ? 3.469 5.593 100.307 1.00 40.71 399 LEU D N 1
ATOM 8669 C CA . LEU D 2 225 ? 3.289 5.665 101.758 1.00 40.61 399 LEU D CA 1
ATOM 8670 C C . LEU D 2 225 ? 4.547 6.154 102.483 1.00 40.41 399 LEU D C 1
ATOM 8671 O O . LEU D 2 225 ? 4.456 6.851 103.498 1.00 40.35 399 LEU D O 1
ATOM 8676 N N . LYS D 2 226 ? 5.713 5.774 101.967 1.00 40.08 400 LYS D N 1
ATOM 8677 C CA . LYS D 2 226 ? 6.982 6.157 102.574 1.00 39.90 400 LYS D CA 1
ATOM 8678 C C . LYS D 2 226 ? 7.399 7.568 102.193 1.00 39.78 400 LYS D C 1
ATOM 8679 O O . LYS D 2 226 ? 8.286 8.139 102.826 1.00 39.82 400 LYS D O 1
ATOM 8685 N N . ALA D 2 227 ? 6.747 8.123 101.170 1.00 39.65 401 ALA D N 1
ATOM 8686 C CA . ALA D 2 227 ? 7.074 9.453 100.633 1.00 39.46 401 ALA D CA 1
ATOM 8687 C C . ALA D 2 227 ? 7.178 10.574 101.686 1.00 39.40 401 ALA D C 1
ATOM 8688 O O . ALA D 2 227 ? 8.125 11.359 101.634 1.00 39.35 401 ALA D O 1
ATOM 8690 N N . PRO D 2 228 ? 6.211 10.660 102.636 1.00 39.36 402 PRO D N 1
ATOM 8691 C CA . PRO D 2 228 ? 6.372 11.575 103.778 1.00 39.19 402 PRO D CA 1
ATOM 8692 C C . PRO D 2 228 ? 7.649 11.346 104.601 1.00 39.06 402 PRO D C 1
ATOM 8693 O O . PRO D 2 228 ? 8.260 12.313 105.064 1.00 39.05 402 PRO D O 1
ATOM 8697 N N . GLN D 2 229 ? 8.036 10.083 104.778 1.00 38.87 403 GLN D N 1
ATOM 8698 C CA . GLN D 2 229 ? 9.213 9.725 105.572 1.00 38.70 403 GLN D CA 1
ATOM 8699 C C . GLN D 2 229 ? 10.505 9.653 104.761 1.00 38.54 403 GLN D C 1
ATOM 8700 O O . GLN D 2 229 ? 11.600 9.680 105.328 1.00 38.60 403 GLN D O 1
ATOM 8706 N N . HIS D 2 230 ? 10.368 9.573 103.439 1.00 38.20 404 HIS D N 1
ATOM 8707 C CA . HIS D 2 230 ? 11.497 9.414 102.526 1.00 37.84 404 HIS D CA 1
ATOM 8708 C C . HIS D 2 230 ? 12.521 10.532 102.718 1.00 37.55 404 HIS D C 1
ATOM 8709 O O . HIS D 2 230 ? 12.149 11.688 102.909 1.00 37.47 404 HIS D O 1
ATOM 8716 N N . ALA D 2 231 ? 13.804 10.180 102.669 1.00 37.24 405 ALA D N 1
ATOM 8717 C CA . ALA D 2 231 ? 14.889 11.138 102.904 1.00 37.02 405 ALA D CA 1
ATOM 8718 C C . ALA D 2 231 ? 14.836 12.366 101.986 1.00 37.01 405 ALA D C 1
ATOM 8719 O O . ALA D 2 231 ? 15.068 13.486 102.448 1.00 37.05 405 ALA D O 1
ATOM 8721 N N . GLN D 2 232 ? 14.541 12.148 100.697 1.00 36.84 406 GLN D N 1
ATOM 8722 C CA . GLN D 2 232 ? 14.361 13.228 99.714 1.00 36.46 406 GLN D CA 1
ATOM 8723 C C . GLN D 2 232 ? 12.907 13.687 99.653 1.00 36.18 406 GLN D C 1
ATOM 8724 O O . GLN D 2 232 ? 11.990 12.861 99.670 1.00 36.12 406 GLN D O 1
ATOM 8730 N N . GLN D 2 233 ? 12.700 15.001 99.570 1.00 35.79 407 GLN D N 1
ATOM 8731 C CA . GLN D 2 233 ? 11.360 15.573 99.725 1.00 35.52 407 GLN D CA 1
ATOM 8732 C C . GLN D 2 233 ? 10.928 16.572 98.650 1.00 35.52 407 GLN D C 1
ATOM 8733 O O . GLN D 2 233 ? 9.812 17.096 98.715 1.00 35.48 407 GLN D O 1
ATOM 8739 N N . SER D 2 234 ? 11.790 16.820 97.661 1.00 35.47 408 SER D N 1
ATOM 8740 C CA . SER D 2 234 ? 11.574 17.906 96.684 1.00 35.31 408 SER D CA 1
ATOM 8741 C C . SER D 2 234 ? 10.290 17.797 95.858 1.00 35.24 408 SER D C 1
ATOM 8742 O O . SER D 2 234 ? 9.658 18.812 95.542 1.00 35.01 408 SER D O 1
ATOM 8745 N N . ILE D 2 235 ? 9.904 16.570 95.522 1.00 35.13 409 ILE D N 1
ATOM 8746 C CA . ILE D 2 235 ? 8.686 16.346 94.750 1.00 35.14 409 ILE D CA 1
ATOM 8747 C C . ILE D 2 235 ? 7.433 16.530 95.618 1.00 35.31 409 ILE D C 1
ATOM 8748 O O . ILE D 2 235 ? 6.379 16.940 95.121 1.00 35.55 409 ILE D O 1
ATOM 8753 N N . ARG D 2 236 ? 7.554 16.245 96.913 1.00 35.25 410 ARG D N 1
ATOM 8754 C CA . ARG D 2 236 ? 6.465 16.519 97.846 1.00 35.11 410 ARG D CA 1
ATOM 8755 C C . ARG D 2 236 ? 6.267 18.023 98.051 1.00 35.18 410 ARG D C 1
ATOM 8756 O O . ARG D 2 236 ? 5.129 18.497 98.100 1.00 35.19 410 ARG D O 1
ATOM 8764 N N . GLU D 2 237 ? 7.370 18.766 98.159 1.00 35.19 411 GLU D N 1
ATOM 8765 C CA . GLU D 2 237 ? 7.313 20.228 98.245 1.00 35.05 411 GLU D CA 1
ATOM 8766 C C . GLU D 2 237 ? 6.714 20.791 96.964 1.00 35.22 411 GLU D C 1
ATOM 8767 O O . GLU D 2 237 ? 5.863 21.672 97.018 1.00 35.22 411 GLU D O 1
ATOM 8773 N N . LYS D 2 238 ? 7.147 20.250 95.823 1.00 35.60 412 LYS D N 1
ATOM 8774 C CA . LYS D 2 238 ? 6.699 20.699 94.503 1.00 35.90 412 LYS D CA 1
ATOM 8775 C C . LYS D 2 238 ? 5.211 20.484 94.278 1.00 36.35 412 LYS D C 1
ATOM 8776 O O . LYS D 2 238 ? 4.523 21.390 93.805 1.00 36.58 412 LYS D O 1
ATOM 8782 N N . TYR D 2 239 ? 4.714 19.295 94.619 1.00 36.62 413 TYR D N 1
ATOM 8783 C CA . TYR D 2 239 ? 3.318 18.944 94.329 1.00 36.96 413 TYR D CA 1
ATOM 8784 C C . TYR D 2 239 ? 2.272 19.423 95.362 1.00 37.30 413 TYR D C 1
ATOM 8785 O O . TYR D 2 239 ? 1.097 19.057 95.280 1.00 37.27 413 TYR D O 1
ATOM 8794 N N . LYS D 2 240 ? 2.709 20.259 96.305 1.00 37.77 414 LYS D N 1
ATOM 8795 C CA . LYS D 2 240 ? 1.815 20.951 97.246 1.00 38.35 414 LYS D CA 1
ATOM 8796 C C . LYS D 2 240 ? 1.318 22.288 96.676 1.00 38.71 414 LYS D C 1
ATOM 8797 O O . LYS D 2 240 ? 0.522 22.986 97.311 1.00 38.64 414 LYS D O 1
ATOM 8803 N N . ASN D 2 241 ? 1.793 22.628 95.479 1.00 39.16 415 ASN D N 1
ATOM 8804 C CA . ASN D 2 241 ? 1.619 23.956 94.895 1.00 39.59 415 ASN D CA 1
ATOM 8805 C C . ASN D 2 241 ? 0.214 24.289 94.413 1.00 39.82 415 ASN D C 1
ATOM 8806 O O . ASN D 2 241 ? -0.771 23.668 94.821 1.00 40.01 415 ASN D O 1
ATOM 8811 N N . SER D 2 242 ? 0.143 25.299 93.553 1.00 39.95 416 SER D N 1
ATOM 8812 C CA . SER D 2 242 ? -1.090 25.667 92.887 1.00 40.09 416 SER D CA 1
ATOM 8813 C C . SER D 2 242 ? -1.270 24.782 91.664 1.00 40.06 416 SER D C 1
ATOM 8814 O O . SER D 2 242 ? -2.221 24.001 91.582 1.00 39.99 416 SER D O 1
ATOM 8817 N N . LYS D 2 243 ? -0.323 24.889 90.735 1.00 40.11 417 LYS D N 1
ATOM 8818 C CA . LYS D 2 243 ? -0.390 24.194 89.457 1.00 40.15 417 LYS D CA 1
ATOM 8819 C C . LYS D 2 243 ? -0.671 22.702 89.629 1.00 40.09 417 LYS D C 1
ATOM 8820 O O . LYS D 2 243 ? -1.165 22.053 88.707 1.00 40.15 417 LYS D O 1
ATOM 8826 N N . TYR D 2 244 ? -0.379 22.168 90.814 1.00 40.08 418 TYR D N 1
ATOM 8827 C CA . TYR D 2 244 ? -0.516 20.729 91.050 1.00 40.25 418 TYR D CA 1
ATOM 8828 C C . TYR D 2 244 ? -1.617 20.348 92.046 1.00 40.22 418 TYR D C 1
ATOM 8829 O O . TYR D 2 244 ? -1.683 19.204 92.511 1.00 40.18 418 TYR D O 1
ATOM 8838 N N . HIS D 2 245 ? -2.492 21.314 92.332 1.00 40.14 419 HIS D N 1
ATOM 8839 C CA . HIS D 2 245 ? -3.702 21.120 93.151 1.00 40.10 419 HIS D CA 1
ATOM 8840 C C . HIS D 2 245 ? -3.422 20.825 94.630 1.00 40.20 419 HIS D C 1
ATOM 8841 O O . HIS D 2 245 ? -4.247 21.136 95.494 1.00 40.26 419 HIS D O 1
ATOM 8848 N N . GLY D 2 246 ? -2.253 20.252 94.913 1.00 40.24 420 GLY D N 1
ATOM 8849 C CA . GLY D 2 246 ? -1.863 19.884 96.273 1.00 40.29 420 GLY D CA 1
ATOM 8850 C C . GLY D 2 246 ? -1.996 18.392 96.517 1.00 40.35 420 GLY D C 1
ATOM 8851 O O . GLY D 2 246 ? -2.332 17.968 97.623 1.00 40.53 420 GLY D O 1
ATOM 8852 N N . VAL D 2 247 ? -1.710 17.600 95.484 1.00 40.33 421 VAL D N 1
ATOM 8853 C CA . VAL D 2 247 ? -1.927 16.148 95.510 1.00 40.23 421 VAL D CA 1
ATOM 8854 C C . VAL D 2 247 ? -0.957 15.376 96.410 1.00 40.25 421 VAL D C 1
ATOM 8855 O O . VAL D 2 247 ? -1.190 14.202 96.710 1.00 40.37 421 VAL D O 1
ATOM 8859 N N . SER D 2 248 ? 0.119 16.033 96.842 1.00 40.13 422 SER D N 1
ATOM 8860 C CA . SER D 2 248 ? 1.096 15.413 97.738 1.00 39.94 422 SER D CA 1
ATOM 8861 C C . SER D 2 248 ? 0.672 15.514 99.206 1.00 40.02 422 SER D C 1
ATOM 8862 O O . SER D 2 248 ? 1.446 15.187 100.108 1.00 39.94 422 SER D O 1
ATOM 8865 N N . LEU D 2 249 ? -0.554 15.974 99.436 1.00 40.13 423 LEU D N 1
ATOM 8866 C CA . LEU D 2 249 ? -1.108 16.076 100.783 1.00 40.32 423 LEU D CA 1
ATOM 8867 C C . LEU D 2 249 ? -2.371 15.242 100.949 1.00 40.36 423 LEU D C 1
ATOM 8868 O O . LEU D 2 249 ? -2.968 15.212 102.031 1.00 40.43 423 LEU D O 1
ATOM 8873 N N . LEU D 2 250 ? -2.769 14.566 99.873 1.00 40.39 424 LEU D N 1
ATOM 8874 C CA . LEU D 2 250 ? -3.858 13.597 99.922 1.00 40.46 424 LEU D CA 1
ATOM 8875 C C . LEU D 2 250 ? -3.443 12.385 100.742 1.00 40.54 424 LEU D C 1
ATOM 8876 O O . LEU D 2 250 ? -2.251 12.126 100.915 1.00 40.47 424 LEU D O 1
ATOM 8881 N N . ASN D 2 251 ? -4.434 11.656 101.249 1.00 40.75 425 ASN D N 1
ATOM 8882 C CA . ASN D 2 251 ? -4.191 10.418 101.988 1.00 40.91 425 ASN D CA 1
ATOM 8883 C C . ASN D 2 251 ? -4.115 9.187 101.079 1.00 40.93 425 ASN D C 1
ATOM 8884 O O . ASN D 2 251 ? -5.126 8.787 100.487 1.00 40.97 425 ASN D O 1
ATOM 8889 N N . PRO D 2 252 ? -2.913 8.589 100.953 1.00 40.95 426 PRO D N 1
ATOM 8890 C CA . PRO D 2 252 ? -2.791 7.327 100.215 1.00 40.96 426 PRO D CA 1
ATOM 8891 C C . PRO D 2 252 ? -3.663 6.227 100.833 1.00 40.87 426 PRO D C 1
ATOM 8892 O O . PRO D 2 252 ? -3.688 6.088 102.060 1.00 40.82 426 PRO D O 1
ATOM 8896 N N . PRO D 2 253 ? -4.389 5.462 99.992 1.00 40.83 427 PRO D N 1
ATOM 8897 C CA . PRO D 2 253 ? -5.156 4.312 100.480 1.00 40.79 427 PRO D CA 1
ATOM 8898 C C . PRO D 2 253 ? -4.242 3.284 101.146 1.00 40.71 427 PRO D C 1
ATOM 8899 O O . PRO D 2 253 ? -3.039 3.269 100.883 1.00 40.84 427 PRO D O 1
ATOM 8903 N N . GLU D 2 254 ? -4.801 2.442 102.006 1.00 40.67 428 GLU D N 1
ATOM 8904 C CA . GLU D 2 254 ? -3.992 1.441 102.704 1.00 40.64 428 GLU D CA 1
ATOM 8905 C C . GLU D 2 254 ? -3.896 0.107 101.963 1.00 40.60 428 GLU D C 1
ATOM 8906 O O . GLU D 2 254 ? -2.841 -0.527 101.977 1.00 40.59 428 GLU D O 1
ATOM 8912 N N . THR D 2 255 ? -4.989 -0.314 101.328 1.00 40.66 429 THR D N 1
ATOM 8913 C CA . THR D 2 255 ? -4.964 -1.463 100.408 1.00 40.86 429 THR D CA 1
ATOM 8914 C C . THR D 2 255 ? -5.466 -1.074 99.014 1.00 40.95 429 THR D C 1
ATOM 8915 O O . THR D 2 255 ? -5.977 0.033 98.817 1.00 40.93 429 THR D O 1
ATOM 8919 N N . LEU D 2 256 ? -5.310 -1.986 98.056 1.00 41.03 430 LEU D N 1
ATOM 8920 C CA . LEU D 2 256 ? -5.621 -1.699 96.655 1.00 41.03 430 LEU D CA 1
ATOM 8921 C C . LEU D 2 256 ? -6.714 -2.569 96.031 1.00 41.10 430 LEU D C 1
ATOM 8922 O O . LEU D 2 256 ? -7.159 -2.288 94.913 1.00 41.08 430 LEU D O 1
ATOM 8927 N N . ASN D 2 257 ? -7.144 -3.606 96.754 1.00 41.11 431 ASN D N 1
ATOM 8928 C CA . ASN D 2 257 ? -8.104 -4.593 96.242 1.00 41.12 431 ASN D CA 1
ATOM 8929 C C . ASN D 2 257 ? -7.661 -5.212 94.918 1.00 41.21 431 ASN D C 1
ATOM 8930 O O . ASN D 2 257 ? -8.092 -4.792 93.837 1.00 41.18 431 ASN D O 1
ATOM 8935 N N . LEU D 2 258 ? -6.797 -6.218 95.023 1.00 41.36 432 LEU D N 1
ATOM 8936 C CA . LEU D 2 258 ? -6.117 -6.795 93.866 1.00 41.41 432 LEU D CA 1
ATOM 8937 C C . LEU D 2 258 ? -6.407 -8.287 93.710 1.00 41.46 432 LEU D C 1
ATOM 8938 O O . LEU D 2 258 ? -6.166 -9.081 94.622 1.00 41.50 432 LEU D O 1
ATOM 8943 N N . HIS E 3 1 ? 12.101 46.439 1.927 1.00 55.41 67 HIS F N 1
ATOM 8944 C CA . HIS E 3 1 ? 11.148 45.303 1.740 1.00 55.51 67 HIS F CA 1
ATOM 8945 C C . HIS E 3 1 ? 11.381 44.224 2.803 1.00 55.17 67 HIS F C 1
ATOM 8946 O O . HIS E 3 1 ? 11.786 43.103 2.482 1.00 55.10 67 HIS F O 1
ATOM 8953 N N . HIS E 3 2 ? 11.088 44.583 4.057 1.00 54.92 68 HIS F N 1
ATOM 8954 C CA . HIS E 3 2 ? 11.504 43.857 5.281 1.00 54.64 68 HIS F CA 1
ATOM 8955 C C . HIS E 3 2 ? 12.781 44.461 5.874 1.00 53.91 68 HIS F C 1
ATOM 8956 O O . HIS E 3 2 ? 13.820 44.529 5.209 1.00 53.51 68 HIS F O 1
ATOM 8963 N N . ALA E 3 3 ? 12.683 44.903 7.126 1.00 53.31 69 ALA F N 1
ATOM 8964 C CA . ALA E 3 3 ? 13.780 45.592 7.803 1.00 52.78 69 ALA F CA 1
ATOM 8965 C C . ALA E 3 3 ? 14.795 44.615 8.398 1.00 52.48 69 ALA F C 1
ATOM 8966 O O . ALA E 3 3 ? 14.539 43.409 8.473 1.00 52.31 69 ALA F O 1
ATOM 8968 N N . SER E 3 4 ? 15.951 45.145 8.799 1.00 52.19 70 SER F N 1
ATOM 8969 C CA . SER E 3 4 ? 16.968 44.372 9.506 1.00 51.99 70 SER F CA 1
ATOM 8970 C C . SER E 3 4 ? 16.518 44.091 10.941 1.00 52.17 70 SER F C 1
ATOM 8971 O O . SER E 3 4 ? 15.893 44.947 11.565 1.00 52.24 70 SER F O 1
ATOM 8974 N N . PRO E 3 5 ? 16.820 42.889 11.468 1.00 52.42 71 PRO F N 1
ATOM 8975 C CA . PRO E 3 5 ? 16.432 42.578 12.849 1.00 52.74 71 PRO F CA 1
ATOM 8976 C C . PRO E 3 5 ? 17.272 43.336 13.880 1.00 53.13 71 PRO F C 1
ATOM 8977 O O . PRO E 3 5 ? 18.460 43.055 14.042 1.00 53.22 71 PRO F O 1
ATOM 8981 N N . ARG E 3 6 ? 16.646 44.284 14.571 1.00 53.68 72 ARG F N 1
ATOM 8982 C CA . ARG E 3 6 ? 17.328 45.091 15.585 1.00 54.29 72 ARG F CA 1
ATOM 8983 C C . ARG E 3 6 ? 17.175 44.559 17.010 1.00 54.38 72 ARG F C 1
ATOM 8984 O O . ARG E 3 6 ? 16.291 43.737 17.293 1.00 54.23 72 ARG F O 1
ATOM 8992 N N . LYS E 3 7 ? 18.065 45.029 17.889 1.00 54.58 73 LYS F N 1
ATOM 8993 C CA . LYS E 3 7 ? 17.996 44.752 19.325 1.00 54.67 73 LYS F CA 1
ATOM 8994 C C . LYS E 3 7 ? 17.308 45.890 20.081 1.00 54.86 73 LYS F C 1
ATOM 8995 O O . LYS E 3 7 ? 16.098 45.854 20.321 1.00 54.95 73 LYS F O 1
ATOM 9001 N N . HIS E 3 19 ? 17.994 41.409 43.352 1.00 46.29 85 HIS F N 1
ATOM 9002 C CA . HIS E 3 19 ? 19.320 42.009 43.671 1.00 46.24 85 HIS F CA 1
ATOM 9003 C C . HIS E 3 19 ? 20.041 41.293 44.820 1.00 46.01 85 HIS F C 1
ATOM 9004 O O . HIS E 3 19 ? 20.038 41.771 45.963 1.00 46.14 85 HIS F O 1
ATOM 9011 N N . THR E 3 20 ? 20.663 40.155 44.517 1.00 45.66 86 THR F N 1
ATOM 9012 C CA . THR E 3 20 ? 21.379 39.382 45.536 1.00 45.43 86 THR F CA 1
ATOM 9013 C C . THR E 3 20 ? 22.588 40.174 46.034 1.00 45.34 86 THR F C 1
ATOM 9014 O O . THR E 3 20 ? 22.814 40.283 47.245 1.00 45.45 86 THR F O 1
ATOM 9018 N N . LEU E 3 21 ? 23.345 40.735 45.092 1.00 45.06 87 LEU F N 1
ATOM 9019 C CA . LEU E 3 21 ? 24.489 41.593 45.402 1.00 44.61 87 LEU F CA 1
ATOM 9020 C C . LEU E 3 21 ? 24.037 43.045 45.567 1.00 44.52 87 LEU F C 1
ATOM 9021 O O . LEU E 3 21 ? 23.397 43.614 44.681 1.00 44.65 87 LEU F O 1
ATOM 9026 N N . LYS E 3 22 ? 24.378 43.639 46.702 1.00 44.29 88 LYS F N 1
ATOM 9027 C CA . LYS E 3 22 ? 23.989 45.016 46.979 1.00 44.10 88 LYS F CA 1
ATOM 9028 C C . LYS E 3 22 ? 24.979 45.991 46.352 1.00 43.78 88 LYS F C 1
ATOM 9029 O O . LYS E 3 22 ? 26.128 45.634 46.095 1.00 43.66 88 LYS F O 1
ATOM 9035 N N . GLY E 3 23 ? 24.520 47.215 46.095 1.00 43.59 89 GLY F N 1
ATOM 9036 C CA . GLY E 3 23 ? 25.379 48.279 45.571 1.00 43.30 89 GLY F CA 1
ATOM 9037 C C . GLY E 3 23 ? 26.421 48.684 46.592 1.00 43.25 89 GLY F C 1
ATOM 9038 O O . GLY E 3 23 ? 26.186 48.596 47.801 1.00 43.44 89 GLY F O 1
ATOM 9039 N N . ARG E 3 24 ? 27.581 49.121 46.119 1.00 43.11 90 ARG F N 1
ATOM 9040 C CA . ARG E 3 24 ? 28.671 49.446 47.030 1.00 42.98 90 ARG F CA 1
ATOM 9041 C C . ARG E 3 24 ? 29.543 50.585 46.521 1.00 42.96 90 ARG F C 1
ATOM 9042 O O . ARG E 3 24 ? 29.892 50.631 45.342 1.00 42.95 90 ARG F O 1
ATOM 9050 N N . ARG E 3 25 ? 29.877 51.507 47.419 1.00 42.85 91 ARG F N 1
ATOM 9051 C CA . ARG E 3 25 ? 30.906 52.496 47.153 1.00 42.87 91 ARG F CA 1
ATOM 9052 C C . ARG E 3 25 ? 32.206 51.891 47.645 1.00 42.72 91 ARG F C 1
ATOM 9053 O O . ARG E 3 25 ? 32.351 51.610 48.832 1.00 42.98 91 ARG F O 1
ATOM 9061 N N . LEU E 3 26 ? 33.144 51.671 46.732 1.00 42.61 92 LEU F N 1
ATOM 9062 C CA . LEU E 3 26 ? 34.398 50.999 47.070 1.00 42.38 92 LEU F CA 1
ATOM 9063 C C . LEU E 3 26 ? 35.277 51.846 47.973 1.00 42.15 92 LEU F C 1
ATOM 9064 O O . LEU E 3 26 ? 35.472 53.035 47.728 1.00 41.85 92 LEU F O 1
ATOM 9069 N N . VAL E 3 27 ? 35.803 51.215 49.017 1.00 42.24 93 VAL F N 1
ATOM 9070 C CA . VAL E 3 27 ? 36.674 51.888 49.973 1.00 42.30 93 VAL F CA 1
ATOM 9071 C C . VAL E 3 27 ? 38.134 51.698 49.564 1.00 42.43 93 VAL F C 1
ATOM 9072 O O . VAL E 3 27 ? 38.651 50.576 49.609 1.00 42.38 93 VAL F O 1
ATOM 9076 N N . PHE E 3 28 ? 38.788 52.784 49.154 1.00 42.61 94 PHE F N 1
ATOM 9077 C CA . PHE E 3 28 ? 40.218 52.741 48.836 1.00 43.19 94 PHE F CA 1
ATOM 9078 C C . PHE E 3 28 ? 41.026 53.388 49.961 1.00 43.76 94 PHE F C 1
ATOM 9079 O O . PHE E 3 28 ? 41.221 54.601 49.963 1.00 43.92 94 PHE F O 1
ATOM 9087 N N . ASP E 3 29 ? 41.503 52.578 50.906 1.00 44.55 95 ASP F N 1
ATOM 9088 C CA . ASP E 3 29 ? 42.137 53.095 52.132 1.00 45.22 95 ASP F CA 1
ATOM 9089 C C . ASP E 3 29 ? 43.615 53.454 51.997 1.00 45.29 95 ASP F C 1
ATOM 9090 O O . ASP E 3 29 ? 43.983 54.623 52.142 1.00 45.48 95 ASP F O 1
ATOM 9095 N N . ASN E 3 30 ? 44.452 52.447 51.745 1.00 45.36 96 ASN F N 1
ATOM 9096 C CA . ASN E 3 30 ? 45.911 52.603 51.712 1.00 45.50 96 ASN F CA 1
ATOM 9097 C C . ASN E 3 30 ? 46.530 52.929 53.086 1.00 45.37 96 ASN F C 1
ATOM 9098 O O . ASN E 3 30 ? 45.905 53.459 54.014 1.00 44.93 96 ASN F O 1
ATOM 9103 N N . ALA F 3 3 ? 14.183 34.232 54.271 1.00 52.82 69 ALA I N 1
ATOM 9104 C CA . ALA F 3 3 ? 15.102 33.608 55.272 1.00 53.11 69 ALA I CA 1
ATOM 9105 C C . ALA F 3 3 ? 14.371 32.682 56.252 1.00 53.22 69 ALA I C 1
ATOM 9106 O O . ALA F 3 3 ? 13.166 32.819 56.476 1.00 53.28 69 ALA I O 1
ATOM 9108 N N . SER F 3 4 ? 15.117 31.742 56.826 1.00 53.37 70 SER I N 1
ATOM 9109 C CA . SER F 3 4 ? 14.573 30.754 57.752 1.00 53.58 70 SER I CA 1
ATOM 9110 C C . SER F 3 4 ? 14.509 31.342 59.170 1.00 54.01 70 SER I C 1
ATOM 9111 O O . SER F 3 4 ? 15.459 32.011 59.595 1.00 54.22 70 SER I O 1
ATOM 9114 N N . PRO F 3 5 ? 13.392 31.108 59.903 1.00 54.30 71 PRO I N 1
ATOM 9115 C CA . PRO F 3 5 ? 13.272 31.532 61.308 1.00 54.65 71 PRO I CA 1
ATOM 9116 C C . PRO F 3 5 ? 14.329 30.898 62.204 1.00 55.02 71 PRO I C 1
ATOM 9117 O O . PRO F 3 5 ? 14.788 29.783 61.936 1.00 55.04 71 PRO I O 1
ATOM 9121 N N . ARG F 3 6 ? 14.711 31.613 63.258 1.00 55.53 72 ARG I N 1
ATOM 9122 C CA . ARG F 3 6 ? 15.742 31.132 64.177 1.00 56.01 72 ARG I CA 1
ATOM 9123 C C . ARG F 3 6 ? 15.282 31.138 65.633 1.00 56.12 72 ARG I C 1
ATOM 9124 O O . ARG F 3 6 ? 14.084 31.239 65.916 1.00 56.12 72 ARG I O 1
ATOM 9132 N N . LYS F 3 7 ? 16.239 31.025 66.551 1.00 56.35 73 LYS I N 1
ATOM 9133 C CA . LYS F 3 7 ? 15.923 30.910 67.973 1.00 56.51 73 LYS I CA 1
ATOM 9134 C C . LYS F 3 7 ? 17.117 31.327 68.834 1.00 56.62 73 LYS I C 1
ATOM 9135 O O . LYS F 3 7 ? 18.133 30.625 68.897 1.00 56.65 73 LYS I O 1
ATOM 9141 N N . THR F 3 20 ? 15.638 33.156 93.570 1.00 65.67 86 THR I N 1
ATOM 9142 C CA . THR F 3 20 ? 16.016 32.340 94.764 1.00 65.80 86 THR I CA 1
ATOM 9143 C C . THR F 3 20 ? 16.700 31.041 94.342 1.00 65.95 86 THR I C 1
ATOM 9144 O O . THR F 3 20 ? 17.198 30.947 93.218 1.00 66.22 86 THR I O 1
ATOM 9148 N N . LEU F 3 21 ? 16.698 30.048 95.239 1.00 65.79 87 LEU I N 1
ATOM 9149 C CA . LEU F 3 21 ? 17.468 28.803 95.095 1.00 65.64 87 LEU I CA 1
ATOM 9150 C C . LEU F 3 21 ? 18.946 29.123 94.853 1.00 65.67 87 LEU I C 1
ATOM 9151 O O . LEU F 3 21 ? 19.411 29.158 93.710 1.00 65.64 87 LEU I O 1
ATOM 9156 N N . LYS F 3 22 ? 19.672 29.345 95.947 1.00 65.68 88 LYS I N 1
ATOM 9157 C CA . LYS F 3 22 ? 20.989 29.997 95.907 1.00 65.57 88 LYS I CA 1
ATOM 9158 C C . LYS F 3 22 ? 22.069 29.298 95.075 1.00 65.32 88 LYS I C 1
ATOM 9159 O O . LYS F 3 22 ? 22.804 29.959 94.337 1.00 65.38 88 LYS I O 1
ATOM 9165 N N . GLY F 3 23 ? 22.156 27.975 95.185 1.00 64.97 89 GLY I N 1
ATOM 9166 C CA . GLY F 3 23 ? 23.145 27.211 94.432 1.00 64.42 89 GLY I CA 1
ATOM 9167 C C . GLY F 3 23 ? 23.947 26.296 95.329 1.00 64.13 89 GLY I C 1
ATOM 9168 O O . GLY F 3 23 ? 24.912 26.726 95.962 1.00 64.17 89 GLY I O 1
ATOM 9169 N N . ARG F 3 24 ? 23.546 25.028 95.363 1.00 63.79 90 ARG I N 1
ATOM 9170 C CA . ARG F 3 24 ? 24.136 24.024 96.249 1.00 63.36 90 ARG I CA 1
ATOM 9171 C C . ARG F 3 24 ? 25.289 23.272 95.583 1.00 63.17 90 ARG I C 1
ATOM 9172 O O . ARG F 3 24 ? 25.414 23.274 94.357 1.00 63.12 90 ARG I O 1
ATOM 9180 N N . ARG F 3 25 ? 26.117 22.619 96.397 1.00 62.94 91 ARG I N 1
ATOM 9181 C CA . 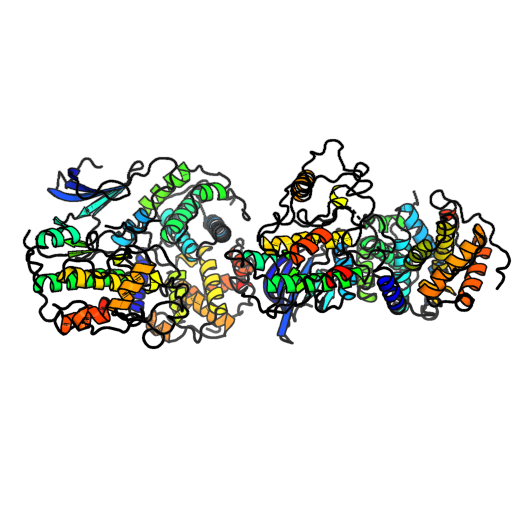ARG F 3 25 ? 27.262 21.857 95.897 1.00 62.73 91 ARG I CA 1
ATOM 9182 C C . ARG F 3 25 ? 27.081 20.331 96.016 1.00 62.54 91 ARG I C 1
ATOM 9183 O O . ARG F 3 25 ? 27.895 19.566 95.490 1.00 62.57 91 ARG I O 1
ATOM 9191 N N . LEU F 3 26 ? 26.014 19.901 96.692 1.00 62.19 92 LEU I N 1
ATOM 9192 C CA . LEU F 3 26 ? 25.693 18.474 96.888 1.00 61.87 92 LEU I CA 1
ATOM 9193 C C . LEU F 3 26 ? 26.863 17.649 97.432 1.00 61.77 92 LEU I C 1
ATOM 9194 O O . LEU F 3 26 ? 27.777 17.282 96.688 1.00 61.75 92 LEU I O 1
ATOM 9199 N N . VAL F 3 27 ? 26.825 17.359 98.731 1.00 61.61 93 VAL I N 1
ATOM 9200 C CA . VAL F 3 27 ? 27.858 16.541 99.380 1.00 61.44 93 VAL I CA 1
ATOM 9201 C C . VAL F 3 27 ? 27.322 15.163 99.811 1.00 61.32 93 VAL I C 1
ATOM 9202 O O . VAL F 3 27 ? 26.210 15.057 100.332 1.00 61.30 93 VAL I O 1
ATOM 9206 N N . PHE F 3 28 ? 28.118 14.117 99.597 1.00 61.12 94 PHE I N 1
ATOM 9207 C CA . PHE F 3 28 ? 27.629 12.739 99.737 1.00 60.91 94 PHE I CA 1
ATOM 9208 C C . PHE F 3 28 ? 28.221 11.996 100.938 1.00 60.87 94 PHE I C 1
ATOM 9209 O O . PHE F 3 28 ? 29.416 12.093 101.220 1.00 60.74 94 PHE I O 1
#

CATH classification: 3.30.200.20 (+1 more: 1.10.510.10)

Sequence (1141 aa):
SMENFQKVEKIGEGTYGVVYKARNKLTGEVVALKKIRLDTETEGVPSTAIREISLLKELNHPNIVKLLDVIHTENKLYLVFEFLHQDLKKFMDASALTGIPLPLIKSYLFQLLQGLAFCHSHRVLHRDLKPQNLLINTEGAIKLADFGLARAFGVPVRTYHEVVTLWYRAPEILLGCKYYSTAVDIWSLGCIFAEMVTRRALFPGDSEIDQLFRIFRTLGTPDEVVWPGVTSMPDYKPSFPKWARQDFSKVVPPLDEDGRSLLSQMLHYDPNKRISAKAALAHPFFQDVTKPVPHLVPDYHEDIHTYLREMEVKCKPKVGYMKKQPDITNSMRAILVDWLVEVGEEYKLQNETLHLAVNYIDRFLSSMSVLRGKLQLVGTAAMLLASKFEEIYPPEVAEFVYITDDTYTKKQVLRMEHLVLKVLTFDLAAPTVNQFLTQYFLHQQPANCKVESLAMFLGELSLIDADPYLKYLPSVIAGAAFHLALYTVTGQSWPESLIRKTGYTLESLKPCLMDLHQTYLKAPQHAQQSIREKYKNSKYHGVSLLNPPETLNLSMENFQKVEKIGEGTYGVVYKARNKLTGEVVALKKIRLDTETEGVPSTAIREISLLKELNHPNIVKLLDVIHTENKLYLVFEFLHQDLKKFMDASALTGIPLPLIKSYLFQLLQGLAFCHSHRVLHRDLKPQNLLINTEGAIKLADFGLARAFGVPVRTYHEVVTLWYRAPEILLGCKYYSTAVDIWSLGCIFAEMVTRRALFPGDSEIDQLFRIFRTLGTPDEVVWPGVTSMPDYKPSFPKWARQDFSKVVPPLDEDGRSLLSQMLHYDPNKRISAKAALAHPFFQDVTKPVPHLVPDYHEDIHTYLREMEVKCKPKVGYMKKQPDITNSMRAILVDWLVEVGEEYKLQNETLHLAVNYIDRFLSSMSVLRGKLQLVGTAAMLLASKFEEIYPPEVAEFVYITDDTYTKKQVLRMEHLVLKVLTFDLAAPTVNQFLTQYFLHQQPANCKVESLAMFLGELSLIDADPYLKYLPSVIAGAAFHLALYTVTGQSWPESLIRKTGYTLESLKPCLMDLHQTYLKAPQHAQQSIREKYKNSKYHGVSLLNPPETLNLHHASPRKHTLKGRRLVFDNASPRKTLKGRRLVF

Solvent-accessible surface area: 48744 Å² total

Foldseek 3Di:
DCVQWDFDAWAAQDVQGTKTWIARNPPRAIKIKDKHFADPPDPGDDPLNVFQPVLLVVQDDQAAWHWDDWDDDPGIIITITRDAPAFQLVVLVVQVPPADDPLLLLQQLLSNLVSLQSQVVQQKDQQEDDRRQWGHHQFQHIHGGDSSQMDRADVVGFADAPTYDLLQAAVCNLLPARDDDSLSVLSNSLQVSLCRGNVHGLQDDDDSVSSQLSLCQAAWNDDCVQENPRCVRNRRDPPDDTHDGDDQCVSRVVDDPQSSVLSCLSNRRHSVRRDRSVVSSVGPSCVPRDRDGDDD/DCVCVLVVLVVQVVQLVVLAADLPLQVVQPADHLQLLLVLLLLVLVVCVVVVHDLVLSQLLLSLLRLCSSPDHDHSLCSNLSSLLSSQVSQVVPPPDRDDLVSSCVSVVNSDDSVSSVVSNVVSCVSCVNPRPHRALVNQLVSLQVVDPDHDLLLSLQLSLLRSLLSSGSVVNSVDGSNLSNQLSSQQSCCLPPNDGSDPVVCVSPVDDCVNSVVSNVVSLVSLVCQVPDPRPSSLVVCCDVVSPHSSPGDGDPDSPD/DCVQKDFDAFADQPPQGTWTWIARNPPRAIWIKDKHFQPDPPPGDDPLVVFQCVLLVPQDDQAAWHFDDWDDDSGIIITITHDAPHFQVVVLVVQVPPADDDLLLLQALLSVLVSLQSCVVQQKAQQEDDRRQKGDHQQSGIHGGRSSQMDRADVVGFADAPTYDLLQAQVCNLLVHRDDDSLRVLSNSLQVSLCRQVSHGQQPAPDSVRSVVSLCQAQWPDDCVQENCQCPGDNDDPPDDTHGRDDLCVSGVVDDPLSSVLSCLSNRSYSVSRDHSVVSNVRCSSVPHDRDGDDD/DPPCLLVVLVVLVVQLVVLAADQPLQVVQPADHQQLQLVLLLVVLVVCVVVVHDLVLSQLLLSLLRNCSRPDHDHSLCSNLLSLLSSQVSCVVPPPDRDDLVVSCVSVVNSDDSVSSVVSNVVSCVSCVNPRPHRALVNLLVSLQVVDVVRDCLLVLQLSLLSSLLSNGSVHSSVDGSNLSSQLSSQQSCCQPVNDGSDPVNCVSPVDDVVNSPVNNVVSLVCLVCQVVDPRPSSLVVCCDDVNVHSSPGDRDPDDPD/DDDDDDDPPDDDDDDDDDD/DDDDDPPPDDDDDD

B-factor: mean 37.66, std 5.19, range [10.21, 66.3]

InterPro domains:
  IPR000719 Protein kinase domain [PF00069] (4-286)
  IPR000719 Protein kinase domain [PS50011] (4-286)
  IPR000719 Protein kinase domain [SM00220] (4-286)
  IPR008271 Serine/threonine-protein kinase, active site [PS00108] (123-135)
  IPR011009 Protein kinase-like domain superfamily [SSF56112] (1-292)
  IPR017441 Protein kinase, ATP binding site [PS00107] (10-33)
  IPR050108 Cyclin-dependent kinase [PTHR24056] (2-287)

Organism: Homo sapiens (NCBI:txid9606)

Secondary structure (DSSP, 8-state):
--TTEEEEEE----SSS-EEEEEETTT--EEEEEEEE--SSS-SS-HHHHHHHHHHTT---TTBPPEEEEEE-SSEEEEEEE--SEEHHHHHHTTTTT---HHHHHHHHHHHHHHHHHHHHTTEE-----GGGEEE-SSS-EEE---TT-EE--SS-------S-GGG--HHHHTT-S---THHHHHHHHHHHHHHHHSS-SS--SSHHHHHHHHHHHH----TTTSTTGGGSTT--TTS--PPPPPGGGTSTT--HHHHHHHHHHS-SSTTTSPPHHHHTTSGGGTT---PPPP-/-GGGHHHHHHHHHHHHHHT---TT-TTT-SS--HHHHHHHHHHHHHHHHHHT--HHHHHHHHHHHHHHHTTS---GGGHHHHHHHHHHHHHHHH-SSPPPHHHHHHTTTTSS-HHHHHHHHHHHHHHTTT------HHHHHHHHHTT-SS--HHHHHHHHHHHHHHHH-HHHHTTS-HHHHHHHHHHHHHHHHTS--S-HHHHHHHS--TTTSHHHHHHHHHHHHHGGG-S--HHHHHTTSGGGTTGGGS---S----/--TTEEEEEEEEEETTEEEEEEEETTT--EEEEEEEE--SSSSSS-HHHHHHHHHHHT---TTB--EEEEEE-SSEEEEEEEP-SEEHHHHHHHTTTT---HHHHHHHHHHHHHHHHHHHHTTEE-----GGGEEE-SSS-EEE---TT-EE--SS-------S-GGG--HHHHTT-S---THHHHHHHHHHHHHHHHSS-S---SSHHHHHHHHHHHH----TTTSTTSTTSTT--TT--------HHHH-TT--HHHHHHHHHHH-SSTTTSPPHHHHTTSGGGTT--------/--SSHHHHHHHHHHHHHHTPPPTTTTTT-SS--HHHHHHHHHHHHHHHHHTT--HHHHHHHHHHHHHHHHH----GGGHHHHHHHHHHHHHHHH-SSPPPHHHHHHTTTTSS-HHHHHHHHHHHHHHTTT------HHHHHHHHHTT-SS--SHHHHHHHHHHHHTTT-HHHHTSS-HHHHHHHHHHHHHHHTT---S-HHHHHHH---TTTTHHHHHHHHHHHHHTTTSS--HHHHHTTSSTTTTGGGS---S----/---------SPP-------/--------------

Nearest PDB structures (foldseek):
  6ath-assembly1_B  TM=1.001E+00  e=2.758E-33  Homo sapiens
  4bco-assembly1_B  TM=9.995E-01  e=6.233E-33  Bos taurus
  7mkx-assembly1_B  TM=9.997E-01  e=7.400E-33  Homo sapiens
  6gue-assembly1_B  TM=1.001E+00  e=1.672E-32  Bos taurus
  4bcn-assembly2_B  TM=1.001E+00  e=2.461E-32  Homo sapiens

GO terms:
  GO:0043247 telomere maintenance in response to DNA damage (P, IDA)
  GO:0120186 negative regulation of protein localization to chromatin (P, IDA)
  GO:0120261 regulation of heterochromatin organization (P, IDA)
  GO:0004674 protein serine/threonine kinase activity (F, IGI)
  GO:0005515 protein binding (F, IPI)
  GO:0004693 cyclin-dependent protein serine/threonine kinase activity (F, IDA)
  GO:0097472 cyclin-dependent protein kinase activity (F, IDA)
  GO:0005768 endosome (C, IDA)
  GO:0015030 Cajal body (C, IDA)
  GO:0030332 cyclin binding (F, IDA)
  GO:0000307 cyclin-dependent protein kinase holoenzyme complex (C, IDA)
  GO:0097124 cyclin A2-CDK2 complex (C, IDA)
  GO:0031453 positive regulation of heterochromatin formation (P, IDA)
  GO:0006468 protein phosphorylation (P, IDA)
  GO:0106310 protein serine kinase activity (F, EXP)
  GO:0005813 centrosome (C, TAS)
  GO:0031571 mitotic G1 DNA damage checkpoint signaling (P, TAS)
  GO:0051298 centrosome duplication (P, TAS)
  GO:0051321 meiotic cell cycle (P, TAS)
  GO:0006260 DNA replication (P, TAS)

Radius of gyration: 39.74 Å; Cα contacts (8 Å, |Δi|>4): 1844; chains: 6; bounding box: 79×82×125 Å